Protein AF-0000000076606674 (afdb_homodimer)

Nearest PDB structures (foldseek):
  5x1y-assembly3_F  TM=9.368E-01  e=1.180E-42  Lysinibacillus sphaericus
  1xdi-assembly1_A  TM=9.245E-01  e=2.496E-40  Mycobacterium tuberculosis
  6kyy-assembly2_C  TM=9.340E-01  e=5.019E-40  Escherichia coli BL21(DE3)
  6kod-assembly2_D  TM=9.408E-01  e=8.475E-40  Escherichia coli BL21(DE3)
  4la1-assembly1_B  TM=8.938E-01  e=2.478E-38  Schistosoma japonicum

Radius of gyration: 30.11 Å; Cα contacts (8 Å, |Δi|>4): 2449; chains: 2; bounding box: 58×97×87 Å

Secondary structure (DSSP, 8-state):
-EEEEEEEE--SHHHHHHHHHHHHTT-EEEEEESS-TTGGGTTSSHHHHHHHHHHHHHHHHHT-STTSEEEEEEEE-HHHHHHHHHHHHHHHHHHHHHHHHHHHH-TTSS-EEEEEESEEEESSSSEEEEEETTEEEEEEEEEEEE---EEEPPPTT----SSSEEEGGGGGG-SS--SEEEEE--SHHHHHHHHHHHHHTSSEEEEEETTSSSSTTS-HHHHHHHHHHHHHTTEEEEETEEEEEEEEETTEEEEEEEETTS-EEEEEESEEEE-S-EEE--GGG-GGGGT----TTS---B-TT-EEEETTEEEEEEE-SGGGTS---HHHHHHHHHHHHHHHTT---PPP-GGG-EEEE--SS-EEEEE--HHHHHHHT--EEEEEEEGGG-HHHHHTT----EEEEEEESSSS-BEEEEEEESTTHHHHHHHHHHHHHTT-BHHHHTTS---SS-TTHHHHHHHHHHTT--SS-TTT-TTTEEEEEE-TTGGGGG-/-EEEEEEEE--SHHHHHHHHHHHHTT-EEEEEESS-TTGGGTTSSHHHHHHHHHHHHHHHHHT-STTSEEEEEEEE-HHHHHHHHHHHHHHHHHHHHHHHHHHHH-TTSS-EEEEEESEEEESSSSEEEEEETTEEEEEEEEEEEE---EEEPPPTT----SSSEEEGGGGGG-SS--SEEEEE--SHHHHHHHHHHHHHTSSEEEEEETTSSSSTTS-HHHHHHHHHHHHHTTEEEEETEEEEEEEEETTEEEEEEEETTS-EEEEEESEEEE-S-EEE--GGG-GGGGT----TTS---B-TT-EEEETTEEEEEEE-SGGGTS---HHHHHHHHHHHHHHHTT---PPP-GGG-EEEE--SS-EEEEE--HHHHHHHT--EEEEEEEGGG-HHHHHTT----EEEEEEESSSS-BEEEEEEESTTHHHHHHHHHHHHHTT-BHHHHTTS---SS-TTHHHHHHHHHHTT--SS-TTT-TTTEEEEEE-TTGGGGG-

Solvent-accessible surface area (backbone atoms only — not comparable to full-atom values): 49195 Å² total; per-residue (Å²): 122,53,75,29,52,32,31,27,39,21,36,17,51,13,21,42,35,20,48,44,48,30,30,67,74,36,28,41,28,35,40,29,28,62,76,55,77,32,26,49,46,27,73,47,28,61,41,25,56,43,17,45,37,41,37,18,50,52,49,41,56,40,68,40,73,84,53,26,34,42,49,44,67,69,45,75,40,49,56,45,38,47,49,49,25,50,49,43,31,49,52,52,40,47,53,52,49,49,41,40,50,47,31,52,65,42,77,87,44,70,18,27,38,42,79,42,72,21,45,57,25,38,70,28,75,47,32,34,39,31,43,35,97,90,43,73,47,52,42,33,24,71,26,36,35,45,15,54,28,58,43,74,44,77,54,87,98,51,77,72,72,49,71,39,32,23,38,76,71,27,61,80,59,50,76,53,72,46,59,23,36,37,29,39,27,34,39,68,69,25,47,28,52,50,39,30,45,28,39,60,67,63,30,48,39,35,37,34,15,64,79,63,38,40,39,71,90,51,44,65,69,56,22,51,50,52,49,51,37,41,43,73,50,58,36,44,70,38,60,32,26,41,82,71,49,76,43,85,48,96,85,34,32,41,34,34,34,39,33,78,90,69,53,70,47,79,44,78,24,45,29,36,36,48,37,72,50,66,40,39,55,47,73,77,28,40,42,63,46,44,60,47,71,62,44,97,85,46,20,38,58,56,53,76,52,20,24,26,57,45,94,90,32,77,48,60,41,27,42,15,26,36,28,39,67,53,73,81,40,66,40,50,6,28,51,34,14,36,42,30,40,33,45,76,70,69,42,82,75,78,74,77,67,74,63,26,39,48,48,66,40,70,43,74,59,26,36,18,35,29,37,50,51,63,62,58,31,55,76,69,56,49,42,30,33,39,24,36,29,33,26,73,78,29,66,32,21,43,28,61,71,43,34,64,45,31,33,34,40,32,23,39,70,56,95,65,31,32,47,48,18,37,43,28,29,16,74,62,28,57,28,29,49,51,37,54,27,53,36,38,70,69,62,34,27,56,72,61,60,70,70,54,52,53,38,60,78,21,56,50,40,43,58,56,41,24,51,26,47,75,72,64,62,26,75,72,48,42,89,61,33,58,93,44,25,50,75,46,76,49,50,76,78,68,74,65,69,84,109,122,55,75,29,53,31,30,26,40,21,37,17,50,12,22,43,33,20,47,45,48,30,29,68,72,36,27,41,29,36,40,30,29,63,73,55,78,34,28,51,47,28,72,48,28,60,40,26,55,46,16,46,36,41,37,18,49,51,49,40,56,43,68,39,74,84,52,26,34,45,46,81,40,72,46,75,41,48,57,46,37,46,50,49,24,50,50,42,31,49,53,51,40,47,53,52,48,48,42,41,50,47,30,52,64,42,79,84,44,70,16,27,38,43,80,44,70,21,44,57,25,38,69,28,74,46,31,36,38,31,43,33,97,90,41,75,48,53,40,34,24,70,24,37,36,45,16,54,28,56,43,75,46,77,55,87,96,52,77,71,72,49,70,38,30,23,39,75,71,27,62,80,59,50,76,54,71,47,59,24,36,36,29,38,25,32,42,69,68,26,46,28,51,51,38,29,44,28,38,61,68,61,30,49,37,34,38,34,15,62,77,64,38,42,39,71,89,51,43,64,69,57,22,50,51,51,49,51,37,42,44,73,51,60,37,45,71,38,59,31,28,42,82,71,49,75,45,85,48,95,86,33,31,42,33,36,33,39,33,79,89,67,51,70,47,80,43,79,26,45,29,38,37,47,35,71,50,67,40,38,56,47,74,79,29,40,41,63,46,45,61,47,72,61,46,97,83,46,20,39,61,54,54,78,51,20,24,26,57,44,94,88,32,77,47,58,41,28,42,15,26,36,28,41,67,52,72,80,38,65,38,51,6,26,51,34,13,36,41,31,41,34,44,75,70,70,44,83,74,76,73,77,67,73,64,24,40,47,46,66,40,70,43,74,59,25,37,18,35,28,40,48,52,64,61,59,32,56,76,71,56,49,44,30,33,39,24,36,28,34,26,72,77,31,66,32,21,43,28,60,71,45,35,65,47,31,36,35,41,33,22,39,71,56,96,66,31,31,49,49,18,36,43,29,31,16,74,63,26,57,28,29,49,50,37,52,26,53,34,38,70,69,62,34,28,55,73,60,59,70,70,54,50,54,37,61,76,21,56,50,40,44,57,55,43,24,48,26,48,76,71,62,62,28,77,73,48,41,90,61,34,59,90,44,24,51,75,47,74,50,50,74,78,68,74,65,69,86,112

Foldseek 3Di:
DAEWQEEEEAQALLRVLLQVLCLVLLTAYEYEHADAHRPCCQQLHDQLLVLLLVVLQVLLVQPDDPPPDHDDPRDDWLVVSLVRSVVRSVVVSVVSVVVLVVQQPDPPGSYHYHYHHFHWADQAQFKIWGQDPVGIDMYGHLFYEYEQAWFADDDPPDDQPLEAEEESRSPSVYRTQWAEEEEEAQELSSLSVLQSSLSNVRYQAEYEAQQQWRNVVADPVVRVLSVVQSVVSRYHYDGNKDWDDWDDDVQWIWTWIAHPVGDIDIDTTRHYYYHHDIAGDDVSRPCVNHQFDADPRQAFAADQLQFGAHPNDGDSYGYFAPRHVDPRDSVRRNVSSSSNSCVSSVNHDDGDDQQFPKDWRVHVFIKIKGGDHPVRCQVVQFKKKKKKAWLVPAPVCVVVVKRPKIKIWIFGPDPQRFTGMIMITTPPCVPLSVVVSVSNVVRHHLVVLQPDDDDPRDSNVRVNLRRVVVVQRHPDGCVVVVPRIDMDIDGRPVPPPVD/DAEWQEEEEAQALLRVLLQVLCLVLLTAYEYEHADAHRPCCQQLHDQLLVLLLVVLQVLLVQPDDPPPDHDPDRDDWLVVSLVRSVVRSVVVSVVSVVVLVVQQPDPPGSYHYHYHHFFWADQEQFKIWGQDPVGIDMYGHLFYEYEQAWFADDDPPDDAPLEAEEESRSPSVYRTQWAEEEEEAQELSSLSVLQSSLSNVRYQAEYEAQAQWRNVVADPVVRVLSVVQSVVSRYHYDYNKDWDDWDDDVQWIWTWIAHPVGDIDIDTTRHYYYHHDIAGDDVSRNCVNHQFDADPRQAFAADQLQFGAHPNDGDSYGYFAPRHVDPRDSVRSNVSSSSNSCVSSVNHDDGDDQQQPKDWRVHVFIKIKGGDHPVRCQVVQFKKKKKKAWLVPAPVCVVVVKRPKIKIWIFGPDPQRFTGMIMITTPPCVPLSVVVSVSNVVRHHLVVLVPDDDDPRDSNVRVNLRRVQVVQRHPDGCVVVVPRIDMDIDGHPVPPPVD

Organism: NCBI:txid889453

Sequence (998 aa):
MKQYDLVIIGSGPAGFSAAVRGVDFGMKVCLIEGGHLGGAGIMNGALTSKTMYELSLDYSIAARVDRGYRASGLTVDYKQVRNTVIQAAKEKQYQMRSQIETFARKKQMQGSITLIQGMASFSDRNTLSIKSESGEEQVKGENILIATGSRPRKYPDLEVDGERIINSEGILSLKHFPERILIIGSGIIGCEFATIFSNFKQTEVHLLDRANRVLPYEDDDISDYVAENLNGNGVTIHHTAQLRTIVKHPGYLEVILDYDDGHSKVLEVDVALISIGRISNLKSLKPENAGLTPTEKGTLEINDNCQVIINGKPSNIYAAGDVTGHSQLYSVAELQGRKAVEKMAGKVGYPLDYSHMSTLMFFKP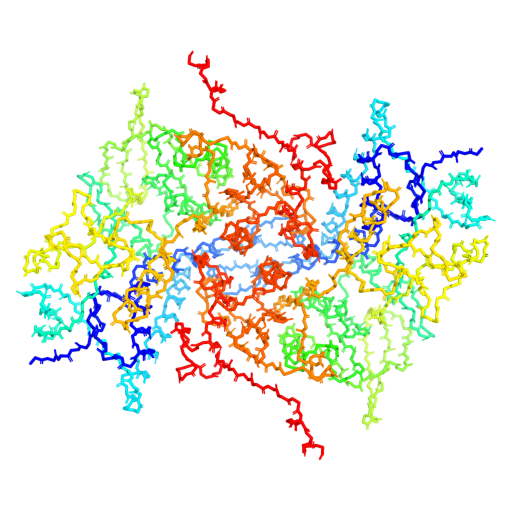EVAAVGANEKMLQKAGVAYKAAYYSNKLINRAIAMRSTTGFIKILVSDDHEQRILGMRASGPQASSYIVSVAHLINQGDSLGEVLKIFYPHPSVAEGIQECLRTIGERSIYKPMAFPDDIYIREWKPGDQKDKSMKQYDLVIIGSGPAGFSAAVRGVDFGMKVCLIEGGHLGGAGIMNGALTSKTMYELSLDYSIAARVDRGYRASGLTVDYKQVRNTVIQAAKEKQYQMRSQIETFARKKQMQGSITLIQGMASFSDRNTLSIKSESGEEQVKGENILIATGSRPRKYPDLEVDGERIINSEGILSLKHFPERILIIGSGIIGCEFATIFSNFKQTEVHLLDRANRVLPYEDDDISDYVAENLNGNGVTIHHTAQLRTIVKHPGYLEVILDYDDGHSKVLEVDVALISIGRISNLKSLKPENAGLTPTEKGTLEINDNCQVIINGKPSNIYAAGDVTGHSQLYSVAELQGRKAVEKMAGKVGYPLDYSHMSTLMFFKPEVAAVGANEKMLQKAGVAYKAAYYSNKLINRAIAMRSTTGFIKILVSDDHEQRILGMRASGPQASSYIVSVAHLINQGDSLGEVLKIFYPHPSVAEGIQECLRTIGERSIYKPMAFPDDIYIREWKPGDQKDKS

InterPro domains:
  IPR001100 Pyridine nucleotide-disulphide oxidoreductase, class I [PIRSF000350] (2-470)
  IPR004099 Pyridine nucleotide-disulphide oxidoreductase, dimerisation domain [PF02852] (358-465)
  IPR016156 FAD/NAD-linked reductase, dimerisation domain superfamily [G3DSA:3.30.390.30] (357-476)
  IPR016156 FAD/NAD-linked reductase, dimerisation domain superfamily [SSF55424] (353-474)
  IPR023753 FAD/NAD(P)-binding domain [PF07992] (4-337)
  IPR036188 FAD/NAD(P)-binding domain superfamily [G3DSA:3.50.50.60] (7-343)
  IPR036188 FAD/NAD(P)-binding domain superfamily [G3DSA:3.50.50.60] (153-276)
  IPR036188 FAD/NAD(P)-binding domain superfamily [SSF51905] (1-347)
  IPR050151 Class-I pyridine nucleotide-disulfide oxidoreductase [PTHR22912] (2-469)

Structure (mmCIF, N/CA/C/O backbone):
data_AF-0000000076606674-model_v1
#
loop_
_entity.id
_entity.type
_entity.pdbx_description
1 polymer 'Dihydrolipoamide dehydrogenase'
#
loop_
_atom_site.group_PDB
_atom_site.id
_atom_site.type_symbol
_atom_site.label_atom_id
_atom_site.label_alt_id
_atom_site.label_comp_id
_atom_site.label_asym_id
_atom_site.label_entity_id
_atom_site.label_seq_id
_atom_site.pdbx_PDB_ins_code
_atom_site.Cartn_x
_atom_site.Cartn_y
_atom_site.Cartn_z
_atom_site.occupancy
_atom_site.B_iso_or_equiv
_atom_site.auth_seq_id
_atom_site.auth_comp_id
_atom_site.auth_asym_id
_atom_site.auth_atom_id
_atom_site.pdbx_PDB_model_num
ATOM 1 N N . MET A 1 1 ? -6.473 -50.312 -1.808 1 88.12 1 MET A N 1
ATOM 2 C CA . MET A 1 1 ? -6.504 -48.969 -2.355 1 88.12 1 MET A CA 1
ATOM 3 C C . MET A 1 1 ? -6.992 -47.969 -1.312 1 88.12 1 MET A C 1
ATOM 5 O O . MET A 1 1 ? -7.988 -48.219 -0.63 1 88.12 1 MET A O 1
ATOM 9 N N . LYS A 1 2 ? -6.277 -46.906 -1.098 1 92.94 2 LYS A N 1
ATOM 10 C CA . LYS A 1 2 ? -6.641 -45.906 -0.092 1 92.94 2 LYS A CA 1
ATOM 11 C C . LYS A 1 2 ? -7.781 -45.031 -0.585 1 92.94 2 LYS A C 1
ATOM 13 O O . LYS A 1 2 ? -7.828 -44.656 -1.764 1 92.94 2 LYS A O 1
ATOM 18 N N . GLN A 1 3 ? -8.734 -44.781 0.311 1 96.88 3 GLN A N 1
ATOM 19 C CA . GLN A 1 3 ? -9.898 -43.969 -0.017 1 96.88 3 GLN A CA 1
ATOM 20 C C . GLN A 1 3 ? -9.859 -42.625 0.718 1 96.88 3 GLN A C 1
ATOM 22 O O . GLN A 1 3 ? -9.5 -42.562 1.896 1 96.88 3 GLN A O 1
ATOM 27 N N . TYR A 1 4 ? -10.188 -41.625 0.037 1 97.81 4 TYR A N 1
ATOM 28 C CA . TYR A 1 4 ? -10.195 -40.25 0.582 1 97.81 4 TYR A CA 1
ATOM 29 C C . TYR A 1 4 ? -11.516 -39.562 0.281 1 97.81 4 TYR A C 1
ATOM 31 O O . TYR A 1 4 ? -12.219 -39.938 -0.666 1 97.81 4 TYR A O 1
ATOM 39 N N . ASP A 1 5 ? -11.93 -38.594 1.152 1 98 5 ASP A N 1
ATOM 40 C CA . ASP A 1 5 ? -13.07 -37.75 0.846 1 98 5 ASP A CA 1
ATOM 41 C C . ASP A 1 5 ? -12.773 -36.844 -0.351 1 98 5 ASP A C 1
ATOM 43 O O . ASP A 1 5 ? -13.656 -36.594 -1.174 1 98 5 ASP A O 1
ATOM 47 N N . LEU A 1 6 ? -11.531 -36.406 -0.468 1 98.62 6 LEU A N 1
ATOM 48 C CA . LEU A 1 6 ? -11.094 -35.469 -1.507 1 98.62 6 LEU A CA 1
ATOM 49 C C . LEU A 1 6 ? -9.68 -35.812 -1.971 1 98.62 6 LEU A C 1
ATOM 51 O O . LEU A 1 6 ? -8.758 -35.906 -1.154 1 98.62 6 LEU A O 1
ATOM 55 N N . VAL A 1 7 ? -9.508 -36.062 -3.225 1 98.81 7 VAL A N 1
ATOM 56 C CA . VAL A 1 7 ? -8.188 -36.219 -3.844 1 98.81 7 VAL A CA 1
ATOM 57 C C . VAL A 1 7 ? -7.902 -35 -4.719 1 98.81 7 VAL A C 1
ATOM 59 O O . VAL A 1 7 ? -8.719 -34.625 -5.562 1 98.81 7 VAL A O 1
ATOM 62 N N . ILE A 1 8 ? -6.809 -34.344 -4.457 1 98.88 8 ILE A N 1
ATOM 63 C CA . ILE A 1 8 ? -6.41 -33.125 -5.172 1 98.88 8 ILE A CA 1
ATOM 64 C C . ILE A 1 8 ? -5.172 -33.406 -6.02 1 98.88 8 ILE A C 1
ATOM 66 O O . ILE A 1 8 ? -4.18 -33.938 -5.52 1 98.88 8 ILE A O 1
ATOM 70 N N . ILE A 1 9 ? -5.242 -33.094 -7.285 1 98.69 9 ILE A N 1
ATOM 71 C CA . ILE A 1 9 ? -4.094 -33.25 -8.172 1 98.69 9 ILE A CA 1
ATOM 72 C C . ILE A 1 9 ? -3.428 -31.891 -8.398 1 98.69 9 ILE A C 1
ATOM 74 O O . ILE A 1 9 ? -3.91 -31.094 -9.203 1 98.69 9 ILE A O 1
ATOM 78 N N . GLY A 1 10 ? -2.252 -31.703 -7.812 1 97.56 10 GLY A N 1
ATOM 79 C CA . GLY A 1 10 ? -1.542 -30.438 -7.867 1 97.56 10 GLY A CA 1
ATOM 80 C C . GLY A 1 10 ? -1.581 -29.672 -6.555 1 97.56 10 GLY A C 1
ATOM 81 O O . GLY A 1 10 ? -2.645 -29.516 -5.953 1 97.56 10 GLY A O 1
ATOM 82 N N . SER A 1 11 ? -0.449 -29.172 -6.125 1 96.88 11 SER A N 1
ATOM 83 C CA . SER A 1 11 ? -0.358 -28.516 -4.824 1 96.88 11 SER A CA 1
ATOM 84 C C . SER A 1 11 ? -0.132 -27.016 -4.973 1 96.88 11 SER A C 1
ATOM 86 O O . SER A 1 11 ? 0.319 -26.359 -4.035 1 96.88 11 SER A O 1
ATOM 88 N N . GLY A 1 12 ? -0.386 -26.438 -6.219 1 95.44 12 GLY A N 1
ATOM 89 C CA . GLY A 1 12 ? -0.338 -25 -6.391 1 95.44 12 GLY A CA 1
ATOM 90 C C . GLY A 1 12 ? -1.363 -24.266 -5.547 1 95.44 12 GLY A C 1
ATOM 91 O O . GLY A 1 12 ? -1.922 -24.828 -4.605 1 95.44 12 GLY A O 1
ATOM 92 N N . PRO A 1 13 ? -1.624 -23.031 -5.867 1 94.69 13 PRO A N 1
ATOM 93 C CA . PRO A 1 13 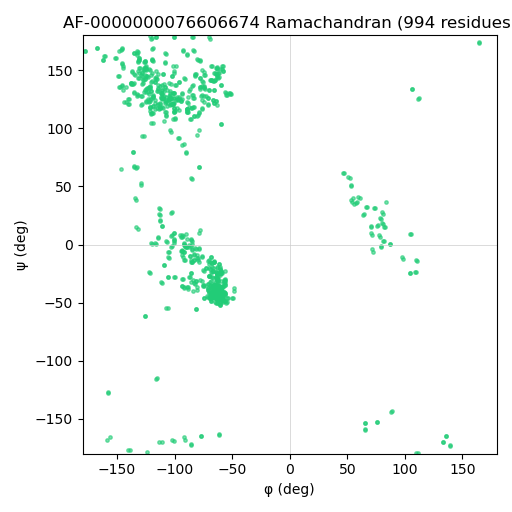? -2.521 -22.234 -5.035 1 94.69 13 PRO A CA 1
ATOM 94 C C . PRO A 1 13 ? -3.922 -22.828 -4.926 1 94.69 13 PRO A C 1
ATOM 96 O O . PRO A 1 13 ? -4.512 -22.844 -3.844 1 94.69 13 PRO A O 1
ATOM 99 N N . ALA A 1 14 ? -4.438 -23.328 -6.004 1 96.81 14 ALA A N 1
ATOM 100 C CA . ALA A 1 14 ? -5.77 -23.938 -5.988 1 96.81 14 ALA A CA 1
ATOM 101 C C . ALA A 1 14 ? -5.797 -25.188 -5.117 1 96.81 14 ALA A C 1
ATOM 103 O O . ALA A 1 14 ? -6.652 -25.328 -4.242 1 96.81 14 ALA A O 1
ATOM 104 N N . GLY A 1 15 ? -4.84 -26.047 -5.359 1 98 15 GLY A N 1
ATOM 105 C CA . GLY A 1 15 ? -4.809 -27.312 -4.645 1 98 15 GLY A CA 1
ATOM 106 C C . GLY A 1 15 ? -4.547 -27.156 -3.158 1 98 15 GLY A C 1
ATOM 107 O O . GLY A 1 15 ? -5.207 -27.781 -2.332 1 98 15 GLY A O 1
ATOM 108 N N . PHE A 1 16 ? -3.621 -26.328 -2.828 1 97.06 16 PHE A N 1
ATOM 109 C CA . PHE A 1 16 ? -3.254 -26.172 -1.426 1 97.06 16 PHE A CA 1
ATOM 110 C C . PHE A 1 16 ? -4.391 -25.531 -0.64 1 97.06 16 PHE A C 1
ATOM 112 O O . PHE A 1 16 ? -4.695 -25.953 0.48 1 97.06 16 PHE A O 1
ATOM 119 N N . SER A 1 17 ? -4.988 -24.469 -1.222 1 96.06 17 SER A N 1
ATOM 120 C CA . SER A 1 17 ? -6.121 -23.844 -0.547 1 96.06 17 SER A CA 1
ATOM 121 C C . SER A 1 17 ? -7.27 -24.828 -0.369 1 96.06 17 SER A C 1
ATOM 123 O O . SER A 1 17 ? -7.945 -24.828 0.663 1 96.06 17 SER A O 1
ATOM 125 N N . ALA A 1 18 ? -7.496 -25.672 -1.361 1 97.81 18 ALA A N 1
ATOM 126 C CA . ALA A 1 18 ? -8.539 -26.688 -1.275 1 97.81 18 ALA A CA 1
ATOM 127 C C . ALA A 1 18 ? -8.219 -27.703 -0.177 1 97.81 18 ALA A C 1
ATOM 129 O O . ALA A 1 18 ? -9.102 -28.078 0.595 1 97.81 18 ALA A O 1
ATOM 130 N N . ALA A 1 19 ? -6.977 -28.109 -0.134 1 97.81 19 ALA A N 1
ATOM 131 C CA . ALA A 1 19 ? -6.566 -29.094 0.863 1 97.81 19 ALA A CA 1
ATOM 132 C C . ALA A 1 19 ? -6.824 -28.578 2.277 1 97.81 19 ALA A C 1
ATOM 134 O O . ALA A 1 19 ? -7.414 -29.281 3.102 1 97.81 19 ALA A O 1
ATOM 135 N N . VAL A 1 20 ? -6.422 -27.391 2.475 1 95.62 20 VAL A N 1
ATOM 136 C CA . VAL A 1 20 ? -6.551 -26.797 3.807 1 95.62 20 VAL A CA 1
ATOM 137 C C . VAL A 1 20 ? -8.023 -26.578 4.137 1 95.62 20 VAL A C 1
ATOM 139 O O . VAL A 1 20 ? -8.461 -26.828 5.262 1 95.62 20 VAL A O 1
ATOM 142 N N . ARG A 1 21 ? -8.773 -26.094 3.178 1 94.88 21 ARG A N 1
ATOM 143 C CA . ARG A 1 21 ? -10.203 -25.891 3.396 1 94.88 21 ARG A CA 1
ATOM 144 C C . ARG A 1 21 ? -10.898 -27.219 3.678 1 94.88 21 ARG A C 1
ATOM 146 O O . ARG A 1 21 ? -11.844 -27.281 4.469 1 94.88 21 ARG A O 1
ATOM 153 N N . GLY A 1 22 ? -10.469 -28.297 2.998 1 96.44 22 GLY A N 1
ATOM 154 C CA . GLY A 1 22 ? -10.984 -29.625 3.27 1 96.44 22 GLY A CA 1
ATOM 155 C C . GLY A 1 22 ? -10.812 -30.047 4.715 1 96.44 22 GLY A C 1
ATOM 156 O O . GLY A 1 22 ? -11.734 -30.609 5.32 1 96.44 22 GLY A O 1
ATOM 157 N N . VAL A 1 23 ? -9.672 -29.734 5.215 1 93.81 23 VAL A N 1
ATOM 158 C CA . VAL A 1 23 ? -9.383 -30.047 6.609 1 93.81 23 VAL A CA 1
ATOM 159 C C . VAL A 1 23 ? -10.352 -29.297 7.523 1 93.81 23 VAL A C 1
ATOM 161 O O . VAL A 1 23 ? -10.805 -29.844 8.539 1 93.81 23 VAL A O 1
ATOM 164 N N . ASP A 1 24 ? -10.648 -28.078 7.168 1 92.81 24 ASP A N 1
ATOM 165 C CA . ASP A 1 24 ? -11.586 -27.281 7.953 1 92.81 24 ASP A CA 1
ATOM 166 C C . ASP A 1 24 ? -12.938 -28 8.078 1 92.81 24 ASP A C 1
ATOM 168 O O . ASP A 1 24 ? -13.633 -27.828 9.078 1 92.81 24 ASP A O 1
ATOM 172 N N . PHE A 1 25 ? -13.289 -28.797 7.055 1 94.25 25 PHE A N 1
ATOM 173 C CA . PHE A 1 25 ? -14.586 -29.453 7.039 1 94.25 25 PHE A CA 1
ATOM 174 C C . PHE A 1 25 ? -14.461 -30.906 7.469 1 94.25 25 PHE A C 1
ATOM 176 O O . PHE A 1 25 ? -15.391 -31.703 7.297 1 94.25 25 PHE A O 1
ATOM 183 N N . GLY A 1 26 ? -13.297 -31.281 7.973 1 94 26 GLY A N 1
ATOM 184 C CA . GLY A 1 26 ? -13.078 -32.594 8.516 1 94 26 GLY A CA 1
ATOM 185 C C . GLY A 1 26 ? -12.859 -33.656 7.449 1 94 26 GLY A C 1
ATOM 186 O O . GLY A 1 26 ? -13.039 -34.844 7.699 1 94 26 GLY A O 1
ATOM 187 N N . MET A 1 27 ? -12.438 -33.312 6.262 1 96.31 27 MET A N 1
ATOM 188 C CA . MET A 1 27 ? -12.25 -34.25 5.164 1 96.31 27 MET A CA 1
ATOM 189 C C . MET A 1 27 ? -10.898 -34.969 5.273 1 96.31 27 MET A C 1
ATOM 191 O O . MET A 1 27 ? -9.93 -34.375 5.781 1 96.31 27 MET A O 1
ATOM 195 N N . LYS A 1 28 ? -10.914 -36.156 4.871 1 96.69 28 LYS A N 1
ATOM 196 C CA . LYS A 1 28 ? -9.656 -36.844 4.582 1 96.69 28 LYS A CA 1
ATOM 197 C C . LYS A 1 28 ? -9.156 -36.5 3.182 1 96.69 28 LYS A C 1
ATOM 199 O O . LYS A 1 28 ? -9.703 -36.969 2.186 1 96.69 28 LYS A O 1
ATOM 204 N N . VAL A 1 29 ? -8.047 -35.75 3.137 1 98.06 29 VAL A N 1
ATOM 205 C CA . VAL A 1 29 ? -7.602 -35.156 1.87 1 98.06 29 VAL A CA 1
ATOM 206 C C . VAL A 1 29 ? -6.305 -35.844 1.426 1 98.06 29 VAL A C 1
ATOM 208 O O . VAL A 1 29 ? -5.395 -36.062 2.234 1 98.06 29 VAL A O 1
ATOM 211 N N . CYS A 1 30 ? -6.234 -36.219 0.189 1 98.19 30 CYS A N 1
ATOM 212 C CA . CYS A 1 30 ? -5 -36.656 -0.46 1 98.19 30 CYS A CA 1
ATOM 213 C C . CYS A 1 30 ? -4.523 -35.594 -1.456 1 98.19 30 CYS A C 1
ATOM 215 O O . CYS A 1 30 ? -5.219 -35.312 -2.424 1 98.19 30 CYS A O 1
ATOM 217 N N . LEU A 1 31 ? -3.402 -35 -1.187 1 98.31 31 LEU A N 1
ATOM 218 C CA . LEU A 1 31 ? -2.773 -34.031 -2.057 1 98.31 31 LEU A CA 1
ATOM 219 C C . LEU A 1 31 ? -1.638 -34.656 -2.859 1 98.31 31 LEU A C 1
ATOM 221 O O . LEU A 1 31 ? -0.637 -35.094 -2.287 1 98.31 31 LEU A O 1
ATOM 225 N N . ILE A 1 32 ? -1.799 -34.719 -4.188 1 98.12 32 ILE A N 1
ATOM 226 C CA . ILE A 1 32 ? -0.806 -35.344 -5.059 1 98.12 32 ILE A CA 1
ATOM 227 C C . ILE A 1 32 ? -0 -34.25 -5.773 1 98.12 32 ILE A C 1
ATOM 229 O O . ILE A 1 32 ? -0.571 -33.344 -6.355 1 98.12 32 ILE A O 1
ATOM 233 N N . GLU A 1 33 ? 1.271 -34.312 -5.691 1 97.06 33 GLU A N 1
ATOM 234 C CA . GLU A 1 33 ? 2.145 -33.344 -6.348 1 97.06 33 GLU A CA 1
ATOM 235 C C . GLU A 1 33 ? 3.223 -34.031 -7.172 1 97.06 33 GLU A C 1
ATOM 237 O O . GLU A 1 33 ? 4.035 -34.781 -6.633 1 97.06 33 GLU A O 1
ATOM 242 N N . GLY A 1 34 ? 3.258 -33.781 -8.477 1 93.88 34 GLY A N 1
ATOM 243 C CA . GLY A 1 34 ? 4.223 -34.375 -9.375 1 93.88 34 GLY A CA 1
ATOM 244 C C . GLY A 1 34 ? 5.539 -33.625 -9.445 1 93.88 34 GLY A C 1
ATOM 245 O O . GLY A 1 34 ? 6.57 -34.219 -9.797 1 93.88 34 GLY A O 1
ATOM 246 N N . GLY A 1 35 ? 5.516 -32.375 -9.141 1 90.56 35 GLY A N 1
ATOM 247 C CA . GLY A 1 35 ? 6.699 -31.531 -9.18 1 90.56 35 GLY A CA 1
ATOM 248 C C . GLY A 1 35 ? 7.098 -31 -7.82 1 90.56 35 GLY A C 1
ATOM 249 O O . GLY A 1 35 ? 7.391 -31.766 -6.902 1 90.56 35 GLY A O 1
ATOM 250 N N . HIS A 1 36 ? 6.996 -29.719 -7.723 1 90.31 36 HIS A N 1
ATOM 251 C CA . HIS A 1 36 ? 7.398 -29.062 -6.484 1 90.31 36 HIS A CA 1
ATOM 252 C C . HIS A 1 36 ? 6.188 -28.625 -5.668 1 90.31 36 HIS A C 1
ATOM 254 O O . HIS A 1 36 ? 5.203 -28.141 -6.227 1 90.31 36 HIS A O 1
ATOM 260 N N . LEU A 1 37 ? 6.336 -28.844 -4.359 1 93.44 37 LEU A N 1
ATOM 261 C CA . LEU A 1 37 ? 5.289 -28.375 -3.461 1 93.44 37 LEU A CA 1
ATOM 262 C C . LEU A 1 37 ? 5.039 -26.891 -3.654 1 93.44 37 LEU A C 1
ATOM 264 O O . LEU A 1 37 ? 5.98 -26.094 -3.664 1 93.44 37 LEU A O 1
ATOM 268 N N . GLY A 1 38 ? 3.832 -26.5 -3.848 1 91.88 38 GLY A N 1
ATOM 269 C CA . GLY A 1 38 ? 3.473 -25.125 -4.094 1 91.88 38 GLY A CA 1
ATOM 270 C C . GLY A 1 38 ? 3.297 -24.797 -5.566 1 91.88 38 GLY A C 1
ATOM 271 O O . GLY A 1 38 ? 2.781 -23.734 -5.918 1 91.88 38 GLY A O 1
ATOM 272 N N . GLY A 1 39 ? 3.705 -25.719 -6.426 1 86.44 39 GLY A N 1
ATOM 273 C CA . GLY A 1 39 ? 3.527 -25.578 -7.859 1 86.44 39 GLY A CA 1
ATOM 274 C C . GLY A 1 39 ? 4.32 -24.422 -8.438 1 86.44 39 GLY A C 1
ATOM 275 O O . GLY A 1 39 ? 5.348 -24.016 -7.883 1 86.44 39 GLY A O 1
ATOM 276 N N . ALA A 1 40 ? 3.873 -24 -9.586 1 71.44 40 ALA A N 1
ATOM 277 C CA . ALA A 1 40 ? 4.543 -22.906 -10.297 1 71.44 40 ALA A CA 1
ATOM 278 C C . ALA A 1 40 ? 4.48 -21.609 -9.5 1 71.44 40 ALA A C 1
ATOM 280 O O . ALA A 1 40 ? 5.359 -20.75 -9.625 1 71.44 40 ALA A O 1
ATOM 281 N N . GLY A 1 41 ? 3.613 -21.531 -8.617 1 73.25 41 GLY A N 1
ATOM 282 C CA . GLY A 1 41 ? 3.434 -20.312 -7.855 1 73.25 41 GLY A CA 1
ATOM 283 C C . GLY A 1 41 ? 4.578 -20.031 -6.898 1 73.25 41 GLY A C 1
ATOM 284 O O . GLY A 1 41 ? 4.891 -18.859 -6.621 1 73.25 41 GLY A O 1
ATOM 285 N N . ILE A 1 42 ? 5.223 -21.047 -6.469 1 78.75 42 ILE A N 1
ATOM 286 C CA . ILE A 1 42 ? 6.246 -20.875 -5.445 1 78.75 42 ILE A CA 1
ATOM 287 C C . ILE A 1 42 ? 7.633 -21.016 -6.07 1 78.75 42 ILE A C 1
ATOM 289 O O . ILE A 1 42 ? 8.438 -20.094 -6.043 1 78.75 42 ILE A O 1
ATOM 293 N N . MET A 1 43 ? 7.996 -22.047 -6.754 1 75.44 43 MET A N 1
ATOM 294 C CA . MET A 1 43 ? 9.352 -22.328 -7.215 1 75.44 43 MET A CA 1
ATOM 295 C C . MET A 1 43 ? 9.578 -21.781 -8.617 1 75.44 43 MET A C 1
ATOM 297 O O . MET A 1 43 ? 10.695 -21.391 -8.969 1 75.44 43 MET A O 1
ATOM 301 N N . ASN A 1 44 ? 8.602 -21.703 -9.43 1 71.31 44 ASN A N 1
ATOM 302 C CA . ASN A 1 44 ? 8.781 -21.281 -10.812 1 71.31 44 ASN A CA 1
ATOM 303 C C . ASN A 1 44 ? 7.711 -20.266 -11.227 1 71.31 44 ASN A C 1
ATOM 305 O O . ASN A 1 44 ? 7.238 -20.297 -12.359 1 71.31 44 ASN A O 1
ATOM 309 N N . GLY A 1 45 ? 7.527 -19.469 -10.227 1 78.44 45 GLY A N 1
ATOM 310 C CA . GLY A 1 45 ? 6.438 -18.578 -10.562 1 78.44 45 GLY A CA 1
ATOM 311 C C . GLY A 1 45 ? 6.461 -17.281 -9.758 1 78.44 45 GLY A C 1
ATOM 312 O O . GLY A 1 45 ? 7.488 -16.609 -9.695 1 78.44 45 GLY A O 1
ATOM 313 N N . ALA A 1 46 ? 5.289 -17.062 -9.188 1 79.06 46 ALA A N 1
ATOM 314 C CA . ALA A 1 46 ? 4.977 -15.742 -8.641 1 79.06 46 ALA A CA 1
ATOM 315 C C . ALA A 1 46 ? 5.938 -15.367 -7.512 1 79.06 46 ALA A C 1
ATOM 317 O O . ALA A 1 46 ? 6.477 -14.258 -7.484 1 79.06 46 ALA A O 1
ATOM 318 N N . LEU A 1 47 ? 6.273 -16.312 -6.66 1 90 47 LEU A N 1
ATOM 319 C CA . LEU A 1 47 ? 7.094 -15.953 -5.512 1 90 47 LEU A CA 1
ATOM 320 C C . LEU A 1 47 ? 8.539 -15.711 -5.934 1 90 47 LEU A C 1
ATOM 322 O O . LEU A 1 47 ? 9.148 -14.711 -5.543 1 90 47 LEU A O 1
ATOM 326 N N . THR A 1 48 ? 9.102 -16.547 -6.727 1 92.5 48 THR A N 1
ATOM 327 C CA . THR A 1 48 ? 10.5 -16.438 -7.129 1 92.5 48 THR A CA 1
ATOM 328 C C . THR A 1 48 ? 10.711 -15.219 -8.023 1 92.5 48 THR A C 1
ATOM 330 O O . THR A 1 48 ? 11.633 -14.43 -7.793 1 92.5 48 THR A O 1
ATOM 333 N N . SER A 1 49 ? 9.836 -15.102 -9.039 1 94.31 49 SER A N 1
ATOM 334 C CA . SER A 1 49 ? 9.977 -13.961 -9.938 1 94.31 49 SER A CA 1
ATOM 335 C C . SER A 1 49 ? 9.82 -12.641 -9.195 1 94.31 49 SER A C 1
ATOM 337 O O . SER A 1 49 ? 10.539 -11.68 -9.469 1 94.31 49 SER A O 1
ATOM 339 N N . LYS A 1 50 ? 8.938 -12.625 -8.242 1 95.88 50 LYS A N 1
ATOM 340 C CA . LYS A 1 50 ? 8.711 -11.391 -7.5 1 95.88 50 LYS A CA 1
ATOM 341 C C . LYS A 1 50 ? 9.844 -11.117 -6.523 1 95.88 50 LYS A C 1
ATOM 343 O O . LYS A 1 50 ? 10.188 -9.961 -6.262 1 95.88 50 LYS A O 1
ATOM 348 N N . THR A 1 51 ? 10.422 -12.164 -5.941 1 96.25 51 THR A N 1
ATOM 349 C CA . THR A 1 51 ? 11.617 -11.969 -5.129 1 96.25 51 THR A CA 1
ATOM 350 C C . THR A 1 51 ? 12.742 -11.359 -5.957 1 96.25 51 THR A C 1
ATOM 352 O O . THR A 1 51 ? 13.391 -10.406 -5.531 1 96.25 51 THR A O 1
ATOM 355 N N . MET A 1 52 ? 12.945 -11.93 -7.141 1 96.44 52 MET A N 1
ATOM 356 C CA . MET A 1 52 ? 13.969 -11.391 -8.031 1 96.44 52 MET A CA 1
ATOM 357 C C . MET A 1 52 ? 13.656 -9.938 -8.391 1 96.44 52 MET A C 1
ATOM 359 O O . MET A 1 52 ? 14.562 -9.102 -8.445 1 96.44 52 MET A O 1
ATOM 363 N N . TYR A 1 53 ? 12.43 -9.648 -8.641 1 97.31 53 TYR A N 1
ATOM 364 C CA . TYR A 1 53 ? 11.977 -8.289 -8.93 1 97.31 53 TYR A CA 1
ATOM 365 C C . TYR A 1 53 ? 12.352 -7.336 -7.801 1 97.31 53 TYR A C 1
ATOM 367 O O . TYR A 1 53 ? 12.898 -6.258 -8.039 1 97.31 53 TYR A O 1
ATOM 375 N N . GLU A 1 54 ? 12.055 -7.742 -6.566 1 96.44 54 GLU A N 1
ATOM 376 C CA . GLU A 1 54 ? 12.344 -6.914 -5.402 1 96.44 54 GLU A CA 1
ATOM 377 C C . GLU A 1 54 ? 13.844 -6.641 -5.281 1 96.44 54 GLU A C 1
ATOM 379 O O . GLU A 1 54 ? 14.25 -5.52 -4.977 1 96.44 54 GLU A O 1
ATOM 384 N N . LEU A 1 55 ? 14.617 -7.656 -5.504 1 95.75 55 LEU A N 1
ATOM 385 C CA . LEU A 1 55 ? 16.062 -7.5 -5.453 1 95.75 55 LEU A CA 1
ATOM 386 C C . LEU A 1 55 ? 16.547 -6.535 -6.535 1 95.75 55 LEU A C 1
ATOM 388 O O . LEU A 1 55 ? 17.438 -5.711 -6.289 1 95.75 55 LEU A O 1
ATOM 392 N N . SER A 1 56 ? 15.93 -6.684 -7.723 1 96.56 56 SER A N 1
ATOM 393 C CA . SER A 1 56 ? 16.312 -5.812 -8.828 1 96.56 56 SER A CA 1
ATOM 394 C C . SER A 1 56 ? 15.945 -4.359 -8.539 1 96.56 56 SER A C 1
ATOM 396 O O . SER A 1 56 ? 16.688 -3.443 -8.898 1 96.56 56 SER A O 1
ATOM 398 N N . LEU A 1 57 ? 14.844 -4.141 -7.91 1 94.69 57 LEU A N 1
ATOM 399 C CA . LEU A 1 57 ? 14.406 -2.797 -7.551 1 94.69 57 LEU A CA 1
ATOM 400 C C . LEU A 1 57 ? 15.336 -2.189 -6.5 1 94.69 57 LEU A C 1
ATOM 402 O O . LEU A 1 57 ? 15.695 -1.014 -6.59 1 94.69 57 LEU A O 1
ATOM 406 N N . ASP A 1 58 ? 15.672 -2.986 -5.473 1 92 58 ASP A N 1
ATOM 407 C CA . ASP A 1 58 ? 16.594 -2.531 -4.438 1 92 58 ASP A CA 1
ATOM 408 C C . ASP A 1 58 ? 17.922 -2.088 -5.039 1 92 58 ASP A C 1
ATOM 410 O O . ASP A 1 58 ? 18.469 -1.055 -4.652 1 92 58 ASP A O 1
ATOM 414 N N . TYR A 1 59 ? 18.406 -2.861 -5.969 1 92.75 59 TYR A N 1
ATOM 415 C CA . TYR A 1 59 ? 19.672 -2.543 -6.637 1 92.75 59 TYR A CA 1
ATOM 416 C C . TYR A 1 59 ? 19.562 -1.233 -7.406 1 92.75 59 TYR A C 1
ATOM 418 O O . TYR A 1 59 ? 20.453 -0.385 -7.332 1 92.75 59 TYR A O 1
ATOM 426 N N . SER A 1 60 ? 18.469 -1.135 -8.102 1 91.5 60 SER A N 1
ATOM 427 C CA . SER A 1 60 ? 18.25 0.061 -8.914 1 91.5 60 SER A CA 1
ATOM 428 C C . SER A 1 60 ? 18.172 1.309 -8.039 1 91.5 60 SER A C 1
ATOM 430 O O . SER A 1 60 ? 18.609 2.387 -8.438 1 91.5 60 SER A O 1
ATOM 432 N N . ILE A 1 61 ? 17.594 1.202 -6.867 1 87 61 ILE A N 1
ATOM 433 C CA . ILE A 1 61 ? 17.453 2.322 -5.945 1 87 61 ILE A CA 1
ATOM 434 C C . ILE A 1 61 ? 18.812 2.672 -5.348 1 87 61 ILE A C 1
ATOM 436 O O . ILE A 1 61 ? 19.172 3.85 -5.238 1 87 61 ILE A O 1
ATOM 440 N N . ALA A 1 62 ? 19.531 1.676 -4.953 1 87.06 62 ALA A N 1
ATOM 441 C CA . ALA A 1 62 ? 20.844 1.885 -4.379 1 87.06 62 ALA A CA 1
ATOM 442 C C . ALA A 1 62 ? 21.781 2.58 -5.375 1 87.06 62 ALA A C 1
ATOM 444 O O . ALA A 1 62 ? 22.703 3.285 -4.977 1 87.06 62 ALA A O 1
ATOM 445 N N . ALA A 1 63 ? 21.438 2.391 -6.609 1 86.12 63 ALA A N 1
ATOM 446 C CA . ALA A 1 63 ? 22.297 2.93 -7.66 1 86.12 63 ALA A CA 1
ATOM 447 C C . ALA A 1 63 ? 21.953 4.391 -7.945 1 86.12 63 ALA A C 1
ATOM 449 O O . ALA A 1 63 ? 22.703 5.078 -8.648 1 86.12 63 ALA A O 1
ATOM 450 N N . ARG A 1 64 ? 20.953 4.91 -7.328 1 80.81 64 ARG A N 1
ATOM 451 C CA . ARG A 1 64 ? 20.531 6.289 -7.582 1 80.81 64 ARG A CA 1
ATOM 452 C C . ARG A 1 64 ? 21.453 7.273 -6.859 1 80.81 64 ARG A C 1
ATOM 454 O O . ARG A 1 64 ? 21.984 6.961 -5.801 1 80.81 64 ARG A O 1
ATOM 461 N N . VAL A 1 65 ? 21.438 8.523 -7.391 1 69.38 65 VAL A N 1
ATOM 462 C CA . VAL A 1 65 ? 22.344 9.516 -6.828 1 69.38 65 VAL A CA 1
ATOM 463 C C . VAL A 1 65 ? 21.531 10.648 -6.195 1 69.38 65 VAL A C 1
ATOM 465 O O . VAL A 1 65 ? 22.094 11.555 -5.578 1 69.38 65 VAL A O 1
ATOM 468 N N . ASP A 1 66 ? 20.266 10.609 -6.211 1 71.19 66 ASP A N 1
ATOM 469 C CA . ASP A 1 66 ? 19.422 11.695 -5.727 1 71.19 66 ASP A CA 1
ATOM 470 C C . ASP A 1 66 ? 18.859 11.383 -4.344 1 71.19 66 ASP A C 1
ATOM 472 O O . ASP A 1 66 ? 17.812 11.898 -3.963 1 71.19 66 ASP A O 1
ATOM 476 N N . ARG A 1 67 ? 19.547 10.609 -3.596 1 77.94 67 ARG A N 1
ATOM 477 C CA . ARG A 1 67 ? 18.969 10.133 -2.342 1 77.94 67 ARG A CA 1
ATOM 478 C C . ARG A 1 67 ? 19.734 10.672 -1.144 1 77.94 67 ARG A C 1
ATOM 480 O O . ARG A 1 67 ? 19.422 10.344 0.002 1 77.94 67 ARG A O 1
ATOM 487 N N . GLY A 1 68 ? 20.641 11.531 -1.445 1 80.06 68 GLY A N 1
ATOM 488 C CA . GLY A 1 68 ? 21.406 12.086 -0.346 1 80.06 68 GLY A CA 1
ATOM 489 C C . GLY A 1 68 ? 22.5 11.156 0.14 1 80.06 68 GLY A C 1
ATOM 490 O O . GLY A 1 68 ? 23.203 11.469 1.104 1 80.06 68 GLY A O 1
ATOM 491 N N . TYR A 1 69 ? 22.578 9.945 -0.464 1 81.88 69 TYR A N 1
ATOM 492 C CA . TYR A 1 69 ? 23.672 9.008 -0.193 1 81.88 69 TYR A CA 1
ATOM 493 C C . TYR A 1 69 ? 24.281 8.484 -1.489 1 81.88 69 TYR A C 1
ATOM 495 O O . TYR A 1 69 ? 23.75 8.734 -2.574 1 81.88 69 TYR A O 1
ATOM 503 N N . ARG A 1 70 ? 25.469 7.984 -1.346 1 81.25 70 ARG A N 1
ATOM 504 C CA . ARG A 1 70 ? 26.156 7.438 -2.512 1 81.25 70 ARG A CA 1
ATOM 505 C C . ARG A 1 70 ? 26.75 6.066 -2.205 1 81.25 70 ARG A C 1
ATOM 507 O O . ARG A 1 70 ? 27.234 5.828 -1.1 1 81.25 70 ARG A O 1
ATOM 514 N N . ALA A 1 71 ? 26.406 5.203 -3.107 1 79.75 71 ALA A N 1
ATOM 515 C CA . ALA A 1 71 ? 27.062 3.902 -3.053 1 79.75 71 ALA A CA 1
ATOM 516 C C . ALA A 1 71 ? 28.203 3.814 -4.07 1 79.75 71 ALA A C 1
ATOM 518 O O . ALA A 1 71 ? 27.969 3.934 -5.277 1 79.75 71 ALA A O 1
ATOM 519 N N . SER A 1 72 ? 29.344 3.824 -3.525 1 78.94 72 SER A N 1
ATOM 520 C CA . SER A 1 72 ? 30.469 3.598 -4.43 1 78.94 72 SER A CA 1
ATOM 521 C C . SER A 1 72 ? 30.766 2.109 -4.582 1 78.94 72 SER A C 1
ATOM 523 O O . SER A 1 72 ? 30.578 1.333 -3.645 1 78.94 72 SER A O 1
ATOM 525 N N . GLY A 1 73 ? 30.828 1.553 -5.773 1 80.94 73 GLY A N 1
ATOM 526 C CA . GLY A 1 73 ? 31.188 0.169 -6.023 1 80.94 73 GLY A CA 1
ATOM 527 C C . GLY A 1 73 ? 30.031 -0.795 -5.883 1 80.94 73 GLY A C 1
ATOM 528 O O . GLY A 1 73 ? 30.141 -1.814 -5.199 1 80.94 73 GLY A O 1
ATOM 529 N N . LEU A 1 74 ? 28.922 -0.378 -6.273 1 86 74 LEU A N 1
ATOM 530 C CA . LEU A 1 74 ? 27.766 -1.265 -6.277 1 86 74 LEU A CA 1
ATOM 531 C C . LEU A 1 74 ? 27.969 -2.432 -7.238 1 86 74 LEU A C 1
ATOM 533 O O . LEU A 1 74 ? 28.312 -2.227 -8.406 1 86 74 LEU A O 1
ATOM 537 N N . THR A 1 75 ? 27.922 -3.641 -6.621 1 90.31 75 THR A N 1
ATOM 538 C CA . THR A 1 75 ? 28.062 -4.848 -7.426 1 90.31 75 THR A CA 1
ATOM 539 C C . THR A 1 75 ? 26.891 -5.809 -7.168 1 90.31 75 THR A C 1
ATOM 541 O O . THR A 1 75 ? 26.297 -5.777 -6.098 1 90.31 75 THR A O 1
ATOM 544 N N . VAL A 1 76 ? 26.609 -6.602 -8.211 1 92.88 76 VAL A N 1
ATOM 545 C CA . VAL A 1 76 ? 25.578 -7.617 -8.078 1 92.88 76 VAL A CA 1
ATOM 546 C C . VAL A 1 76 ? 26.031 -8.914 -8.742 1 92.88 76 VAL A C 1
ATOM 548 O O . VAL A 1 76 ? 26.734 -8.891 -9.758 1 92.88 76 VAL A O 1
ATOM 551 N N . ASP A 1 77 ? 25.703 -10 -8.023 1 93.12 77 ASP A N 1
ATOM 552 C CA . ASP A 1 77 ? 26.047 -11.344 -8.469 1 93.12 77 ASP A CA 1
ATOM 553 C C . ASP A 1 77 ? 24.797 -12.195 -8.68 1 93.12 77 ASP A C 1
ATOM 555 O O . ASP A 1 77 ? 23.984 -12.352 -7.766 1 93.12 77 ASP A O 1
ATOM 559 N N . TYR A 1 78 ? 24.781 -12.75 -9.898 1 95.81 78 TYR A N 1
ATOM 560 C CA . TYR A 1 78 ? 23.578 -13.516 -10.219 1 95.81 78 TYR A CA 1
ATOM 561 C C . TYR A 1 78 ? 23.406 -14.695 -9.273 1 95.81 78 TYR A C 1
ATOM 563 O O . TYR A 1 78 ? 22.297 -15.039 -8.883 1 95.81 78 TYR A O 1
ATOM 571 N N . LYS A 1 79 ? 24.453 -15.352 -8.938 1 94.88 79 LYS A N 1
ATOM 572 C CA . LYS A 1 79 ? 24.391 -16.516 -8.047 1 94.88 79 LYS A CA 1
ATOM 573 C C . LYS A 1 79 ? 23.797 -16.125 -6.691 1 94.88 79 LYS A C 1
ATOM 575 O O . LYS A 1 79 ? 23 -16.859 -6.129 1 94.88 79 LYS A O 1
ATOM 580 N N . GLN A 1 80 ? 24.234 -15.031 -6.211 1 94.12 80 GLN A N 1
ATOM 581 C CA . GLN A 1 80 ? 23.719 -14.562 -4.934 1 94.12 80 GLN A CA 1
ATOM 582 C C . GLN A 1 80 ? 22.234 -14.195 -5.047 1 94.12 80 GLN A C 1
ATOM 584 O O . GLN A 1 80 ? 21.453 -14.461 -4.137 1 94.12 80 GLN A O 1
ATOM 589 N N . VAL A 1 81 ? 21.906 -13.531 -6.172 1 95 81 VAL A N 1
ATOM 590 C CA . VAL A 1 81 ? 20.5 -13.211 -6.43 1 95 81 VAL A CA 1
ATOM 591 C C . VAL A 1 81 ? 19.672 -14.492 -6.449 1 95 81 VAL A C 1
ATOM 593 O O . VAL A 1 81 ? 18.672 -14.602 -5.742 1 95 81 VAL A O 1
ATOM 596 N N . ARG A 1 82 ? 20.156 -15.43 -7.18 1 94.19 82 ARG A N 1
ATOM 597 C CA . ARG A 1 82 ? 19.484 -16.719 -7.316 1 94.19 82 ARG A CA 1
ATOM 598 C C . ARG A 1 82 ? 19.328 -17.406 -5.961 1 94.19 82 ARG A C 1
ATOM 600 O O . ARG A 1 82 ? 18.266 -17.922 -5.637 1 94.19 82 ARG A O 1
ATOM 607 N N . ASN A 1 83 ? 20.359 -17.406 -5.18 1 94.12 83 ASN A N 1
ATOM 608 C CA . ASN A 1 83 ? 20.328 -18.031 -3.865 1 94.12 83 ASN A CA 1
ATOM 609 C C . ASN A 1 83 ? 19.281 -17.391 -2.961 1 94.12 83 ASN A C 1
ATOM 611 O O . ASN A 1 83 ? 18.578 -18.094 -2.227 1 94.12 83 ASN A O 1
ATOM 615 N N . THR A 1 84 ? 19.219 -16.125 -3.068 1 93.75 84 THR A N 1
ATOM 616 C CA . THR A 1 84 ? 18.234 -15.406 -2.268 1 93.75 84 THR A CA 1
ATOM 617 C C . THR A 1 84 ? 16.812 -15.758 -2.713 1 93.75 84 THR A C 1
ATOM 619 O O . THR A 1 84 ? 15.93 -15.938 -1.882 1 93.75 84 THR A O 1
ATOM 622 N N . VAL A 1 85 ? 16.625 -15.852 -3.99 1 94.88 85 VAL A N 1
ATOM 623 C CA . VAL A 1 85 ? 15.32 -16.203 -4.555 1 94.88 85 VAL A CA 1
ATOM 624 C C . VAL A 1 85 ? 14.93 -17.609 -4.121 1 94.88 85 VAL A C 1
ATOM 626 O O . VAL A 1 85 ? 13.805 -17.844 -3.68 1 94.88 85 VAL A O 1
ATOM 629 N N . ILE A 1 86 ? 15.844 -18.516 -4.172 1 93.19 86 ILE A N 1
ATOM 630 C CA . ILE A 1 86 ? 15.594 -19.906 -3.814 1 93.19 86 ILE A CA 1
ATOM 631 C C . ILE A 1 86 ? 15.289 -20 -2.322 1 93.19 86 ILE A C 1
ATOM 633 O O . ILE A 1 86 ? 14.43 -20.781 -1.909 1 93.19 86 ILE A O 1
ATOM 637 N N . GLN A 1 87 ? 15.969 -19.219 -1.56 1 93.69 87 GLN A N 1
ATOM 638 C CA . GLN A 1 87 ? 15.734 -19.203 -0.12 1 93.69 87 GLN A CA 1
ATOM 639 C C . GLN A 1 87 ? 14.297 -18.797 0.196 1 93.69 87 GLN A C 1
ATOM 641 O O . GLN A 1 87 ? 13.656 -19.391 1.069 1 93.69 87 GLN A O 1
ATOM 646 N N . ALA A 1 88 ? 13.828 -17.812 -0.492 1 93.75 88 ALA A N 1
ATOM 647 C CA . ALA A 1 88 ? 12.445 -17.375 -0.301 1 93.75 88 ALA A CA 1
ATOM 648 C C . ALA A 1 88 ? 11.461 -18.5 -0.619 1 93.75 88 ALA A C 1
ATOM 650 O O . ALA A 1 88 ? 10.508 -18.734 0.128 1 93.75 88 ALA A O 1
ATOM 651 N N . ALA A 1 89 ? 11.711 -19.188 -1.701 1 93.94 89 ALA A N 1
ATOM 652 C CA . ALA A 1 89 ? 10.852 -20.281 -2.109 1 93.94 89 ALA A CA 1
ATOM 653 C C . ALA A 1 89 ? 10.883 -21.422 -1.084 1 93.94 89 ALA A C 1
ATOM 655 O O . ALA A 1 89 ? 9.836 -21.984 -0.742 1 93.94 89 ALA A O 1
ATOM 656 N N . LYS A 1 90 ? 12.023 -21.703 -0.607 1 93.94 90 LYS A N 1
ATOM 657 C CA . LYS A 1 90 ? 12.188 -22.781 0.367 1 93.94 90 LYS A CA 1
ATOM 658 C C . LYS A 1 90 ? 11.484 -22.438 1.679 1 93.94 90 LYS A C 1
ATOM 660 O O . LYS A 1 90 ? 10.922 -23.328 2.33 1 93.94 90 LYS A O 1
ATOM 665 N N . GLU A 1 91 ? 11.578 -21.203 2.029 1 94.12 91 GLU A N 1
ATOM 666 C CA . GLU A 1 91 ? 10.883 -20.766 3.236 1 94.12 91 GLU A CA 1
ATOM 667 C C . GLU A 1 91 ? 9.383 -21.031 3.139 1 94.12 91 GLU A C 1
ATOM 669 O O . GLU A 1 91 ? 8.773 -21.531 4.082 1 94.12 91 GLU A O 1
ATOM 674 N N . LYS A 1 92 ? 8.859 -20.75 2.051 1 94.38 92 LYS A N 1
ATOM 675 C CA . LYS A 1 92 ? 7.43 -20.953 1.859 1 94.38 92 LYS A CA 1
ATOM 676 C C . LYS A 1 92 ? 7.094 -22.438 1.799 1 94.38 92 LYS A C 1
ATOM 678 O O . LYS A 1 92 ? 6.086 -22.875 2.363 1 94.38 92 LYS A O 1
ATOM 683 N N . GLN A 1 93 ? 7.926 -23.188 1.114 1 94.75 93 GLN A N 1
ATOM 684 C CA . GLN A 1 93 ? 7.703 -24.625 1.024 1 94.75 93 GLN A CA 1
ATOM 685 C C . GLN A 1 93 ? 7.785 -25.281 2.4 1 94.75 93 GLN A C 1
ATOM 687 O O . GLN A 1 93 ? 7.043 -26.234 2.688 1 94.75 93 GLN A O 1
ATOM 692 N N . TYR A 1 94 ? 8.641 -24.766 3.166 1 95.31 94 TYR A N 1
ATOM 693 C CA . TYR A 1 94 ? 8.766 -25.281 4.523 1 95.31 94 TYR A CA 1
ATOM 694 C C . TYR A 1 94 ? 7.492 -25.031 5.32 1 95.31 94 TYR A C 1
ATOM 696 O O . TYR A 1 94 ? 7.031 -25.891 6.07 1 95.31 94 TYR A O 1
ATOM 704 N N . GLN A 1 95 ? 6.984 -23.906 5.195 1 96.06 95 GLN A N 1
ATOM 705 C CA . GLN A 1 95 ? 5.73 -23.578 5.871 1 96.06 95 GLN A CA 1
ATOM 706 C C . GLN A 1 95 ? 4.605 -24.5 5.422 1 96.06 95 GLN A C 1
ATOM 708 O O . GLN A 1 95 ? 3.844 -25.016 6.25 1 96.06 95 GLN A O 1
ATOM 713 N N . MET A 1 96 ? 4.535 -24.75 4.117 1 95.88 96 MET A N 1
ATOM 714 C CA . MET A 1 96 ? 3.52 -25.641 3.566 1 95.88 96 MET A CA 1
ATOM 715 C C . MET A 1 96 ? 3.693 -27.062 4.102 1 95.88 96 MET A C 1
ATOM 717 O O . MET A 1 96 ? 2.723 -27.688 4.527 1 95.88 96 MET A O 1
ATOM 721 N N . ARG A 1 97 ? 4.902 -27.469 4.086 1 95.69 97 ARG A N 1
ATOM 722 C CA . ARG A 1 97 ? 5.195 -28.812 4.562 1 95.69 97 ARG A CA 1
ATOM 723 C C . ARG A 1 97 ? 4.859 -28.953 6.043 1 95.69 97 ARG A C 1
ATOM 725 O O . ARG A 1 97 ? 4.309 -29.969 6.469 1 95.69 97 ARG A O 1
ATOM 732 N N . SER A 1 98 ? 5.25 -27.922 6.809 1 95.44 98 SER A N 1
ATOM 733 C CA . SER A 1 98 ? 4.965 -27.938 8.242 1 95.44 98 SER A CA 1
ATOM 734 C C . SER A 1 98 ? 3.469 -28.062 8.508 1 95.44 98 SER A C 1
ATOM 736 O O . SER A 1 98 ? 3.055 -28.812 9.398 1 95.44 98 SER A O 1
ATOM 738 N N . GLN A 1 99 ? 2.699 -27.391 7.777 1 95.06 99 GLN A N 1
ATOM 739 C CA . GLN A 1 99 ? 1.251 -27.469 7.945 1 95.06 99 GLN A CA 1
ATOM 740 C C . GLN A 1 99 ? 0.725 -28.844 7.539 1 95.06 99 GLN A C 1
ATOM 742 O O . GLN A 1 99 ? -0.112 -29.438 8.234 1 95.06 99 GLN A O 1
ATOM 747 N N . ILE A 1 100 ? 1.194 -29.359 6.391 1 96 100 ILE A N 1
ATOM 748 C CA . ILE A 1 100 ? 0.763 -30.672 5.914 1 96 100 ILE A CA 1
ATOM 749 C C . ILE A 1 100 ? 1.1 -31.734 6.953 1 96 100 ILE A C 1
ATOM 751 O O . ILE A 1 100 ? 0.261 -32.562 7.281 1 96 100 ILE A O 1
ATOM 755 N N . GLU A 1 101 ? 2.271 -31.625 7.516 1 94.69 101 GLU A N 1
ATOM 756 C CA . GLU A 1 101 ? 2.715 -32.594 8.508 1 94.69 101 GLU A CA 1
ATOM 757 C C . GLU A 1 101 ? 1.889 -32.5 9.789 1 94.69 101 GLU A C 1
ATOM 759 O O . GLU A 1 101 ? 1.59 -33.5 10.422 1 94.69 101 GLU A O 1
ATOM 764 N N . THR A 1 102 ? 1.581 -31.297 10.125 1 93.56 102 THR A N 1
ATOM 765 C CA . THR A 1 102 ? 0.752 -31.078 11.305 1 93.56 102 THR A CA 1
ATOM 766 C C . THR A 1 102 ? -0.596 -31.781 11.156 1 93.56 102 THR A C 1
ATOM 768 O O . THR A 1 102 ? -1.067 -32.438 12.086 1 93.56 102 THR A O 1
ATOM 771 N N . PHE A 1 103 ? -1.193 -31.781 10.016 1 92.12 103 PHE A N 1
ATOM 772 C CA . PHE A 1 103 ? -2.529 -32.344 9.812 1 92.12 103 PHE A CA 1
ATOM 773 C C . PHE A 1 103 ? -2.459 -33.781 9.352 1 92.12 103 PHE A C 1
ATOM 775 O O . PHE A 1 103 ? -3.484 -34.469 9.258 1 92.12 103 PHE A O 1
ATOM 782 N N . ALA A 1 104 ? -1.261 -34.219 9.031 1 89.25 104 ALA A N 1
ATOM 783 C CA . ALA A 1 104 ? -1.071 -35.625 8.734 1 89.25 104 ALA A CA 1
ATOM 784 C C . ALA A 1 104 ? -0.954 -36.438 10.016 1 89.25 104 ALA A C 1
ATOM 786 O O . ALA A 1 104 ? -1.387 -37.594 10.07 1 89.25 104 ALA A O 1
ATOM 787 N N . ARG A 1 105 ? -0.325 -35.969 10.969 1 77.38 105 ARG A N 1
ATOM 788 C CA . ARG A 1 105 ? 0.03 -36.656 12.188 1 77.38 105 ARG A CA 1
ATOM 789 C C . ARG A 1 105 ? -1.103 -36.625 13.211 1 77.38 105 ARG A C 1
ATOM 791 O O . ARG A 1 105 ? -1.324 -37.562 13.953 1 77.38 105 ARG A O 1
ATOM 798 N N . LYS A 1 106 ? -1.67 -35.531 13.219 1 65.88 106 LYS A N 1
ATOM 799 C CA . LYS A 1 106 ? -2.537 -35.344 14.375 1 65.88 106 LYS A CA 1
ATOM 800 C C . LYS A 1 106 ? -3.879 -36.031 14.195 1 65.88 106 LYS A C 1
ATOM 802 O O . LYS A 1 106 ? -4.727 -35.562 13.43 1 65.88 106 LYS A O 1
ATOM 807 N N . LYS A 1 107 ? -3.912 -37.25 14.727 1 58.94 107 LYS A N 1
ATOM 808 C CA . LYS A 1 107 ? -5.051 -38.156 14.68 1 58.94 107 LYS A CA 1
ATOM 809 C C . LYS A 1 107 ? -6.301 -37.5 15.273 1 58.94 107 LYS A C 1
ATOM 811 O O . LYS A 1 107 ? -7.422 -37.875 14.922 1 58.94 107 LYS A O 1
ATOM 816 N N . GLN A 1 108 ? -6.051 -36.562 16.062 1 57.59 108 GLN A N 1
ATOM 817 C CA . GLN A 1 108 ? -7.211 -36.031 16.766 1 57.59 108 GLN A CA 1
ATOM 818 C C . GLN A 1 108 ? -7.926 -34.969 15.945 1 57.59 108 GLN A C 1
ATOM 820 O O . GLN A 1 108 ? -9.016 -34.5 16.312 1 57.59 108 GLN A O 1
ATOM 825 N N . MET A 1 109 ? -7.398 -34.844 14.75 1 65.56 109 MET A N 1
ATOM 826 C CA . MET A 1 109 ? -8.07 -33.781 14 1 65.56 109 MET A CA 1
ATOM 827 C C . MET A 1 109 ? -9.156 -34.344 13.094 1 65.56 109 MET A C 1
ATOM 829 O O . MET A 1 109 ? -9.07 -35.5 12.672 1 65.56 109 MET A O 1
ATOM 833 N N . GLN A 1 110 ? -10.234 -33.625 13.055 1 77.31 110 GLN A N 1
ATOM 834 C CA . GLN A 1 110 ? -11.375 -34.062 12.25 1 77.31 110 GLN A CA 1
ATOM 835 C C . GLN A 1 110 ? -10.977 -34.25 10.781 1 77.31 110 GLN A C 1
ATOM 837 O O . GLN A 1 110 ? -11.406 -35.188 10.125 1 77.31 110 GLN A O 1
ATOM 842 N N . GLY A 1 111 ? -10.016 -33.438 10.312 1 89.94 111 GLY A N 1
ATOM 843 C CA . GLY A 1 111 ? -9.523 -33.531 8.945 1 89.94 111 GLY A CA 1
ATOM 844 C C . GLY A 1 111 ? -8.039 -33.844 8.867 1 89.94 111 GLY A C 1
ATOM 845 O O . GLY A 1 111 ? -7.312 -33.688 9.852 1 89.94 111 GLY A O 1
ATOM 846 N N . SER A 1 112 ? -7.625 -34.344 7.715 1 94.94 112 SER A N 1
ATOM 847 C CA . SER A 1 112 ? -6.215 -34.688 7.531 1 94.94 112 SER A CA 1
ATOM 848 C C . SER A 1 112 ? -5.77 -34.438 6.09 1 94.94 112 SER A C 1
ATOM 850 O O . SER A 1 112 ? -6.602 -34.375 5.184 1 94.94 112 SER A O 1
ATOM 852 N N . ILE A 1 113 ? -4.488 -34.25 5.965 1 96.38 113 ILE A N 1
ATOM 853 C CA . ILE A 1 113 ? -3.877 -34.125 4.648 1 96.38 113 ILE A CA 1
ATOM 854 C C . ILE A 1 113 ? -2.76 -35.125 4.48 1 96.38 113 ILE A C 1
ATOM 856 O O . ILE A 1 113 ? -1.858 -35.219 5.316 1 96.38 113 ILE A O 1
ATOM 860 N N . THR A 1 114 ? -2.865 -35.906 3.48 1 95.88 114 THR A N 1
ATOM 861 C CA . THR A 1 114 ? -1.784 -36.812 3.064 1 95.88 114 THR A CA 1
ATOM 862 C C . THR A 1 114 ? -1.147 -36.312 1.771 1 95.88 114 THR A C 1
ATOM 864 O O . THR A 1 114 ? -1.835 -36.125 0.764 1 95.88 114 THR A O 1
ATOM 867 N N . LEU A 1 115 ? 0.125 -36.062 1.794 1 96.56 115 LEU A N 1
ATOM 868 C CA . LEU A 1 115 ? 0.861 -35.656 0.607 1 96.56 115 LEU A CA 1
ATOM 869 C C . LEU A 1 115 ? 1.505 -36.844 -0.087 1 96.56 115 LEU A C 1
ATOM 871 O O . LEU A 1 115 ? 2.236 -37.625 0.541 1 96.56 115 LEU A O 1
ATOM 875 N N . ILE A 1 116 ? 1.201 -37.031 -1.337 1 96.56 116 ILE A N 1
ATOM 876 C CA . ILE A 1 116 ? 1.838 -38.062 -2.143 1 96.56 116 ILE A CA 1
ATOM 877 C C . ILE A 1 116 ? 2.611 -37.438 -3.291 1 96.56 116 ILE A C 1
ATOM 879 O O . ILE A 1 116 ? 2.041 -36.688 -4.094 1 96.56 116 ILE A O 1
ATOM 883 N N . GLN A 1 117 ? 3.871 -37.688 -3.379 1 96 117 GLN A N 1
ATOM 884 C CA . GLN A 1 117 ? 4.699 -37.219 -4.484 1 96 117 GLN A CA 1
ATOM 885 C C . GLN A 1 117 ? 4.586 -38.156 -5.691 1 96 117 GLN A C 1
ATOM 887 O O . GLN A 1 117 ? 4.879 -39.344 -5.594 1 96 117 GLN A O 1
ATOM 892 N N . GLY A 1 118 ? 4.117 -37.625 -6.766 1 96.81 118 GLY A N 1
ATOM 893 C CA . GLY A 1 118 ? 3.99 -38.406 -7.977 1 96.81 118 GLY A CA 1
ATOM 894 C C . GLY A 1 118 ? 3.096 -37.781 -9.023 1 96.81 118 GLY A C 1
ATOM 895 O O . GLY A 1 118 ? 2.514 -36.719 -8.781 1 96.81 118 GLY A O 1
ATOM 896 N N . MET A 1 119 ? 3.068 -38.406 -10.164 1 97.38 119 MET A N 1
ATOM 897 C CA . MET A 1 119 ? 2.215 -37.969 -11.273 1 97.38 119 MET A CA 1
ATOM 898 C C . MET A 1 119 ? 0.917 -38.75 -11.297 1 97.38 119 MET A C 1
ATOM 900 O O . MET A 1 119 ? 0.94 -40 -11.359 1 97.38 119 MET A O 1
ATOM 904 N N . ALA A 1 120 ? -0.177 -38.062 -11.312 1 98.12 120 ALA A N 1
ATOM 905 C CA . ALA A 1 120 ? -1.476 -38.719 -11.258 1 98.12 120 ALA A CA 1
ATOM 906 C C . ALA A 1 120 ? -2.109 -38.812 -12.648 1 98.12 120 ALA A C 1
ATOM 908 O O . ALA A 1 120 ? -1.919 -37.906 -13.477 1 98.12 120 ALA A O 1
ATOM 909 N N . SER A 1 121 ? -2.85 -39.812 -12.906 1 98.25 121 SER A N 1
ATOM 910 C CA . SER A 1 121 ? -3.709 -40 -14.07 1 98.25 121 SER A CA 1
ATOM 911 C C . SER A 1 121 ? -4.988 -40.75 -13.711 1 98.25 121 SER A C 1
ATOM 913 O O . SER A 1 121 ? -5.008 -41.531 -12.766 1 98.25 121 SER A O 1
ATOM 915 N N . PHE A 1 122 ? -6.027 -40.469 -14.477 1 98.44 122 PHE A N 1
ATOM 916 C CA . PHE A 1 122 ? 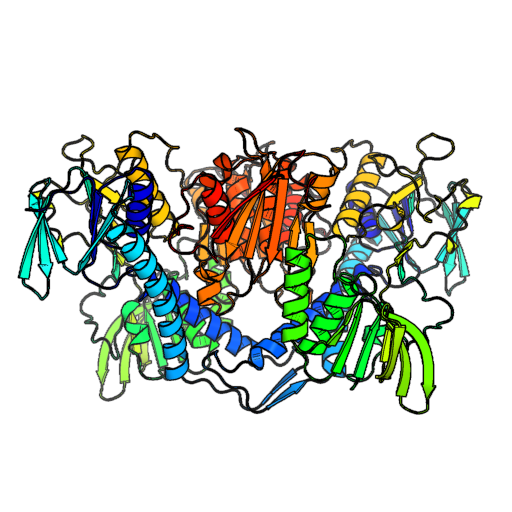-7.309 -41.125 -14.195 1 98.44 122 PHE A CA 1
ATOM 917 C C . PHE A 1 122 ? -7.301 -42.562 -14.664 1 98.44 122 PHE A C 1
ATOM 919 O O . PHE A 1 122 ? -6.93 -42.875 -15.805 1 98.44 122 PHE A O 1
ATOM 926 N N . SER A 1 123 ? -7.672 -43.5 -13.781 1 97.94 123 SER A N 1
ATOM 927 C CA . SER A 1 123 ? -8.016 -44.875 -14.156 1 97.94 123 SER A CA 1
ATOM 928 C C . SER A 1 123 ? -9.492 -45 -14.5 1 97.94 123 SER A C 1
ATOM 930 O O . SER A 1 123 ? -9.867 -45.75 -15.398 1 97.94 123 SER A O 1
ATOM 932 N N . ASP A 1 124 ? -10.234 -44.312 -13.805 1 96.56 124 ASP A N 1
ATOM 933 C CA . ASP A 1 124 ? -11.664 -44.125 -14.023 1 96.56 124 ASP A CA 1
ATOM 934 C C . ASP A 1 124 ? -12.148 -42.844 -13.328 1 96.56 124 ASP A C 1
ATOM 936 O O . ASP A 1 124 ? -11.344 -42.031 -12.875 1 96.56 124 ASP A O 1
ATOM 940 N N . ARG A 1 125 ? -13.398 -42.656 -13.227 1 95.62 125 ARG A N 1
ATOM 941 C CA . ARG A 1 125 ? -13.992 -41.406 -12.773 1 95.62 125 ARG A CA 1
ATOM 942 C C . ARG A 1 125 ? -13.602 -41.094 -11.336 1 95.62 125 ARG A C 1
ATOM 944 O O . ARG A 1 125 ? -13.469 -39.938 -10.961 1 95.62 125 ARG A O 1
ATOM 951 N N . ASN A 1 126 ? -13.391 -42.094 -10.492 1 97.31 126 ASN A N 1
ATOM 952 C CA . ASN A 1 126 ? -13.156 -41.875 -9.062 1 97.31 126 ASN A CA 1
ATOM 953 C C . ASN A 1 126 ? -11.797 -42.438 -8.633 1 97.31 126 ASN A C 1
ATOM 955 O O . ASN A 1 126 ? -11.445 -42.344 -7.453 1 97.31 126 ASN A O 1
ATOM 959 N N . THR A 1 127 ? -11.031 -43 -9.617 1 98.06 127 THR A N 1
ATOM 960 C CA . THR A 1 127 ? -9.781 -43.656 -9.266 1 98.06 127 THR A CA 1
ATOM 961 C C . THR A 1 127 ? -8.609 -43.031 -10.016 1 98.06 127 THR A C 1
ATOM 963 O O . THR A 1 127 ? -8.664 -42.875 -11.234 1 98.06 127 THR A O 1
ATOM 966 N N . LEU A 1 128 ? -7.574 -42.719 -9.289 1 98.44 128 LEU A N 1
ATOM 967 C CA . LEU A 1 128 ? -6.355 -42.156 -9.867 1 98.44 128 LEU A CA 1
ATOM 968 C C . LEU A 1 128 ? -5.188 -43.125 -9.703 1 98.44 128 LEU A C 1
ATOM 970 O O . LEU A 1 128 ? -5.055 -43.75 -8.664 1 98.44 128 LEU A O 1
ATOM 974 N N . SER A 1 129 ? -4.422 -43.25 -10.734 1 98.19 129 SER A N 1
ATOM 975 C CA . SER A 1 129 ? -3.123 -43.906 -10.664 1 98.19 129 SER A CA 1
ATOM 976 C C . SER A 1 129 ? -2 -42.906 -10.461 1 98.19 129 SER A C 1
ATOM 978 O O . SER A 1 129 ? -1.933 -41.875 -11.156 1 98.19 129 SER A O 1
ATOM 980 N N . ILE A 1 130 ? -1.187 -43.094 -9.438 1 98.19 130 ILE A N 1
ATOM 981 C CA . ILE A 1 130 ? -0.084 -42.188 -9.125 1 98.19 130 ILE A CA 1
ATOM 982 C C . ILE A 1 130 ? 1.247 -42.875 -9.398 1 98.19 130 ILE A C 1
ATOM 984 O O . ILE A 1 130 ? 1.548 -43.938 -8.812 1 98.19 130 ILE A O 1
ATOM 988 N N . LYS A 1 131 ? 1.982 -42.344 -10.281 1 97.12 131 LYS A N 1
ATOM 989 C CA . LYS A 1 131 ? 3.32 -42.875 -10.578 1 97.12 131 LYS A CA 1
ATOM 990 C C . LYS A 1 131 ? 4.387 -42.062 -9.828 1 97.12 131 LYS A C 1
ATOM 992 O O . LYS A 1 131 ? 4.465 -40.844 -9.969 1 97.12 131 LYS A O 1
ATOM 997 N N . SER A 1 132 ? 5.082 -42.688 -8.984 1 94.56 132 SER A N 1
ATOM 998 C CA . SER A 1 132 ? 6.18 -42.094 -8.234 1 94.56 132 SER A CA 1
ATOM 999 C C . SER A 1 132 ? 7.492 -42.812 -8.5 1 94.56 132 SER A C 1
ATOM 1001 O O . SER A 1 132 ? 7.543 -43.75 -9.305 1 94.56 132 SER A O 1
ATOM 1003 N N . GLU A 1 133 ? 8.539 -42.25 -7.875 1 90.25 133 GLU A N 1
ATOM 1004 C CA . GLU A 1 133 ? 9.836 -42.938 -7.98 1 90.25 133 GLU A CA 1
ATOM 1005 C C . GLU A 1 133 ? 9.805 -44.312 -7.348 1 90.25 133 GLU A C 1
ATOM 1007 O O . GLU A 1 133 ? 10.539 -45.219 -7.766 1 90.25 133 GLU A O 1
ATOM 1012 N N . SER A 1 134 ? 8.898 -44.531 -6.379 1 90.5 134 SER A N 1
ATOM 1013 C CA . SER A 1 134 ? 8.828 -45.781 -5.617 1 90.5 134 SER A CA 1
ATOM 1014 C C . SER A 1 134 ? 7.879 -46.75 -6.273 1 90.5 134 SER A C 1
ATOM 1016 O O . SER A 1 134 ? 7.809 -47.938 -5.863 1 90.5 134 SER A O 1
ATOM 1018 N N . GLY A 1 135 ? 7.184 -46.344 -7.281 1 92.38 135 GLY A N 1
ATOM 1019 C CA . GLY A 1 135 ? 6.25 -47.219 -7.949 1 92.38 135 GLY A CA 1
ATOM 1020 C C . GLY A 1 135 ? 4.918 -46.562 -8.258 1 92.38 135 GLY A C 1
ATOM 1021 O O . GLY A 1 135 ? 4.836 -45.344 -8.391 1 92.38 135 GLY A O 1
ATOM 1022 N N . GLU A 1 136 ? 4.02 -47.469 -8.555 1 95.12 136 GLU A N 1
ATOM 1023 C CA . GLU A 1 136 ? 2.676 -47.031 -8.898 1 95.12 136 GLU A CA 1
ATOM 1024 C C . GLU A 1 136 ? 1.668 -47.406 -7.82 1 95.12 136 GLU A C 1
ATOM 1026 O O . GLU A 1 136 ? 1.729 -48.5 -7.273 1 95.12 136 GLU A O 1
ATOM 1031 N N . GLU A 1 137 ? 0.893 -46.469 -7.398 1 96.12 137 GLU A N 1
ATOM 1032 C CA . GLU A 1 137 ? -0.19 -46.719 -6.461 1 96.12 137 GLU A CA 1
ATOM 1033 C C . GLU A 1 137 ? -1.499 -46.094 -6.926 1 96.12 137 GLU A C 1
ATOM 1035 O O . GLU A 1 137 ? -1.5 -45.25 -7.812 1 96.12 137 GLU A O 1
ATOM 1040 N N . GLN A 1 138 ? -2.586 -46.594 -6.43 1 97.56 138 GLN A N 1
ATOM 1041 C CA . GLN A 1 138 ? -3.9 -46.062 -6.773 1 97.56 138 GLN A CA 1
ATOM 1042 C C . GLN A 1 138 ? -4.605 -45.5 -5.547 1 97.56 138 GLN A C 1
ATOM 1044 O O . GLN A 1 138 ? -4.449 -46.031 -4.438 1 97.56 138 GLN A O 1
ATOM 1049 N N . VAL A 1 139 ? -5.312 -44.438 -5.773 1 98.12 139 VAL A N 1
ATOM 1050 C CA . VAL A 1 139 ? -6.148 -43.875 -4.727 1 98.12 139 VAL A CA 1
ATOM 1051 C C . VAL A 1 139 ? -7.547 -43.594 -5.273 1 98.12 139 VAL A C 1
ATOM 1053 O O . VAL A 1 139 ? -7.727 -43.406 -6.48 1 98.12 139 VAL A O 1
ATOM 1056 N N . LYS A 1 140 ? -8.531 -43.688 -4.449 1 98.31 140 LYS A N 1
ATOM 1057 C CA . LYS A 1 140 ? -9.922 -43.406 -4.785 1 98.31 140 LYS A CA 1
ATOM 1058 C C . LYS A 1 140 ? -10.43 -42.188 -4.012 1 98.31 140 LYS A C 1
ATOM 1060 O O . LYS A 1 140 ? -10.125 -42.031 -2.826 1 98.31 140 LYS A O 1
ATOM 1065 N N . GLY A 1 141 ? -11.078 -41.344 -4.711 1 98.06 141 GLY A N 1
ATOM 1066 C CA . GLY A 1 141 ? -11.664 -40.156 -4.078 1 98.06 141 GLY A CA 1
ATOM 1067 C C . GLY A 1 141 ? -13.164 -40.062 -4.285 1 98.06 141 GLY A C 1
ATOM 1068 O O . GLY A 1 141 ? -13.664 -40.344 -5.375 1 98.06 141 GLY A O 1
ATOM 1069 N N . GLU A 1 142 ? -13.891 -39.719 -3.17 1 98.31 142 GLU A N 1
ATOM 1070 C CA . GLU A 1 142 ? -15.289 -39.344 -3.346 1 98.31 142 GLU A CA 1
ATOM 1071 C C . GLU A 1 142 ? -15.43 -38.125 -4.246 1 98.31 142 GLU A C 1
ATOM 1073 O O . GLU A 1 142 ? -16.328 -38.062 -5.086 1 98.31 142 GLU A O 1
ATOM 1078 N N . ASN A 1 143 ? -14.633 -37.188 -4.008 1 98.56 143 ASN A N 1
ATOM 1079 C CA . ASN A 1 143 ? -14.461 -36.031 -4.855 1 98.56 143 ASN A CA 1
ATOM 1080 C C . ASN A 1 143 ? -13.031 -35.906 -5.363 1 98.56 143 ASN A C 1
ATOM 1082 O O . ASN A 1 143 ? -12.086 -36.281 -4.668 1 98.56 143 ASN A O 1
ATOM 1086 N N . ILE A 1 144 ? -12.852 -35.406 -6.57 1 98.75 144 ILE A N 1
ATOM 1087 C CA . ILE A 1 144 ? -11.539 -35.156 -7.156 1 98.75 144 ILE A CA 1
ATOM 1088 C C . ILE A 1 144 ? -11.43 -33.688 -7.602 1 98.75 144 ILE A C 1
ATOM 1090 O O . ILE A 1 144 ? -12.359 -33.156 -8.203 1 98.75 144 ILE A O 1
ATOM 1094 N N . LEU A 1 145 ? -10.375 -33.031 -7.25 1 98.88 145 LEU A N 1
ATOM 1095 C CA . LEU A 1 145 ? -10.102 -31.656 -7.719 1 98.88 145 LEU A CA 1
ATOM 1096 C C . LEU A 1 145 ? -8.875 -31.641 -8.633 1 98.88 145 LEU A C 1
ATOM 1098 O O . LEU A 1 145 ? -7.781 -32.031 -8.219 1 98.88 145 LEU A O 1
ATOM 1102 N N . ILE A 1 146 ? -9.102 -31.25 -9.844 1 98.75 146 ILE A N 1
ATOM 1103 C CA . ILE A 1 146 ? -8.016 -31.078 -10.805 1 98.75 146 ILE A CA 1
ATOM 1104 C C . ILE A 1 146 ? -7.441 -29.672 -10.672 1 98.75 146 ILE A C 1
ATOM 1106 O O . ILE A 1 146 ? -8.094 -28.688 -11.031 1 98.75 146 ILE A O 1
ATOM 1110 N N . ALA A 1 147 ? -6.254 -29.531 -10.141 1 98.19 147 ALA A N 1
ATOM 1111 C CA . ALA A 1 147 ? -5.52 -28.281 -9.953 1 98.19 147 ALA A CA 1
ATOM 1112 C C . ALA A 1 147 ? -4.102 -28.391 -10.5 1 98.19 147 ALA A C 1
ATOM 1114 O O . ALA A 1 147 ? -3.135 -28.047 -9.812 1 98.19 147 ALA A O 1
ATOM 1115 N N . THR A 1 148 ? -3.975 -28.797 -11.727 1 97.06 148 THR A N 1
ATOM 1116 C CA . THR A 1 148 ? -2.686 -29.188 -12.289 1 97.06 148 THR A CA 1
ATOM 1117 C C . THR A 1 148 ? -2.004 -27.984 -12.945 1 97.06 148 THR A C 1
ATOM 1119 O O . THR A 1 148 ? -0.874 -28.094 -13.43 1 97.06 148 THR A O 1
ATOM 1122 N N . GLY A 1 149 ? -2.652 -26.859 -12.922 1 94.5 149 GLY A N 1
ATOM 1123 C CA . GLY A 1 149 ? -2.053 -25.625 -13.383 1 94.5 149 GLY A CA 1
ATOM 1124 C C . GLY A 1 149 ? -1.752 -25.625 -14.875 1 94.5 149 GLY A C 1
ATOM 1125 O O . GLY A 1 149 ? -2.539 -26.141 -15.672 1 94.5 149 GLY A O 1
ATOM 1126 N N . SER A 1 150 ? -0.794 -24.859 -15.266 1 94.5 150 SER A N 1
ATOM 1127 C CA . SER A 1 150 ? -0.414 -24.688 -16.656 1 94.5 150 SER A CA 1
ATOM 1128 C C . SER A 1 150 ? 1.101 -24.734 -16.828 1 94.5 150 SER A C 1
ATOM 1130 O O . SER A 1 150 ? 1.841 -24.766 -15.844 1 94.5 150 SER A O 1
ATOM 1132 N N . ARG A 1 151 ? 1.571 -24.891 -18.016 1 92.5 151 ARG A N 1
ATOM 1133 C CA . ARG A 1 151 ? 2.982 -24.844 -18.391 1 92.5 151 ARG A CA 1
ATOM 1134 C C . ARG A 1 151 ? 3.225 -23.844 -19.5 1 92.5 151 ARG A C 1
ATOM 1136 O O . ARG A 1 151 ? 2.303 -23.484 -20.234 1 92.5 151 ARG A O 1
ATOM 1143 N N . PRO A 1 152 ? 4.484 -23.344 -19.656 1 92.88 152 PRO A N 1
ATOM 1144 C CA . PRO A 1 152 ? 4.781 -22.406 -20.75 1 92.88 152 PRO A CA 1
ATOM 1145 C C . PRO A 1 152 ? 4.508 -23 -22.125 1 92.88 152 PRO A C 1
ATOM 1147 O O . PRO A 1 152 ? 4.809 -24.172 -22.359 1 92.88 152 PRO A O 1
ATOM 1150 N N . ARG A 1 153 ? 3.916 -22.188 -22.922 1 94 153 ARG A N 1
ATOM 1151 C CA . ARG A 1 153 ? 3.701 -22.594 -24.312 1 94 153 ARG A CA 1
ATOM 1152 C C . ARG A 1 153 ? 5.023 -22.688 -25.062 1 94 153 ARG A C 1
ATOM 1154 O O . ARG A 1 153 ? 5.91 -21.844 -24.875 1 94 153 ARG A O 1
ATOM 1161 N N . LYS A 1 154 ? 5.121 -23.641 -25.875 1 91.62 154 LYS A N 1
ATOM 1162 C CA . LYS A 1 154 ? 6.316 -23.797 -26.688 1 91.62 154 LYS A CA 1
ATOM 1163 C C . LYS A 1 154 ? 6.242 -22.938 -27.953 1 91.62 154 LYS A C 1
ATOM 1165 O O . LYS A 1 154 ? 5.176 -22.812 -28.547 1 91.62 154 LYS A O 1
ATOM 1170 N N . TYR A 1 155 ? 7.367 -22.328 -28.219 1 92.06 155 TYR A N 1
ATOM 1171 C CA . TYR A 1 155 ? 7.461 -21.688 -29.531 1 92.06 155 TYR A CA 1
ATOM 1172 C C . TYR A 1 155 ? 7.645 -22.719 -30.625 1 92.06 155 TYR A C 1
ATOM 1174 O O . TYR A 1 155 ? 8.445 -23.641 -30.484 1 92.06 155 TYR A O 1
ATOM 1182 N N . PRO A 1 156 ? 6.859 -22.516 -31.688 1 88 156 PRO A N 1
ATOM 1183 C CA . PRO A 1 156 ? 6.996 -23.516 -32.75 1 88 156 PRO A CA 1
ATOM 1184 C C . PRO A 1 156 ? 8.43 -23.641 -33.25 1 88 156 PRO A C 1
ATOM 1186 O O . PRO A 1 156 ? 9.117 -22.625 -33.438 1 88 156 PRO A O 1
ATOM 1189 N N . ASP A 1 157 ? 9 -24.812 -33.375 1 83.69 157 ASP A N 1
ATOM 1190 C CA . ASP A 1 157 ? 10.281 -25.172 -34 1 83.69 157 ASP A CA 1
ATOM 1191 C C . ASP A 1 157 ? 11.445 -24.672 -33.125 1 83.69 157 ASP A C 1
ATOM 1193 O O . ASP A 1 157 ? 12.57 -24.531 -33.625 1 83.69 157 ASP A O 1
ATOM 1197 N N . LEU A 1 158 ? 11.188 -24.203 -31.984 1 90.25 158 LEU A N 1
ATOM 1198 C CA . LEU A 1 158 ? 12.25 -23.797 -31.078 1 90.25 158 LEU A CA 1
ATOM 1199 C C . LEU A 1 158 ? 12.258 -24.672 -29.828 1 90.25 158 LEU A C 1
ATOM 1201 O O . LEU A 1 158 ? 11.273 -24.719 -29.078 1 90.25 158 LEU A O 1
ATOM 1205 N N . GLU A 1 159 ? 13.297 -25.359 -29.641 1 91 159 GLU A N 1
ATOM 1206 C CA . GLU A 1 159 ? 13.398 -26.234 -28.484 1 91 159 GLU A CA 1
ATOM 1207 C C . GLU A 1 159 ? 14.094 -25.531 -27.312 1 91 159 GLU A C 1
ATOM 1209 O O . GLU A 1 159 ? 15.164 -24.953 -27.484 1 91 159 GLU A O 1
ATOM 1214 N N . VAL A 1 160 ? 13.445 -25.609 -26.188 1 92.94 160 VAL A N 1
ATOM 1215 C CA . VAL A 1 160 ? 14.023 -25.062 -24.969 1 92.94 160 VAL A CA 1
ATOM 1216 C C . VAL A 1 160 ? 15.133 -25.984 -24.469 1 92.94 160 VAL A C 1
ATOM 1218 O O . VAL A 1 160 ? 14.906 -27.188 -24.281 1 92.94 160 VAL A O 1
ATOM 1221 N N . ASP A 1 161 ? 16.328 -25.531 -24.297 1 91.31 161 ASP A N 1
ATOM 1222 C CA . ASP A 1 161 ? 17.438 -26.375 -23.859 1 91.31 161 ASP A CA 1
ATOM 1223 C C . ASP A 1 161 ? 17.781 -26.125 -22.391 1 91.31 161 ASP A C 1
ATOM 1225 O O . ASP A 1 161 ? 18.625 -26.812 -21.812 1 91.31 161 ASP A O 1
ATOM 1229 N N . GLY A 1 162 ? 17.125 -25.094 -21.734 1 89.06 162 GLY A N 1
ATOM 1230 C CA . GLY A 1 162 ? 17.312 -24.812 -20.328 1 89.06 162 GLY A CA 1
ATOM 1231 C C . GLY A 1 162 ? 18.609 -24.078 -20.047 1 89.06 162 GLY A C 1
ATOM 1232 O O . GLY A 1 162 ? 18.969 -23.844 -18.875 1 89.06 162 GLY A O 1
ATOM 1233 N N . GLU A 1 163 ? 19.312 -23.641 -21.078 1 91.81 163 GLU A N 1
ATOM 1234 C CA . GLU A 1 163 ? 20.594 -22.953 -20.938 1 91.81 163 GLU A CA 1
ATOM 1235 C C . GLU A 1 163 ? 20.578 -21.609 -21.656 1 91.81 163 GLU A C 1
ATOM 1237 O O . GLU A 1 163 ? 20.641 -20.562 -21.016 1 91.81 163 GLU A O 1
ATOM 1242 N N . ARG A 1 164 ? 20.375 -21.703 -22.984 1 95.69 164 ARG A N 1
ATOM 1243 C CA . ARG A 1 164 ? 20.406 -20.469 -23.766 1 95.69 164 ARG A CA 1
ATOM 1244 C C . ARG A 1 164 ? 19.016 -20.125 -24.297 1 95.69 164 ARG A C 1
ATOM 1246 O O . ARG A 1 164 ? 18.734 -18.969 -24.594 1 95.69 164 ARG A O 1
ATOM 1253 N N . ILE A 1 165 ? 18.312 -21.109 -24.562 1 96.62 165 ILE A N 1
ATOM 1254 C CA . ILE A 1 165 ? 16.891 -20.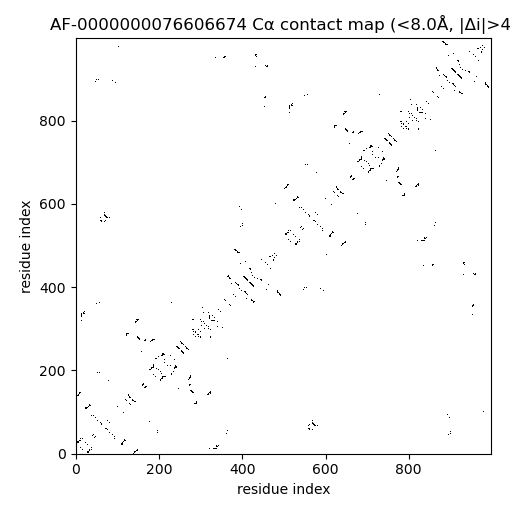953 -24.875 1 96.62 165 ILE A CA 1
ATOM 1255 C C . ILE A 1 165 ? 16.047 -21.453 -23.719 1 96.62 165 ILE A C 1
ATOM 1257 O O . ILE A 1 165 ? 16 -22.656 -23.438 1 96.62 165 ILE A O 1
ATOM 1261 N N . ILE A 1 166 ? 15.406 -20.562 -23.078 1 95.62 166 ILE A N 1
ATOM 1262 C CA . ILE A 1 166 ? 14.711 -20.906 -21.844 1 95.62 166 ILE A CA 1
ATOM 1263 C C . ILE A 1 166 ? 13.297 -20.328 -21.875 1 95.62 166 ILE A C 1
ATOM 1265 O O . ILE A 1 166 ? 12.953 -19.547 -22.766 1 95.62 166 ILE A O 1
ATOM 1269 N N . ASN A 1 167 ? 12.453 -20.797 -21.047 1 94.31 167 ASN A N 1
ATOM 1270 C CA . ASN A 1 167 ? 11.18 -20.172 -20.688 1 94.31 167 ASN A CA 1
ATOM 1271 C C . ASN A 1 167 ? 11.195 -19.672 -19.25 1 94.31 167 ASN A C 1
ATOM 1273 O O . ASN A 1 167 ? 12.25 -19.562 -18.625 1 94.31 167 ASN A O 1
ATOM 1277 N N . SER A 1 168 ? 10.055 -19.266 -18.719 1 89.56 168 SER A N 1
ATOM 1278 C CA . SER A 1 168 ? 9.984 -18.656 -17.391 1 89.56 168 SER A CA 1
ATOM 1279 C C . SER A 1 168 ? 10.477 -19.609 -16.312 1 89.56 168 SER A C 1
ATOM 1281 O O . SER A 1 168 ? 10.977 -19.172 -15.273 1 89.56 168 SER A O 1
ATOM 1283 N N . GLU A 1 169 ? 10.406 -20.875 -16.516 1 88 169 GLU A N 1
ATOM 1284 C CA . GLU A 1 169 ? 10.82 -21.875 -15.547 1 88 169 GLU A CA 1
ATOM 1285 C C . GLU A 1 169 ? 12.344 -22.031 -15.539 1 88 169 GLU A C 1
ATOM 1287 O O . GLU A 1 169 ? 12.906 -22.578 -14.586 1 88 169 GLU A O 1
ATOM 1292 N N . GLY A 1 170 ? 13.008 -21.5 -16.578 1 89.5 170 GLY A N 1
ATOM 1293 C CA . GLY A 1 170 ? 14.445 -21.703 -16.719 1 89.5 170 GLY A CA 1
ATOM 1294 C C . GLY A 1 170 ? 15.266 -20.5 -16.266 1 89.5 170 GLY A C 1
ATOM 1295 O O . GLY A 1 170 ? 16.5 -20.547 -16.297 1 89.5 170 GLY A O 1
ATOM 1296 N N . ILE A 1 171 ? 14.617 -19.5 -15.773 1 92.12 171 ILE A N 1
ATOM 1297 C CA . ILE A 1 171 ? 15.312 -18.266 -15.398 1 92.12 171 ILE A CA 1
ATOM 1298 C C . ILE A 1 171 ? 16.328 -18.562 -14.297 1 92.12 171 ILE A C 1
ATOM 1300 O O . ILE A 1 171 ? 17.453 -18.047 -14.32 1 92.12 171 ILE A O 1
ATOM 1304 N N . LEU A 1 172 ? 15.969 -19.438 -13.352 1 91.5 172 LEU A N 1
ATOM 1305 C CA . LEU A 1 172 ? 16.812 -19.719 -12.203 1 91.5 172 LEU A CA 1
ATOM 1306 C C . LEU A 1 172 ? 17.891 -20.734 -12.547 1 91.5 172 LEU A C 1
ATOM 1308 O O . LEU A 1 172 ? 18.766 -21.016 -11.734 1 91.5 172 LEU A O 1
ATOM 1312 N N . SER A 1 173 ? 17.844 -21.219 -13.773 1 91.12 173 SER A N 1
ATOM 1313 C CA . SER A 1 173 ? 18.859 -22.156 -14.211 1 91.12 173 SER A CA 1
ATOM 1314 C C . SER A 1 173 ? 20.094 -21.422 -14.75 1 91.12 173 SER A C 1
ATOM 1316 O O . SER A 1 173 ? 21.156 -22.016 -14.922 1 91.12 173 SER A O 1
ATOM 1318 N N . LEU A 1 174 ? 19.906 -20.125 -15.008 1 94.31 174 LEU A N 1
ATOM 1319 C CA . LEU A 1 174 ? 21.047 -19.328 -15.477 1 94.31 174 LEU A CA 1
ATOM 1320 C C . LEU A 1 174 ? 22.156 -19.297 -14.438 1 94.31 174 LEU A C 1
ATOM 1322 O O . LEU A 1 174 ? 21.891 -19.266 -13.234 1 94.31 174 LEU A O 1
ATOM 1326 N N . LYS A 1 175 ? 23.375 -19.234 -14.898 1 93.56 175 LYS A N 1
ATOM 1327 C CA . LYS A 1 175 ? 24.516 -19.281 -13.992 1 93.56 175 LYS A CA 1
ATOM 1328 C C . LYS A 1 175 ? 25.078 -17.891 -13.734 1 93.56 175 LYS A C 1
ATOM 1330 O O . LYS A 1 175 ? 25.75 -17.656 -12.742 1 93.56 175 LYS A O 1
ATOM 1335 N N . HIS A 1 176 ? 24.906 -17.062 -14.641 1 95.94 176 HIS A N 1
ATOM 1336 C CA . HIS A 1 176 ? 25.328 -15.664 -14.578 1 95.94 176 HIS A CA 1
ATOM 1337 C C . HIS A 1 176 ? 24.344 -14.758 -15.312 1 95.94 176 HIS A C 1
ATOM 1339 O O . HIS A 1 176 ? 23.438 -15.242 -16 1 95.94 176 HIS A O 1
ATOM 1345 N N . PHE A 1 177 ? 24.547 -13.5 -15.094 1 97.06 177 PHE A N 1
ATOM 1346 C CA . PHE A 1 177 ? 23.812 -12.57 -15.938 1 97.06 177 PHE A CA 1
ATOM 1347 C C . PHE A 1 177 ? 24.234 -12.711 -17.391 1 97.06 177 PHE A C 1
ATOM 1349 O O . PHE A 1 177 ? 25.422 -12.633 -17.719 1 97.06 177 PHE A O 1
ATOM 1356 N N . PRO A 1 178 ? 23.234 -12.977 -18.219 1 97.62 178 PRO A N 1
ATOM 1357 C CA . PRO A 1 178 ? 23.641 -12.891 -19.625 1 97.62 178 PRO A CA 1
ATOM 1358 C C . PRO A 1 178 ? 24.016 -11.477 -20.047 1 97.62 178 PRO A C 1
ATOM 1360 O O . PRO A 1 178 ? 23.453 -10.5 -19.547 1 97.62 178 PRO A O 1
ATOM 1363 N N . GLU A 1 179 ? 24.984 -11.367 -20.984 1 97.75 179 GLU A N 1
ATOM 1364 C CA . GLU A 1 179 ? 25.328 -10.047 -21.5 1 97.75 179 GLU A CA 1
ATOM 1365 C C . GLU A 1 179 ? 24.188 -9.469 -22.328 1 97.75 179 GLU A C 1
ATOM 1367 O O . GLU A 1 179 ? 23.906 -8.266 -22.266 1 97.75 179 GLU A O 1
ATOM 1372 N N . ARG A 1 180 ? 23.703 -10.328 -23.172 1 98 180 ARG A N 1
ATOM 1373 C CA . ARG A 1 180 ? 22.594 -9.961 -24.047 1 98 180 ARG A CA 1
ATOM 1374 C C . ARG A 1 180 ? 21.469 -10.984 -23.969 1 98 180 ARG A C 1
ATOM 1376 O O . ARG A 1 180 ? 21.703 -12.188 -24.062 1 98 180 ARG A O 1
ATOM 1383 N N . ILE A 1 181 ? 20.078 -10.523 -23.688 1 98.5 181 ILE A N 1
ATOM 1384 C CA . ILE A 1 181 ? 18.938 -11.414 -23.609 1 98.5 181 ILE A CA 1
ATOM 1385 C C . ILE A 1 181 ? 17.844 -10.938 -24.578 1 98.5 181 ILE A C 1
ATOM 1387 O O . ILE A 1 181 ? 17.625 -9.734 -24.734 1 98.5 181 ILE A O 1
ATOM 1391 N N . LEU A 1 182 ? 17.297 -11.867 -25.344 1 98.31 182 LEU A N 1
ATOM 1392 C CA . LEU A 1 182 ? 16.094 -11.617 -26.109 1 98.31 182 LEU A CA 1
ATOM 1393 C C . LEU A 1 182 ? 14.875 -12.234 -25.422 1 98.31 182 LEU A C 1
ATOM 1395 O O . LEU A 1 182 ? 14.844 -13.445 -25.172 1 98.31 182 LEU A O 1
ATOM 1399 N N . ILE A 1 183 ? 13.953 -11.43 -25.109 1 98 183 ILE A N 1
ATOM 1400 C CA . ILE A 1 183 ? 12.695 -11.891 -24.531 1 98 183 ILE A CA 1
ATOM 1401 C C . ILE A 1 183 ? 11.609 -11.906 -25.609 1 98 183 ILE A C 1
ATOM 1403 O O . ILE A 1 183 ? 11.305 -10.867 -26.203 1 98 183 ILE A O 1
ATOM 1407 N N . ILE A 1 184 ? 11.07 -13.039 -25.812 1 96.25 184 ILE A N 1
ATOM 1408 C CA . ILE A 1 184 ? 10.055 -13.219 -26.844 1 96.25 184 ILE A CA 1
ATOM 1409 C C . ILE A 1 184 ? 8.672 -13.234 -26.219 1 96.25 184 ILE A C 1
ATOM 1411 O O . ILE A 1 184 ? 8.305 -14.188 -25.516 1 96.25 184 ILE A O 1
ATOM 1415 N N . GLY A 1 185 ? 7.84 -12.25 -26.5 1 95 185 GLY A N 1
ATOM 1416 C CA . GLY A 1 185 ? 6.531 -12.055 -25.906 1 95 185 GLY A CA 1
ATOM 1417 C C . GLY A 1 185 ? 6.465 -10.828 -25.016 1 95 185 GLY A C 1
ATOM 1418 O O . GLY A 1 185 ? 7.242 -10.695 -24.062 1 95 185 GLY A O 1
ATOM 1419 N N . SER A 1 186 ? 5.496 -9.945 -25.281 1 95.75 186 SER A N 1
ATOM 1420 C CA . SER A 1 186 ? 5.426 -8.672 -24.578 1 95.75 186 SER A CA 1
ATOM 1421 C C . SER A 1 186 ? 4.195 -8.602 -23.688 1 95.75 186 SER A C 1
ATOM 1423 O O . SER A 1 186 ? 3.576 -7.543 -23.547 1 95.75 186 SER A O 1
ATOM 1425 N N . GLY A 1 187 ? 3.797 -9.797 -23.172 1 95.38 187 GLY A N 1
ATOM 1426 C CA . GLY A 1 187 ? 2.814 -9.836 -22.094 1 95.38 187 GLY A CA 1
ATOM 1427 C C . GLY A 1 187 ? 3.396 -9.484 -20.734 1 95.38 187 GLY A C 1
ATOM 1428 O O . GLY A 1 187 ? 4.496 -8.938 -20.656 1 95.38 187 GLY A O 1
ATOM 1429 N N . ILE A 1 188 ? 2.691 -9.781 -19.719 1 94.94 188 ILE A N 1
ATOM 1430 C CA . ILE A 1 188 ? 3.078 -9.406 -18.359 1 94.94 188 ILE A CA 1
ATOM 1431 C C . ILE A 1 188 ? 4.398 -10.07 -17.984 1 94.94 188 ILE A C 1
ATOM 1433 O O . ILE A 1 188 ? 5.328 -9.414 -17.531 1 94.94 188 ILE A O 1
ATOM 1437 N N . ILE A 1 189 ? 4.516 -11.375 -18.266 1 94.88 189 ILE A N 1
ATOM 1438 C CA . ILE A 1 189 ? 5.703 -12.133 -17.891 1 94.88 189 ILE A CA 1
ATOM 1439 C C . ILE A 1 189 ? 6.926 -11.562 -18.609 1 94.88 189 ILE A C 1
ATOM 1441 O O . ILE A 1 189 ? 7.961 -11.32 -17.969 1 94.88 189 ILE A O 1
ATOM 1445 N N . GLY A 1 190 ? 6.805 -11.32 -19.906 1 96.75 190 GLY A N 1
ATOM 1446 C CA . GLY A 1 190 ? 7.91 -10.773 -20.672 1 96.75 190 GLY A CA 1
ATOM 1447 C C . GLY A 1 190 ? 8.344 -9.398 -20.188 1 96.75 190 GLY A C 1
ATOM 1448 O O . GLY A 1 190 ? 9.531 -9.148 -19.984 1 96.75 190 GLY A O 1
ATOM 1449 N N . CYS A 1 191 ? 7.41 -8.539 -19.953 1 97.81 191 CYS A N 1
ATOM 1450 C CA . CYS A 1 191 ? 7.703 -7.184 -19.516 1 97.81 191 CYS A CA 1
ATOM 1451 C C . CYS A 1 191 ? 8.297 -7.191 -18.109 1 97.81 191 CYS A C 1
ATOM 1453 O O . CYS A 1 191 ? 9.148 -6.359 -17.781 1 97.81 191 CYS A O 1
ATOM 1455 N N . GLU A 1 192 ? 7.84 -8.094 -17.25 1 97.56 192 GLU A N 1
ATOM 1456 C CA . GLU A 1 192 ? 8.383 -8.195 -15.906 1 97.56 192 GLU A CA 1
ATOM 1457 C C . GLU A 1 192 ? 9.852 -8.609 -15.93 1 97.56 192 GLU A C 1
ATOM 1459 O O . GLU A 1 192 ? 10.688 -8 -15.25 1 97.56 192 GLU A O 1
ATOM 1464 N N . PHE A 1 193 ? 10.156 -9.602 -16.734 1 97.81 193 PHE A N 1
ATOM 1465 C CA . PHE A 1 193 ? 11.547 -10.055 -16.781 1 97.81 193 PHE A CA 1
ATOM 1466 C C . PHE A 1 193 ? 12.422 -9.023 -17.484 1 97.81 193 PHE A C 1
ATOM 1468 O O . PHE A 1 193 ? 13.594 -8.852 -17.141 1 97.81 193 PHE A O 1
ATOM 1475 N N . ALA A 1 194 ? 11.828 -8.312 -18.516 1 98.62 194 ALA A N 1
ATOM 1476 C CA . ALA A 1 194 ? 12.555 -7.191 -19.094 1 98.62 194 ALA A CA 1
ATOM 1477 C C . ALA A 1 194 ? 12.906 -6.148 -18.047 1 98.62 194 ALA A C 1
ATOM 1479 O O . ALA A 1 194 ? 14.031 -5.645 -18.016 1 98.62 194 ALA A O 1
ATOM 1480 N N . THR A 1 195 ? 11.992 -5.859 -17.156 1 98.5 195 THR A N 1
ATOM 1481 C CA . THR A 1 195 ? 12.195 -4.906 -16.078 1 98.5 195 THR A CA 1
ATOM 1482 C C . THR A 1 195 ? 13.266 -5.398 -15.109 1 98.5 195 THR A C 1
ATOM 1484 O O . THR A 1 195 ? 14.188 -4.652 -14.758 1 98.5 195 THR A O 1
ATOM 1487 N N . ILE A 1 196 ? 13.188 -6.668 -14.719 1 98 196 ILE A N 1
ATOM 1488 C CA . ILE A 1 196 ? 14.094 -7.258 -13.75 1 98 196 ILE A CA 1
ATOM 1489 C C . ILE A 1 196 ? 15.531 -7.18 -14.273 1 98 196 ILE A C 1
ATOM 1491 O O . ILE A 1 196 ? 16.422 -6.652 -13.594 1 98 196 ILE A O 1
ATOM 1495 N N . PHE A 1 197 ? 15.773 -7.613 -15.484 1 98.31 197 PHE A N 1
ATOM 1496 C CA . PHE A 1 197 ? 17.125 -7.676 -16.016 1 98.31 197 PHE A CA 1
ATOM 1497 C C . PHE A 1 197 ? 17.672 -6.277 -16.297 1 98.31 197 PHE A C 1
ATOM 1499 O O . PHE A 1 197 ? 18.844 -6.012 -16.094 1 98.31 197 PHE A O 1
ATOM 1506 N N . SER A 1 198 ? 16.781 -5.383 -16.781 1 98.31 198 SER A N 1
ATOM 1507 C CA . SER A 1 198 ? 17.234 -4.02 -17.031 1 98.31 198 SER A CA 1
ATOM 1508 C C . SER A 1 198 ? 17.547 -3.287 -15.734 1 98.31 198 SER A C 1
ATOM 1510 O O . SER A 1 198 ? 18.438 -2.443 -15.695 1 98.31 198 SER A O 1
ATOM 1512 N N . ASN A 1 199 ? 16.875 -3.57 -14.656 1 97.12 199 ASN A N 1
ATOM 1513 C CA . ASN A 1 199 ? 17.109 -2.957 -13.359 1 97.12 199 ASN A CA 1
ATOM 1514 C C . ASN A 1 199 ? 18.516 -3.234 -12.852 1 97.12 199 ASN A C 1
ATOM 1516 O O . ASN A 1 199 ? 19.156 -2.363 -12.25 1 97.12 199 ASN A O 1
ATOM 1520 N N . PHE A 1 200 ? 19 -4.477 -13.109 1 96.19 200 PHE A N 1
ATOM 1521 C CA . PHE A 1 200 ? 20.297 -4.887 -12.602 1 96.19 200 PHE A CA 1
ATOM 1522 C C . PHE A 1 200 ? 21.422 -4.227 -13.391 1 96.19 200 PHE A C 1
ATOM 1524 O O . PHE A 1 200 ? 22.562 -4.191 -12.938 1 96.19 200 PHE A O 1
ATOM 1531 N N . LYS A 1 201 ? 21.172 -3.793 -14.617 1 94.62 201 LYS A N 1
ATOM 1532 C CA . LYS A 1 201 ? 22.094 -3.074 -15.477 1 94.62 201 LYS A CA 1
ATOM 1533 C C . LYS A 1 201 ? 23.297 -3.943 -15.836 1 94.62 201 LYS A C 1
ATOM 1535 O O . LYS A 1 201 ? 24.406 -3.436 -16.016 1 94.62 201 LYS A O 1
ATOM 1540 N N . GLN A 1 202 ? 23.062 -5.254 -15.812 1 96.38 202 GLN A N 1
ATOM 1541 C CA . GLN A 1 202 ? 24.125 -6.184 -16.172 1 96.38 202 GLN A CA 1
ATOM 1542 C C . GLN A 1 202 ? 23.891 -6.781 -17.547 1 96.38 202 GLN A C 1
ATOM 1544 O O . GLN A 1 202 ? 24.781 -7.43 -18.109 1 96.38 202 GLN A O 1
ATOM 1549 N N . THR A 1 203 ? 22.703 -6.562 -18.094 1 98.31 203 THR A N 1
ATOM 1550 C CA . THR A 1 203 ? 22.25 -7.273 -19.281 1 98.31 203 THR A CA 1
ATOM 1551 C C . THR A 1 203 ? 21.656 -6.301 -20.297 1 98.31 203 THR A C 1
ATOM 1553 O O . THR A 1 203 ? 20.875 -5.426 -19.938 1 98.31 203 THR A O 1
ATOM 1556 N N . GLU A 1 204 ? 22.141 -6.375 -21.562 1 98.5 204 GLU A N 1
ATOM 1557 C CA . GLU A 1 204 ? 21.406 -5.734 -22.656 1 98.5 204 GLU A CA 1
ATOM 1558 C C . GLU A 1 204 ? 20.109 -6.477 -22.969 1 98.5 204 GLU A C 1
ATOM 1560 O O . GLU A 1 204 ? 20.141 -7.656 -23.328 1 98.5 204 GLU A O 1
ATOM 1565 N N . VAL A 1 205 ? 18.984 -5.805 -22.859 1 98.75 205 VAL A N 1
ATOM 1566 C CA . VAL A 1 205 ? 17.688 -6.488 -22.891 1 98.75 205 VAL A CA 1
ATOM 1567 C C . VAL A 1 205 ? 16.953 -6.117 -24.188 1 98.75 205 VAL A C 1
ATOM 1569 O O . VAL A 1 205 ? 16.766 -4.938 -24.469 1 98.75 205 VAL A O 1
ATOM 1572 N N . HIS A 1 206 ? 16.547 -7.129 -24.953 1 98.5 206 HIS A N 1
ATOM 1573 C CA . HIS A 1 206 ? 15.68 -7 -26.125 1 98.5 206 HIS A CA 1
ATOM 1574 C C . HIS A 1 206 ? 14.32 -7.645 -25.859 1 98.5 206 HIS A C 1
ATOM 1576 O O . HIS A 1 206 ? 14.242 -8.758 -25.344 1 98.5 206 HIS A O 1
ATOM 1582 N N . LEU A 1 207 ? 13.273 -6.91 -26.156 1 98.06 207 LEU A N 1
ATOM 1583 C CA . LEU A 1 207 ? 11.906 -7.406 -26 1 98.06 207 LEU A CA 1
ATOM 1584 C C . LEU A 1 207 ? 11.18 -7.43 -27.344 1 98.06 207 LEU A C 1
ATOM 1586 O O . LEU A 1 207 ? 11.078 -6.402 -28.016 1 98.06 207 LEU A O 1
ATOM 1590 N N . LEU A 1 208 ? 10.789 -8.57 -27.734 1 95.5 208 LEU A N 1
ATOM 1591 C CA . LEU A 1 208 ? 10.07 -8.734 -28.984 1 95.5 208 LEU A CA 1
ATOM 1592 C C . LEU A 1 208 ? 8.57 -8.586 -28.781 1 95.5 208 LEU A C 1
ATOM 1594 O O . LEU A 1 208 ? 7.98 -9.289 -27.953 1 95.5 208 LEU A O 1
ATOM 1598 N N . ASP A 1 209 ? 7.926 -7.695 -29.453 1 86.81 209 ASP A N 1
ATOM 1599 C CA . ASP A 1 209 ? 6.496 -7.395 -29.406 1 86.81 209 ASP A CA 1
ATOM 1600 C C . ASP A 1 209 ? 5.855 -7.562 -30.781 1 86.81 209 ASP A C 1
ATOM 1602 O O . ASP A 1 209 ? 6.07 -6.742 -31.688 1 86.81 209 ASP A O 1
ATOM 1606 N N . ARG A 1 210 ? 4.941 -8.469 -30.891 1 82.5 210 ARG A N 1
ATOM 1607 C CA . ARG A 1 210 ? 4.344 -8.75 -32.188 1 82.5 210 ARG A CA 1
ATOM 1608 C C . ARG A 1 210 ? 3.189 -7.797 -32.469 1 82.5 210 ARG A C 1
ATOM 1610 O O . ARG A 1 210 ? 2.895 -7.504 -33.656 1 82.5 210 ARG A O 1
ATOM 1617 N N . ALA A 1 211 ? 2.412 -7.316 -31.547 1 80.56 211 ALA A N 1
ATOM 1618 C CA . ALA A 1 211 ? 1.146 -6.602 -31.688 1 80.56 211 ALA A CA 1
ATOM 1619 C C . ALA A 1 211 ? 1.371 -5.098 -31.781 1 80.56 211 ALA A C 1
ATOM 1621 O O . ALA A 1 211 ? 0.416 -4.316 -31.766 1 80.56 211 ALA A O 1
ATOM 1622 N N . ASN A 1 212 ? 2.562 -4.598 -31.906 1 83.5 212 ASN A N 1
ATOM 1623 C CA . ASN A 1 212 ? 2.945 -3.189 -31.969 1 83.5 212 ASN A CA 1
ATOM 1624 C C . ASN A 1 212 ? 2.809 -2.51 -30.609 1 83.5 212 ASN A C 1
ATOM 1626 O O . ASN A 1 212 ? 3.129 -1.328 -30.469 1 83.5 212 ASN A O 1
ATOM 1630 N N . ARG A 1 213 ? 2.26 -3.273 -29.703 1 91.62 213 ARG A N 1
ATOM 1631 C CA . ARG A 1 213 ? 2.109 -2.707 -28.359 1 91.62 213 ARG A CA 1
ATOM 1632 C C . ARG A 1 213 ? 2.369 -3.758 -27.281 1 91.62 213 ARG A C 1
ATOM 1634 O O . ARG A 1 213 ? 1.87 -4.883 -27.375 1 91.62 213 ARG A O 1
ATOM 1641 N N . VAL A 1 214 ? 3.152 -3.299 -26.266 1 95.38 214 VAL A N 1
ATOM 1642 C CA . VAL A 1 214 ? 3.266 -4.199 -25.125 1 95.38 214 VAL A CA 1
ATOM 1643 C C . VAL A 1 214 ? 1.924 -4.289 -24.406 1 95.38 214 VAL A C 1
ATOM 1645 O O . VAL A 1 214 ? 1.103 -3.375 -24.484 1 95.38 214 VAL A O 1
ATOM 1648 N N . LEU A 1 215 ? 1.616 -5.336 -23.719 1 95.38 215 LEU A N 1
ATOM 1649 C CA . LEU A 1 215 ? 0.352 -5.551 -23.016 1 95.38 215 LEU A CA 1
ATOM 1650 C C . LEU A 1 215 ? -0.83 -5.199 -23.922 1 95.38 215 LEU A C 1
ATOM 1652 O O . LEU A 1 215 ? -1.659 -4.359 -23.562 1 95.38 215 LEU A O 1
ATOM 1656 N N . PRO A 1 216 ? -0.98 -5.844 -24.984 1 90.75 216 PRO A N 1
ATOM 1657 C CA . PRO A 1 216 ? -1.967 -5.445 -26 1 90.75 216 PRO A CA 1
ATOM 1658 C C . PRO A 1 216 ? -3.398 -5.48 -25.469 1 90.75 216 PRO A C 1
ATOM 1660 O O . PRO A 1 216 ? -4.293 -4.871 -26.062 1 90.75 216 PRO A O 1
ATOM 1663 N N . TYR A 1 217 ? -3.689 -6.137 -24.359 1 89.31 217 TYR A N 1
ATOM 1664 C CA . TYR A 1 217 ? -5.035 -6.262 -23.812 1 89.31 217 TYR A CA 1
ATOM 1665 C C . TYR A 1 217 ? -5.371 -5.07 -22.922 1 89.31 217 TYR A C 1
ATOM 1667 O O . TYR A 1 217 ? -6.527 -4.883 -22.531 1 89.31 217 TYR A O 1
ATOM 1675 N N . GLU A 1 218 ? -4.406 -4.23 -22.594 1 95.44 218 GLU A N 1
ATOM 1676 C CA . GLU A 1 218 ? -4.645 -3.039 -21.781 1 95.44 218 GLU A CA 1
ATOM 1677 C C . GLU A 1 218 ? -4.934 -1.824 -22.656 1 95.44 218 GLU A C 1
ATOM 1679 O O . GLU A 1 218 ? -4.75 -1.874 -23.875 1 95.44 218 GLU A O 1
ATOM 1684 N N . ASP A 1 219 ? -5.434 -0.734 -22.016 1 96.75 219 ASP A N 1
ATOM 1685 C CA . ASP A 1 219 ? -5.664 0.521 -22.719 1 96.75 219 ASP A CA 1
ATOM 1686 C C . ASP A 1 219 ? -4.371 1.035 -23.359 1 96.75 219 ASP A C 1
ATOM 1688 O O . ASP A 1 219 ? -3.283 0.825 -22.812 1 96.75 219 ASP A O 1
ATOM 1692 N N . ASP A 1 220 ? -4.504 1.716 -24.453 1 95.69 220 ASP A N 1
ATOM 1693 C CA . ASP A 1 220 ? -3.346 2.186 -25.203 1 95.69 220 ASP A CA 1
ATOM 1694 C C . ASP A 1 220 ? -2.467 3.1 -24.359 1 95.69 220 ASP A C 1
ATOM 1696 O O . ASP A 1 220 ? -1.239 3.047 -24.438 1 95.69 220 ASP A O 1
ATOM 1700 N N . ASP A 1 221 ? -3.072 3.9 -23.578 1 95.81 221 ASP A N 1
ATOM 1701 C CA . ASP A 1 221 ? -2.297 4.82 -22.75 1 95.81 221 ASP A CA 1
ATOM 1702 C C . ASP A 1 221 ? -1.469 4.059 -21.719 1 95.81 221 ASP A C 1
ATOM 1704 O O . ASP A 1 221 ? -0.337 4.441 -21.422 1 95.81 221 ASP A O 1
ATOM 1708 N N . ILE A 1 222 ? -1.997 2.93 -21.203 1 97 222 ILE A N 1
ATOM 1709 C CA . ILE A 1 222 ? -1.264 2.102 -20.266 1 97 222 ILE A CA 1
ATOM 1710 C C . ILE A 1 222 ? -0.104 1.406 -20.969 1 97 222 ILE A C 1
ATOM 1712 O O . ILE A 1 222 ? 1.021 1.394 -20.469 1 97 222 ILE A O 1
ATOM 1716 N N . SER A 1 223 ? -0.399 0.852 -22.141 1 96.81 223 SER A N 1
ATOM 1717 C CA . SER A 1 223 ? 0.626 0.176 -22.922 1 96.81 223 SER A CA 1
ATOM 1718 C C . SER A 1 223 ? 1.756 1.13 -23.297 1 96.81 223 SER A C 1
ATOM 1720 O O . SER A 1 223 ? 2.934 0.784 -23.188 1 96.81 223 SER A O 1
ATOM 1722 N N . ASP A 1 224 ? 1.401 2.344 -23.75 1 96.75 224 ASP A N 1
ATOM 1723 C CA . ASP A 1 224 ? 2.387 3.357 -24.109 1 96.75 224 ASP A CA 1
ATOM 1724 C C . ASP A 1 224 ? 3.234 3.756 -22.906 1 96.75 224 ASP A C 1
ATOM 1726 O O . ASP A 1 224 ? 4.453 3.898 -23.016 1 96.75 224 ASP A O 1
ATOM 1730 N N . TYR A 1 225 ? 2.543 3.904 -21.844 1 97.38 225 TYR A N 1
ATOM 1731 C CA . TYR A 1 225 ? 3.223 4.266 -20.609 1 97.38 225 TYR A CA 1
ATOM 1732 C C . TYR A 1 225 ? 4.258 3.217 -20.234 1 97.38 225 TYR A C 1
ATOM 1734 O O . TYR A 1 225 ? 5.398 3.551 -19.906 1 97.38 225 TYR A O 1
ATOM 1742 N N . VAL A 1 226 ? 3.895 1.945 -20.266 1 97.88 226 VAL A N 1
ATOM 1743 C CA . VAL A 1 226 ? 4.781 0.849 -19.891 1 97.88 226 VAL A CA 1
ATOM 1744 C C . VAL A 1 226 ? 5.945 0.764 -20.891 1 97.88 226 VAL A C 1
ATOM 1746 O O . VAL A 1 226 ? 7.098 0.587 -20.484 1 97.88 226 VAL A O 1
ATOM 1749 N N . ALA A 1 227 ? 5.652 0.916 -22.172 1 97.62 227 ALA A N 1
ATOM 1750 C CA . ALA A 1 227 ? 6.695 0.885 -23.188 1 97.62 227 ALA A CA 1
ATOM 1751 C C . ALA A 1 227 ? 7.715 1.995 -22.969 1 97.62 227 ALA A C 1
ATOM 1753 O O . ALA A 1 227 ? 8.922 1.766 -23.062 1 97.62 227 ALA A O 1
ATOM 1754 N N . GLU A 1 228 ? 7.227 3.158 -22.656 1 97.69 228 GLU A N 1
ATOM 1755 C CA . GLU A 1 228 ? 8.102 4.301 -22.406 1 97.69 228 GLU A CA 1
ATOM 1756 C C . GLU A 1 228 ? 9.008 4.051 -21.203 1 97.69 228 GLU A C 1
ATOM 1758 O O . GLU A 1 228 ? 10.195 4.379 -21.234 1 97.69 228 GLU A O 1
ATOM 1763 N N . ASN A 1 229 ? 8.445 3.504 -20.203 1 97.75 229 ASN A N 1
ATOM 1764 C CA . ASN A 1 229 ? 9.227 3.213 -19.016 1 97.75 229 ASN A CA 1
ATOM 1765 C C . ASN A 1 229 ? 10.281 2.143 -19.281 1 97.75 229 ASN A C 1
ATOM 1767 O O . ASN A 1 229 ? 11.398 2.227 -18.766 1 97.75 229 ASN A O 1
ATOM 1771 N N . LEU A 1 230 ? 9.898 1.083 -20.016 1 98.19 230 LEU A N 1
ATOM 1772 C CA . LEU A 1 230 ? 10.852 0.04 -20.391 1 98.19 230 LEU A CA 1
ATOM 1773 C C . LEU A 1 230 ? 12.008 0.618 -21.188 1 98.19 230 LEU A C 1
ATOM 1775 O O . LEU A 1 230 ? 13.172 0.349 -20.906 1 98.19 230 LEU A O 1
ATOM 1779 N N . ASN A 1 231 ? 11.664 1.445 -22.188 1 98.06 231 ASN A N 1
ATOM 1780 C CA . ASN A 1 231 ? 12.695 2.104 -22.984 1 98.06 231 ASN A CA 1
ATOM 1781 C C . ASN A 1 231 ? 13.602 2.979 -22.125 1 98.06 231 ASN A C 1
ATOM 1783 O O . ASN A 1 231 ? 14.82 2.951 -22.281 1 98.06 231 ASN A O 1
ATOM 1787 N N . GLY A 1 232 ? 12.961 3.699 -21.234 1 97.31 232 GLY A N 1
ATOM 1788 C CA . GLY A 1 232 ? 13.711 4.562 -20.344 1 97.31 232 GLY A CA 1
ATOM 1789 C C . GLY A 1 232 ? 14.633 3.801 -19.422 1 97.31 232 GLY A C 1
ATOM 1790 O O . GLY A 1 232 ? 15.633 4.344 -18.953 1 97.31 232 GLY A O 1
ATOM 1791 N N . ASN A 1 233 ? 14.297 2.545 -19.203 1 96.88 233 ASN A N 1
ATOM 1792 C CA . ASN A 1 233 ? 15.109 1.702 -18.328 1 96.88 233 ASN A CA 1
ATOM 1793 C C . ASN A 1 233 ? 16.172 0.938 -19.109 1 96.88 233 ASN A C 1
ATOM 1795 O O . ASN A 1 233 ? 16.891 0.109 -18.547 1 96.88 233 ASN A O 1
ATOM 1799 N N . GLY A 1 234 ? 16.203 1.131 -20.422 1 97.62 234 GLY A N 1
ATOM 1800 C CA . GLY A 1 234 ? 17.266 0.568 -21.219 1 97.62 234 GLY A CA 1
ATOM 1801 C C . GLY A 1 234 ? 16.844 -0.645 -22.031 1 97.62 234 GLY A C 1
ATOM 1802 O O . GLY A 1 234 ? 17.672 -1.337 -22.609 1 97.62 234 GLY A O 1
ATOM 1803 N N . VAL A 1 235 ? 15.617 -0.967 -22.094 1 98.62 235 VAL A N 1
ATOM 1804 C CA . VAL A 1 235 ? 15.109 -2.104 -22.859 1 98.62 235 VAL A CA 1
ATOM 1805 C C . VAL A 1 235 ? 14.898 -1.691 -24.312 1 98.62 235 VAL A C 1
ATOM 1807 O O . VAL A 1 235 ? 14.289 -0.655 -24.594 1 98.62 235 VAL A O 1
ATOM 1810 N N . THR A 1 236 ? 15.406 -2.404 -25.203 1 98.19 236 THR A N 1
ATOM 1811 C CA . THR A 1 236 ? 15.117 -2.201 -26.609 1 98.19 236 THR A CA 1
ATOM 1812 C C . THR A 1 236 ? 13.898 -3.023 -27.047 1 98.19 236 THR A C 1
ATOM 1814 O O . THR A 1 236 ? 13.961 -4.254 -27.094 1 98.19 236 THR A O 1
ATOM 1817 N N . ILE A 1 237 ? 12.883 -2.34 -27.391 1 97.81 237 ILE A N 1
ATOM 1818 C CA . ILE A 1 237 ? 11.664 -3.023 -27.797 1 97.81 237 ILE A CA 1
ATOM 1819 C C . ILE A 1 237 ? 11.609 -3.121 -29.312 1 97.81 237 ILE A C 1
ATOM 1821 O O . ILE A 1 237 ? 11.766 -2.117 -30.016 1 97.81 237 ILE A O 1
ATOM 1825 N N . HIS A 1 238 ? 11.469 -4.281 -29.781 1 96.62 238 HIS A N 1
ATOM 1826 C CA . HIS A 1 238 ? 11.258 -4.527 -31.203 1 96.62 238 HIS A CA 1
ATOM 1827 C C . HIS A 1 238 ? 9.773 -4.691 -31.531 1 96.62 238 HIS A C 1
ATOM 1829 O O . HIS A 1 238 ? 9.25 -5.809 -31.5 1 96.62 238 HIS A O 1
ATOM 1835 N N . HIS A 1 239 ? 9.172 -3.574 -31.875 1 92.75 239 HIS A N 1
ATOM 1836 C CA . HIS A 1 239 ? 7.754 -3.604 -32.188 1 92.75 239 HIS A CA 1
ATOM 1837 C C . HIS A 1 239 ? 7.52 -4.203 -33.594 1 92.75 239 HIS A C 1
ATOM 1839 O O . HIS A 1 239 ? 8.359 -4.07 -34.469 1 92.75 239 HIS A O 1
ATOM 1845 N N . THR A 1 240 ? 6.402 -4.824 -33.75 1 92 240 THR A N 1
ATOM 1846 C CA . THR A 1 240 ? 5.949 -5.367 -35 1 92 240 THR A CA 1
ATOM 1847 C C . THR A 1 240 ? 7 -6.305 -35.594 1 92 240 THR A C 1
ATOM 1849 O O . THR A 1 240 ? 7.301 -6.234 -36.812 1 92 240 THR A O 1
ATOM 1852 N N . ALA A 1 241 ? 7.629 -6.988 -34.781 1 92 241 ALA A N 1
ATOM 1853 C CA . ALA A 1 241 ? 8.648 -7.945 -35.188 1 92 241 ALA A CA 1
ATOM 1854 C C . ALA A 1 241 ? 8.25 -9.367 -34.812 1 92 241 ALA A C 1
ATOM 1856 O O . ALA A 1 241 ? 7.543 -9.586 -33.844 1 92 241 ALA A O 1
ATOM 1857 N N . GLN A 1 242 ? 8.711 -10.234 -35.625 1 91.69 242 GLN A N 1
ATOM 1858 C CA . GLN A 1 242 ? 8.5 -11.648 -35.375 1 91.69 242 GLN A CA 1
ATOM 1859 C C . GLN A 1 242 ? 9.812 -12.43 -35.438 1 91.69 242 GLN A C 1
ATOM 1861 O O . GLN A 1 242 ? 10.711 -12.062 -36.219 1 91.69 242 GLN A O 1
ATOM 1866 N N . LEU A 1 243 ? 9.891 -13.461 -34.656 1 94.12 243 LEU A N 1
ATOM 1867 C CA . LEU A 1 243 ? 11.07 -14.32 -34.688 1 94.12 243 LEU A CA 1
ATOM 1868 C C . LEU A 1 243 ? 11.062 -15.234 -35.906 1 94.12 243 LEU A C 1
ATOM 1870 O O . LEU A 1 243 ? 10.156 -16.062 -36.062 1 94.12 243 LEU A O 1
ATOM 1874 N N . ARG A 1 244 ? 12 -15.031 -36.688 1 93.19 244 ARG A N 1
ATOM 1875 C CA . ARG A 1 244 ? 12.125 -15.953 -37.844 1 93.19 244 ARG A CA 1
ATOM 1876 C C . ARG A 1 244 ? 12.82 -17.234 -37.406 1 93.19 244 ARG A C 1
ATOM 1878 O O . ARG A 1 244 ? 12.305 -18.344 -37.625 1 93.19 244 ARG A O 1
ATOM 1885 N N . THR A 1 245 ? 13.984 -17.031 -36.844 1 94.19 245 THR A N 1
ATOM 1886 C CA . THR A 1 245 ? 14.734 -18.219 -36.438 1 94.19 245 THR A CA 1
ATOM 1887 C C . THR A 1 245 ? 15.82 -17.844 -35.438 1 94.19 245 THR A C 1
ATOM 1889 O O . THR A 1 245 ? 16.156 -16.672 -35.281 1 94.19 245 THR A O 1
ATOM 1892 N N . ILE A 1 246 ? 16.219 -18.859 -34.719 1 96 246 ILE A N 1
ATOM 1893 C CA . ILE A 1 246 ? 17.375 -18.766 -33.844 1 96 246 ILE A CA 1
ATOM 1894 C C . ILE A 1 246 ? 18.422 -19.812 -34.281 1 96 246 ILE A C 1
ATOM 1896 O O . ILE A 1 246 ? 18.109 -21 -34.344 1 96 246 ILE A O 1
ATOM 1900 N N . VAL A 1 247 ? 19.594 -19.328 -34.531 1 95.38 247 VAL A N 1
ATOM 1901 C CA . VAL A 1 247 ? 20.703 -20.219 -34.844 1 95.38 247 VAL A CA 1
ATOM 1902 C C . VAL A 1 247 ? 21.703 -20.234 -33.688 1 95.38 247 VAL A C 1
ATOM 1904 O O . VAL A 1 247 ? 22.188 -19.188 -33.281 1 95.38 247 VAL A O 1
ATOM 1907 N N . LYS A 1 248 ? 21.984 -21.453 -33.281 1 95.5 248 LYS A N 1
ATOM 1908 C CA . LYS A 1 248 ? 22.922 -21.609 -32.156 1 95.5 248 LYS A CA 1
ATOM 1909 C C . LYS A 1 248 ? 24.375 -21.625 -32.656 1 95.5 248 LYS A C 1
ATOM 1911 O O . LYS A 1 248 ? 24.719 -22.438 -33.531 1 95.5 248 LYS A O 1
ATOM 1916 N N . HIS A 1 249 ? 25.109 -20.641 -32.219 1 95.06 249 HIS A N 1
ATOM 1917 C CA . HIS A 1 249 ? 26.547 -20.641 -32.406 1 95.06 249 HIS A CA 1
ATOM 1918 C C . HIS A 1 249 ? 27.281 -20.906 -31.094 1 95.06 249 HIS A C 1
ATOM 1920 O O . HIS A 1 249 ? 26.688 -20.875 -30.016 1 95.06 249 HIS A O 1
ATOM 1926 N N . PRO A 1 250 ? 28.656 -21.281 -31.312 1 91.5 250 PRO A N 1
ATOM 1927 C CA . PRO A 1 250 ? 29.422 -21.375 -30.078 1 91.5 250 PRO A CA 1
ATOM 1928 C C . PRO A 1 250 ? 29.469 -20.062 -29.297 1 91.5 250 PRO A C 1
ATOM 1930 O O . PRO A 1 250 ? 29.891 -19.031 -29.828 1 91.5 250 PRO A O 1
ATOM 1933 N N . GLY A 1 251 ? 28.781 -19.922 -28.297 1 91.06 251 GLY A N 1
ATOM 1934 C CA . GLY A 1 251 ? 28.922 -18.781 -27.391 1 91.06 251 GLY A CA 1
ATOM 1935 C C . GLY A 1 251 ? 27.75 -17.812 -27.484 1 91.06 251 GLY A C 1
ATOM 1936 O O . GLY A 1 251 ? 27.609 -16.938 -26.625 1 91.06 251 GLY A O 1
ATOM 1937 N N . TYR A 1 252 ? 27.047 -17.844 -28.672 1 95.88 252 TYR A N 1
ATOM 1938 C CA . TYR A 1 252 ? 25.938 -16.922 -28.766 1 95.88 252 TYR A CA 1
ATOM 1939 C C . TYR A 1 252 ? 24.812 -17.484 -29.625 1 95.88 252 TYR A C 1
ATOM 1941 O O . TYR A 1 252 ? 24.984 -18.531 -30.266 1 95.88 252 TYR A O 1
ATOM 1949 N N . LEU A 1 253 ? 23.625 -16.844 -29.547 1 97.5 253 LEU A N 1
ATOM 1950 C CA . LEU A 1 253 ? 22.469 -17.125 -30.406 1 97.5 253 LEU A CA 1
ATOM 1951 C C . LEU A 1 253 ? 22.328 -16.047 -31.469 1 97.5 253 LEU A C 1
ATOM 1953 O O . LEU A 1 253 ? 22.375 -14.844 -31.156 1 97.5 253 LEU A O 1
ATOM 1957 N N . GLU A 1 254 ? 22.297 -16.484 -32.688 1 97.88 254 GLU A N 1
ATOM 1958 C CA . GLU A 1 254 ? 21.953 -15.578 -33.781 1 97.88 254 GLU A CA 1
ATOM 1959 C C . GLU A 1 254 ? 20.453 -15.562 -34.031 1 97.88 254 GLU A C 1
ATOM 1961 O O . GLU A 1 254 ? 19.859 -16.594 -34.344 1 97.88 254 GLU A O 1
ATOM 1966 N N . VAL A 1 255 ? 19.859 -14.391 -33.812 1 97.12 255 VAL A N 1
ATOM 1967 C CA . VAL A 1 255 ? 18.406 -14.25 -33.906 1 97.12 255 VAL A CA 1
ATOM 1968 C C . VAL A 1 255 ? 18.047 -13.414 -35.125 1 97.12 255 VAL A C 1
ATOM 1970 O O . VAL A 1 255 ? 18.562 -12.297 -35.312 1 97.12 255 VAL A O 1
ATOM 1973 N N . ILE A 1 256 ? 17.219 -13.938 -35.938 1 96.88 256 ILE A N 1
ATOM 1974 C CA . ILE A 1 256 ? 16.734 -13.18 -37.094 1 96.88 256 ILE A CA 1
ATOM 1975 C C . ILE A 1 256 ? 15.289 -12.75 -36.844 1 96.88 256 ILE A C 1
ATOM 1977 O O . ILE A 1 256 ? 14.414 -13.586 -36.625 1 96.88 256 ILE A O 1
ATOM 1981 N N . LEU A 1 257 ? 15.109 -11.453 -36.844 1 96.44 257 LEU A N 1
ATOM 1982 C CA . LEU A 1 257 ? 13.789 -10.867 -36.688 1 96.44 257 LEU A CA 1
ATOM 1983 C C . LEU A 1 257 ? 13.266 -10.297 -38 1 96.44 257 LEU A C 1
ATOM 1985 O O . LEU A 1 257 ? 14.008 -9.633 -38.719 1 96.44 257 LEU A O 1
ATOM 1989 N N . ASP A 1 258 ? 12.023 -10.641 -38.281 1 96.06 258 ASP A N 1
ATOM 1990 C CA . ASP A 1 258 ? 11.344 -10.039 -39.406 1 96.06 258 ASP A CA 1
ATOM 1991 C C . ASP A 1 258 ? 10.336 -8.984 -38.969 1 96.06 258 ASP A C 1
ATOM 1993 O O . ASP A 1 258 ? 9.523 -9.234 -38.062 1 96.06 258 ASP A O 1
ATOM 1997 N N . TYR A 1 259 ? 10.422 -7.871 -39.562 1 94.44 259 TYR A N 1
ATOM 1998 C CA . TYR A 1 259 ? 9.508 -6.789 -39.25 1 94.44 259 TYR A CA 1
ATOM 1999 C C . TYR A 1 259 ? 8.375 -6.695 -40.25 1 94.44 259 TYR A C 1
ATOM 2001 O O . TYR A 1 259 ? 8.516 -7.148 -41.406 1 94.44 259 TYR A O 1
ATOM 2009 N N . ASP A 1 260 ? 7.305 -6.18 -39.844 1 91.56 260 ASP A N 1
ATOM 2010 C CA . ASP A 1 260 ? 6.125 -6.066 -40.688 1 91.56 260 ASP A CA 1
ATOM 2011 C C . ASP A 1 260 ? 6.406 -5.184 -41.906 1 91.56 260 ASP A C 1
ATOM 2013 O O . ASP A 1 260 ? 5.797 -5.359 -42.969 1 91.56 260 ASP A O 1
ATOM 2017 N N . ASP A 1 261 ? 7.297 -4.223 -41.75 1 91 261 ASP A N 1
ATOM 2018 C CA . ASP A 1 261 ? 7.57 -3.311 -42.875 1 91 261 ASP A CA 1
ATOM 2019 C C . ASP A 1 261 ? 8.484 -3.963 -43.906 1 91 261 ASP A C 1
ATOM 2021 O O . ASP A 1 261 ? 8.844 -3.336 -44.906 1 91 261 ASP A O 1
ATOM 2025 N N . GLY A 1 262 ? 8.922 -5.137 -43.625 1 91.44 262 GLY A N 1
ATOM 2026 C CA . GLY A 1 262 ? 9.609 -5.914 -44.656 1 91.44 262 GLY A CA 1
ATOM 2027 C C . GLY A 1 262 ? 11.094 -6.07 -44.375 1 91.44 262 GLY A C 1
ATOM 2028 O O . GLY A 1 262 ? 11.75 -6.93 -45 1 91.44 262 GLY A O 1
ATOM 2029 N N . HIS A 1 263 ? 11.594 -5.332 -43.5 1 93.69 263 HIS A N 1
ATOM 2030 C CA . HIS A 1 263 ? 13.023 -5.496 -43.25 1 93.69 263 HIS A CA 1
ATOM 2031 C C . HIS A 1 263 ? 13.281 -6.551 -42.188 1 93.69 263 HIS A C 1
ATOM 2033 O O . HIS A 1 263 ? 12.352 -6.984 -41.5 1 93.69 263 HIS A O 1
ATOM 2039 N N . SER A 1 264 ? 14.516 -6.988 -42.156 1 96 264 SER A N 1
ATOM 2040 C CA . SER A 1 264 ? 14.953 -7.961 -41.156 1 96 264 SER A CA 1
ATOM 2041 C C . SER A 1 264 ? 16.141 -7.449 -40.375 1 96 264 SER A C 1
ATOM 2043 O O . SER A 1 264 ? 16.875 -6.57 -40.844 1 96 264 SER A O 1
ATOM 2045 N N . LYS A 1 265 ? 16.219 -7.906 -39.188 1 95.81 265 LYS A N 1
ATOM 2046 C CA . LYS A 1 265 ? 17.344 -7.578 -38.312 1 95.81 265 LYS A CA 1
ATOM 2047 C C . LYS A 1 265 ? 17.969 -8.836 -37.719 1 95.81 265 LYS A C 1
ATOM 2049 O O . LYS A 1 265 ? 17.25 -9.781 -37.344 1 95.81 265 LYS A O 1
ATOM 2054 N N . VAL A 1 266 ? 19.281 -8.82 -37.688 1 97.31 266 VAL A N 1
ATOM 2055 C CA . VAL A 1 266 ? 20 -9.898 -37.031 1 97.31 266 VAL A CA 1
ATOM 2056 C C . VAL A 1 266 ? 20.547 -9.414 -35.688 1 97.31 266 VAL A C 1
ATOM 2058 O O . VAL A 1 266 ? 21.203 -8.375 -35.625 1 97.31 266 VAL A O 1
ATOM 2061 N N . LEU A 1 267 ? 20.188 -10.156 -34.656 1 97.06 267 LEU A N 1
ATOM 2062 C CA . LEU A 1 267 ? 20.672 -9.867 -33.312 1 97.06 267 LEU A CA 1
ATOM 2063 C C . LEU A 1 267 ? 21.547 -11.016 -32.812 1 97.06 267 LEU A C 1
ATOM 2065 O O . LEU A 1 267 ? 21.281 -12.18 -33.094 1 97.06 267 LEU A O 1
ATOM 2069 N N . GLU A 1 268 ? 22.609 -10.672 -32.094 1 97.94 268 GLU A N 1
ATOM 2070 C CA . GLU A 1 268 ? 23.359 -11.641 -31.297 1 97.94 268 GLU A CA 1
ATOM 2071 C C . GLU A 1 268 ? 23.047 -11.516 -29.812 1 97.94 268 GLU A C 1
ATOM 2073 O O . GLU A 1 268 ? 23.203 -10.438 -29.219 1 97.94 268 GLU A O 1
ATOM 2078 N N . VAL A 1 269 ? 22.547 -12.609 -29.281 1 98.31 269 VAL A N 1
ATOM 2079 C CA . VAL A 1 269 ? 22.25 -12.594 -27.859 1 98.31 269 VAL A CA 1
ATOM 2080 C C . VAL A 1 269 ? 22.812 -13.844 -27.188 1 98.31 269 VAL A C 1
ATOM 2082 O O . VAL A 1 269 ? 23.234 -14.781 -27.875 1 98.31 269 VAL A O 1
ATOM 2085 N N . ASP A 1 270 ? 22.875 -13.844 -25.891 1 98 270 ASP A N 1
ATOM 2086 C CA . ASP A 1 270 ? 23.391 -14.984 -25.125 1 98 270 ASP A CA 1
ATOM 2087 C C . ASP A 1 270 ? 22.25 -15.93 -24.734 1 98 270 ASP A C 1
ATOM 2089 O O . ASP A 1 270 ? 22.438 -17.141 -24.688 1 98 270 ASP A O 1
ATOM 2093 N N . VAL A 1 271 ? 21.109 -15.391 -24.422 1 97.81 271 VAL A N 1
ATOM 2094 C CA . VAL A 1 271 ? 19.969 -16.156 -23.938 1 97.81 271 VAL A CA 1
ATOM 2095 C C . VAL A 1 271 ? 18.688 -15.664 -24.609 1 97.81 271 VAL A C 1
ATOM 2097 O O . VAL A 1 271 ? 18.547 -14.469 -24.875 1 97.81 271 VAL A O 1
ATOM 2100 N N . ALA A 1 272 ? 17.844 -16.547 -25 1 97.69 272 ALA A N 1
ATOM 2101 C CA . ALA A 1 272 ? 16.484 -16.234 -25.453 1 97.69 272 ALA A CA 1
ATOM 2102 C C . ALA A 1 272 ? 15.445 -16.781 -24.484 1 97.69 272 ALA A C 1
ATOM 2104 O O . ALA A 1 272 ? 15.445 -17.969 -24.156 1 97.69 272 ALA A O 1
ATOM 2105 N N . LEU A 1 273 ? 14.617 -15.914 -23.953 1 97.19 273 LEU A N 1
ATOM 2106 C CA . LEU A 1 273 ? 13.531 -16.281 -23.047 1 97.19 273 LEU A CA 1
ATOM 2107 C C . LEU A 1 273 ? 12.195 -16.312 -23.797 1 97.19 273 LEU A C 1
ATOM 2109 O O . LEU A 1 273 ? 11.742 -15.289 -24.312 1 97.19 273 LEU A O 1
ATOM 2113 N N . ILE A 1 274 ? 11.594 -17.453 -23.844 1 96 274 ILE A N 1
ATOM 2114 C CA . ILE A 1 274 ? 10.305 -17.609 -24.484 1 96 274 ILE A CA 1
ATOM 2115 C C . ILE A 1 274 ? 9.18 -17.359 -23.484 1 96 274 ILE A C 1
ATOM 2117 O O . ILE A 1 274 ? 9.016 -18.109 -22.516 1 96 274 ILE A O 1
ATOM 2121 N N . SER A 1 275 ? 8.43 -16.328 -23.672 1 94.5 275 SER A N 1
ATOM 2122 C CA . SER A 1 275 ? 7.312 -15.961 -22.797 1 94.5 275 SER A CA 1
ATOM 2123 C C . SER A 1 275 ? 6.062 -15.641 -23.609 1 94.5 275 SER A C 1
ATOM 2125 O O . SER A 1 275 ? 5.551 -14.523 -23.547 1 94.5 275 SER A O 1
ATOM 2127 N N . ILE A 1 276 ? 5.492 -16.625 -24.281 1 93.69 276 ILE A N 1
ATOM 2128 C CA . ILE A 1 276 ? 4.41 -16.375 -25.234 1 93.69 276 ILE A CA 1
ATOM 2129 C C . ILE A 1 276 ? 3.113 -16.984 -24.703 1 93.69 276 ILE A C 1
ATOM 2131 O O . ILE A 1 276 ? 2.262 -17.406 -25.5 1 93.69 276 ILE A O 1
ATOM 2135 N N . GLY A 1 277 ? 3.033 -17.125 -23.453 1 91.44 277 GLY A N 1
ATOM 2136 C CA . GLY A 1 277 ? 1.807 -17.641 -22.844 1 91.44 277 GLY A CA 1
ATOM 2137 C C . GLY A 1 277 ? 1.956 -19.016 -22.25 1 91.44 277 GLY A C 1
ATOM 2138 O O . GLY A 1 277 ? 3.059 -19.562 -22.219 1 91.44 277 GLY A O 1
ATOM 2139 N N . ARG A 1 278 ? 0.879 -19.516 -21.703 1 93 278 ARG A N 1
ATOM 2140 C CA . ARG A 1 278 ? 0.865 -20.812 -21.016 1 93 278 ARG A CA 1
ATOM 2141 C C . ARG A 1 278 ? -0.308 -21.672 -21.484 1 93 278 ARG A C 1
ATOM 2143 O O . ARG A 1 278 ? -1.284 -21.141 -22.031 1 93 278 ARG A O 1
ATOM 2150 N N . ILE A 1 279 ? -0.175 -22.953 -21.312 1 94.12 279 ILE A N 1
ATOM 2151 C CA . ILE A 1 279 ? -1.229 -23.891 -21.672 1 94.12 279 ILE A CA 1
ATOM 2152 C C . ILE A 1 279 ? -1.527 -24.812 -20.5 1 94.12 279 ILE A C 1
ATOM 2154 O O . ILE A 1 279 ? -0.619 -25.203 -19.75 1 94.12 279 ILE A O 1
ATOM 2158 N N . SER A 1 280 ? -2.797 -25.203 -20.328 1 95.56 280 SER A N 1
ATOM 2159 C CA . SER A 1 280 ? -3.236 -26.016 -19.188 1 95.56 280 SER A CA 1
ATOM 2160 C C . SER A 1 280 ? -2.572 -27.391 -19.203 1 95.56 280 SER A C 1
ATOM 2162 O O . SER A 1 280 ? -2.311 -27.953 -20.266 1 95.56 280 SER A O 1
ATOM 2164 N N . ASN A 1 281 ? -2.293 -27.953 -18.031 1 94.81 281 ASN A N 1
ATOM 2165 C CA . ASN A 1 281 ? -1.732 -29.297 -17.859 1 94.81 281 ASN A CA 1
ATOM 2166 C C . ASN A 1 281 ? -2.826 -30.344 -17.688 1 94.81 281 ASN A C 1
ATOM 2168 O O . ASN A 1 281 ? -3.146 -30.734 -16.562 1 94.81 281 ASN A O 1
ATOM 2172 N N . LEU A 1 282 ? -3.355 -30.875 -18.828 1 96.5 282 LEU A N 1
ATOM 2173 C CA . LEU A 1 282 ? -4.457 -31.828 -18.703 1 96.5 282 LEU A CA 1
ATOM 2174 C C . LEU A 1 282 ? -4.098 -33.156 -19.359 1 96.5 282 LEU A C 1
ATOM 2176 O O . LEU A 1 282 ? -4.629 -34.188 -18.969 1 96.5 282 LEU A O 1
ATOM 2180 N N . LYS A 1 283 ? -3.191 -33.156 -20.281 1 92.44 283 LYS A N 1
ATOM 2181 C CA . LYS A 1 283 ? -2.936 -34.312 -21.125 1 92.44 283 LYS A CA 1
ATOM 2182 C C . LYS A 1 283 ? -2.447 -35.5 -20.312 1 92.44 283 LYS A C 1
ATOM 2184 O O . LYS A 1 283 ? -2.93 -36.625 -20.484 1 92.44 283 LYS A O 1
ATOM 2189 N N . SER A 1 284 ? -1.569 -35.219 -19.422 1 93 284 SER A N 1
ATOM 2190 C CA . SER A 1 284 ? -0.953 -36.312 -18.656 1 93 284 SER A CA 1
ATOM 2191 C C . SER A 1 284 ? -1.958 -36.969 -17.719 1 93 284 SER A C 1
ATOM 2193 O O . SER A 1 284 ? -1.71 -38.031 -17.188 1 93 284 SER A O 1
ATOM 2195 N N . LEU A 1 285 ? -3.131 -36.406 -17.516 1 97.5 285 LEU A N 1
ATOM 2196 C CA . LEU A 1 285 ? -4.133 -36.875 -16.578 1 97.5 285 LEU A CA 1
ATOM 2197 C C . LEU A 1 285 ? -4.973 -38 -17.203 1 97.5 285 LEU A C 1
ATOM 2199 O O . LEU A 1 285 ? -5.707 -38.688 -16.5 1 97.5 285 LEU A O 1
ATOM 2203 N N . LYS A 1 286 ? -4.883 -38.188 -18.531 1 97 286 LYS A N 1
ATOM 2204 C CA . LYS A 1 286 ? -5.75 -39.125 -19.25 1 97 286 LYS A CA 1
ATOM 2205 C C . LYS A 1 286 ? -7.219 -38.844 -18.922 1 97 286 LYS A C 1
ATOM 2207 O O . LYS A 1 286 ? -7.938 -39.781 -18.516 1 97 286 LYS A O 1
ATOM 2212 N N . PRO A 1 287 ? -7.598 -37.594 -19.203 1 96.56 287 PRO A N 1
ATOM 2213 C CA . PRO A 1 287 ? -8.938 -37.188 -18.781 1 96.56 287 PRO A CA 1
ATOM 2214 C C . PRO A 1 287 ? -10.047 -38.031 -19.406 1 96.56 287 PRO A C 1
ATOM 2216 O O . PRO A 1 287 ? -11.141 -38.125 -18.844 1 96.56 287 PRO A O 1
ATOM 2219 N N . GLU A 1 288 ? -9.758 -38.688 -20.516 1 95.25 288 GLU A N 1
ATOM 2220 C CA . GLU A 1 288 ? -10.727 -39.531 -21.203 1 95.25 288 GLU A CA 1
ATOM 2221 C C . GLU A 1 288 ? -11.172 -40.688 -20.328 1 95.25 288 GLU A C 1
ATOM 2223 O O . GLU A 1 288 ? -12.32 -41.156 -20.422 1 95.25 288 GLU A O 1
ATOM 2228 N N . ASN A 1 289 ? -10.312 -41.156 -19.484 1 97 289 ASN A N 1
ATOM 2229 C CA . ASN A 1 289 ? -10.625 -42.281 -18.609 1 97 289 ASN A CA 1
ATOM 2230 C C . ASN A 1 289 ? -11.688 -41.938 -17.578 1 97 289 ASN A C 1
ATOM 2232 O O . ASN A 1 289 ? -12.32 -42.812 -16.984 1 97 289 ASN A O 1
ATOM 2236 N N . ALA A 1 290 ? -11.867 -40.656 -17.344 1 96.56 290 ALA A N 1
ATOM 2237 C CA . ALA A 1 290 ? -12.859 -40.188 -16.391 1 96.56 290 ALA A CA 1
ATOM 2238 C C . ALA A 1 290 ? -14.055 -39.562 -17.094 1 96.56 290 ALA A C 1
ATOM 2240 O O . ALA A 1 290 ? -14.906 -38.938 -16.453 1 96.56 290 ALA A O 1
ATOM 2241 N N . GLY A 1 291 ? -14.055 -39.594 -18.453 1 94.94 291 GLY A N 1
ATOM 2242 C CA . GLY A 1 291 ? -15.148 -39.031 -19.219 1 94.94 291 GLY A CA 1
ATOM 2243 C C . GLY A 1 291 ? -15.023 -37.531 -19.406 1 94.94 291 GLY A C 1
ATOM 2244 O O . GLY A 1 291 ? -16.016 -36.844 -19.703 1 94.94 291 GLY A O 1
ATOM 2245 N N . LEU A 1 292 ? -13.859 -37 -19.141 1 95.81 292 LEU A N 1
ATOM 2246 C CA . LEU A 1 292 ? -13.633 -35.562 -19.281 1 95.81 292 LEU A CA 1
ATOM 2247 C C . LEU A 1 292 ? -13.219 -35.219 -20.719 1 95.81 292 LEU A C 1
ATOM 2249 O O . LEU A 1 292 ? -12.422 -35.938 -21.328 1 95.81 292 LEU A O 1
ATOM 2253 N N . THR A 1 293 ? -13.836 -34.188 -21.25 1 92.75 293 THR A N 1
ATOM 2254 C CA . THR A 1 293 ? -13.477 -33.688 -22.562 1 92.75 293 THR A CA 1
ATOM 2255 C C . THR A 1 293 ? -13.016 -32.219 -22.469 1 92.75 293 THR A C 1
ATOM 2257 O O . THR A 1 293 ? -13.828 -31.328 -22.266 1 92.75 293 THR A O 1
ATOM 2260 N N . PRO A 1 294 ? -11.711 -32.031 -22.562 1 94 294 PRO A N 1
ATOM 2261 C CA . PRO A 1 294 ? -11.234 -30.656 -22.547 1 94 294 PRO A CA 1
ATOM 2262 C C . PRO A 1 294 ? -11.82 -29.812 -23.672 1 94 294 PRO A C 1
ATOM 2264 O O . PRO A 1 294 ? -12.18 -30.344 -24.719 1 94 294 PRO A O 1
ATOM 2267 N N . THR A 1 295 ? -11.906 -28.516 -23.469 1 93.31 295 THR A N 1
ATOM 2268 C CA . THR A 1 295 ? -12.383 -27.594 -24.484 1 93.31 295 THR A CA 1
ATOM 2269 C C . THR A 1 295 ? -11.367 -27.469 -25.625 1 93.31 295 THR A C 1
ATOM 2271 O O . THR A 1 295 ? -10.281 -28.047 -25.547 1 93.31 295 THR A O 1
ATOM 2274 N N . GLU A 1 296 ? -11.734 -26.672 -26.625 1 92.12 296 GLU A N 1
ATOM 2275 C CA . GLU A 1 296 ? -10.836 -26.438 -27.75 1 92.12 296 GLU A CA 1
ATOM 2276 C C . GLU A 1 296 ? -9.57 -25.719 -27.312 1 92.12 296 GLU A C 1
ATOM 2278 O O . GLU A 1 296 ? -8.508 -25.891 -27.906 1 92.12 296 GLU A O 1
ATOM 2283 N N . LYS A 1 297 ? -9.688 -25.047 -26.234 1 91.12 297 LYS A N 1
ATOM 2284 C CA . LYS A 1 297 ? -8.555 -24.281 -25.719 1 91.12 297 LYS A CA 1
ATOM 2285 C C . LYS A 1 297 ? -7.73 -25.125 -24.734 1 91.12 297 LYS A C 1
ATOM 2287 O O . LYS A 1 297 ? -6.754 -24.641 -24.156 1 91.12 297 LYS A O 1
ATOM 2292 N N . GLY A 1 298 ? -8.156 -26.344 -24.547 1 93.94 298 GLY A N 1
ATOM 2293 C CA . GLY A 1 298 ? -7.418 -27.25 -23.672 1 93.94 298 GLY A CA 1
ATOM 2294 C C . GLY A 1 298 ? -7.711 -27.016 -22.203 1 93.94 298 GLY A C 1
ATOM 2295 O O . GLY A 1 298 ? -6.836 -27.219 -21.359 1 93.94 298 GLY A O 1
ATOM 2296 N N . THR A 1 299 ? -8.898 -26.516 -21.875 1 96.25 299 THR A N 1
ATOM 2297 C CA . THR A 1 299 ? -9.305 -26.266 -20.5 1 96.25 299 THR A CA 1
ATOM 2298 C C . THR A 1 299 ? -10.555 -27.078 -20.141 1 96.25 299 THR A C 1
ATOM 2300 O O . THR A 1 299 ? -11.109 -27.781 -21 1 96.25 299 THR A O 1
ATOM 2303 N N . LEU A 1 300 ? -10.914 -27.141 -18.891 1 96.69 300 LEU A N 1
ATOM 2304 C CA . LEU A 1 300 ? -12.117 -27.828 -18.438 1 96.69 300 LEU A CA 1
ATOM 2305 C C . LEU A 1 300 ? -13.234 -26.828 -18.156 1 96.69 300 LEU A C 1
ATOM 2307 O O . LEU A 1 300 ? -13.016 -25.812 -17.5 1 96.69 300 LEU A O 1
ATOM 2311 N N . GLU A 1 301 ? -14.398 -27.094 -18.703 1 94.81 301 GLU A N 1
ATOM 2312 C CA . GLU A 1 301 ? -15.555 -26.266 -18.406 1 94.81 301 GLU A CA 1
ATOM 2313 C C . GLU A 1 301 ? -16.078 -26.516 -17 1 94.81 301 GLU A C 1
ATOM 2315 O O . GLU A 1 301 ? -16.312 -27.656 -16.609 1 94.81 301 GLU A O 1
ATOM 2320 N N . ILE A 1 302 ? -16.234 -25.438 -16.25 1 95.75 302 ILE A N 1
ATOM 2321 C CA . ILE A 1 302 ? -16.719 -25.578 -14.875 1 95.75 302 ILE A CA 1
ATOM 2322 C C . ILE A 1 302 ? -17.953 -24.703 -14.672 1 95.75 302 ILE A C 1
ATOM 2324 O O . ILE A 1 302 ? -18.156 -23.734 -15.398 1 95.75 302 ILE A O 1
ATOM 2328 N N . ASN A 1 303 ? -18.859 -25.062 -13.727 1 94 303 ASN A N 1
ATOM 2329 C CA . ASN A 1 303 ? -19.922 -24.172 -13.289 1 94 303 ASN A CA 1
ATOM 2330 C C . ASN A 1 303 ? -19.453 -23.234 -12.18 1 94 303 ASN A C 1
ATOM 2332 O O . ASN A 1 303 ? -18.266 -23.188 -11.867 1 94 303 ASN A O 1
ATOM 2336 N N . ASP A 1 304 ? -20.281 -22.469 -11.523 1 91.12 304 ASP A N 1
ATOM 2337 C CA . ASP A 1 304 ? -19.953 -21.438 -10.547 1 91.12 304 ASP A CA 1
ATOM 2338 C C . ASP A 1 304 ? -19.438 -22.047 -9.25 1 91.12 304 ASP A C 1
ATOM 2340 O O . ASP A 1 304 ? -18.859 -21.359 -8.406 1 91.12 304 ASP A O 1
ATOM 2344 N N . ASN A 1 305 ? -19.656 -23.344 -9.117 1 93.69 305 ASN A N 1
ATOM 2345 C CA . ASN A 1 305 ? -19.172 -24.047 -7.934 1 93.69 305 ASN A CA 1
ATOM 2346 C C . ASN A 1 305 ? -17.906 -24.844 -8.227 1 93.69 305 ASN A C 1
ATOM 2348 O O . ASN A 1 305 ? -17.5 -25.688 -7.438 1 93.69 305 ASN A O 1
ATOM 2352 N N . CYS A 1 306 ? -17.297 -24.703 -9.422 1 96.25 306 CYS A N 1
ATOM 2353 C CA . CYS A 1 306 ? -16.031 -25.266 -9.867 1 96.25 306 CYS A CA 1
ATOM 2354 C C . CYS A 1 306 ? -16.188 -26.75 -10.195 1 96.25 306 CYS A C 1
ATOM 2356 O O . CYS A 1 306 ? -15.188 -27.484 -10.234 1 96.25 306 CYS A O 1
ATOM 2358 N N . GLN A 1 307 ? -17.469 -27.188 -10.352 1 96.81 307 GLN A N 1
ATOM 2359 C CA . GLN A 1 307 ? -17.703 -28.547 -10.805 1 96.81 307 GLN A CA 1
ATOM 2360 C C . GLN A 1 307 ? -17.484 -28.672 -12.312 1 96.81 307 GLN A C 1
ATOM 2362 O O . GLN A 1 307 ? -17.922 -27.812 -13.086 1 96.81 307 GLN A O 1
ATOM 2367 N N . VAL A 1 308 ? -16.75 -29.75 -12.648 1 97.81 308 VAL A N 1
ATOM 2368 C CA . VAL A 1 308 ? -16.594 -30.016 -14.078 1 97.81 308 VAL A CA 1
ATOM 2369 C C . VAL A 1 308 ? -17.891 -30.578 -14.648 1 97.81 308 VAL A C 1
ATOM 2371 O O . VAL A 1 308 ? -18.547 -31.406 -14.023 1 97.81 308 VAL A O 1
ATOM 2374 N N . ILE A 1 309 ? -18.219 -30.062 -15.789 1 94.44 309 ILE A N 1
ATOM 2375 C CA . ILE A 1 309 ? -19.438 -30.5 -16.453 1 94.44 309 ILE A CA 1
ATOM 2376 C C . ILE A 1 309 ? -19.141 -31.688 -17.359 1 94.44 309 ILE A C 1
ATOM 2378 O O . ILE A 1 309 ? -18.312 -31.594 -18.266 1 94.44 309 ILE A O 1
ATOM 2382 N N . ILE A 1 310 ? -19.719 -32.844 -17.078 1 92.06 310 ILE A N 1
ATOM 2383 C CA . ILE A 1 310 ? -19.625 -34.062 -17.891 1 92.06 310 ILE A CA 1
ATOM 2384 C C . ILE A 1 310 ? -21 -34.406 -18.453 1 92.06 310 ILE A C 1
ATOM 2386 O O . ILE A 1 310 ? -21.953 -34.625 -17.688 1 92.06 310 ILE A O 1
ATOM 2390 N N . ASN A 1 311 ? -21.125 -34.469 -19.734 1 90.38 311 ASN A N 1
ATOM 2391 C CA . ASN A 1 311 ? -22.391 -34.75 -20.391 1 90.38 311 ASN A CA 1
ATOM 2392 C C . ASN A 1 311 ? -23.5 -33.812 -19.922 1 90.38 311 ASN A C 1
ATOM 2394 O O . ASN A 1 311 ? -24.594 -34.25 -19.578 1 90.38 311 ASN A O 1
ATOM 2398 N N . GLY A 1 312 ? -23.172 -32.531 -19.703 1 90.19 312 GLY A N 1
ATOM 2399 C CA . GLY A 1 312 ? -24.125 -31.484 -19.375 1 90.19 312 GLY A CA 1
ATOM 2400 C C . GLY A 1 312 ? -24.5 -31.453 -17.906 1 90.19 312 GLY A C 1
ATOM 2401 O O . GLY A 1 312 ? -25.344 -30.656 -17.5 1 90.19 312 GLY A O 1
ATOM 2402 N N . LYS A 1 313 ? -23.891 -32.312 -17.109 1 94.5 313 LYS A N 1
ATOM 2403 C CA . LYS A 1 313 ? -24.219 -32.375 -15.68 1 94.5 313 LYS A CA 1
ATOM 2404 C C . LYS A 1 313 ? -22.984 -32.156 -14.812 1 94.5 313 LYS A C 1
ATOM 2406 O O . LYS A 1 313 ? -21.891 -32.594 -15.164 1 94.5 313 LYS A O 1
ATOM 2411 N N . PRO A 1 314 ? -23.281 -31.453 -13.672 1 94.94 314 PRO A N 1
ATOM 2412 C CA . PRO A 1 314 ? -22.156 -31.344 -12.742 1 94.94 314 PRO A CA 1
ATOM 2413 C C . PRO A 1 314 ? -21.672 -32.719 -12.234 1 94.94 314 PRO A C 1
ATOM 2415 O O . PRO A 1 314 ? -22.484 -33.594 -12.008 1 94.94 314 PRO A O 1
ATOM 2418 N N . SER A 1 315 ? -20.438 -32.875 -12.039 1 96.62 315 SER A N 1
ATOM 2419 C CA . SER A 1 315 ? -19.844 -34.125 -11.617 1 96.62 315 SER A CA 1
ATOM 2420 C C . SER A 1 315 ? -19.203 -34 -10.242 1 96.62 315 SER A C 1
ATOM 2422 O O . SER A 1 315 ? -19.281 -32.969 -9.594 1 96.62 315 SER A O 1
ATOM 2424 N N . ASN A 1 316 ? -18.672 -35.125 -9.797 1 97.56 316 ASN A N 1
ATOM 2425 C CA . ASN A 1 316 ? -17.906 -35.125 -8.555 1 97.56 316 ASN A CA 1
ATOM 2426 C C . ASN A 1 316 ? -16.453 -34.75 -8.805 1 97.56 316 ASN A C 1
ATOM 2428 O O . ASN A 1 316 ? -15.633 -34.75 -7.875 1 97.56 316 ASN A O 1
ATOM 2432 N N . ILE A 1 317 ? -16.141 -34.406 -10.07 1 98.5 317 ILE A N 1
ATOM 2433 C CA . ILE A 1 317 ? -14.836 -33.906 -10.445 1 98.5 317 ILE A CA 1
ATOM 2434 C C . ILE A 1 317 ? -14.883 -32.375 -10.539 1 98.5 317 ILE A C 1
ATOM 2436 O O . ILE A 1 317 ? -15.773 -31.812 -11.18 1 98.5 317 ILE A O 1
ATOM 2440 N N . TYR A 1 318 ? -14 -31.719 -9.797 1 98.44 318 TYR A N 1
ATOM 2441 C CA . TYR A 1 318 ? -13.844 -30.266 -9.766 1 98.44 318 TYR A CA 1
ATOM 2442 C C . TYR A 1 318 ? -12.555 -29.844 -10.461 1 98.44 318 TYR A C 1
ATOM 2444 O O . TYR A 1 318 ? -11.648 -30.656 -10.648 1 98.44 318 TYR A O 1
ATOM 2452 N N . ALA A 1 319 ? -12.508 -28.641 -10.914 1 98.56 319 ALA A N 1
ATOM 2453 C CA . ALA A 1 319 ? -11.289 -28.031 -11.453 1 98.56 319 ALA A CA 1
ATOM 2454 C C . ALA A 1 319 ? -11.102 -26.609 -10.914 1 98.56 319 ALA A C 1
ATOM 2456 O O . ALA A 1 319 ? -12.078 -25.922 -10.641 1 98.56 319 ALA A O 1
ATOM 2457 N N . ALA A 1 320 ? -9.883 -26.219 -10.727 1 97.88 320 ALA A N 1
ATOM 2458 C CA . ALA A 1 320 ? -9.555 -24.891 -10.211 1 97.88 320 ALA A CA 1
ATOM 2459 C C . ALA A 1 320 ? -8.219 -24.406 -10.758 1 97.88 320 ALA A C 1
ATOM 2461 O O . ALA A 1 320 ? -7.285 -25.188 -10.93 1 97.88 320 ALA A O 1
ATOM 2462 N N . GLY A 1 321 ? -8.133 -23.094 -10.984 1 96.25 321 GLY A N 1
ATOM 2463 C CA . GLY A 1 321 ? -6.91 -22.469 -11.469 1 96.25 321 GLY A CA 1
ATOM 2464 C C . GLY A 1 321 ? -6.809 -22.453 -12.984 1 96.25 321 GLY A C 1
ATOM 2465 O O . GLY A 1 321 ? -7.812 -22.297 -13.68 1 96.25 321 GLY A O 1
ATOM 2466 N N . ASP A 1 322 ? -5.621 -22.625 -13.461 1 95.38 322 ASP A N 1
ATOM 2467 C CA . ASP A 1 322 ? -5.316 -22.375 -14.867 1 95.38 322 ASP A CA 1
ATOM 2468 C C . ASP A 1 322 ? -6.004 -23.391 -15.766 1 95.38 322 ASP A C 1
ATOM 2470 O O . ASP A 1 322 ? -6.172 -23.172 -16.969 1 95.38 322 ASP A O 1
ATOM 2474 N N . VAL A 1 323 ? -6.477 -24.484 -15.258 1 97.25 323 VAL A N 1
ATOM 2475 C CA . VAL A 1 323 ? -7.086 -25.531 -16.062 1 97.25 323 VAL A CA 1
ATOM 2476 C C . VAL A 1 323 ? -8.531 -25.156 -16.391 1 97.25 323 VAL A C 1
ATOM 2478 O O . VAL A 1 323 ? -9.164 -25.797 -17.234 1 97.25 323 VAL A O 1
ATOM 2481 N N . THR A 1 324 ? -9.086 -24.141 -15.766 1 96.25 324 THR A N 1
ATOM 2482 C CA . THR A 1 324 ? -10.508 -23.828 -15.867 1 96.25 324 THR A CA 1
ATOM 2483 C C . THR A 1 324 ? -10.766 -22.859 -17.016 1 96.25 324 THR A C 1
ATOM 2485 O O . THR A 1 324 ? -11.922 -22.625 -17.391 1 96.25 324 THR A O 1
ATOM 2488 N N . GLY A 1 325 ? -9.719 -22.25 -17.547 1 91 325 GLY A N 1
ATOM 2489 C CA . GLY A 1 325 ? -9.891 -21.297 -18.641 1 91 325 GLY A CA 1
ATOM 2490 C C . GLY A 1 325 ? -10.172 -19.891 -18.156 1 91 325 GLY A C 1
ATOM 2491 O O . GLY A 1 325 ? -10.352 -18.984 -18.969 1 91 325 GLY A O 1
ATOM 2492 N N . HIS A 1 326 ? -10.227 -19.688 -16.891 1 90.94 326 HIS A N 1
ATOM 2493 C CA . HIS A 1 326 ? -10.336 -18.359 -16.328 1 90.94 326 HIS A CA 1
ATOM 2494 C C . HIS A 1 326 ? -8.969 -17.688 -16.203 1 90.94 326 HIS A C 1
ATOM 2496 O O . HIS A 1 326 ? -7.957 -18.266 -16.625 1 90.94 326 HIS A O 1
ATOM 2502 N N . SER A 1 327 ? -9 -16.406 -15.703 1 90.38 327 SER A N 1
ATOM 2503 C CA . SER A 1 327 ? -7.746 -15.656 -15.594 1 90.38 327 SER A CA 1
ATOM 2504 C C . SER A 1 327 ? -6.688 -16.469 -14.844 1 90.38 327 SER A C 1
ATOM 2506 O O . SER A 1 327 ? -6.973 -17.047 -13.797 1 90.38 327 SER A O 1
ATOM 2508 N N . GLN A 1 328 ? -5.574 -16.547 -15.43 1 91 328 GLN A N 1
ATOM 2509 C CA . GLN A 1 328 ? -4.477 -17.312 -14.859 1 91 328 GLN A CA 1
ATOM 2510 C C . GLN A 1 328 ? -3.779 -16.547 -13.742 1 91 328 GLN A C 1
ATOM 2512 O O . GLN A 1 328 ? -2.609 -16.172 -13.875 1 91 328 GLN A O 1
ATOM 2517 N N . LEU A 1 329 ? -4.48 -16.344 -12.688 1 91.81 329 LEU A N 1
ATOM 2518 C CA . LEU A 1 329 ? -4 -15.602 -11.523 1 91.81 329 LEU A CA 1
ATOM 2519 C C . LEU A 1 329 ? -4.012 -16.484 -10.281 1 91.81 329 LEU A C 1
ATOM 2521 O O . LEU A 1 329 ? -4.93 -17.281 -10.086 1 91.81 329 LEU A O 1
ATOM 2525 N N . TYR A 1 330 ? -2.984 -16.312 -9.5 1 92.88 330 TYR A N 1
ATOM 2526 C CA . TYR A 1 330 ? -2.857 -17.016 -8.219 1 92.88 330 TYR A CA 1
ATOM 2527 C C . TYR A 1 330 ? -4.125 -16.859 -7.391 1 92.88 330 TYR A C 1
ATOM 2529 O O . TYR A 1 330 ? -4.637 -17.828 -6.836 1 92.88 330 TYR A O 1
ATOM 2537 N N . SER A 1 331 ? -4.648 -15.641 -7.309 1 91.94 331 SER A N 1
ATOM 2538 C CA . SER A 1 331 ? -5.812 -15.32 -6.488 1 91.94 331 SER A CA 1
ATOM 2539 C C . SER A 1 331 ? -7.059 -16.047 -6.992 1 91.94 331 SER A C 1
ATOM 2541 O O . SER A 1 331 ? -7.883 -16.5 -6.199 1 91.94 331 SER A O 1
ATOM 2543 N N . VAL A 1 332 ? -7.199 -16.172 -8.266 1 92.56 332 VAL A N 1
ATOM 2544 C CA . VAL A 1 332 ? -8.328 -16.875 -8.859 1 92.56 332 VAL A CA 1
ATOM 2545 C C . VAL A 1 332 ? -8.258 -18.359 -8.5 1 92.56 332 VAL A C 1
ATOM 2547 O O . VAL A 1 332 ? -9.25 -18.953 -8.094 1 92.56 332 VAL A O 1
ATOM 2550 N N . ALA A 1 333 ? -7.059 -18.875 -8.641 1 94.75 333 ALA A N 1
ATOM 2551 C CA . ALA A 1 333 ? -6.855 -20.281 -8.328 1 94.75 333 ALA A CA 1
ATOM 2552 C C . ALA A 1 333 ? -7.211 -20.578 -6.871 1 94.75 333 ALA A C 1
ATOM 2554 O O . ALA A 1 333 ? -7.934 -21.531 -6.582 1 94.75 333 ALA A O 1
ATOM 2555 N N . GLU A 1 334 ? -6.723 -19.75 -6.012 1 93.81 334 GLU A N 1
ATOM 2556 C CA . GLU A 1 334 ? -6.965 -19.938 -4.582 1 93.81 334 GLU A CA 1
ATOM 2557 C C . GLU A 1 334 ? -8.453 -19.875 -4.262 1 93.81 334 GLU A C 1
ATOM 2559 O O . GLU A 1 334 ? -8.969 -20.703 -3.508 1 93.81 334 GLU A O 1
ATOM 2564 N N . LEU A 1 335 ? -9.125 -18.922 -4.805 1 92.31 335 LEU A N 1
ATOM 2565 C CA . LEU A 1 335 ? -10.555 -18.75 -4.547 1 92.31 335 LEU A CA 1
ATOM 2566 C C . LEU A 1 335 ? -11.344 -19.938 -5.09 1 92.31 335 LEU A C 1
ATOM 2568 O O . LEU A 1 335 ? -12.258 -20.438 -4.426 1 92.31 335 LEU A O 1
ATOM 2572 N N . GLN A 1 336 ? -11.016 -20.375 -6.281 1 95 336 GLN A N 1
ATOM 2573 C CA . GLN A 1 336 ? -11.711 -21.5 -6.883 1 95 336 GLN A CA 1
ATOM 2574 C C . GLN A 1 336 ? -11.5 -22.781 -6.07 1 95 336 GLN A C 1
ATOM 2576 O O . GLN A 1 336 ? -12.43 -23.578 -5.891 1 95 336 GLN A O 1
ATOM 2581 N N . GLY A 1 337 ? -10.25 -22.953 -5.59 1 96.31 337 GLY A N 1
ATOM 2582 C CA . GLY A 1 337 ? -9.969 -24.109 -4.742 1 96.31 337 GLY A CA 1
ATOM 2583 C C . GLY A 1 337 ? -10.836 -24.156 -3.498 1 96.31 337 GLY A C 1
ATOM 2584 O O . GLY A 1 337 ? -11.43 -25.188 -3.186 1 96.31 337 GLY A O 1
ATOM 2585 N N . ARG A 1 338 ? -10.945 -23.062 -2.836 1 93.75 338 ARG A N 1
ATOM 2586 C CA . ARG A 1 338 ? -11.766 -22.969 -1.63 1 93.75 338 ARG A CA 1
ATOM 2587 C C . ARG A 1 338 ? -13.242 -23.203 -1.951 1 93.75 338 ARG A C 1
ATOM 2589 O O . ARG A 1 338 ? -13.93 -23.938 -1.234 1 93.75 338 ARG A O 1
ATOM 2596 N N . LYS A 1 339 ? -13.672 -22.594 -3.01 1 93.75 339 LYS A N 1
ATOM 2597 C CA . LYS A 1 339 ? -15.078 -22.688 -3.398 1 93.75 339 LYS A CA 1
ATOM 2598 C C . LYS A 1 339 ? -15.461 -24.125 -3.727 1 93.75 339 LYS A C 1
ATOM 2600 O O . LYS A 1 339 ? -16.547 -24.578 -3.367 1 93.75 339 LYS A O 1
ATOM 2605 N N . ALA A 1 340 ? -14.602 -24.781 -4.445 1 96.56 340 ALA A N 1
ATOM 2606 C CA . ALA A 1 340 ? -14.852 -26.188 -4.777 1 96.56 340 ALA A CA 1
ATOM 2607 C C . ALA A 1 340 ? -15.125 -27.016 -3.518 1 96.56 340 ALA A C 1
ATOM 2609 O O . ALA A 1 340 ? -16.094 -27.766 -3.455 1 96.56 340 ALA A O 1
ATOM 2610 N N . VAL A 1 341 ? -14.305 -26.812 -2.537 1 96.81 341 VAL A N 1
ATOM 2611 C CA . VAL A 1 341 ? -14.398 -27.594 -1.312 1 96.81 341 VAL A CA 1
ATOM 2612 C C . VAL A 1 341 ? -15.656 -27.188 -0.536 1 96.81 341 VAL A C 1
ATOM 2614 O O . VAL A 1 341 ? -16.312 -28.031 0.075 1 96.81 341 VAL A O 1
ATOM 2617 N N . GLU A 1 342 ? -15.945 -25.922 -0.532 1 95.06 342 GLU A N 1
ATOM 2618 C CA . GLU A 1 342 ? -17.172 -25.469 0.126 1 95.06 342 GLU A CA 1
ATOM 2619 C C . GLU A 1 342 ? -18.406 -26.125 -0.486 1 95.06 342 GLU A C 1
ATOM 2621 O O . GLU A 1 342 ? -19.328 -26.5 0.233 1 95.06 342 GLU A O 1
ATOM 2626 N N . LYS A 1 343 ? -18.391 -26.234 -1.761 1 95.38 343 LYS A N 1
ATOM 2627 C CA . LYS A 1 343 ? -19.484 -26.938 -2.432 1 95.38 343 LYS A CA 1
ATOM 2628 C C . LYS A 1 343 ? -19.547 -28.406 -2.004 1 95.38 343 LYS A C 1
ATOM 2630 O O . LYS A 1 343 ? -20.625 -28.938 -1.718 1 95.38 343 LYS A O 1
ATOM 2635 N N . MET A 1 344 ? -18.422 -29.062 -1.958 1 97 344 MET A N 1
ATOM 2636 C CA . MET A 1 344 ? -18.344 -30.469 -1.546 1 97 344 MET A CA 1
ATOM 2637 C C . MET A 1 344 ? -18.953 -30.656 -0.157 1 97 344 MET A C 1
ATOM 2639 O O . MET A 1 344 ? -19.562 -31.688 0.12 1 97 344 MET A O 1
ATOM 2643 N N . ALA A 1 345 ? -18.75 -29.641 0.643 1 95.38 345 ALA A N 1
ATOM 2644 C CA . ALA A 1 345 ? -19.172 -29.719 2.037 1 95.38 345 ALA A CA 1
ATOM 2645 C C . ALA A 1 345 ? -20.625 -29.281 2.191 1 95.38 345 ALA A C 1
ATOM 2647 O O . ALA A 1 345 ? -21.141 -29.219 3.307 1 95.38 345 ALA A O 1
ATOM 2648 N N . GLY A 1 346 ? -21.25 -28.891 1.167 1 94.12 346 GLY A N 1
ATOM 2649 C CA . GLY A 1 346 ? -22.641 -28.484 1.208 1 94.12 346 GLY A CA 1
ATOM 2650 C C . GLY A 1 346 ? -22.828 -27.062 1.699 1 94.12 346 GLY A C 1
ATOM 2651 O O . GLY A 1 346 ? -23.891 -26.719 2.219 1 94.12 346 GLY A O 1
ATOM 2652 N N . LYS A 1 347 ? -21.766 -26.328 1.653 1 86.56 347 LYS A N 1
ATOM 2653 C CA . LYS A 1 347 ? -21.828 -24.922 2.051 1 86.56 347 LYS A CA 1
ATOM 2654 C C . LYS A 1 347 ? -21.844 -24.016 0.83 1 86.56 347 LYS A C 1
ATOM 2656 O O . LYS A 1 347 ? -20.969 -24.109 -0.041 1 86.56 347 LYS A O 1
ATOM 2661 N N . VAL A 1 348 ? -23.016 -23.609 0.442 1 73.12 348 VAL A N 1
ATOM 2662 C CA . VAL A 1 348 ? -23.094 -22.797 -0.769 1 73.12 348 VAL A CA 1
ATOM 2663 C C . VAL A 1 348 ? -22.688 -21.359 -0.45 1 73.12 348 VAL A C 1
ATOM 2665 O O . VAL A 1 348 ? -23.234 -20.734 0.465 1 73.12 348 VAL A O 1
ATOM 2668 N N . GLY A 1 349 ? -21.562 -21.016 -1.043 1 73 349 GLY A N 1
ATOM 2669 C CA . GLY A 1 349 ? -21.078 -19.641 -0.896 1 73 349 GLY A CA 1
ATOM 2670 C C . GLY A 1 349 ? -21.562 -18.719 -1.994 1 73 349 GLY A C 1
ATOM 2671 O O . GLY A 1 349 ? -22.578 -18.984 -2.635 1 73 349 GLY A O 1
ATOM 2672 N N . TYR A 1 350 ? -21.016 -17.625 -2.127 1 76.75 350 TYR A N 1
ATOM 2673 C CA . TYR A 1 350 ? -21.344 -16.625 -3.133 1 76.75 350 TYR A CA 1
ATOM 2674 C C . TYR A 1 350 ? -20.828 -17.031 -4.504 1 76.75 350 TYR A C 1
ATOM 2676 O O . TYR A 1 350 ? -19.828 -17.766 -4.605 1 76.75 350 TYR A O 1
ATOM 2684 N N . PRO A 1 351 ? -21.609 -16.641 -5.484 1 81.75 351 PRO A N 1
ATOM 2685 C CA . PRO A 1 351 ? -21.109 -16.922 -6.832 1 81.75 351 PRO A CA 1
ATOM 2686 C C . PRO A 1 351 ? -19.781 -16.25 -7.121 1 81.75 351 PRO A C 1
ATOM 2688 O O . PRO A 1 351 ? -19.469 -15.203 -6.555 1 81.75 351 PRO A O 1
ATOM 2691 N N . LEU A 1 352 ? -19.062 -16.953 -8 1 85.06 352 LEU A N 1
ATOM 2692 C CA . LEU A 1 352 ? -17.812 -16.359 -8.438 1 85.06 352 LEU A CA 1
ATOM 2693 C C . LEU A 1 352 ? -18.062 -15.086 -9.227 1 85.06 352 LEU A C 1
ATOM 2695 O O . LEU A 1 352 ? -18.891 -15.062 -10.133 1 85.06 352 LEU A O 1
ATOM 2699 N N . ASP A 1 353 ? -17.469 -13.938 -8.742 1 87.56 353 ASP A N 1
ATOM 2700 C CA . ASP A 1 353 ? -17.531 -12.641 -9.422 1 87.56 353 ASP A CA 1
ATOM 2701 C C . ASP A 1 353 ? -16.141 -12.141 -9.758 1 87.56 353 ASP A C 1
ATOM 2703 O O . ASP A 1 353 ? -15.359 -11.797 -8.859 1 87.56 353 ASP A O 1
ATOM 2707 N N . TYR A 1 354 ? -15.906 -12.109 -11.031 1 89 354 TYR A N 1
ATOM 2708 C CA . TYR A 1 354 ? -14.555 -11.75 -11.453 1 89 354 TYR A CA 1
ATOM 2709 C C . TYR A 1 354 ? -14.445 -10.25 -11.719 1 89 354 TYR A C 1
ATOM 2711 O O . TYR A 1 354 ? -13.398 -9.773 -12.164 1 89 354 TYR A O 1
ATOM 2719 N N . SER A 1 355 ? -15.477 -9.461 -11.406 1 88.5 355 SER A N 1
ATOM 2720 C CA . SER A 1 355 ? -15.531 -8.039 -11.758 1 88.5 355 SER A CA 1
ATOM 2721 C C . SER A 1 355 ? -14.57 -7.223 -10.891 1 88.5 355 SER A C 1
ATOM 2723 O O . SER A 1 355 ? -14.219 -6.098 -11.242 1 88.5 355 SER A O 1
ATOM 2725 N N . HIS A 1 356 ? -14.18 -7.758 -9.75 1 90.25 356 HIS A N 1
ATOM 2726 C CA . HIS A 1 356 ? -13.305 -7.02 -8.852 1 90.25 356 HIS A CA 1
ATOM 2727 C C . HIS A 1 356 ? -11.938 -7.676 -8.75 1 90.25 356 HIS A C 1
ATOM 2729 O O . HIS A 1 356 ? -11.219 -7.488 -7.762 1 90.25 356 HIS A O 1
ATOM 2735 N N . MET A 1 357 ? -11.602 -8.477 -9.734 1 92.12 357 MET A N 1
ATOM 2736 C CA . MET A 1 357 ? -10.305 -9.156 -9.766 1 92.12 357 MET A CA 1
ATOM 2737 C C . MET A 1 357 ? -9.18 -8.164 -10.031 1 92.12 357 MET A C 1
ATOM 2739 O O . MET A 1 357 ? -9.297 -7.309 -10.914 1 92.12 357 MET A O 1
ATOM 2743 N N . SER A 1 358 ? -8.141 -8.266 -9.25 1 94.81 358 SER A N 1
ATOM 2744 C CA . SER A 1 358 ? -6.984 -7.391 -9.414 1 94.81 358 SER A CA 1
ATOM 2745 C C . SER A 1 358 ? -5.844 -8.117 -10.125 1 94.81 358 SER A C 1
ATOM 2747 O O . SER A 1 358 ? -5.66 -9.32 -9.945 1 94.81 358 SER A O 1
ATOM 2749 N N . THR A 1 359 ? -5.137 -7.418 -10.906 1 95.56 359 THR A N 1
ATOM 2750 C CA . THR A 1 359 ? -3.912 -7.883 -11.547 1 95.56 359 THR A CA 1
ATOM 2751 C C . THR A 1 359 ? -2.738 -6.973 -11.195 1 95.56 359 THR A C 1
ATOM 2753 O O . THR A 1 359 ? -2.824 -5.754 -11.344 1 95.56 359 THR A O 1
ATOM 2756 N N . LEU A 1 360 ? -1.756 -7.594 -10.695 1 96.88 360 LEU A N 1
ATOM 2757 C CA . LEU A 1 360 ? -0.545 -6.855 -10.352 1 96.88 360 LEU A CA 1
ATOM 2758 C C . LEU A 1 360 ? 0.558 -7.113 -11.375 1 96.88 360 LEU A C 1
ATOM 2760 O O . LEU A 1 360 ? 0.814 -8.266 -11.742 1 96.88 360 LEU A O 1
ATOM 2764 N N . MET A 1 361 ? 1.144 -6.07 -11.914 1 97.62 361 MET A N 1
ATOM 2765 C CA . MET A 1 361 ? 2.244 -6.133 -12.867 1 97.62 361 MET A CA 1
ATOM 2766 C C . MET A 1 361 ? 3.486 -5.441 -12.32 1 97.62 361 MET A C 1
ATOM 2768 O O . MET A 1 361 ? 3.496 -4.223 -12.133 1 97.62 361 MET A O 1
ATOM 2772 N N . PHE A 1 362 ? 4.473 -6.223 -12.07 1 97.31 362 PHE A N 1
ATOM 2773 C CA . PHE A 1 362 ? 5.641 -5.711 -11.359 1 97.31 362 PHE A CA 1
ATOM 2774 C C . PHE A 1 362 ? 6.668 -5.156 -12.344 1 97.31 362 PHE A C 1
ATOM 2776 O O . PHE A 1 362 ? 7.645 -5.832 -12.672 1 97.31 362 PHE A O 1
ATOM 2783 N N . PHE A 1 363 ? 6.426 -4.004 -12.773 1 98.06 363 PHE A N 1
ATOM 2784 C CA . PHE A 1 363 ? 7.262 -3.186 -13.641 1 98.06 363 PHE A CA 1
ATOM 2785 C C . PHE A 1 363 ? 7.992 -2.115 -12.844 1 98.06 363 PHE A C 1
ATOM 2787 O O . PHE A 1 363 ? 8.133 -2.23 -11.625 1 98.06 363 PHE A O 1
ATOM 2794 N N . LYS A 1 364 ? 8.586 -1.16 -13.508 1 96.94 364 LYS A N 1
ATOM 2795 C CA . LYS A 1 364 ? 9.227 -0.018 -12.867 1 96.94 364 LYS A CA 1
ATOM 2796 C C . LYS A 1 364 ? 8.734 1.298 -13.453 1 96.94 364 LYS A C 1
ATOM 2798 O O . LYS A 1 364 ? 9.234 1.751 -14.484 1 96.94 364 LYS A O 1
ATOM 2803 N N . PRO A 1 365 ? 7.66 1.923 -12.82 1 96.81 365 PRO A N 1
ATOM 2804 C CA . PRO A 1 365 ? 7.035 1.455 -11.578 1 96.81 365 PRO A CA 1
ATOM 2805 C C . PRO A 1 365 ? 5.992 0.366 -11.82 1 96.81 365 PRO A C 1
ATOM 2807 O O . PRO A 1 365 ? 5.641 0.082 -12.969 1 96.81 365 PRO A O 1
ATOM 2810 N N . GLU A 1 366 ? 5.586 -0.28 -10.703 1 97.56 366 GLU A N 1
ATOM 2811 C CA . GLU A 1 366 ? 4.57 -1.323 -10.812 1 97.56 366 GLU A CA 1
ATOM 2812 C C . GLU A 1 366 ? 3.242 -0.752 -11.305 1 97.56 366 GLU A C 1
ATOM 2814 O O . GLU A 1 366 ? 2.975 0.44 -11.141 1 97.56 366 GLU A O 1
ATOM 2819 N N . VAL A 1 367 ? 2.492 -1.579 -11.961 1 98.12 367 VAL A N 1
ATOM 2820 C CA . VAL A 1 367 ? 1.147 -1.265 -12.43 1 98.12 367 VAL A CA 1
ATOM 2821 C C . VAL A 1 367 ? 0.141 -2.219 -11.789 1 98.12 367 VAL A C 1
ATOM 2823 O O . VAL A 1 367 ? 0.379 -3.426 -11.719 1 98.12 367 VAL A O 1
ATOM 2826 N N . ALA A 1 368 ? -0.869 -1.672 -11.203 1 98.12 368 ALA A N 1
ATOM 2827 C CA . ALA A 1 368 ? -1.959 -2.459 -10.633 1 98.12 368 ALA A CA 1
ATOM 2828 C C . ALA A 1 368 ? -3.277 -2.166 -11.344 1 98.12 368 ALA A C 1
ATOM 2830 O O . ALA A 1 368 ? -3.553 -1.02 -11.703 1 98.12 368 ALA A O 1
ATOM 2831 N N . ALA A 1 369 ? -4.016 -3.176 -11.555 1 97.56 369 ALA A N 1
ATOM 2832 C CA . ALA A 1 369 ? -5.293 -3.043 -12.25 1 97.56 369 ALA A CA 1
ATOM 2833 C C . ALA A 1 369 ? -6.406 -3.762 -11.492 1 97.56 369 ALA A C 1
ATOM 2835 O O . ALA A 1 369 ? -6.18 -4.812 -10.891 1 97.56 369 ALA A O 1
ATOM 2836 N N . VAL A 1 370 ? -7.574 -3.197 -11.5 1 97.19 370 VAL A N 1
ATOM 2837 C CA . VAL A 1 370 ? -8.758 -3.859 -10.961 1 97.19 370 VAL A CA 1
ATOM 2838 C C . VAL A 1 370 ? -9.992 -3.461 -11.781 1 97.19 370 VAL A C 1
ATOM 2840 O O . VAL A 1 370 ? -10.109 -2.311 -12.203 1 97.19 370 VAL A O 1
ATOM 2843 N N . GLY A 1 371 ? -10.844 -4.43 -12.094 1 95.94 371 GLY A N 1
ATOM 2844 C CA . GLY A 1 371 ? -12.086 -4.164 -12.805 1 95.94 371 GLY A CA 1
ATOM 2845 C C . GLY A 1 371 ? -11.883 -3.896 -14.281 1 95.94 371 GLY A C 1
ATOM 2846 O O . GLY A 1 371 ? -10.922 -4.391 -14.875 1 95.94 371 GLY A O 1
ATOM 2847 N N . ALA A 1 372 ? -12.766 -3.158 -14.859 1 96.69 372 ALA A N 1
ATOM 2848 C CA . ALA A 1 372 ? -12.789 -2.953 -16.312 1 96.69 372 ALA A CA 1
ATOM 2849 C C . ALA A 1 372 ? -11.789 -1.882 -16.734 1 96.69 372 ALA A C 1
ATOM 2851 O O . ALA A 1 372 ? -11.477 -0.975 -15.953 1 96.69 372 ALA A O 1
ATOM 2852 N N . ASN A 1 373 ? -11.227 -2.029 -17.859 1 97.19 373 ASN A N 1
ATOM 2853 C CA . ASN A 1 373 ? -10.516 -0.937 -18.531 1 97.19 373 ASN A CA 1
ATOM 2854 C C . ASN A 1 373 ? -11.367 -0.3 -19.625 1 97.19 373 ASN A C 1
ATOM 2856 O O . ASN A 1 373 ? -12.516 -0.689 -19.828 1 97.19 373 ASN A O 1
ATOM 2860 N N . GLU A 1 374 ? -10.875 0.707 -20.281 1 97.69 374 GLU A N 1
ATOM 2861 C CA . GLU A 1 374 ? -11.656 1.451 -21.266 1 97.69 374 GLU A CA 1
ATOM 2862 C C . GLU A 1 374 ? -12.031 0.571 -22.453 1 97.69 374 GLU A C 1
ATOM 2864 O O . GLU A 1 374 ? -13.172 0.604 -22.922 1 97.69 374 GLU A O 1
ATOM 2869 N N . LYS A 1 375 ? -11.141 -0.255 -22.953 1 96.62 375 LYS A N 1
ATOM 2870 C CA . LYS A 1 375 ? -11.391 -1.127 -24.109 1 96.62 375 LYS A CA 1
ATOM 2871 C C . LYS A 1 375 ? -12.523 -2.107 -23.812 1 96.62 375 LYS A C 1
ATOM 2873 O O . LYS A 1 375 ? -13.375 -2.354 -24.656 1 96.62 375 LYS A O 1
ATOM 2878 N N . MET A 1 376 ? -12.5 -2.662 -22.609 1 96 376 MET A N 1
ATOM 2879 C CA . MET A 1 376 ? -13.547 -3.588 -22.203 1 96 376 MET A CA 1
ATOM 2880 C C . MET A 1 376 ? -14.906 -2.904 -22.203 1 96 376 MET A C 1
ATOM 2882 O O . MET A 1 376 ? -15.891 -3.465 -22.688 1 96 376 MET A O 1
ATOM 2886 N N . LEU A 1 377 ? -14.977 -1.679 -21.641 1 97.25 377 LEU A N 1
ATOM 2887 C CA . LEU A 1 377 ? -16.234 -0.944 -21.547 1 97.25 377 LEU A CA 1
ATOM 2888 C C . LEU A 1 377 ? -16.719 -0.516 -22.922 1 97.25 377 LEU A C 1
ATOM 2890 O O . LEU A 1 377 ? -17.922 -0.586 -23.219 1 97.25 377 LEU A O 1
ATOM 2894 N N . GLN A 1 378 ? -15.805 -0.079 -23.734 1 96.88 378 GLN A N 1
ATOM 2895 C CA . GLN A 1 378 ? -16.156 0.327 -25.078 1 96.88 378 GLN A CA 1
ATOM 2896 C C . GLN A 1 378 ? -16.688 -0.854 -25.891 1 96.88 378 GLN A C 1
ATOM 2898 O O . GLN A 1 378 ? -17.688 -0.731 -26.594 1 96.88 378 GLN A O 1
ATOM 2903 N N . LYS A 1 379 ? -16.031 -1.977 -25.828 1 96 379 LYS A N 1
ATOM 2904 C CA . LYS A 1 379 ? -16.484 -3.188 -26.5 1 96 379 LYS A CA 1
ATOM 2905 C C . LYS A 1 379 ? -17.875 -3.588 -26.031 1 96 379 LYS A C 1
ATOM 2907 O O . LYS A 1 379 ? -18.688 -4.074 -26.812 1 96 379 LYS A O 1
ATOM 2912 N N . ALA A 1 380 ? -18.156 -3.369 -24.734 1 96.25 380 ALA A N 1
ATOM 2913 C CA . ALA A 1 380 ? -19.453 -3.734 -24.141 1 96.25 380 ALA A CA 1
ATOM 2914 C C . ALA A 1 380 ? -20.5 -2.652 -24.391 1 96.25 380 ALA A C 1
ATOM 2916 O O . ALA A 1 380 ? -21.672 -2.838 -24.078 1 96.25 380 ALA A O 1
ATOM 2917 N N . GLY A 1 381 ? -20.094 -1.534 -24.906 1 96.5 381 GLY A N 1
ATOM 2918 C CA . GLY A 1 381 ? -21.016 -0.434 -25.188 1 96.5 381 GLY A CA 1
ATOM 2919 C C . GLY A 1 381 ? -21.469 0.285 -23.922 1 96.5 381 GLY A C 1
ATOM 2920 O O . GLY A 1 381 ? -22.609 0.742 -23.844 1 96.5 381 GLY A O 1
ATOM 2921 N N . VAL A 1 382 ? -20.625 0.344 -22.922 1 96.81 382 VAL A N 1
ATOM 2922 C CA . VAL A 1 382 ? -20.969 0.968 -21.641 1 96.81 382 VAL A CA 1
ATOM 2923 C C . VAL A 1 382 ? -20.359 2.359 -21.562 1 96.81 382 VAL A C 1
ATOM 2925 O O . VAL A 1 382 ? -19.141 2.508 -21.672 1 96.81 382 VAL A O 1
ATOM 2928 N N . ALA A 1 383 ? -21.188 3.352 -21.375 1 97.69 383 ALA A N 1
ATOM 2929 C CA . ALA A 1 383 ? -20.703 4.723 -21.219 1 97.69 383 ALA A CA 1
ATOM 2930 C C . ALA A 1 383 ? -19.969 4.887 -19.891 1 97.69 383 ALA A C 1
ATOM 2932 O O . ALA A 1 383 ? -20.359 4.312 -18.875 1 97.69 383 ALA A O 1
ATOM 2933 N N . TYR A 1 384 ? -18.859 5.691 -19.922 1 97.56 384 TYR A N 1
ATOM 2934 C CA . TYR A 1 384 ? -18.078 5.879 -18.703 1 97.56 384 TYR A CA 1
ATOM 2935 C C . TYR A 1 384 ? -17.391 7.234 -18.703 1 97.56 384 TYR A C 1
ATOM 2937 O O . TYR A 1 384 ? -17.297 7.898 -19.734 1 97.56 384 TYR A O 1
ATOM 2945 N N . LYS A 1 385 ? -17 7.691 -17.531 1 96.75 385 LYS A N 1
ATOM 2946 C CA . LYS A 1 385 ? -16.047 8.773 -17.312 1 96.75 385 LYS A CA 1
ATOM 2947 C C . LYS A 1 385 ? -14.727 8.227 -16.766 1 96.75 385 LYS A C 1
ATOM 2949 O O . LYS A 1 385 ? -14.711 7.309 -15.953 1 96.75 385 LYS A O 1
ATOM 2954 N N . ALA A 1 386 ? -13.656 8.719 -17.312 1 97.31 386 ALA A N 1
ATOM 2955 C CA . ALA A 1 386 ? -12.32 8.344 -16.859 1 97.31 386 ALA A CA 1
ATOM 2956 C C . ALA A 1 386 ? -11.602 9.531 -16.234 1 97.31 386 ALA A C 1
ATOM 2958 O O . ALA A 1 386 ? -11.406 10.562 -16.891 1 97.31 386 ALA A O 1
ATOM 2959 N N . ALA A 1 387 ? -11.297 9.414 -14.969 1 96.94 387 ALA A N 1
ATOM 2960 C CA . ALA A 1 387 ? -10.5 10.43 -14.281 1 96.94 387 ALA A CA 1
ATOM 2961 C C . ALA A 1 387 ? -9.039 10.008 -14.18 1 96.94 387 ALA A C 1
ATOM 2963 O O . ALA A 1 387 ? -8.742 8.836 -13.945 1 96.94 387 ALA A O 1
ATOM 2964 N N . TYR A 1 388 ? -8.211 10.906 -14.422 1 98 388 TYR A N 1
ATOM 2965 C CA . TYR A 1 388 ? -6.766 10.703 -14.352 1 98 388 TYR A CA 1
ATOM 2966 C C . TYR A 1 388 ? -6.125 11.656 -13.344 1 98 388 TYR A C 1
ATOM 2968 O O . TYR A 1 388 ? -6.449 12.844 -13.312 1 98 388 TYR A O 1
ATOM 2976 N N . TYR A 1 389 ? -5.227 11.188 -12.484 1 98.38 389 TYR A N 1
ATOM 2977 C CA . TYR A 1 389 ? -4.523 11.961 -11.469 1 98.38 389 TYR A CA 1
ATOM 2978 C C . TYR A 1 389 ? -3.061 11.539 -11.375 1 98.38 389 TYR A C 1
ATOM 2980 O O . TYR A 1 389 ? -2.76 10.391 -11.047 1 98.38 389 TYR A O 1
ATOM 2988 N N . SER A 1 390 ? -2.119 12.492 -11.609 1 98.38 390 SER A N 1
ATOM 2989 C CA . SER A 1 390 ? -0.689 12.203 -11.633 1 98.38 390 SER A CA 1
ATOM 2990 C C . SER A 1 390 ? -0.127 12.062 -10.227 1 98.38 390 SER A C 1
ATOM 2992 O O . SER A 1 390 ? -0.5 12.82 -9.328 1 98.38 390 SER A O 1
ATOM 2994 N N . ASN A 1 391 ? 0.819 11.133 -10.062 1 98.19 391 ASN A N 1
ATOM 2995 C CA . ASN A 1 391 ? 1.492 10.969 -8.781 1 98.19 391 ASN A CA 1
ATOM 2996 C C . ASN A 1 391 ? 2.33 12.195 -8.422 1 98.19 391 ASN A C 1
ATOM 2998 O O . ASN A 1 391 ? 2.729 12.367 -7.273 1 98.19 391 ASN A O 1
ATOM 3002 N N . LYS A 1 392 ? 2.578 13.055 -9.391 1 97.81 392 LYS A N 1
ATOM 3003 C CA . LYS A 1 392 ? 3.33 14.289 -9.148 1 97.81 392 LYS A CA 1
ATOM 3004 C C . LYS A 1 392 ? 2.633 15.164 -8.117 1 97.81 392 LYS A C 1
ATOM 3006 O O . LYS A 1 392 ? 3.271 16 -7.469 1 97.81 392 LYS A O 1
ATOM 3011 N N . LEU A 1 393 ? 1.347 14.945 -7.977 1 97.5 393 LEU A N 1
ATOM 3012 C CA . LEU A 1 393 ? 0.562 15.82 -7.113 1 97.5 393 LEU A CA 1
ATOM 3013 C C . LEU A 1 393 ? 0.313 15.164 -5.758 1 97.5 393 LEU A C 1
ATOM 3015 O O . LEU A 1 393 ? -0.378 15.727 -4.906 1 97.5 393 LEU A O 1
ATOM 3019 N N . ILE A 1 394 ? 0.883 13.977 -5.516 1 96.44 394 ILE A N 1
ATOM 3020 C CA . ILE A 1 394 ? 0.647 13.227 -4.285 1 96.44 394 ILE A CA 1
ATOM 3021 C C . ILE A 1 394 ? 1.825 13.414 -3.332 1 96.44 394 ILE A C 1
ATOM 3023 O O . ILE A 1 394 ? 2.969 13.109 -3.682 1 96.44 394 ILE A O 1
ATOM 3027 N N . ASN A 1 395 ? 1.567 13.844 -2.115 1 95.5 395 ASN A N 1
ATOM 3028 C CA . ASN A 1 395 ? 2.602 14.195 -1.147 1 95.5 395 ASN A CA 1
ATOM 3029 C C . ASN A 1 395 ? 3.535 13.023 -0.871 1 95.5 395 ASN A C 1
ATOM 3031 O O . ASN A 1 395 ? 4.758 13.195 -0.833 1 95.5 395 ASN A O 1
ATOM 3035 N N . ARG A 1 396 ? 2.965 11.852 -0.682 1 96.62 396 ARG A N 1
ATOM 3036 C CA . ARG A 1 396 ? 3.779 10.688 -0.347 1 96.62 396 ARG A CA 1
ATOM 3037 C C . ARG A 1 396 ? 4.707 10.32 -1.499 1 96.62 396 ARG A C 1
ATOM 3039 O O . ARG A 1 396 ? 5.848 9.906 -1.277 1 96.62 396 ARG A O 1
ATOM 3046 N N . ALA A 1 397 ? 4.215 10.375 -2.715 1 96.81 397 ALA A N 1
ATOM 3047 C CA . ALA A 1 397 ? 5.059 10.102 -3.875 1 96.81 397 ALA A CA 1
ATOM 3048 C C . ALA A 1 397 ? 6.223 11.094 -3.945 1 96.81 397 ALA A C 1
ATOM 3050 O O . ALA A 1 397 ? 7.359 10.703 -4.234 1 96.81 397 ALA A O 1
ATOM 3051 N N . ILE A 1 398 ? 5.957 12.352 -3.646 1 96 398 ILE A N 1
ATOM 3052 C CA . ILE A 1 398 ? 6.984 13.391 -3.623 1 96 398 ILE A CA 1
ATOM 3053 C C . ILE A 1 398 ? 8.008 13.078 -2.539 1 96 398 ILE A C 1
ATOM 3055 O O . ILE A 1 398 ? 9.219 13.125 -2.785 1 96 398 ILE A O 1
ATOM 3059 N N . ALA A 1 399 ? 7.5 12.711 -1.361 1 95.25 399 ALA A N 1
ATOM 3060 C CA . ALA A 1 399 ? 8.391 12.383 -0.25 1 95.25 399 ALA A CA 1
ATOM 3061 C C . ALA A 1 399 ? 9.297 11.203 -0.607 1 95.25 399 ALA A C 1
ATOM 3063 O O . ALA A 1 399 ? 10.469 11.188 -0.236 1 95.25 399 ALA A O 1
ATOM 3064 N N . MET A 1 400 ? 8.75 10.242 -1.321 1 94.94 400 MET A N 1
ATOM 3065 C CA . MET A 1 400 ? 9.477 9.039 -1.715 1 94.94 400 MET A CA 1
ATOM 3066 C C . MET A 1 400 ? 10.43 9.336 -2.871 1 94.94 400 MET A C 1
ATOM 3068 O O . MET A 1 400 ? 11.234 8.484 -3.252 1 94.94 400 MET A O 1
ATOM 3072 N N . ARG A 1 401 ? 10.289 10.531 -3.436 1 93.25 401 ARG A N 1
ATOM 3073 C CA . ARG A 1 401 ? 11.016 10.898 -4.645 1 93.25 401 ARG A CA 1
ATOM 3074 C C . ARG A 1 401 ? 10.719 9.93 -5.781 1 93.25 401 ARG A C 1
ATOM 3076 O O . ARG A 1 401 ? 11.625 9.539 -6.523 1 93.25 401 ARG A O 1
ATOM 3083 N N . SER A 1 402 ? 9.562 9.477 -5.855 1 94.69 402 SER A N 1
ATOM 3084 C CA . SER A 1 402 ? 9.062 8.531 -6.852 1 94.69 402 SER A CA 1
ATOM 3085 C C . SER A 1 402 ? 7.688 8.953 -7.363 1 94.69 402 SER A C 1
ATOM 3087 O O . SER A 1 402 ? 6.676 8.336 -7.016 1 94.69 402 SER A O 1
ATOM 3089 N N . THR A 1 403 ? 7.699 9.938 -8.289 1 96.38 403 THR A N 1
ATOM 3090 C CA . THR A 1 403 ? 6.438 10.555 -8.695 1 96.38 403 THR A CA 1
ATOM 3091 C C . THR A 1 403 ? 5.984 10.023 -10.047 1 96.38 403 THR A C 1
ATOM 3093 O O . THR A 1 403 ? 4.898 10.367 -10.523 1 96.38 403 THR A O 1
ATOM 3096 N N . THR A 1 404 ? 6.781 9.125 -10.68 1 96.94 404 THR A N 1
ATOM 3097 C CA . THR A 1 404 ? 6.359 8.539 -11.945 1 96.94 404 THR A CA 1
ATOM 3098 C C . THR A 1 404 ? 5.145 7.637 -11.75 1 96.94 404 THR A C 1
ATOM 3100 O O . THR A 1 404 ? 5.16 6.742 -10.898 1 96.94 404 THR A O 1
ATOM 3103 N N . GLY A 1 405 ? 4.125 7.93 -12.484 1 97.94 405 GLY A N 1
ATOM 3104 C CA . GLY A 1 405 ? 2.93 7.109 -12.398 1 97.94 405 GLY A CA 1
ATOM 3105 C C . GLY A 1 405 ? 1.655 7.922 -12.266 1 97.94 405 GLY A C 1
ATOM 3106 O O . GLY A 1 405 ? 1.667 9.141 -12.461 1 97.94 405 GLY A O 1
ATOM 3107 N N . PHE A 1 406 ? 0.56 7.227 -11.984 1 98.44 406 PHE A N 1
ATOM 3108 C CA . PHE A 1 406 ? -0.76 7.844 -12.016 1 98.44 406 PHE A CA 1
ATOM 3109 C C . PHE A 1 406 ? -1.796 6.945 -11.359 1 98.44 406 PHE A C 1
ATOM 3111 O O . PHE A 1 406 ? -1.509 5.789 -11.039 1 98.44 406 PHE A O 1
ATOM 3118 N N . ILE A 1 407 ? -2.91 7.5 -11.148 1 98.25 407 ILE A N 1
ATOM 3119 C CA . ILE A 1 407 ? -4.152 6.797 -10.836 1 98.25 407 ILE A CA 1
ATOM 3120 C C . ILE A 1 407 ? -5.219 7.156 -11.867 1 98.25 407 ILE A C 1
ATOM 3122 O O . ILE A 1 407 ? -5.445 8.336 -12.148 1 98.25 407 ILE A O 1
ATOM 3126 N N . LYS A 1 408 ? -5.746 6.199 -12.508 1 98.5 408 LYS A N 1
ATOM 3127 C CA . LYS A 1 408 ? -6.832 6.352 -13.477 1 98.5 408 LYS A CA 1
ATOM 3128 C C . LYS A 1 408 ? -8.055 5.535 -13.062 1 98.5 408 LYS A C 1
ATOM 3130 O O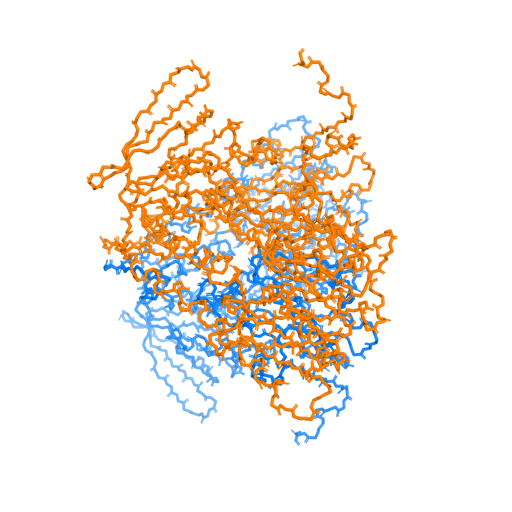 . LYS A 1 408 ? -7.977 4.309 -12.945 1 98.5 408 LYS A O 1
ATOM 3135 N N . ILE A 1 409 ? -9.164 6.18 -12.828 1 97.5 409 ILE A N 1
ATOM 3136 C CA . ILE A 1 409 ? -10.359 5.496 -12.359 1 97.5 409 ILE A CA 1
ATOM 3137 C C . ILE A 1 409 ? -11.5 5.707 -13.352 1 97.5 409 ILE A C 1
ATOM 3139 O O . ILE A 1 409 ? -11.711 6.82 -13.844 1 97.5 409 ILE A O 1
ATOM 3143 N N . LEU A 1 410 ? -12.172 4.66 -13.703 1 97.69 410 LEU A N 1
ATOM 3144 C CA . LEU A 1 410 ? -13.359 4.688 -14.555 1 97.69 410 LEU A CA 1
ATOM 3145 C C . LEU A 1 410 ? -14.633 4.57 -13.719 1 97.69 410 LEU A C 1
ATOM 3147 O O . LEU A 1 410 ? -14.734 3.691 -12.859 1 97.69 410 LEU A O 1
ATOM 3151 N N . VAL A 1 411 ? -15.594 5.445 -13.938 1 96.56 411 VAL A N 1
ATOM 3152 C CA . VAL A 1 411 ? -16.875 5.387 -13.242 1 96.56 411 VAL A CA 1
ATOM 3153 C C . VAL A 1 411 ? -18.016 5.383 -14.258 1 96.56 411 VAL A C 1
ATOM 3155 O O . VAL A 1 411 ? -17.828 5.801 -15.406 1 96.56 411 VAL A O 1
ATOM 3158 N N . SER A 1 412 ? -19.203 4.875 -13.867 1 96.44 412 SER A N 1
ATOM 3159 C CA . SER A 1 412 ? -20.375 4.887 -14.727 1 96.44 412 SER A CA 1
ATOM 3160 C C . SER A 1 412 ? -20.812 6.312 -15.047 1 96.44 412 SER A C 1
ATOM 3162 O O . SER A 1 412 ? -20.641 7.219 -14.234 1 96.44 412 SER A O 1
ATOM 3164 N N . ASP A 1 413 ? -21.297 6.465 -16.266 1 93.62 413 ASP A N 1
ATOM 3165 C CA . ASP A 1 413 ? -21.766 7.773 -16.688 1 93.62 413 ASP A CA 1
ATOM 3166 C C . ASP A 1 413 ? -23.219 7.992 -16.266 1 93.62 413 ASP A C 1
ATOM 3168 O O . ASP A 1 413 ? -24.109 8.156 -17.109 1 93.62 413 ASP A O 1
ATOM 3172 N N . ASP A 1 414 ? -23.562 7.918 -15.117 1 92.94 414 ASP A N 1
ATOM 3173 C CA . ASP A 1 414 ? -24.875 8.164 -14.523 1 92.94 414 ASP A CA 1
ATOM 3174 C C . ASP A 1 414 ? -24.75 8.891 -13.188 1 92.94 414 ASP A C 1
ATOM 3176 O O . ASP A 1 414 ? -23.656 9.328 -12.812 1 92.94 414 ASP A O 1
ATOM 3180 N N . HIS A 1 415 ? -25.828 9.117 -12.523 1 88.88 415 HIS A N 1
ATOM 3181 C CA . HIS A 1 415 ? -25.844 9.922 -11.305 1 88.88 415 HIS A CA 1
ATOM 3182 C C . HIS A 1 415 ? -25.156 9.203 -10.156 1 88.88 415 HIS A C 1
ATOM 3184 O O . HIS A 1 415 ? -24.656 9.836 -9.227 1 88.88 415 HIS A O 1
ATOM 3190 N N . GLU A 1 416 ? -25.016 7.902 -10.227 1 88.94 416 GLU A N 1
ATOM 3191 C CA . GLU A 1 416 ? -24.406 7.137 -9.148 1 88.94 416 GLU A CA 1
ATOM 3192 C C . GLU A 1 416 ? -22.875 7.16 -9.242 1 88.94 416 GLU A C 1
ATOM 3194 O O . GLU A 1 416 ? -22.188 7.098 -8.227 1 88.94 416 GLU A O 1
ATOM 3199 N N . GLN A 1 417 ? -22.375 7.199 -10.453 1 92.69 417 GLN A N 1
ATOM 3200 C CA . GLN A 1 417 ? -20.938 7.211 -10.711 1 92.69 417 GLN A CA 1
ATOM 3201 C C . GLN A 1 417 ? -20.234 6.059 -10 1 92.69 417 GLN A C 1
ATOM 3203 O O . GLN A 1 417 ? -19.266 6.266 -9.281 1 92.69 417 GLN A O 1
ATOM 3208 N N . ARG A 1 418 ? -20.766 4.859 -10.195 1 94.94 418 ARG A N 1
ATOM 3209 C CA . ARG A 1 418 ? -20.172 3.658 -9.617 1 94.94 418 ARG A CA 1
ATOM 3210 C C . ARG A 1 418 ? -18.781 3.398 -10.203 1 94.94 418 ARG A C 1
ATOM 3212 O O . ARG A 1 418 ? -18.562 3.604 -11.391 1 94.94 418 ARG A O 1
ATOM 3219 N N . ILE A 1 419 ? -17.906 2.963 -9.352 1 95.94 419 ILE A N 1
ATOM 3220 C CA . ILE A 1 419 ? -16.562 2.656 -9.805 1 95.94 419 ILE A CA 1
ATOM 3221 C C . ILE A 1 419 ? -16.578 1.39 -10.656 1 95.94 419 ILE A C 1
ATOM 3223 O O . ILE A 1 419 ? -17.062 0.346 -10.219 1 95.94 419 ILE A O 1
ATOM 3227 N N . LEU A 1 420 ? -16.031 1.473 -11.867 1 96.94 420 LEU A N 1
ATOM 3228 C CA . LEU A 1 420 ? -16.062 0.351 -12.797 1 96.94 420 LEU A CA 1
ATOM 3229 C C . LEU A 1 420 ? -14.695 -0.308 -12.906 1 96.94 420 LEU A C 1
ATOM 3231 O O . LEU A 1 420 ? -14.594 -1.487 -13.25 1 96.94 420 LEU A O 1
ATOM 3235 N N . GLY A 1 421 ? -13.672 0.416 -12.695 1 97.12 421 GLY A N 1
ATOM 3236 C CA . GLY A 1 421 ? -12.305 -0.09 -12.766 1 97.12 421 GLY A CA 1
ATOM 3237 C C . GLY A 1 421 ? -11.266 0.957 -12.43 1 97.12 421 GLY A C 1
ATOM 3238 O O . GLY A 1 421 ? -11.578 2.145 -12.328 1 97.12 421 GLY A O 1
ATOM 3239 N N . MET A 1 422 ? -10.062 0.499 -12.203 1 97.69 422 MET A N 1
ATOM 3240 C CA . MET A 1 422 ? -8.938 1.381 -11.906 1 97.69 422 MET A CA 1
ATOM 3241 C C . MET A 1 422 ? -7.633 0.799 -12.445 1 97.69 422 MET A C 1
ATOM 3243 O O . MET A 1 422 ? -7.426 -0.414 -12.398 1 97.69 422 MET A O 1
ATOM 3247 N N . ARG A 1 423 ? -6.82 1.613 -13.062 1 98.62 423 ARG A N 1
ATOM 3248 C CA . ARG A 1 423 ? -5.402 1.371 -13.312 1 98.62 423 ARG A CA 1
ATOM 3249 C C . ARG A 1 423 ? -4.531 2.371 -12.555 1 98.62 423 ARG A C 1
ATOM 3251 O O . ARG A 1 423 ? -4.844 3.562 -12.516 1 98.62 423 ARG A O 1
ATOM 3258 N N . ALA A 1 424 ? -3.557 1.854 -11.898 1 98.44 424 ALA A N 1
ATOM 3259 C CA . ALA A 1 424 ? -2.635 2.721 -11.172 1 98.44 424 ALA A CA 1
ATOM 3260 C C . ALA A 1 424 ? -1.19 2.262 -11.352 1 98.44 424 ALA A C 1
ATOM 3262 O O . ALA A 1 424 ? -0.913 1.061 -11.383 1 98.44 424 ALA A O 1
ATOM 3263 N N . SER A 1 425 ? -0.352 3.209 -11.539 1 98.44 425 SER A N 1
ATOM 3264 C CA . SER A 1 425 ? 1.086 2.965 -11.578 1 98.44 425 SER A CA 1
ATOM 3265 C C . SER A 1 425 ? 1.826 3.859 -10.586 1 98.44 425 SER A C 1
ATOM 3267 O O . SER A 1 425 ? 1.465 5.023 -10.406 1 98.44 425 SER A O 1
ATOM 3269 N N . GLY A 1 426 ? 2.787 3.389 -9.977 1 97.44 426 GLY A N 1
ATOM 3270 C CA . GLY A 1 426 ? 3.578 4.117 -9 1 97.44 426 GLY A CA 1
ATOM 3271 C C . GLY A 1 426 ? 3.951 3.273 -7.793 1 97.44 426 GLY A C 1
ATOM 3272 O O . GLY A 1 426 ? 3.707 2.066 -7.77 1 97.44 426 GLY A O 1
ATOM 3273 N N . PRO A 1 427 ? 4.52 3.906 -6.852 1 96.38 427 PRO A N 1
ATOM 3274 C CA . PRO A 1 427 ? 4.895 3.137 -5.668 1 96.38 427 PRO A CA 1
ATOM 3275 C C . PRO A 1 427 ? 3.688 2.594 -4.906 1 96.38 427 PRO A C 1
ATOM 3277 O O . PRO A 1 427 ? 2.68 3.291 -4.766 1 96.38 427 PRO A O 1
ATOM 3280 N N . GLN A 1 428 ? 3.744 1.293 -4.535 1 97 428 GLN A N 1
ATOM 3281 C CA . GLN A 1 428 ? 2.84 0.629 -3.6 1 97 428 GLN A CA 1
ATOM 3282 C C . GLN A 1 428 ? 1.452 0.453 -4.207 1 97 428 GLN A C 1
ATOM 3284 O O . GLN A 1 428 ? 0.476 0.236 -3.486 1 97 428 GLN A O 1
ATOM 3289 N N . ALA A 1 429 ? 1.354 0.619 -5.555 1 97.69 429 ALA A N 1
ATOM 3290 C CA . ALA A 1 429 ? 0.065 0.441 -6.219 1 97.69 429 ALA A CA 1
ATOM 3291 C C . ALA A 1 429 ? -0.511 -0.944 -5.938 1 97.69 429 ALA A C 1
ATOM 3293 O O . ALA A 1 429 ? -1.725 -1.1 -5.789 1 97.69 429 ALA A O 1
ATOM 3294 N N . SER A 1 430 ? 0.373 -1.901 -5.801 1 96.56 430 SER A N 1
ATOM 3295 C CA . SER A 1 430 ? -0.032 -3.283 -5.57 1 96.56 430 SER A CA 1
ATOM 3296 C C . SER A 1 430 ? -0.708 -3.441 -4.211 1 96.56 430 SER A C 1
ATOM 3298 O O . SER A 1 430 ? -1.485 -4.375 -4.004 1 96.56 430 SER A O 1
ATOM 3300 N N . SER A 1 431 ? -0.429 -2.529 -3.309 1 96.25 431 SER A N 1
ATOM 3301 C CA . SER A 1 431 ? -0.929 -2.672 -1.945 1 96.25 431 SER A CA 1
ATOM 3302 C C . SER A 1 431 ? -2.256 -1.943 -1.765 1 96.25 431 SER A C 1
ATOM 3304 O O . SER A 1 431 ? -3.141 -2.42 -1.049 1 96.25 431 SER A O 1
ATOM 3306 N N . TYR A 1 432 ? -2.387 -0.764 -2.459 1 96.75 432 TYR A N 1
ATOM 3307 C CA . TYR A 1 432 ? -3.586 0.011 -2.154 1 96.75 432 TYR A CA 1
ATOM 3308 C C . TYR A 1 432 ? -4.711 -0.32 -3.129 1 96.75 432 TYR A C 1
ATOM 3310 O O . TYR A 1 432 ? -5.859 0.075 -2.916 1 96.75 432 TYR A O 1
ATOM 3318 N N . ILE A 1 433 ? -4.449 -1.155 -4.172 1 97.12 433 ILE A N 1
ATOM 3319 C CA . ILE A 1 433 ? -5.438 -1.474 -5.199 1 97.12 433 ILE A CA 1
ATOM 3320 C C . ILE A 1 433 ? -6.613 -2.217 -4.57 1 97.12 433 ILE A C 1
ATOM 3322 O O . ILE A 1 433 ? -7.746 -2.129 -5.055 1 97.12 433 ILE A O 1
ATOM 3326 N N . VAL A 1 434 ? -6.371 -2.945 -3.459 1 95.38 434 VAL A N 1
ATOM 3327 C CA . VAL A 1 434 ? -7.387 -3.773 -2.814 1 95.38 434 VAL A CA 1
ATOM 3328 C C . VAL A 1 434 ? -8.523 -2.893 -2.301 1 95.38 434 VAL A C 1
ATOM 3330 O O . VAL A 1 434 ? -9.68 -3.324 -2.258 1 95.38 434 VAL A O 1
ATOM 3333 N N . SER A 1 435 ? -8.211 -1.654 -1.953 1 94.12 435 SER A N 1
ATOM 3334 C CA . SER A 1 435 ? -9.25 -0.748 -1.463 1 94.12 435 SER A CA 1
ATOM 3335 C C . SER A 1 435 ? -10.312 -0.503 -2.523 1 94.12 435 SER A C 1
ATOM 3337 O O . SER A 1 435 ? -11.508 -0.44 -2.209 1 94.12 435 SER A O 1
ATOM 3339 N N . VAL A 1 436 ? -9.914 -0.447 -3.77 1 94.88 436 VAL A N 1
ATOM 3340 C CA . VAL A 1 436 ? -10.852 -0.18 -4.855 1 94.88 436 VAL A CA 1
ATOM 3341 C C . VAL A 1 436 ? -11.586 -1.466 -5.234 1 94.88 436 VAL A C 1
ATOM 3343 O O . VAL A 1 436 ? -12.75 -1.43 -5.637 1 94.88 436 VAL A O 1
ATOM 3346 N N . ALA A 1 437 ? -10.859 -2.633 -5.074 1 94.12 437 ALA A N 1
ATOM 3347 C CA . ALA A 1 437 ? -11.539 -3.908 -5.285 1 94.12 437 ALA A CA 1
ATOM 3348 C C . ALA A 1 437 ? -12.758 -4.035 -4.379 1 94.12 437 ALA A C 1
ATOM 3350 O O . ALA A 1 437 ? -13.82 -4.477 -4.816 1 94.12 437 ALA A O 1
ATOM 3351 N N . HIS A 1 438 ? -12.633 -3.625 -3.109 1 92.5 438 HIS A N 1
ATOM 3352 C CA . HIS A 1 438 ? -13.75 -3.641 -2.172 1 92.5 438 HIS A CA 1
ATOM 3353 C C . HIS A 1 438 ? -14.875 -2.717 -2.635 1 92.5 438 HIS A C 1
ATOM 3355 O O . HIS A 1 438 ? -16.047 -3.078 -2.566 1 92.5 438 HIS A O 1
ATOM 3361 N N . LEU A 1 439 ? -14.508 -1.527 -3.109 1 92 439 LEU A N 1
ATOM 3362 C CA . LEU A 1 439 ? -15.492 -0.538 -3.525 1 92 439 LEU A CA 1
ATOM 3363 C C . LEU A 1 439 ? -16.281 -1.036 -4.73 1 92 439 LEU A C 1
ATOM 3365 O O . LEU A 1 439 ? -17.5 -0.853 -4.793 1 92 439 LEU A O 1
ATOM 3369 N N . ILE A 1 440 ? -15.586 -1.691 -5.684 1 93 440 ILE A N 1
ATOM 3370 C CA . ILE A 1 440 ? -16.25 -2.242 -6.859 1 93 440 ILE A CA 1
ATOM 3371 C C . ILE A 1 440 ? -17.203 -3.352 -6.434 1 93 440 ILE A C 1
ATOM 3373 O O . ILE A 1 440 ? -18.359 -3.383 -6.871 1 93 440 ILE A O 1
ATOM 3377 N N . ASN A 1 441 ? -16.734 -4.227 -5.555 1 88.75 441 ASN A N 1
ATOM 3378 C CA . ASN A 1 441 ? -17.547 -5.34 -5.082 1 88.75 441 ASN A CA 1
ATOM 3379 C C . ASN A 1 441 ? -18.844 -4.855 -4.43 1 88.75 441 ASN A C 1
ATOM 3381 O O . ASN A 1 441 ? -19.891 -5.469 -4.598 1 88.75 441 ASN A O 1
ATOM 3385 N N . GLN A 1 442 ? -18.766 -3.734 -3.715 1 87.75 442 GLN A N 1
ATOM 3386 C CA . GLN A 1 442 ? -19.891 -3.225 -2.939 1 87.75 442 GLN A CA 1
ATOM 3387 C C . GLN A 1 442 ? -20.75 -2.279 -3.773 1 87.75 442 GLN A C 1
ATOM 3389 O O . GLN A 1 442 ? -21.797 -1.808 -3.312 1 87.75 442 GLN A O 1
ATOM 3394 N N . GLY A 1 443 ? -20.328 -2.062 -4.988 1 87.75 443 GLY A N 1
ATOM 3395 C CA . GLY A 1 443 ? -21.062 -1.152 -5.859 1 87.75 443 GLY A CA 1
ATOM 3396 C C . GLY A 1 443 ? -21.016 0.287 -5.383 1 87.75 443 GLY A C 1
ATOM 3397 O O . GLY A 1 443 ? -21.984 1.031 -5.555 1 87.75 443 GLY A O 1
ATOM 3398 N N . ASP A 1 444 ? -19.891 0.63 -4.758 1 85.75 444 ASP A N 1
ATOM 3399 C CA . ASP A 1 444 ? -19.781 1.955 -4.156 1 85.75 444 ASP A CA 1
ATOM 3400 C C . ASP A 1 444 ? -19.453 3.012 -5.207 1 85.75 444 ASP A C 1
ATOM 3402 O O . ASP A 1 444 ? -19.016 2.68 -6.312 1 85.75 444 ASP A O 1
ATOM 3406 N N . SER A 1 445 ? -19.797 4.199 -4.766 1 84.38 445 SER A N 1
ATOM 3407 C CA . SER A 1 445 ? -19.641 5.359 -5.637 1 84.38 445 SER A CA 1
ATOM 3408 C C . SER A 1 445 ? -18.719 6.402 -5.012 1 84.38 445 SER A C 1
ATOM 3410 O O . SER A 1 445 ? -18.156 6.184 -3.934 1 84.38 445 SER A O 1
ATOM 3412 N N . LEU A 1 446 ? -18.562 7.457 -5.801 1 78.69 446 LEU A N 1
ATOM 3413 C CA . LEU A 1 446 ? -17.828 8.641 -5.371 1 78.69 446 LEU A CA 1
ATOM 3414 C C . LEU A 1 446 ? -18.281 9.094 -3.99 1 78.69 446 LEU A C 1
ATOM 3416 O O . LEU A 1 446 ? -17.469 9.414 -3.129 1 78.69 446 LEU A O 1
ATOM 3420 N N . GLY A 1 447 ? -19.516 9.023 -3.77 1 80.38 447 GLY A N 1
ATOM 3421 C CA . GLY A 1 447 ? -20.078 9.484 -2.51 1 80.38 447 GLY A CA 1
ATOM 3422 C C . GLY A 1 447 ? -19.531 8.734 -1.308 1 80.38 447 GLY A C 1
ATOM 3423 O O . GLY A 1 447 ? -19.266 9.328 -0.267 1 80.38 447 GLY A O 1
ATOM 3424 N N . GLU A 1 448 ? -19.281 7.445 -1.46 1 80.75 448 GLU A N 1
ATOM 3425 C CA . GLU A 1 448 ? -18.797 6.617 -0.358 1 80.75 448 GLU A CA 1
ATOM 3426 C C . GLU A 1 448 ? -17.328 6.891 -0.068 1 80.75 448 GLU A C 1
ATOM 3428 O O . GLU A 1 448 ? -16.906 6.867 1.09 1 80.75 448 GLU A O 1
ATOM 3433 N N . VAL A 1 449 ? -16.625 7.145 -1.071 1 81.25 449 VAL A N 1
ATOM 3434 C CA . VAL A 1 449 ? -15.188 7.352 -0.949 1 81.25 449 VAL A CA 1
ATOM 3435 C C . VAL A 1 449 ? -14.914 8.68 -0.241 1 81.25 449 VAL A C 1
ATOM 3437 O O . VAL A 1 449 ? -13.945 8.805 0.507 1 81.25 449 VAL A O 1
ATOM 3440 N N . LEU A 1 450 ? -15.812 9.594 -0.353 1 80.06 450 LEU A N 1
ATOM 3441 C CA . LEU A 1 450 ? -15.602 10.938 0.167 1 80.06 450 LEU A CA 1
ATOM 3442 C C . LEU A 1 450 ? -15.969 11.016 1.645 1 80.06 450 LEU A C 1
ATOM 3444 O O . LEU A 1 450 ? -15.727 12.031 2.297 1 80.06 450 LEU A O 1
ATOM 3448 N N . LYS A 1 451 ? -16.406 9.875 2.203 1 82.69 451 LYS A N 1
ATOM 3449 C CA . LYS A 1 451 ? -16.906 9.867 3.578 1 82.69 451 LYS A CA 1
ATOM 3450 C C . LYS A 1 451 ? -15.781 9.508 4.555 1 82.69 451 LYS A C 1
ATOM 3452 O O . LYS A 1 451 ? -15.961 9.609 5.773 1 82.69 451 LYS A O 1
ATOM 3457 N N . ILE A 1 452 ? -14.617 9.156 4.008 1 83.19 452 ILE A N 1
ATOM 3458 C CA . ILE A 1 452 ? -13.609 8.656 4.945 1 83.19 452 ILE A CA 1
ATOM 3459 C C . ILE A 1 452 ? -12.375 9.555 4.898 1 83.19 452 ILE A C 1
ATOM 3461 O O . ILE A 1 452 ? -12.18 10.297 3.934 1 83.19 452 ILE A O 1
ATOM 3465 N N . PHE A 1 453 ? -11.633 9.461 5.992 1 85.06 453 PHE A N 1
ATOM 3466 C CA . PHE A 1 453 ? -10.312 10.078 6.066 1 85.06 453 PHE A CA 1
ATOM 3467 C C . PHE A 1 453 ? -9.273 9.211 5.367 1 85.06 453 PHE A C 1
ATOM 3469 O O . PHE A 1 453 ? -9.023 8.07 5.777 1 85.06 453 PHE A O 1
ATOM 3476 N N . TYR A 1 454 ? -8.766 9.688 4.254 1 91.12 454 TYR A N 1
ATOM 3477 C CA . TYR A 1 454 ? -7.645 8.945 3.693 1 91.12 454 TYR A CA 1
ATOM 3478 C C . TYR A 1 454 ? -6.367 9.219 4.477 1 91.12 454 TYR A C 1
ATOM 3480 O O . TYR A 1 454 ? -6.113 10.359 4.883 1 91.12 454 TYR A O 1
ATOM 3488 N N . PRO A 1 455 ? -5.594 8.195 4.668 1 93.38 455 PRO A N 1
ATOM 3489 C CA . PRO A 1 455 ? -4.375 8.367 5.465 1 93.38 455 PRO A CA 1
ATOM 3490 C C . PRO A 1 455 ? -3.354 9.281 4.785 1 93.38 455 PRO A C 1
ATOM 3492 O O . PRO A 1 455 ? -3.182 9.219 3.566 1 93.38 455 PRO A O 1
ATOM 3495 N N . HIS A 1 456 ? -2.709 10.117 5.578 1 93.06 456 HIS A N 1
ATOM 3496 C CA . HIS A 1 456 ? -1.685 11.023 5.074 1 93.06 456 HIS A CA 1
ATOM 3497 C C . HIS A 1 456 ? -0.38 10.867 5.848 1 93.06 456 HIS A C 1
ATOM 3499 O O . HIS A 1 456 ? -0.394 10.734 7.074 1 93.06 456 HIS A O 1
ATOM 3505 N N . PRO A 1 457 ? 0.745 10.945 5.254 1 94.31 457 PRO A N 1
ATOM 3506 C CA . PRO A 1 457 ? 0.85 10.906 3.791 1 94.31 457 PRO A CA 1
ATOM 3507 C C . PRO A 1 457 ? 0.855 9.477 3.242 1 94.31 457 PRO A C 1
ATOM 3509 O O . PRO A 1 457 ? 1.563 8.617 3.764 1 94.31 457 PRO A O 1
ATOM 3512 N N . SER A 1 458 ? 0.033 9.18 2.377 1 95.44 458 SER A N 1
ATOM 3513 C CA . SER A 1 458 ? -0.043 7.891 1.701 1 95.44 458 SER A CA 1
ATOM 3514 C C . SER A 1 458 ? -0.287 8.062 0.206 1 95.44 458 SER A C 1
ATOM 3516 O O . SER A 1 458 ? -0.935 9.016 -0.217 1 95.44 458 SER A O 1
ATOM 3518 N N . VAL A 1 459 ? 0.225 7.133 -0.55 1 96.12 459 VAL A N 1
ATOM 3519 C CA . VAL A 1 459 ? 0.016 7.203 -1.993 1 96.12 459 VAL A CA 1
ATOM 3520 C C . VAL A 1 459 ? -1.455 6.949 -2.314 1 96.12 459 VAL A C 1
ATOM 3522 O O . VAL A 1 459 ? -1.965 7.43 -3.33 1 96.12 459 VAL A O 1
ATOM 3525 N N . ALA A 1 460 ? -2.125 6.285 -1.434 1 95.19 460 ALA A N 1
ATOM 3526 C CA . ALA A 1 460 ? -3.531 5.945 -1.628 1 95.19 460 ALA A CA 1
ATOM 3527 C C . ALA A 1 460 ? -4.402 7.195 -1.643 1 95.19 460 ALA A C 1
ATOM 3529 O O . ALA A 1 460 ? -5.555 7.152 -2.076 1 95.19 460 ALA A O 1
ATOM 3530 N N . GLU A 1 461 ? -3.869 8.383 -1.176 1 94.62 461 GLU A N 1
ATOM 3531 C CA . GLU A 1 461 ? -4.594 9.648 -1.244 1 94.62 461 GLU A CA 1
ATOM 3532 C C . GLU A 1 461 ? -4.949 10 -2.684 1 94.62 461 GLU A C 1
ATOM 3534 O O . GLU A 1 461 ? -5.945 10.688 -2.932 1 94.62 461 GLU A O 1
ATOM 3539 N N . GLY A 1 462 ? -4.164 9.445 -3.592 1 95.94 462 GLY A N 1
ATOM 3540 C CA . GLY A 1 462 ? -4.43 9.688 -5 1 95.94 462 GLY A CA 1
ATOM 3541 C C . GLY A 1 462 ? -5.773 9.141 -5.453 1 95.94 462 GLY A C 1
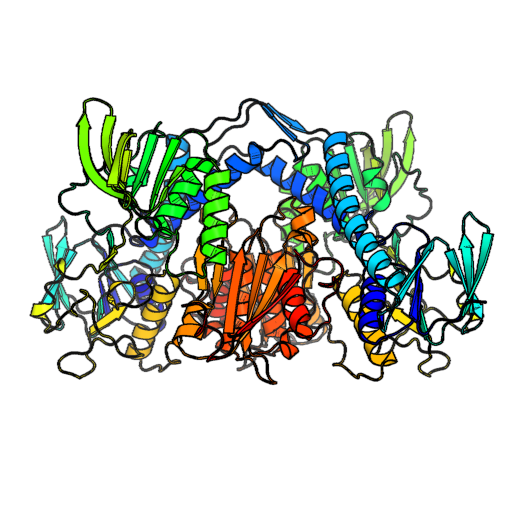ATOM 3542 O O . GLY A 1 462 ? -6.387 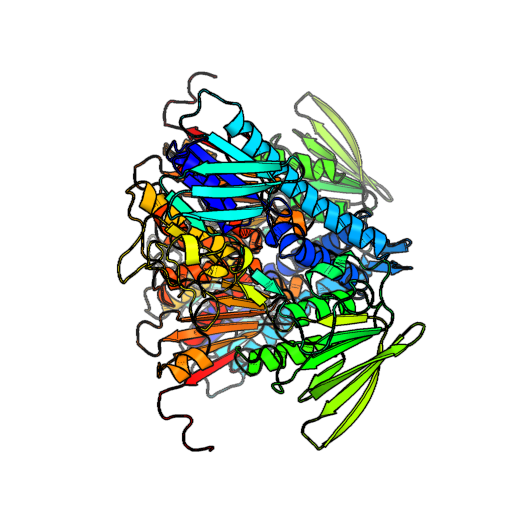9.68 -6.379 1 95.94 462 GLY A O 1
ATOM 3543 N N . ILE A 1 463 ? -6.254 8.062 -4.801 1 95.69 463 ILE A N 1
ATOM 3544 C CA . ILE A 1 463 ? -7.551 7.477 -5.141 1 95.69 463 ILE A CA 1
ATOM 3545 C C . ILE A 1 463 ? -8.656 8.492 -4.875 1 95.69 463 ILE A C 1
ATOM 3547 O O . ILE A 1 463 ? -9.477 8.766 -5.754 1 95.69 463 ILE A O 1
ATOM 3551 N N . GLN A 1 464 ? -8.633 9.062 -3.662 1 93.5 464 GLN A N 1
ATOM 3552 C CA . GLN A 1 464 ? -9.656 10.023 -3.275 1 93.5 464 GLN A CA 1
ATOM 3553 C C . GLN A 1 464 ? -9.594 11.273 -4.156 1 93.5 464 GLN A C 1
ATOM 3555 O O . GLN A 1 464 ? -10.633 11.758 -4.617 1 93.5 464 GLN A O 1
ATOM 3560 N N . GLU A 1 465 ? -8.391 11.773 -4.375 1 95.12 465 GLU A N 1
ATOM 3561 C CA . GLU A 1 465 ? -8.234 12.984 -5.176 1 95.12 465 GLU A CA 1
ATOM 3562 C C . GLU A 1 465 ? -8.633 12.734 -6.629 1 95.12 465 GLU A C 1
ATOM 3564 O O . GLU A 1 465 ? -9.227 13.609 -7.27 1 95.12 465 GLU A O 1
ATOM 3569 N N . CYS A 1 466 ? -8.328 11.547 -7.133 1 95.81 466 CYS A N 1
ATOM 3570 C CA . CYS A 1 466 ? -8.734 11.188 -8.492 1 95.81 466 CYS A CA 1
ATOM 3571 C C . CYS A 1 466 ? -10.25 11.188 -8.625 1 95.81 466 CYS A C 1
ATOM 3573 O O . CYS A 1 466 ? -10.797 11.766 -9.562 1 95.81 466 CYS A O 1
ATOM 3575 N N . LEU A 1 467 ? -10.883 10.602 -7.672 1 93.06 467 LEU A N 1
ATOM 3576 C CA . LEU A 1 467 ? -12.336 10.523 -7.715 1 93.06 467 LEU A CA 1
ATOM 3577 C C . LEU A 1 467 ? -12.969 11.898 -7.523 1 93.06 467 LEU A C 1
ATOM 3579 O O . LEU A 1 467 ? -14 12.203 -8.117 1 93.06 467 LEU A O 1
ATOM 3583 N N . ARG A 1 468 ? -12.328 12.711 -6.688 1 92.69 468 ARG A N 1
ATOM 3584 C CA . ARG A 1 468 ? -12.82 14.07 -6.457 1 92.69 468 ARG A CA 1
ATOM 3585 C C . ARG A 1 468 ? -12.766 14.891 -7.738 1 92.69 468 ARG A C 1
ATOM 3587 O O . ARG A 1 468 ? -13.531 15.852 -7.898 1 92.69 468 ARG A O 1
ATOM 3594 N N . THR A 1 469 ? -11.891 14.516 -8.625 1 92.19 469 THR A N 1
ATOM 3595 C CA . THR A 1 469 ? -11.82 15.219 -9.906 1 92.19 469 THR A CA 1
ATOM 3596 C C . THR A 1 469 ? -13.133 15.078 -10.672 1 92.19 469 THR A C 1
ATOM 3598 O O . THR A 1 469 ? -13.562 16 -11.359 1 92.19 469 THR A O 1
ATOM 3601 N N . ILE A 1 470 ? -13.789 13.969 -10.562 1 89.38 470 ILE A N 1
ATOM 3602 C CA . ILE A 1 470 ? -15.047 13.711 -11.258 1 89.38 470 ILE A CA 1
ATOM 3603 C C . ILE A 1 470 ? -16.125 14.672 -10.758 1 89.38 470 ILE A C 1
ATOM 3605 O O . ILE A 1 470 ? -16.953 15.156 -11.539 1 89.38 470 ILE A O 1
ATOM 3609 N N . GLY A 1 471 ? -16.078 15 -9.508 1 82.62 471 GLY A N 1
ATOM 3610 C CA . GLY A 1 471 ? -17.031 15.93 -8.914 1 82.62 471 GLY A CA 1
ATOM 3611 C C . GLY A 1 471 ? -16.516 17.359 -8.883 1 82.62 471 GLY A C 1
ATOM 3612 O O . GLY A 1 471 ? -17.125 18.219 -8.234 1 82.62 471 GLY A O 1
ATOM 3613 N N . GLU A 1 472 ? -15.375 17.594 -9.5 1 85.56 472 GLU A N 1
ATOM 3614 C CA . GLU A 1 472 ? -14.75 18.922 -9.578 1 85.56 472 GLU A CA 1
ATOM 3615 C C . GLU A 1 472 ? -14.43 19.453 -8.188 1 85.56 472 GLU A C 1
ATOM 3617 O O . GLU A 1 472 ? -14.688 20.625 -7.898 1 85.56 472 GLU A O 1
ATOM 3622 N N . ARG A 1 473 ? -13.977 18.609 -7.363 1 88.12 473 ARG A N 1
ATOM 3623 C CA . ARG A 1 473 ? -13.734 19.047 -5.992 1 88.12 473 ARG A CA 1
ATOM 3624 C C . ARG A 1 473 ? -12.352 18.625 -5.512 1 88.12 473 ARG A C 1
ATOM 3626 O O . ARG A 1 473 ? -12.07 18.641 -4.309 1 88.12 473 ARG A O 1
ATOM 3633 N N . SER A 1 474 ? -11.492 18.188 -6.434 1 92.94 474 SER A N 1
ATOM 3634 C CA . SER A 1 474 ? -10.133 17.844 -6.043 1 92.94 474 SER A CA 1
ATOM 3635 C C . SER A 1 474 ? -9.391 19.062 -5.504 1 92.94 474 SER A C 1
ATOM 3637 O O . SER A 1 474 ? -9.742 20.203 -5.824 1 92.94 474 SER A O 1
ATOM 3639 N N . ILE A 1 475 ? -8.422 18.859 -4.637 1 94.56 475 ILE A N 1
ATOM 3640 C CA . ILE A 1 475 ? -7.613 19.938 -4.082 1 94.56 475 ILE A CA 1
ATOM 3641 C C . ILE A 1 475 ? -6.879 20.656 -5.207 1 94.56 475 ILE A C 1
ATOM 3643 O O . ILE A 1 475 ? -6.961 21.891 -5.32 1 94.56 475 ILE A O 1
ATOM 3647 N N . TYR A 1 476 ? -6.199 19.906 -6 1 95.69 476 TYR A N 1
ATOM 3648 C CA . TYR A 1 476 ? -5.598 20.5 -7.188 1 95.69 476 TYR A CA 1
ATOM 3649 C C . TYR A 1 476 ? -6.547 20.422 -8.383 1 95.69 476 TYR A C 1
ATOM 3651 O O . TYR A 1 476 ? -7.281 19.438 -8.531 1 95.69 476 TYR A O 1
ATOM 3659 N N . LYS A 1 477 ? -6.484 21.5 -9.156 1 94.69 477 LYS A N 1
ATOM 3660 C CA . LYS A 1 477 ? -7.484 21.625 -10.211 1 94.69 477 LYS A CA 1
ATOM 3661 C C . LYS A 1 477 ? -6.859 21.453 -11.594 1 94.69 477 LYS A C 1
ATOM 3663 O O . LYS A 1 477 ? -5.73 21.891 -11.828 1 94.69 477 LYS A O 1
ATOM 3668 N N . PRO A 1 478 ? -7.688 20.859 -12.516 1 93.31 478 PRO A N 1
ATOM 3669 C CA . PRO A 1 478 ? -7.203 20.688 -13.891 1 93.31 478 PRO A CA 1
ATOM 3670 C C . PRO A 1 478 ? -6.762 22 -14.523 1 93.31 478 PRO A C 1
ATOM 3672 O O . PRO A 1 478 ? -5.844 22 -15.352 1 93.31 478 PRO A O 1
ATOM 3675 N N . MET A 1 479 ? -7.355 23.125 -14.164 1 91.56 479 MET A N 1
ATOM 3676 C CA . MET A 1 479 ? -7.027 24.422 -14.742 1 91.56 479 MET A CA 1
ATOM 3677 C C . MET A 1 479 ? -5.582 24.812 -14.438 1 91.56 479 MET A C 1
ATOM 3679 O O . MET A 1 479 ? -4.91 25.422 -15.266 1 91.56 479 MET A O 1
ATOM 3683 N N . ALA A 1 480 ? -5.191 24.422 -13.25 1 93.5 480 ALA A N 1
ATOM 3684 C CA . ALA A 1 480 ? -3.83 24.75 -12.828 1 93.5 480 ALA A CA 1
ATOM 3685 C C . ALA A 1 480 ? -2.85 23.672 -13.281 1 93.5 480 ALA A C 1
ATOM 3687 O O . ALA A 1 480 ? -1.676 23.953 -13.531 1 93.5 480 ALA A O 1
ATOM 3688 N N . PHE A 1 481 ? -3.355 22.438 -13.422 1 96.56 481 PHE A N 1
ATOM 3689 C CA . PHE A 1 481 ? -2.498 21.312 -13.75 1 96.56 481 PHE A CA 1
ATOM 3690 C C . PHE A 1 481 ? -3.129 20.438 -14.836 1 96.56 481 PHE A C 1
ATOM 3692 O O . PHE A 1 481 ? -3.367 19.25 -14.633 1 96.56 481 PHE A O 1
ATOM 3699 N N . PRO A 1 482 ? -3.258 20.953 -16.047 1 95.56 482 PRO A N 1
ATOM 3700 C CA . PRO A 1 482 ? -4.023 20.266 -17.094 1 95.56 482 PRO A CA 1
ATOM 3701 C C . PRO A 1 482 ? -3.377 18.953 -17.531 1 95.56 482 PRO A C 1
ATOM 3703 O O . PRO A 1 482 ? -4.07 18.047 -18 1 95.56 482 PRO A O 1
ATOM 3706 N N . ASP A 1 483 ? -2.031 18.859 -17.422 1 96.25 483 ASP A N 1
ATOM 3707 C CA . ASP A 1 483 ? -1.339 17.656 -17.875 1 96.25 483 ASP A CA 1
ATOM 3708 C C . ASP A 1 483 ? -1.34 16.578 -16.781 1 96.25 483 ASP A C 1
ATOM 3710 O O . ASP A 1 483 ? -1.065 15.414 -17.047 1 96.25 483 ASP A O 1
ATOM 3714 N N . ASP A 1 484 ? -1.658 16.984 -15.555 1 97.75 484 ASP A N 1
ATOM 3715 C CA . ASP A 1 484 ? -1.5 16.094 -14.414 1 97.75 484 ASP A CA 1
ATOM 3716 C C . ASP A 1 484 ? -2.855 15.641 -13.875 1 97.75 484 ASP A C 1
ATOM 3718 O O . ASP A 1 484 ? -2.938 14.68 -13.109 1 97.75 484 ASP A O 1
ATOM 3722 N N . ILE A 1 485 ? -3.9 16.375 -14.258 1 97.44 485 ILE A N 1
ATOM 3723 C CA . ILE A 1 485 ? -5.266 16.078 -13.836 1 97.44 485 ILE A CA 1
ATOM 3724 C C . ILE A 1 485 ? -6.227 16.312 -15 1 97.44 485 ILE A C 1
ATOM 3726 O O . ILE A 1 485 ? -6.285 17.406 -15.555 1 97.44 485 ILE A O 1
ATOM 3730 N N . TYR A 1 486 ? -7.02 15.297 -15.352 1 95.94 486 TYR A N 1
ATOM 3731 C CA . TYR A 1 486 ? -8.031 15.531 -16.375 1 95.94 486 TYR A CA 1
ATOM 3732 C C . TYR A 1 486 ? -9.117 14.453 -16.328 1 95.94 486 TYR A C 1
ATOM 3734 O O . TYR A 1 486 ? -8.953 13.422 -15.672 1 95.94 486 TYR A O 1
ATOM 3742 N N . ILE A 1 487 ? -10.234 14.734 -16.922 1 95.69 487 ILE A N 1
ATOM 3743 C CA . ILE A 1 487 ? -11.375 13.836 -17.062 1 95.69 487 ILE A CA 1
ATOM 3744 C C . ILE A 1 487 ? -11.719 13.664 -18.531 1 95.69 487 ILE A C 1
ATOM 3746 O O . ILE A 1 487 ? -11.672 14.617 -19.312 1 95.69 487 ILE A O 1
ATOM 3750 N N . ARG A 1 488 ? -11.953 12.414 -18.891 1 95.12 488 ARG A N 1
ATOM 3751 C CA . ARG A 1 488 ? -12.453 12.086 -20.219 1 95.12 488 ARG A CA 1
ATOM 3752 C C . ARG A 1 488 ? -13.781 11.328 -20.141 1 95.12 488 ARG A C 1
ATOM 3754 O O . ARG A 1 488 ? -14.07 10.695 -19.125 1 95.12 488 ARG A O 1
ATOM 3761 N N . GLU A 1 489 ? -14.547 11.531 -21.156 1 96 489 GLU A N 1
ATOM 3762 C CA . GLU A 1 489 ? -15.812 10.812 -21.234 1 96 489 GLU A CA 1
ATOM 3763 C C . GLU A 1 489 ? -15.93 10.039 -22.547 1 96 489 GLU A C 1
ATOM 3765 O O . GLU A 1 489 ? -15.32 10.43 -23.547 1 96 489 GLU A O 1
ATOM 3770 N N . TRP A 1 490 ? -16.547 8.922 -22.484 1 96.94 490 TRP A N 1
ATOM 3771 C CA . TRP A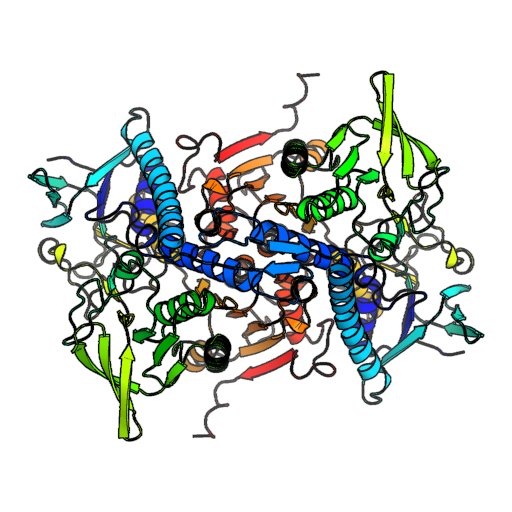 1 490 ? -16.844 8.117 -23.656 1 96.94 490 TRP A CA 1
ATOM 3772 C C . TRP A 1 490 ? -18.281 7.605 -23.625 1 96.94 490 TRP A C 1
ATOM 3774 O O . TRP A 1 490 ? -18.766 7.176 -22.578 1 96.94 490 TRP A O 1
ATOM 3784 N N . LYS A 1 491 ? -18.969 7.777 -24.719 1 96.25 491 LYS A N 1
ATOM 3785 C CA . LYS A 1 491 ? -20.328 7.254 -24.906 1 96.25 491 LYS A CA 1
ATOM 3786 C C . LYS A 1 491 ? -20.422 6.426 -26.188 1 96.25 491 LYS A C 1
ATOM 3788 O O . LYS A 1 491 ? -19.656 6.641 -27.141 1 96.25 491 LYS A O 1
ATOM 3793 N N . PRO A 1 492 ? -21.344 5.488 -26.047 1 92.38 492 PRO A N 1
ATOM 3794 C CA . PRO A 1 492 ? -21.547 4.742 -27.297 1 92.38 492 PRO A CA 1
ATOM 3795 C C . PRO A 1 492 ? -21.812 5.648 -28.5 1 92.38 492 PRO A C 1
ATOM 3797 O O . PRO A 1 492 ? -22.625 6.574 -28.391 1 92.38 492 PRO A O 1
ATOM 3800 N N . GLY A 1 493 ? -21.156 5.535 -29.672 1 86.94 493 GLY A N 1
ATOM 3801 C CA . GLY A 1 493 ? -21.312 6.367 -30.844 1 86.94 493 GLY A CA 1
ATOM 3802 C C . GLY A 1 493 ? -20.172 7.355 -31.031 1 86.94 493 GLY A C 1
ATOM 3803 O O . GLY A 1 493 ? -20.016 7.945 -32.094 1 86.94 493 GLY A O 1
ATOM 3804 N N . ASP A 1 494 ? -19.406 7.77 -29.938 1 80.12 494 ASP A N 1
ATOM 3805 C CA . ASP A 1 494 ? -18.25 8.664 -30.047 1 80.12 494 ASP A CA 1
ATOM 3806 C C . ASP A 1 494 ? -17.234 8.117 -31.047 1 80.12 494 ASP A C 1
ATOM 3808 O O . ASP A 1 494 ? -16.531 8.883 -31.703 1 80.12 494 ASP A O 1
ATOM 3812 N N . GLN A 1 495 ? -16.688 7.023 -31.219 1 60.72 495 GLN A N 1
ATOM 3813 C CA . GLN A 1 495 ? -15.609 6.48 -32.031 1 60.72 495 GLN A CA 1
ATOM 3814 C C . GLN A 1 495 ? -16.016 6.445 -33.5 1 60.72 495 GLN A C 1
ATOM 3816 O O . GLN A 1 495 ? -15.242 6 -34.375 1 60.72 495 GLN A O 1
ATOM 3821 N N . LYS A 1 496 ? -17.219 6.543 -34.031 1 45.25 496 LYS A N 1
ATOM 3822 C CA . LYS A 1 496 ? -17.391 6.145 -35.438 1 45.25 496 LYS A CA 1
ATOM 3823 C C . LYS A 1 496 ? -16.531 7.008 -36.375 1 45.25 496 LYS A C 1
ATOM 3825 O O . LYS A 1 496 ? -16.406 6.707 -37.562 1 45.25 496 LYS A O 1
ATOM 3830 N N . ASP A 1 497 ? -16.422 8.258 -36.188 1 36.28 497 ASP A N 1
ATOM 3831 C CA . ASP A 1 497 ? -15.992 8.883 -37.438 1 36.28 497 ASP A CA 1
ATOM 3832 C C . ASP A 1 497 ? -14.492 8.664 -37.656 1 36.28 497 ASP A C 1
ATOM 3834 O O . ASP A 1 497 ? -13.93 9.172 -38.625 1 36.28 497 ASP A O 1
ATOM 3838 N N . LYS A 1 498 ? -13.555 8.547 -36.75 1 33.81 498 LYS A N 1
ATOM 3839 C CA . LYS A 1 498 ? -12.219 8.641 -37.344 1 33.81 498 LYS A CA 1
ATOM 3840 C C . LYS A 1 498 ? -11.82 7.324 -38 1 33.81 498 LYS A C 1
ATOM 3842 O O . LYS A 1 498 ? -10.852 6.688 -37.594 1 33.81 498 LYS A O 1
ATOM 3847 N N . SER A 1 499 ? -12.695 6.359 -38.156 1 23.14 499 SER A N 1
ATOM 3848 C CA . SER A 1 499 ? -12.281 5.43 -39.188 1 23.14 499 SER A CA 1
ATOM 3849 C C . SER A 1 499 ? -12 6.164 -40.5 1 23.14 499 SER A C 1
ATOM 3851 O O . SER A 1 499 ? -12.773 7.035 -40.906 1 23.14 499 SER A O 1
ATOM 3853 N N . MET B 1 1 ? -10.883 49 2.811 1 88.44 1 MET B N 1
ATOM 3854 C CA . MET B 1 1 ? -10.703 47.656 3.352 1 88.44 1 MET B CA 1
ATOM 3855 C C . MET B 1 1 ? -11.258 46.625 2.396 1 88.44 1 MET B C 1
ATOM 3857 O O . MET B 1 1 ? -12.375 46.75 1.89 1 88.44 1 MET B O 1
ATOM 3861 N N . LYS B 1 2 ? -10.492 45.625 2.068 1 93.19 2 LYS B N 1
ATOM 3862 C CA . LYS B 1 2 ? -10.922 44.594 1.132 1 93.19 2 LYS B CA 1
ATOM 3863 C C . LYS B 1 2 ? -11.875 43.594 1.801 1 93.19 2 LYS B C 1
ATOM 3865 O O . LYS B 1 2 ? -11.695 43.25 2.971 1 93.19 2 LYS B O 1
ATOM 3870 N N . GLN B 1 3 ? -12.93 43.281 1.068 1 96.94 3 GLN B N 1
ATOM 3871 C CA . GLN B 1 3 ? -13.945 42.375 1.579 1 96.94 3 GLN B CA 1
ATOM 3872 C C . GLN B 1 3 ? -13.898 41.031 0.84 1 96.94 3 GLN B C 1
ATOM 3874 O O . GLN B 1 3 ? -13.742 41 -0.381 1 96.94 3 GLN B O 1
ATOM 3879 N N . TYR B 1 4 ? -14.023 40 1.565 1 97.88 4 TYR B N 1
ATOM 3880 C CA . TYR B 1 4 ? -13.992 38.625 1.023 1 97.88 4 TYR B CA 1
ATOM 3881 C C . TYR B 1 4 ? -15.172 37.812 1.534 1 97.88 4 TYR B C 1
ATOM 3883 O O . TYR B 1 4 ? -15.742 38.125 2.584 1 97.88 4 TYR B O 1
ATOM 3891 N N . ASP B 1 5 ? -15.625 36.812 0.736 1 98 5 ASP B N 1
ATOM 3892 C CA . ASP B 1 5 ? -16.609 35.844 1.222 1 98 5 ASP B CA 1
ATOM 3893 C C . ASP B 1 5 ? -16.047 35 2.35 1 98 5 ASP B C 1
ATOM 3895 O O . ASP B 1 5 ? -16.75 34.656 3.305 1 98 5 ASP B O 1
ATOM 3899 N N . LEU B 1 6 ? -14.758 34.656 2.254 1 98.62 6 LEU B N 1
ATOM 3900 C CA . LEU B 1 6 ? -14.07 33.812 3.199 1 98.62 6 LEU B CA 1
ATOM 3901 C C . LEU B 1 6 ? -12.641 34.281 3.428 1 98.62 6 LEU B C 1
ATOM 3903 O O . LEU B 1 6 ? -11.875 34.438 2.473 1 98.62 6 LEU B O 1
ATOM 3907 N N . VAL B 1 7 ? -12.297 34.562 4.641 1 98.81 7 VAL B N 1
ATOM 3908 C CA . VAL B 1 7 ? -10.914 34.812 5.039 1 98.81 7 VAL B CA 1
ATOM 3909 C C . VAL B 1 7 ? -10.375 33.656 5.848 1 98.81 7 VAL B C 1
ATOM 3911 O O . VAL B 1 7 ? -11.008 33.219 6.812 1 98.81 7 VAL B O 1
ATOM 3914 N N . ILE B 1 8 ? -9.273 33.094 5.406 1 98.88 8 ILE B N 1
ATOM 3915 C CA . ILE B 1 8 ? -8.656 31.938 6.039 1 98.88 8 ILE B CA 1
ATOM 3916 C C . ILE B 1 8 ? -7.328 32.344 6.676 1 98.88 8 ILE B C 1
ATOM 3918 O O . ILE B 1 8 ? -6.484 32.969 6.02 1 98.88 8 ILE B O 1
ATOM 3922 N N . ILE B 1 9 ? -7.156 32.062 7.938 1 98.69 9 ILE B N 1
ATOM 3923 C CA . ILE B 1 9 ? -5.898 32.312 8.625 1 98.69 9 ILE B CA 1
ATOM 3924 C C . ILE B 1 9 ? -5.082 31.031 8.734 1 98.69 9 ILE B C 1
ATOM 3926 O O . ILE B 1 9 ? -5.352 30.188 9.594 1 98.69 9 ILE B O 1
ATOM 3930 N N . GLY B 1 10 ? -4.004 30.953 7.961 1 97.62 10 GLY B N 1
ATOM 3931 C CA . GLY B 1 10 ? -3.178 29.766 7.887 1 97.62 10 GLY B CA 1
ATOM 3932 C C . GLY B 1 10 ? -3.361 28.984 6.598 1 97.62 10 GLY B C 1
ATOM 3933 O O . GLY B 1 10 ? -4.492 28.719 6.18 1 97.62 10 GLY B O 1
ATOM 3934 N N . SER B 1 11 ? -2.273 28.594 5.992 1 96.88 11 SER B N 1
ATOM 3935 C CA . SER B 1 11 ? -2.334 27.938 4.688 1 96.88 11 SER B CA 1
ATOM 3936 C C . SER B 1 11 ? -1.948 26.469 4.785 1 96.88 11 SER B C 1
ATOM 3938 O O . SER B 1 11 ? -1.599 25.844 3.781 1 96.88 11 SER B O 1
ATOM 3940 N N . GLY B 1 12 ? -1.938 25.891 6.051 1 95.44 12 GLY B N 1
ATOM 3941 C CA . GLY B 1 12 ? -1.725 24.453 6.199 1 95.44 12 GLY B CA 1
ATOM 3942 C C . GLY B 1 12 ? -2.799 23.609 5.531 1 95.44 12 GLY B C 1
ATOM 3943 O O . GLY B 1 12 ? -3.557 24.125 4.699 1 95.44 12 GLY B O 1
ATOM 3944 N N . PRO B 1 13 ? -2.883 22.359 5.879 1 94.81 13 PRO B N 1
ATOM 3945 C CA . PRO B 1 13 ? -3.822 21.469 5.199 1 94.81 13 PRO B CA 1
ATOM 3946 C C . PRO B 1 13 ? -5.273 21.922 5.324 1 94.81 13 PRO B C 1
ATOM 3948 O O . PRO B 1 13 ? -6.031 21.859 4.355 1 94.81 13 PRO B O 1
ATOM 3951 N N . ALA B 1 14 ? -5.656 22.375 6.477 1 96.88 14 ALA B N 1
ATOM 3952 C CA . ALA B 1 14 ? -7.023 22.859 6.684 1 96.88 14 ALA B CA 1
ATOM 3953 C C . ALA B 1 14 ? -7.309 24.094 5.836 1 96.88 14 ALA B C 1
ATOM 3955 O O . ALA B 1 14 ? -8.305 24.141 5.117 1 96.88 14 ALA B O 1
ATOM 3956 N N . GLY B 1 15 ? -6.414 25.047 5.926 1 98 15 GLY B N 1
ATOM 3957 C CA . GLY B 1 15 ? -6.621 26.297 5.223 1 98 15 GLY B CA 1
ATOM 3958 C C . GLY B 1 15 ? -6.59 26.156 3.715 1 98 15 GLY B C 1
ATOM 3959 O O . GLY B 1 15 ? -7.434 26.719 3.012 1 98 15 GLY B O 1
ATOM 3960 N N . PHE B 1 16 ? -5.652 25.422 3.227 1 97.12 16 PHE B N 1
ATOM 3961 C CA . PHE B 1 16 ? -5.508 25.281 1.782 1 97.12 16 PHE B CA 1
ATOM 3962 C C . PHE B 1 16 ? -6.691 24.531 1.188 1 97.12 16 PHE B C 1
ATOM 3964 O O . PHE B 1 16 ? -7.211 24.906 0.137 1 97.12 16 PHE B O 1
ATOM 3971 N N . SER B 1 17 ? -7.074 23.438 1.86 1 96.19 17 SER B N 1
ATOM 3972 C CA . SER B 1 17 ? -8.234 22.703 1.374 1 96.19 17 SER B CA 1
ATOM 3973 C C . SER B 1 17 ? -9.492 23.562 1.394 1 96.19 17 SER B C 1
ATOM 3975 O O . SER B 1 17 ? -10.32 23.484 0.485 1 96.19 17 SER B O 1
ATOM 3977 N N . ALA B 1 18 ? -9.633 24.375 2.416 1 97.88 18 ALA B N 1
ATOM 3978 C CA . ALA B 1 18 ? -10.758 25.297 2.51 1 97.88 18 ALA B CA 1
ATOM 3979 C C . ALA B 1 18 ? -10.727 26.328 1.38 1 97.88 18 ALA B C 1
ATOM 3981 O O . ALA B 1 18 ? -11.758 26.609 0.765 1 97.88 18 ALA B O 1
ATOM 3982 N N . ALA B 1 19 ? -9.555 26.844 1.131 1 97.88 19 ALA B N 1
ATOM 3983 C CA . ALA B 1 19 ? -9.406 27.859 0.084 1 97.88 19 ALA B CA 1
ATOM 3984 C C . ALA B 1 19 ? -9.844 27.312 -1.271 1 97.88 19 ALA B C 1
ATOM 3986 O O . ALA B 1 19 ? -10.625 27.938 -1.984 1 97.88 19 ALA B O 1
ATOM 3987 N N . VAL B 1 20 ? -9.367 26.156 -1.537 1 95.81 20 VAL B N 1
ATOM 3988 C CA . VAL B 1 20 ? -9.648 25.547 -2.832 1 95.81 20 VAL B CA 1
ATOM 3989 C C . VAL B 1 20 ? -11.133 25.188 -2.918 1 95.81 20 VAL B C 1
ATOM 3991 O O . VAL B 1 20 ? -11.766 25.375 -3.961 1 95.81 20 VAL B O 1
ATOM 3994 N N . ARG B 1 21 ? -11.664 24.641 -1.854 1 95 21 ARG B N 1
ATOM 3995 C CA . ARG B 1 21 ? -13.086 24.297 -1.838 1 95 21 ARG B CA 1
ATOM 3996 C C . ARG B 1 21 ? -13.945 25.547 -1.996 1 95 21 ARG B C 1
ATOM 3998 O O . ARG B 1 21 ? -15 25.516 -2.625 1 95 21 ARG B O 1
ATOM 4005 N N . GLY B 1 22 ? -13.508 26.672 -1.386 1 96.5 22 GLY B N 1
ATOM 4006 C CA . GLY B 1 22 ? -14.195 27.938 -1.563 1 96.5 22 GLY B CA 1
ATOM 4007 C C . GLY B 1 22 ? -14.297 28.359 -3.016 1 96.5 22 GLY B C 1
ATOM 4008 O O . GLY B 1 22 ? -15.344 28.828 -3.463 1 96.5 22 GLY B O 1
ATOM 4009 N N . VAL B 1 23 ? -13.234 28.141 -3.703 1 93.94 23 VAL B N 1
ATOM 4010 C CA . VAL B 1 23 ? -13.203 28.469 -5.125 1 93.94 23 VAL B CA 1
ATOM 4011 C C . VAL B 1 23 ? -14.234 27.625 -5.871 1 93.94 23 VAL B C 1
ATOM 4013 O O . VAL B 1 23 ? -14.891 28.109 -6.793 1 93.94 23 VAL B O 1
ATOM 4016 N N . ASP B 1 24 ? -14.344 26.375 -5.473 1 93.06 24 ASP B N 1
ATOM 4017 C CA . ASP B 1 24 ? -15.32 25.5 -6.098 1 93.06 24 ASP B CA 1
ATOM 4018 C C . ASP B 1 24 ? -16.734 26.078 -6.004 1 93.06 24 ASP B C 1
ATOM 4020 O O . ASP B 1 24 ? -17.562 25.844 -6.879 1 93.06 24 ASP B O 1
ATOM 4024 N N . PHE B 1 25 ? -16.984 26.859 -4.926 1 94.38 25 PHE B N 1
ATOM 4025 C CA . PHE B 1 25 ? -18.328 27.391 -4.695 1 94.38 25 PHE B CA 1
ATOM 4026 C C . PHE B 1 25 ? -18.406 28.844 -5.137 1 94.38 25 PHE B C 1
ATOM 4028 O O . PHE B 1 25 ? -19.375 29.547 -4.812 1 94.38 25 PHE B O 1
ATOM 4035 N N . GLY B 1 26 ? -17.375 29.312 -5.816 1 94.19 26 GLY B N 1
ATOM 4036 C CA . GLY B 1 26 ? -17.391 30.656 -6.383 1 94.19 26 GLY B CA 1
ATOM 4037 C C . GLY B 1 26 ? -17.094 31.734 -5.359 1 94.19 26 GLY B C 1
ATOM 4038 O O . GLY B 1 26 ? -17.438 32.906 -5.574 1 94.19 26 GLY B O 1
ATOM 4039 N N . MET B 1 27 ? -16.453 31.453 -4.266 1 96.44 27 MET B N 1
ATOM 4040 C CA . MET B 1 27 ? -16.172 32.406 -3.205 1 96.44 27 MET B CA 1
ATOM 4041 C C . MET B 1 27 ? -14.938 33.25 -3.527 1 96.44 27 MET B C 1
ATOM 4043 O O . MET B 1 27 ? -14.016 32.75 -4.191 1 96.44 27 MET B O 1
ATOM 4047 N N . LYS B 1 28 ? -15 34.438 -3.113 1 96.81 28 LYS B N 1
ATOM 4048 C CA . LYS B 1 28 ? -13.781 35.25 -3.027 1 96.81 28 LYS B CA 1
ATOM 4049 C C . LYS B 1 28 ? -13.031 34.969 -1.729 1 96.81 28 LYS B C 1
ATOM 4051 O O . LYS B 1 28 ? -13.461 35.406 -0.654 1 96.81 28 LYS B O 1
ATOM 4056 N N . VAL B 1 29 ? -11.859 34.312 -1.87 1 98.12 29 VAL B N 1
ATOM 4057 C CA . VAL B 1 29 ? -11.164 33.781 -0.696 1 98.12 29 VAL B CA 1
ATOM 4058 C C . VAL B 1 29 ? -9.883 34.594 -0.465 1 98.12 29 VAL B C 1
ATOM 4060 O O . VAL B 1 29 ? -9.141 34.875 -1.409 1 98.12 29 VAL B O 1
ATOM 4063 N N . CYS B 1 30 ? -9.648 35 0.75 1 98.25 30 CYS B N 1
ATOM 4064 C CA . CYS B 1 30 ? -8.367 35.562 1.191 1 98.25 30 CYS B CA 1
ATOM 4065 C C . CYS B 1 30 ? -7.637 34.562 2.09 1 98.25 30 CYS B C 1
ATOM 4067 O O . CYS B 1 30 ? -8.133 34.188 3.158 1 98.25 30 CYS B O 1
ATOM 4069 N N . LEU B 1 31 ? -6.527 34.062 1.627 1 98.31 31 LEU B N 1
ATOM 4070 C CA . LEU B 1 31 ? -5.676 33.156 2.379 1 98.31 31 LEU B CA 1
ATOM 4071 C C . LEU B 1 31 ? -4.488 33.906 2.988 1 98.31 31 LEU B C 1
ATOM 4073 O O . LEU B 1 31 ? -3.646 34.438 2.264 1 98.31 31 LEU B O 1
ATOM 4077 N N . ILE B 1 32 ? -4.441 33.969 4.332 1 98.12 32 ILE B N 1
ATOM 4078 C CA . ILE B 1 32 ? -3.385 34.688 5.035 1 98.12 32 ILE B CA 1
ATOM 4079 C C . ILE B 1 32 ? -2.371 33.688 5.598 1 98.12 32 ILE B C 1
ATOM 4081 O O . ILE B 1 32 ? -2.746 32.719 6.266 1 98.12 32 ILE B O 1
ATOM 4085 N N . GLU B 1 33 ? -1.14 33.844 5.309 1 97.12 33 GLU B N 1
ATOM 4086 C CA . GLU B 1 33 ? -0.081 32.969 5.805 1 97.12 33 GLU B CA 1
ATOM 4087 C C . GLU B 1 33 ? 1.048 33.781 6.441 1 97.12 33 GLU B C 1
ATOM 4089 O O . GLU B 1 33 ? 1.682 34.594 5.777 1 97.12 33 GLU B O 1
ATOM 4094 N N . GLY B 1 34 ? 1.326 33.531 7.723 1 93.88 34 GLY B N 1
ATOM 4095 C CA . GLY B 1 34 ? 2.363 34.25 8.445 1 93.88 34 GLY B CA 1
ATOM 4096 C C . GLY B 1 34 ? 3.738 33.656 8.289 1 93.88 34 GLY B C 1
ATOM 4097 O O . GLY B 1 34 ? 4.754 34.312 8.469 1 93.88 34 GLY B O 1
ATOM 4098 N N . GLY B 1 35 ? 3.787 32.375 7.988 1 90.62 35 GLY B N 1
ATOM 4099 C CA . GLY B 1 35 ? 5.035 31.656 7.828 1 90.62 35 GLY B CA 1
ATOM 4100 C C . GLY B 1 35 ? 5.242 31.141 6.418 1 90.62 35 GLY B C 1
ATOM 4101 O O . GLY B 1 35 ? 5.297 31.922 5.465 1 90.62 35 GLY B O 1
ATOM 4102 N N . HIS B 1 36 ? 5.27 29.859 6.344 1 90.19 36 HIS B N 1
ATOM 4103 C CA . HIS B 1 36 ? 5.523 29.219 5.055 1 90.19 36 HIS B CA 1
ATOM 4104 C C . HIS B 1 36 ? 4.238 28.672 4.453 1 90.19 36 HIS B C 1
ATOM 4106 O O . HIS B 1 36 ? 3.422 28.078 5.16 1 90.19 36 HIS B O 1
ATOM 4112 N N . LEU B 1 37 ? 4.137 28.891 3.135 1 93.44 37 LEU B N 1
ATOM 4113 C CA . LEU B 1 37 ? 3.006 28.312 2.418 1 93.44 37 LEU B CA 1
ATOM 4114 C C . LEU B 1 37 ? 2.936 26.812 2.643 1 93.44 37 LEU B C 1
ATOM 4116 O O . LEU B 1 37 ? 3.936 26.109 2.486 1 93.44 37 LEU B O 1
ATOM 4120 N N . GLY B 1 38 ? 1.816 26.328 3.031 1 91.81 38 GLY B N 1
ATOM 4121 C CA . GLY B 1 38 ? 1.636 24.906 3.324 1 91.81 38 GLY B CA 1
ATOM 4122 C C . GLY B 1 38 ? 1.729 24.594 4.805 1 91.81 38 GLY B C 1
ATOM 4123 O O . GLY B 1 38 ? 1.366 23.484 5.23 1 91.81 38 GLY B O 1
ATOM 4124 N N . GLY B 1 39 ? 2.203 25.547 5.594 1 86.44 39 GLY B N 1
ATOM 4125 C CA . GLY B 1 39 ? 2.275 25.391 7.035 1 86.44 39 GLY B CA 1
ATOM 4126 C C . GLY B 1 39 ? 3.248 24.312 7.473 1 86.44 39 GLY B C 1
ATOM 4127 O O . GLY B 1 39 ? 4.199 24 6.758 1 86.44 39 GLY B O 1
ATOM 4128 N N . ALA B 1 40 ? 3.037 23.859 8.664 1 72.44 40 ALA B N 1
ATOM 4129 C CA . ALA B 1 40 ? 3.9 22.844 9.25 1 72.44 40 ALA B CA 1
ATOM 4130 C C . ALA B 1 40 ? 3.832 21.531 8.453 1 72.44 40 ALA B C 1
ATOM 4132 O O . ALA B 1 40 ? 4.797 20.766 8.422 1 72.44 40 ALA B O 1
ATOM 4133 N N . GLY B 1 41 ? 2.846 21.375 7.73 1 73.12 41 GLY B N 1
ATOM 4134 C CA . GLY B 1 41 ? 2.662 20.141 6.992 1 73.12 41 GLY B CA 1
ATOM 4135 C C . GLY B 1 41 ? 3.658 19.969 5.859 1 73.12 41 GLY B C 1
ATOM 4136 O O . GLY B 1 41 ? 4.016 18.844 5.508 1 73.12 41 GLY B O 1
ATOM 4137 N N . ILE B 1 42 ? 4.137 21.031 5.348 1 78.56 42 ILE B N 1
ATOM 4138 C CA . ILE B 1 42 ? 4.996 20.953 4.172 1 78.56 42 ILE B CA 1
ATOM 4139 C C . ILE B 1 42 ? 6.441 21.25 4.566 1 78.56 42 ILE B C 1
ATOM 4141 O O . ILE B 1 42 ? 7.316 20.391 4.418 1 78.56 42 ILE B O 1
ATOM 4145 N N . MET B 1 43 ? 6.805 22.312 5.184 1 74.88 43 MET B N 1
ATOM 4146 C CA . MET B 1 43 ? 8.188 22.734 5.418 1 74.88 43 MET B CA 1
ATOM 4147 C C . MET B 1 43 ? 8.68 22.234 6.77 1 74.88 43 MET B C 1
ATOM 4149 O O . MET B 1 43 ? 9.875 21.969 6.938 1 74.88 43 MET B O 1
ATOM 4153 N N . ASN B 1 44 ? 7.855 22.078 7.723 1 70.25 44 ASN B N 1
ATOM 4154 C CA . ASN B 1 44 ? 8.297 21.703 9.062 1 70.25 44 ASN B CA 1
ATOM 4155 C C . ASN B 1 44 ? 7.441 20.578 9.641 1 70.25 44 ASN B C 1
ATOM 4157 O O . ASN B 1 44 ? 7.188 20.547 10.844 1 70.25 44 ASN B O 1
ATOM 4161 N N . GLY B 1 45 ? 7.172 19.766 8.672 1 78.19 45 GLY B N 1
ATOM 4162 C CA . GLY B 1 45 ? 6.262 18.75 9.188 1 78.19 45 GLY B CA 1
ATOM 4163 C C . GLY B 1 45 ? 6.273 17.469 8.367 1 78.19 45 GLY B C 1
ATOM 4164 O O . GLY B 1 45 ? 7.336 16.906 8.109 1 78.19 45 GLY B O 1
ATOM 4165 N N . ALA B 1 46 ? 5.043 17.125 7.988 1 78.5 46 ALA B N 1
ATOM 4166 C CA . ALA B 1 46 ? 4.758 15.789 7.488 1 78.5 46 ALA B CA 1
ATOM 4167 C C . ALA B 1 46 ? 5.551 15.5 6.215 1 78.5 46 ALA B C 1
ATOM 4169 O O . ALA B 1 46 ? 6.18 14.445 6.094 1 78.5 46 ALA B O 1
ATOM 4170 N N . LEU B 1 47 ? 5.652 16.469 5.336 1 89.5 47 LEU B N 1
ATOM 4171 C CA . LEU B 1 47 ? 6.309 16.172 4.066 1 89.5 47 LEU B CA 1
ATOM 4172 C C . LEU B 1 47 ? 7.82 16.062 4.242 1 89.5 47 LEU B C 1
ATOM 4174 O O . LEU B 1 47 ? 8.445 15.125 3.754 1 89.5 47 LEU B O 1
ATOM 4178 N N . THR B 1 48 ? 8.422 16.969 4.941 1 92.38 48 THR B N 1
ATOM 4179 C CA . THR B 1 48 ? 9.867 17 5.105 1 92.38 48 THR B CA 1
ATOM 4180 C C . THR B 1 48 ? 10.344 15.812 5.941 1 92.38 48 THR B C 1
ATOM 4182 O O . THR B 1 48 ? 11.281 15.109 5.562 1 92.38 48 THR B O 1
ATOM 4185 N N . SER B 1 49 ? 9.656 15.617 7.082 1 94.19 49 SER B N 1
ATOM 4186 C CA . SER B 1 49 ? 10.055 14.508 7.941 1 94.19 49 SER B CA 1
ATOM 4187 C C . SER B 1 49 ? 9.906 13.172 7.223 1 94.19 49 SER B C 1
ATOM 4189 O O . SER B 1 49 ? 10.742 12.281 7.371 1 94.19 49 SER B O 1
ATOM 4191 N N . LYS B 1 50 ? 8.883 13.062 6.434 1 95.81 50 LYS B N 1
ATOM 4192 C CA . LYS B 1 50 ? 8.656 11.805 5.73 1 95.81 50 LYS B CA 1
ATOM 4193 C C . LYS B 1 50 ? 9.641 11.633 4.578 1 95.81 50 LYS B C 1
ATOM 4195 O O . LYS B 1 50 ? 10.039 10.508 4.254 1 95.81 50 LYS B O 1
ATOM 4200 N N . THR B 1 51 ? 10 12.734 3.922 1 96.19 51 THR B N 1
ATOM 4201 C CA . THR B 1 51 ? 11.055 12.633 2.92 1 96.19 51 THR B CA 1
ATOM 4202 C C . THR B 1 51 ? 12.359 12.148 3.549 1 96.19 51 THR B C 1
ATOM 4204 O O . THR B 1 51 ? 13.016 11.258 3.016 1 96.19 51 THR B O 1
ATOM 4207 N N . MET B 1 52 ? 12.703 12.75 4.684 1 96.38 52 MET B N 1
ATOM 4208 C CA . MET B 1 52 ? 13.906 12.312 5.391 1 96.38 52 MET B CA 1
ATOM 4209 C C . MET B 1 52 ? 13.805 10.844 5.781 1 96.38 52 MET B C 1
ATOM 4211 O O . MET B 1 52 ? 14.781 10.102 5.684 1 96.38 52 MET B O 1
ATOM 4215 N N . TYR B 1 53 ? 12.664 10.43 6.23 1 97.31 53 TYR B N 1
ATOM 4216 C CA . TYR B 1 53 ? 12.398 9.039 6.578 1 97.31 53 TYR B CA 1
ATOM 4217 C C . TYR B 1 53 ? 12.672 8.117 5.391 1 97.31 53 TYR B C 1
ATOM 4219 O O . TYR B 1 53 ? 13.352 7.098 5.531 1 97.31 53 TYR B O 1
ATOM 4227 N N . GLU B 1 54 ? 12.133 8.484 4.23 1 96.44 54 GLU B N 1
ATOM 4228 C CA . GLU B 1 54 ? 12.312 7.684 3.027 1 96.44 54 GLU B CA 1
ATOM 4229 C C . GLU B 1 54 ? 13.789 7.551 2.664 1 96.44 54 GLU B C 1
ATOM 4231 O O . GLU B 1 54 ? 14.25 6.473 2.285 1 96.44 54 GLU B O 1
ATOM 4236 N N . LEU B 1 55 ? 14.492 8.641 2.762 1 95.69 55 LEU B N 1
ATOM 4237 C CA . LEU B 1 55 ? 15.922 8.625 2.471 1 95.69 55 LEU B CA 1
ATOM 4238 C C . LEU B 1 55 ? 16.656 7.723 3.451 1 95.69 55 LEU B C 1
ATOM 4240 O O . LEU B 1 55 ? 17.562 6.984 3.059 1 95.69 55 LEU B O 1
ATOM 4244 N N . SER B 1 56 ? 16.234 7.816 4.727 1 96.5 56 SER B N 1
ATOM 4245 C CA . SER B 1 56 ? 16.875 6.992 5.742 1 96.5 56 SER B CA 1
ATOM 4246 C C . SER B 1 56 ? 16.609 5.508 5.5 1 96.5 56 SER B C 1
ATOM 4248 O O . SER B 1 56 ? 17.484 4.672 5.727 1 96.5 56 SER B O 1
ATOM 4250 N N . LEU B 1 57 ? 15.445 5.18 5.062 1 94.62 57 LEU B N 1
ATOM 4251 C CA . LEU B 1 57 ? 15.094 3.795 4.766 1 94.62 57 LEU B CA 1
ATOM 4252 C C . LEU B 1 57 ? 15.898 3.275 3.572 1 94.62 57 LEU B C 1
ATOM 4254 O O . LEU B 1 57 ? 16.375 2.141 3.59 1 94.62 57 LEU B O 1
ATOM 4258 N N . ASP B 1 58 ? 15.977 4.098 2.51 1 91.94 58 ASP B N 1
ATOM 4259 C CA . ASP B 1 58 ? 16.75 3.727 1.331 1 91.94 58 ASP B CA 1
ATOM 4260 C C . ASP B 1 58 ? 18.203 3.42 1.704 1 91.94 58 ASP B C 1
ATOM 4262 O O . ASP B 1 58 ? 18.781 2.441 1.223 1 91.94 58 ASP B O 1
ATOM 4266 N N . TYR B 1 59 ? 18.766 4.242 2.559 1 92.75 59 TYR B N 1
ATOM 4267 C CA . TYR B 1 59 ? 20.141 4.047 3.008 1 92.75 59 TYR B CA 1
ATOM 4268 C C . TYR B 1 59 ? 20.281 2.736 3.77 1 92.75 59 TYR B C 1
ATOM 4270 O O . TYR B 1 59 ? 21.219 1.978 3.537 1 92.75 59 TYR B O 1
ATOM 4278 N N . SER B 1 60 ? 19.328 2.539 4.629 1 91.38 60 SER B N 1
ATOM 4279 C CA . SER B 1 60 ? 19.375 1.329 5.441 1 91.38 60 SER B CA 1
ATOM 4280 C C . SER B 1 60 ? 19.266 0.078 4.578 1 91.38 60 SER B C 1
ATOM 4282 O O . SER B 1 60 ? 19.875 -0.949 4.883 1 91.38 60 SER B O 1
ATOM 4284 N N . ILE B 1 61 ? 18.5 0.116 3.516 1 87 61 ILE B N 1
ATOM 4285 C CA . ILE B 1 61 ? 18.328 -1.014 2.609 1 87 61 ILE B CA 1
ATOM 4286 C C . ILE B 1 61 ? 19.594 -1.233 1.8 1 87 61 ILE B C 1
ATOM 4288 O O . ILE B 1 61 ? 20.047 -2.371 1.624 1 87 61 ILE B O 1
ATOM 4292 N N . ALA B 1 62 ? 20.125 -0.168 1.311 1 87 62 ALA B N 1
ATOM 4293 C CA . ALA B 1 62 ? 21.359 -0.25 0.529 1 87 62 ALA B CA 1
ATOM 4294 C C . ALA B 1 62 ? 22.5 -0.846 1.355 1 87 62 ALA B C 1
ATOM 4296 O O . ALA B 1 62 ? 23.422 -1.456 0.807 1 87 62 ALA B O 1
ATOM 4297 N N . ALA B 1 63 ? 22.344 -0.683 2.633 1 86.06 63 ALA B N 1
ATOM 4298 C CA . ALA B 1 63 ? 23.406 -1.129 3.525 1 86.06 63 ALA B CA 1
ATOM 4299 C C . ALA B 1 63 ? 23.266 -2.613 3.852 1 86.06 63 ALA B C 1
ATOM 4301 O O . ALA B 1 63 ? 24.172 -3.221 4.422 1 86.06 63 ALA B O 1
ATOM 4302 N N . ARG B 1 64 ? 22.234 -3.234 3.387 1 81.12 64 ARG B N 1
ATOM 4303 C CA . ARG B 1 64 ? 22 -4.645 3.693 1 81.12 64 ARG B CA 1
ATOM 4304 C C . ARG B 1 64 ? 22.891 -5.539 2.834 1 81.12 64 ARG B C 1
ATOM 4306 O O . ARG B 1 64 ? 23.234 -5.184 1.707 1 81.12 64 ARG B O 1
ATOM 4313 N N . VAL B 1 65 ? 23.078 -6.766 3.352 1 69.81 65 VAL B N 1
ATOM 4314 C CA . VAL B 1 65 ? 23.984 -7.672 2.648 1 69.81 65 VAL B CA 1
ATOM 4315 C C . VAL B 1 65 ? 23.203 -8.891 2.152 1 69.81 65 VAL B C 1
ATOM 4317 O O . VAL B 1 65 ? 23.75 -9.75 1.459 1 69.81 65 VAL B O 1
ATOM 4320 N N . ASP B 1 66 ? 21.969 -8.977 2.361 1 71.38 66 ASP B N 1
ATOM 4321 C CA . ASP B 1 66 ? 21.172 -10.156 2.014 1 71.38 66 ASP B CA 1
ATOM 4322 C C . ASP B 1 66 ? 20.359 -9.922 0.74 1 71.38 66 ASP B C 1
ATOM 4324 O O . ASP B 1 66 ? 19.328 -10.555 0.528 1 71.38 66 ASP B O 1
ATOM 4328 N N . ARG B 1 67 ? 20.828 -9.086 -0.103 1 78.06 67 ARG B N 1
ATOM 4329 C CA . ARG B 1 67 ? 20.016 -8.688 -1.244 1 78.06 67 ARG B CA 1
ATOM 4330 C C . ARG B 1 67 ? 20.625 -9.164 -2.555 1 78.06 67 ARG B C 1
ATOM 4332 O O . ARG B 1 67 ? 20.109 -8.883 -3.633 1 78.06 67 ARG B O 1
ATOM 4339 N N . GLY B 1 68 ? 21.656 -9.914 -2.408 1 80.5 68 GLY B N 1
ATOM 4340 C CA . GLY B 1 68 ? 22.297 -10.391 -3.623 1 80.5 68 GLY B CA 1
ATOM 4341 C C . GLY B 1 68 ? 23.188 -9.352 -4.266 1 80.5 68 GLY B C 1
ATOM 4342 O O . GLY B 1 68 ? 23.766 -9.594 -5.328 1 80.5 68 GLY B O 1
ATOM 4343 N N . TYR B 1 69 ? 23.25 -8.141 -3.674 1 82.06 69 TYR B N 1
ATOM 4344 C CA . TYR B 1 69 ? 24.172 -7.098 -4.102 1 82.06 69 TYR B CA 1
ATOM 4345 C C . TYR B 1 69 ? 24.922 -6.508 -2.91 1 82.06 69 TYR B C 1
ATOM 4347 O O . TYR B 1 69 ? 24.594 -6.801 -1.759 1 82.06 69 TYR B O 1
ATOM 4355 N N . ARG B 1 70 ? 26.047 -5.859 -3.221 1 81.62 70 ARG B N 1
ATOM 4356 C CA . ARG B 1 70 ? 26.844 -5.25 -2.164 1 81.62 70 ARG B CA 1
ATOM 4357 C C . ARG B 1 70 ? 27.281 -3.842 -2.555 1 81.62 70 ARG B C 1
ATOM 4359 O O . ARG B 1 70 ? 27.578 -3.578 -3.723 1 81.62 70 ARG B O 1
ATOM 4366 N N . ALA B 1 71 ? 27.156 -3.037 -1.469 1 80.56 71 ALA B N 1
ATOM 4367 C CA . ALA B 1 71 ? 27.719 -1.696 -1.613 1 80.56 71 ALA B CA 1
ATOM 4368 C C . ALA B 1 71 ? 28.984 -1.535 -0.771 1 80.56 71 ALA B C 1
ATOM 4370 O O . ALA B 1 71 ? 28.938 -1.679 0.453 1 80.56 71 ALA B O 1
ATOM 4371 N N . SER B 1 72 ? 30.156 -1.495 -1.186 1 76.62 72 SER B N 1
ATOM 4372 C CA . SER B 1 72 ? 31.391 -1.412 -0.42 1 76.62 72 SER B CA 1
ATOM 4373 C C . SER B 1 72 ? 31.672 0.02 0.022 1 76.62 72 SER B C 1
ATOM 4375 O O . SER B 1 72 ? 32.344 0.243 1.029 1 76.62 72 SER B O 1
ATOM 4377 N N . GLY B 1 73 ? 31.016 1.014 -0.373 1 81.19 73 GLY B N 1
ATOM 4378 C CA . GLY B 1 73 ? 31.281 2.402 -0.03 1 81.19 73 GLY B CA 1
ATOM 4379 C C . GLY B 1 73 ? 30.016 3.242 0.061 1 81.19 73 GLY B C 1
ATOM 4380 O O . GLY B 1 73 ? 29.906 4.277 -0.601 1 81.19 73 GLY B O 1
ATOM 4381 N N . LEU B 1 74 ? 29.281 2.795 1.073 1 86.25 74 LEU B N 1
ATOM 4382 C CA . LEU B 1 74 ? 28.062 3.566 1.277 1 86.25 74 LEU B CA 1
ATOM 4383 C C . LEU B 1 74 ? 28.312 4.758 2.193 1 86.25 74 LEU B C 1
ATOM 4385 O O . LEU B 1 74 ? 28.875 4.602 3.283 1 86.25 74 LEU B O 1
ATOM 4389 N N . THR B 1 75 ? 28.094 5.953 1.641 1 90.25 75 THR B N 1
ATOM 4390 C CA . THR B 1 75 ? 28.234 7.176 2.42 1 90.25 75 THR B CA 1
ATOM 4391 C C . THR B 1 75 ? 26.969 8.016 2.367 1 90.25 75 THR B C 1
ATOM 4393 O O . THR B 1 75 ? 26.188 7.914 1.415 1 90.25 75 THR B O 1
ATOM 4396 N N . VAL B 1 76 ? 26.797 8.773 3.459 1 92.88 76 VAL B N 1
ATOM 4397 C CA . VAL B 1 76 ? 25.656 9.688 3.51 1 92.88 76 VAL B CA 1
ATOM 4398 C C . VAL B 1 76 ? 26.094 11.023 4.098 1 92.88 76 VAL B C 1
ATOM 4400 O O . VAL B 1 76 ? 26.953 11.078 4.988 1 92.88 76 VAL B O 1
ATOM 4403 N N . ASP B 1 77 ? 25.547 12.07 3.449 1 93.25 77 ASP B N 1
ATOM 4404 C CA . ASP B 1 77 ? 25.828 13.445 3.848 1 93.25 77 ASP B CA 1
ATOM 4405 C C . ASP B 1 77 ? 24.562 14.172 4.266 1 93.25 77 ASP B C 1
ATOM 4407 O O . ASP B 1 77 ? 23.594 14.242 3.498 1 93.25 77 ASP B O 1
ATOM 4411 N N . TYR B 1 78 ? 24.672 14.734 5.473 1 95.88 78 TYR B N 1
ATOM 4412 C CA . TYR B 1 78 ? 23.469 15.375 5.992 1 95.88 78 TYR B CA 1
ATOM 4413 C C . TYR B 1 78 ? 23.047 16.531 5.098 1 95.88 78 TYR B C 1
ATOM 4415 O O . TYR B 1 78 ? 21.844 16.766 4.895 1 95.88 78 TYR B O 1
ATOM 4423 N N . LYS B 1 79 ? 23.953 17.281 4.594 1 94.88 79 LYS B N 1
ATOM 4424 C CA . LYS B 1 79 ? 23.641 18.422 3.729 1 94.88 79 LYS B CA 1
ATOM 4425 C C . LYS B 1 79 ? 22.875 17.969 2.486 1 94.88 79 LYS B C 1
ATOM 4427 O O . LYS B 1 79 ? 21.922 18.625 2.064 1 94.88 79 LYS B O 1
ATOM 4432 N N . GLN B 1 80 ? 23.344 16.922 1.938 1 94.12 80 GLN B N 1
ATOM 4433 C CA . GLN B 1 80 ? 22.672 16.391 0.758 1 94.12 80 GLN B CA 1
ATOM 4434 C C . GLN B 1 80 ? 21.266 15.875 1.106 1 94.12 80 GLN B C 1
ATOM 4436 O O . GLN B 1 80 ? 20.328 16.062 0.336 1 94.12 80 GLN B O 1
ATOM 4441 N N . VAL B 1 81 ? 21.172 15.195 2.258 1 95 81 VAL B N 1
ATOM 4442 C CA . VAL B 1 81 ? 19.875 14.742 2.738 1 95 81 VAL B CA 1
ATOM 4443 C C . VAL B 1 81 ? 18.938 15.938 2.902 1 95 81 VAL B C 1
ATOM 4445 O O . VAL B 1 81 ? 17.828 15.945 2.371 1 95 81 VAL B O 1
ATOM 4448 N N . ARG B 1 82 ? 19.438 16.922 3.555 1 94.19 82 ARG B N 1
ATOM 4449 C CA . ARG B 1 82 ? 18.672 18.141 3.809 1 94.19 82 ARG B CA 1
ATOM 4450 C C . ARG B 1 82 ? 18.25 18.797 2.502 1 94.19 82 ARG B C 1
ATOM 4452 O O . ARG B 1 82 ? 17.094 19.203 2.359 1 94.19 82 ARG B O 1
ATOM 4459 N N . ASN B 1 83 ? 19.141 18.891 1.563 1 94.06 83 ASN B N 1
ATOM 4460 C CA . ASN B 1 83 ? 18.828 19.5 0.274 1 94.06 83 ASN B CA 1
ATOM 4461 C C . ASN B 1 83 ? 17.719 18.75 -0.448 1 94.06 83 ASN B C 1
ATOM 4463 O O . ASN B 1 83 ? 16.844 19.375 -1.054 1 94.06 83 ASN B O 1
ATOM 4467 N N . THR B 1 84 ? 17.797 17.484 -0.342 1 93.69 84 THR B N 1
ATOM 4468 C CA . THR B 1 84 ? 16.766 16.672 -0.976 1 93.69 84 THR B CA 1
ATOM 4469 C C . THR B 1 84 ? 15.414 16.875 -0.302 1 93.69 84 THR B C 1
ATOM 4471 O O . THR B 1 84 ? 14.383 16.969 -0.975 1 93.69 84 THR B O 1
ATOM 4474 N N . VAL B 1 85 ? 15.422 16.969 0.988 1 94.81 85 VAL B N 1
ATOM 4475 C CA . VAL B 1 85 ? 14.203 17.203 1.761 1 94.81 85 VAL B CA 1
ATOM 4476 C C . VAL B 1 85 ? 13.609 18.562 1.405 1 94.81 85 VAL B C 1
ATOM 4478 O O . VAL B 1 85 ? 12.406 18.672 1.155 1 94.81 85 VAL B O 1
ATOM 4481 N N . ILE B 1 86 ? 14.43 19.531 1.313 1 93.12 86 ILE B N 1
ATOM 4482 C CA . ILE B 1 86 ? 13.992 20.891 1.009 1 93.12 86 ILE B CA 1
ATOM 4483 C C . ILE B 1 86 ? 13.438 20.953 -0.415 1 93.12 86 ILE B C 1
ATOM 4485 O O . ILE B 1 86 ? 12.453 21.641 -0.676 1 93.12 86 ILE B O 1
ATOM 4489 N N . GLN B 1 87 ? 14.062 20.234 -1.287 1 93.56 87 GLN B N 1
ATOM 4490 C CA . GLN B 1 87 ? 13.594 20.188 -2.668 1 93.56 87 GLN B CA 1
ATOM 4491 C C . GLN B 1 87 ? 12.172 19.625 -2.748 1 93.56 87 GLN B C 1
ATOM 4493 O O . GLN B 1 87 ? 11.344 20.141 -3.5 1 93.56 87 GLN B O 1
ATOM 4498 N N . ALA B 1 88 ? 11.922 18.609 -1.994 1 93.56 88 ALA B N 1
ATOM 4499 C CA . ALA B 1 88 ? 10.578 18.031 -1.959 1 93.56 88 ALA B CA 1
ATOM 4500 C C . ALA B 1 88 ? 9.555 19.062 -1.473 1 93.56 88 ALA B C 1
ATOM 4502 O O . ALA B 1 88 ? 8.469 19.188 -2.049 1 93.56 88 ALA B O 1
ATOM 4503 N N . ALA B 1 89 ? 9.906 19.766 -0.442 1 93.69 89 ALA B N 1
ATOM 4504 C CA . ALA B 1 89 ? 9.016 20.797 0.114 1 93.69 89 ALA B CA 1
ATOM 4505 C C . ALA B 1 89 ? 8.766 21.906 -0.894 1 93.69 89 ALA B C 1
ATOM 4507 O O . ALA B 1 89 ? 7.629 22.359 -1.054 1 93.69 89 ALA B O 1
ATOM 4508 N N . LYS B 1 90 ? 9.789 22.312 -1.547 1 93.81 90 LYS B N 1
ATOM 4509 C CA . LYS B 1 90 ? 9.68 23.391 -2.525 1 93.81 90 LYS B CA 1
ATOM 4510 C C . LYS B 1 90 ? 8.805 22.969 -3.707 1 93.81 90 LYS B C 1
ATOM 4512 O O . LYS B 1 90 ? 8.062 23.781 -4.254 1 93.81 90 LYS B O 1
ATOM 4517 N N . GLU B 1 91 ? 8.961 21.734 -4.074 1 94 91 GLU B N 1
ATOM 4518 C CA . GLU B 1 91 ? 8.125 21.219 -5.156 1 94 91 GLU B CA 1
ATOM 4519 C C . GLU B 1 91 ? 6.641 21.328 -4.812 1 94 91 GLU B C 1
ATOM 4521 O O . GLU B 1 91 ? 5.84 21.766 -5.641 1 94 91 GLU B O 1
ATOM 4526 N N . LYS B 1 92 ? 6.332 21.016 -3.654 1 94.25 92 LYS B N 1
ATOM 4527 C CA . LYS B 1 92 ? 4.938 21.094 -3.227 1 94.25 92 LYS B CA 1
ATOM 4528 C C . LYS B 1 92 ? 4.469 22.531 -3.102 1 94.25 92 LYS B C 1
ATOM 4530 O O . LYS B 1 92 ? 3.35 22.859 -3.492 1 94.25 92 LYS B O 1
ATOM 4535 N N . GLN B 1 93 ? 5.328 23.359 -2.561 1 94.62 93 GLN B N 1
ATOM 4536 C CA . GLN B 1 93 ? 4.984 24.766 -2.422 1 94.62 93 GLN B CA 1
ATOM 4537 C C . GLN B 1 93 ? 4.777 25.422 -3.785 1 94.62 93 GLN B C 1
ATOM 4539 O O . GLN B 1 93 ? 3.918 26.297 -3.939 1 94.62 93 GLN B O 1
ATOM 4544 N N . TYR B 1 94 ? 5.555 24.984 -4.684 1 95.25 94 TYR B N 1
ATOM 4545 C CA . TYR B 1 94 ? 5.402 25.5 -6.039 1 95.25 94 TYR B CA 1
ATOM 4546 C C . TYR B 1 94 ? 4.047 25.125 -6.621 1 95.25 94 TYR B C 1
ATOM 4548 O O . TYR B 1 94 ? 3.395 25.938 -7.277 1 95.25 94 TYR B O 1
ATOM 4556 N N . GLN B 1 95 ? 3.674 23.953 -6.422 1 96.12 95 GLN B N 1
ATOM 4557 C CA . GLN B 1 95 ? 2.365 23.516 -6.891 1 96.12 95 GLN B CA 1
ATOM 4558 C C . GLN B 1 95 ? 1.245 24.328 -6.258 1 96.12 95 GLN B C 1
ATOM 4560 O O . GLN B 1 95 ? 0.313 24.75 -6.941 1 96.12 95 GLN B O 1
ATOM 4565 N N . MET B 1 96 ? 1.366 24.578 -4.957 1 95.88 96 MET B N 1
ATOM 4566 C CA . MET B 1 96 ? 0.374 25.359 -4.238 1 95.88 96 MET B CA 1
ATOM 4567 C C . MET B 1 96 ? 0.321 26.797 -4.785 1 95.88 96 MET B C 1
ATOM 4569 O O . MET B 1 96 ? -0.761 27.312 -5.043 1 95.88 96 MET B O 1
ATOM 4573 N N . ARG B 1 97 ? 1.469 27.312 -4.961 1 95.69 97 ARG B N 1
ATOM 4574 C CA . ARG B 1 97 ? 1.554 28.672 -5.469 1 95.69 97 ARG B CA 1
ATOM 4575 C C . ARG B 1 97 ? 0.972 28.766 -6.875 1 95.69 97 ARG B C 1
ATOM 4577 O O . ARG B 1 97 ? 0.264 29.719 -7.195 1 95.69 97 ARG B O 1
ATOM 4584 N N . SER B 1 98 ? 1.332 27.781 -7.695 1 95.56 98 SER B N 1
ATOM 4585 C CA . SER B 1 98 ? 0.821 27.75 -9.062 1 95.56 98 SER B CA 1
ATOM 4586 C C . SER B 1 98 ? -0.704 27.734 -9.086 1 95.56 98 SER B C 1
ATOM 4588 O O . SER B 1 98 ? -1.325 28.438 -9.891 1 95.56 98 SER B O 1
ATOM 4590 N N . GLN B 1 99 ? -1.283 27 -8.25 1 95.19 99 GLN B N 1
ATOM 4591 C CA . GLN B 1 99 ? -2.74 26.953 -8.188 1 95.19 99 GLN B CA 1
ATOM 4592 C C . GLN B 1 99 ? -3.32 28.266 -7.688 1 95.19 99 GLN B C 1
ATOM 4594 O O . GLN B 1 99 ? -4.309 28.766 -8.234 1 95.19 99 GLN B O 1
ATOM 4599 N N . ILE B 1 100 ? -2.721 28.828 -6.621 1 96.12 100 ILE B N 1
ATOM 4600 C CA . ILE B 1 100 ? -3.191 30.094 -6.07 1 96.12 100 ILE B CA 1
ATOM 4601 C C . ILE B 1 100 ? -3.129 31.172 -7.141 1 96.12 100 ILE B C 1
ATOM 4603 O O . ILE B 1 100 ? -4.082 31.938 -7.324 1 96.12 100 ILE B O 1
ATOM 4607 N N . GLU B 1 101 ? -2.059 31.172 -7.891 1 94.88 101 GLU B N 1
ATOM 4608 C CA . GLU B 1 101 ? -1.873 32.188 -8.93 1 94.88 101 GLU B CA 1
ATOM 4609 C C . GLU B 1 101 ? -2.879 31.984 -10.062 1 94.88 101 GLU B C 1
ATOM 4611 O O . GLU B 1 101 ? -3.367 32.969 -10.641 1 94.88 101 GLU B O 1
ATOM 4616 N N . THR B 1 102 ? -3.125 30.766 -10.352 1 93.94 102 THR B N 1
ATOM 4617 C CA . THR B 1 102 ? -4.105 30.453 -11.391 1 93.94 102 THR B CA 1
ATOM 4618 C C . THR B 1 102 ? -5.473 31.031 -11.023 1 93.94 102 THR B C 1
ATOM 4620 O O . THR B 1 102 ? -6.148 31.625 -11.867 1 93.94 102 THR B O 1
ATOM 4623 N N . PHE B 1 103 ? -5.875 30.984 -9.805 1 92.5 103 PHE B N 1
ATOM 4624 C CA . PHE B 1 103 ? -7.207 31.406 -9.383 1 92.5 103 PHE B CA 1
ATOM 4625 C C . PHE B 1 103 ? -7.203 32.875 -8.938 1 92.5 103 PHE B C 1
ATOM 4627 O O . PHE B 1 103 ? -8.258 33.438 -8.672 1 92.5 103 PHE B O 1
ATOM 4634 N N . ALA B 1 104 ? -6.02 33.406 -8.805 1 89.56 104 ALA B N 1
ATOM 4635 C CA . ALA B 1 104 ? -5.918 34.844 -8.531 1 89.56 104 ALA B CA 1
ATOM 4636 C C . ALA B 1 104 ? -6.082 35.656 -9.812 1 89.56 104 ALA B C 1
ATOM 4638 O O . ALA B 1 104 ? -6.625 36.75 -9.781 1 89.56 104 ALA B O 1
ATOM 4639 N N . ARG B 1 105 ? -5.59 35.188 -10.859 1 78.38 105 ARG B N 1
ATOM 4640 C CA . ARG B 1 105 ? -5.496 35.938 -12.109 1 78.38 105 ARG B CA 1
ATOM 4641 C C . ARG B 1 105 ? -6.75 35.75 -12.953 1 78.38 105 ARG B C 1
ATOM 4643 O O . ARG B 1 105 ? -7.191 36.656 -13.641 1 78.38 105 ARG B O 1
ATOM 4650 N N . LYS B 1 106 ? -7.203 34.625 -12.875 1 66.5 106 LYS B N 1
ATOM 4651 C CA . LYS B 1 106 ? -8.211 34.312 -13.891 1 66.5 106 LYS B CA 1
ATOM 4652 C C . LYS B 1 106 ? -9.562 34.906 -13.516 1 66.5 106 LYS B C 1
ATOM 4654 O O . LYS B 1 106 ? -10.219 34.406 -12.586 1 66.5 106 LYS B O 1
ATOM 4659 N N . LYS B 1 107 ? -9.805 36.031 -14.117 1 59.84 107 LYS B N 1
ATOM 4660 C CA . LYS B 1 107 ? -11.008 36.844 -13.898 1 59.84 107 LYS B CA 1
ATOM 4661 C C . LYS B 1 107 ? -12.258 36.062 -14.266 1 59.84 107 LYS B C 1
ATOM 4663 O O . LYS B 1 107 ? -13.344 36.344 -13.75 1 59.84 107 LYS B O 1
ATOM 4668 N N . GLN B 1 108 ? -12.055 35.062 -15.031 1 58.28 108 GLN B N 1
ATOM 4669 C CA . GLN B 1 108 ? -13.242 34.406 -15.539 1 58.28 108 GLN B CA 1
ATOM 4670 C C . GLN B 1 108 ? -13.703 33.312 -14.578 1 58.28 108 GLN B C 1
ATOM 4672 O O . GLN B 1 108 ? -14.789 32.75 -14.742 1 58.28 108 GLN B O 1
ATOM 4677 N N . MET B 1 109 ? -12.992 33.281 -13.484 1 67.56 109 MET B N 1
ATOM 4678 C CA . MET B 1 109 ? -13.414 32.188 -12.609 1 67.56 109 MET B CA 1
ATOM 4679 C C . MET B 1 109 ? -14.391 32.688 -11.555 1 67.56 109 MET B C 1
ATOM 4681 O O . MET B 1 109 ? -14.344 33.844 -11.164 1 67.56 109 MET B O 1
ATOM 4685 N N . GLN B 1 110 ? -15.367 31.875 -11.32 1 78 110 GLN B N 1
ATOM 4686 C CA . GLN B 1 110 ? -16.391 32.219 -10.344 1 78 110 GLN B CA 1
ATOM 4687 C C . GLN B 1 110 ? -15.789 32.438 -8.961 1 78 110 GLN B C 1
ATOM 4689 O O . GLN B 1 110 ? -16.203 33.375 -8.242 1 78 110 GLN B O 1
ATOM 4694 N N . GLY B 1 111 ? -14.727 31.75 -8.648 1 90.19 111 GLY B N 1
ATOM 4695 C CA . GLY B 1 111 ? -14.031 31.891 -7.379 1 90.19 111 GLY B CA 1
ATOM 4696 C C . GLY B 1 111 ? -12.594 32.344 -7.535 1 90.19 111 GLY B C 1
ATOM 4697 O O . GLY B 1 111 ? -12.023 32.25 -8.625 1 90.19 111 GLY B O 1
ATOM 4698 N N . SER B 1 112 ? -12.062 32.906 -6.477 1 95.12 112 SER B N 1
ATOM 4699 C CA . SER B 1 112 ? -10.68 33.406 -6.52 1 95.12 112 SER B CA 1
ATOM 4700 C C . SER B 1 112 ? -9.984 33.219 -5.172 1 95.12 112 SER B C 1
ATOM 4702 O O . SER B 1 112 ? -10.648 33.062 -4.141 1 95.12 112 SER B O 1
ATOM 4704 N N . ILE B 1 113 ? -8.688 33.156 -5.254 1 96.5 113 ILE B N 1
ATOM 4705 C CA . ILE B 1 113 ? -7.863 33.062 -4.051 1 96.5 113 ILE B CA 1
ATOM 4706 C C . ILE B 1 113 ? -6.836 34.219 -4.059 1 96.5 113 ILE B C 1
ATOM 4708 O O . ILE B 1 113 ? -6.098 34.375 -5.031 1 96.5 113 ILE B O 1
ATOM 4712 N N . THR B 1 114 ? -6.855 35 -3.045 1 95.88 114 THR B N 1
ATOM 4713 C CA . THR B 1 114 ? -5.809 35.969 -2.803 1 95.88 114 THR B CA 1
ATOM 4714 C C . THR B 1 114 ? -4.926 35.562 -1.635 1 95.88 114 THR B C 1
ATOM 4716 O O . THR B 1 114 ? -5.418 35.312 -0.531 1 95.88 114 THR B O 1
ATOM 4719 N N . LEU B 1 115 ? -3.656 35.438 -1.88 1 96.62 115 LEU B N 1
ATOM 4720 C CA . LEU B 1 115 ? -2.699 35.094 -0.833 1 96.62 115 LEU B CA 1
ATOM 4721 C C . LEU B 1 115 ? -2.068 36.344 -0.245 1 96.62 115 LEU B C 1
ATOM 4723 O O . LEU B 1 115 ? -1.525 37.188 -0.978 1 96.62 115 LEU B O 1
ATOM 4727 N N . ILE B 1 116 ? -2.18 36.531 1.044 1 96.62 116 ILE B N 1
ATOM 4728 C CA . ILE B 1 116 ? -1.522 37.625 1.739 1 96.62 116 ILE B CA 1
ATOM 4729 C C . ILE B 1 116 ? -0.514 37.062 2.744 1 96.62 116 ILE B C 1
ATOM 4731 O O . ILE B 1 116 ? -0.873 36.281 3.627 1 96.62 116 ILE B O 1
ATOM 4735 N N . GLN B 1 117 ? 0.719 37.469 2.629 1 96.12 117 GLN B N 1
ATOM 4736 C CA . GLN B 1 117 ? 1.756 37.094 3.582 1 96.12 117 GLN B CA 1
ATOM 4737 C C . GLN B 1 117 ? 1.751 38 4.797 1 96.12 117 GLN B C 1
ATOM 4739 O O . GLN B 1 117 ? 1.899 39.219 4.656 1 96.12 117 GLN B O 1
ATOM 4744 N N . GLY B 1 118 ? 1.517 37.438 5.938 1 96.81 118 GLY B N 1
ATOM 4745 C CA . GLY B 1 118 ? 1.507 38.25 7.156 1 96.81 118 GLY B CA 1
ATOM 4746 C C . GLY B 1 118 ? 0.861 37.531 8.328 1 96.81 118 GLY B C 1
ATOM 4747 O O . GLY B 1 118 ? 0.357 36.406 8.18 1 96.81 118 GLY B O 1
ATOM 4748 N N . MET B 1 119 ? 0.95 38.156 9.469 1 97.38 119 MET B N 1
ATOM 4749 C CA . MET B 1 119 ? 0.334 37.656 10.695 1 97.38 119 MET B CA 1
ATOM 4750 C C . MET B 1 119 ? -1.016 38.344 10.938 1 97.38 119 MET B C 1
ATOM 4752 O O . MET B 1 119 ? -1.104 39.562 10.992 1 97.38 119 MET B O 1
ATOM 4756 N N . ALA B 1 120 ? -2.01 37.5 11.117 1 98.12 120 ALA B N 1
ATOM 4757 C CA . ALA B 1 120 ? -3.359 38.062 11.281 1 98.12 120 ALA B CA 1
ATOM 4758 C C . ALA B 1 120 ? -3.766 38.094 12.75 1 98.12 120 ALA B C 1
ATOM 4760 O O . ALA B 1 120 ? -3.359 37.219 13.531 1 98.12 120 ALA B O 1
ATOM 4761 N N . SER B 1 121 ? -4.547 39.031 13.117 1 98.25 121 SER B N 1
ATOM 4762 C CA . SER B 1 121 ? -5.215 39.125 14.414 1 98.25 121 SER B CA 1
ATOM 4763 C C . SER B 1 121 ? -6.602 39.75 14.273 1 98.25 121 SER B C 1
ATOM 4765 O O . SER B 1 121 ? -6.848 40.531 13.352 1 98.25 121 SER B O 1
ATOM 4767 N N . PHE B 1 122 ? -7.469 39.406 15.195 1 98.44 122 PHE B N 1
ATOM 4768 C CA . PHE B 1 122 ? -8.836 39.906 15.133 1 98.44 122 PHE B CA 1
ATOM 4769 C C . PHE B 1 122 ? -8.891 41.375 15.602 1 98.44 122 PHE B C 1
ATOM 4771 O O . PHE B 1 122 ? -8.367 41.688 16.672 1 98.44 122 PHE B O 1
ATOM 4778 N N . SER B 1 123 ? -9.484 42.25 14.797 1 97.94 123 SER B N 1
ATOM 4779 C CA . SER B 1 123 ? -9.883 43.594 15.234 1 97.94 123 SER B CA 1
ATOM 4780 C C . SER B 1 123 ? -11.297 43.562 15.812 1 97.94 123 SER B C 1
ATOM 4782 O O . SER B 1 123 ? -11.586 44.312 16.766 1 97.94 123 SER B O 1
ATOM 4784 N N . ASP B 1 124 ? -12.07 42.844 15.242 1 96.56 124 ASP B N 1
ATOM 4785 C CA . ASP B 1 124 ? -13.414 42.5 15.695 1 96.56 124 ASP B CA 1
ATOM 4786 C C . ASP B 1 124 ? -13.883 41.156 15.086 1 96.56 124 ASP B C 1
ATOM 4788 O O . ASP B 1 124 ? -13.078 40.438 14.508 1 96.56 124 ASP B O 1
ATOM 4792 N N . ARG B 1 125 ? -15.117 40.875 15.172 1 95.75 125 ARG B N 1
ATOM 4793 C CA . ARG B 1 125 ? -15.648 39.562 14.82 1 95.75 125 ARG B CA 1
ATOM 4794 C C . ARG B 1 125 ? -15.461 39.281 13.336 1 95.75 125 ARG B C 1
ATOM 4796 O O . ARG B 1 125 ? -15.273 38.125 12.938 1 95.75 125 ARG B O 1
ATOM 4803 N N . ASN B 1 126 ? -15.5 40.281 12.477 1 97.38 126 ASN B N 1
ATOM 4804 C CA . ASN B 1 126 ? -15.477 40.062 11.031 1 97.38 126 ASN B CA 1
ATOM 4805 C C . ASN B 1 126 ? -14.266 40.719 10.383 1 97.38 126 ASN B C 1
ATOM 4807 O O . ASN B 1 126 ? -14.086 40.656 9.164 1 97.38 126 ASN B O 1
ATOM 4811 N N . THR B 1 127 ? -13.406 41.375 11.234 1 98.12 127 THR B N 1
ATOM 4812 C CA . THR B 1 127 ? -12.297 42.156 10.688 1 98.12 127 THR B CA 1
ATOM 4813 C C . THR B 1 127 ? -10.961 41.656 11.234 1 98.12 127 THR B C 1
ATOM 4815 O O . THR B 1 127 ? -10.805 41.5 12.445 1 98.12 127 THR B O 1
ATOM 4818 N N . LEU B 1 128 ? -10.039 41.406 10.344 1 98.44 128 LEU B N 1
ATOM 4819 C CA . LEU B 1 128 ? -8.695 40.969 10.711 1 98.44 128 LEU B CA 1
ATOM 4820 C C . LEU B 1 128 ? -7.664 42.062 10.359 1 98.44 128 LEU B C 1
ATOM 4822 O O . LEU B 1 128 ? -7.766 42.688 9.312 1 98.44 128 LEU B O 1
ATOM 4826 N N . SER B 1 129 ? -6.766 42.281 11.266 1 98.25 129 SER B N 1
ATOM 4827 C CA . SER B 1 129 ? -5.562 43.062 10.992 1 98.25 129 SER B CA 1
ATOM 4828 C C . SER B 1 129 ? -4.402 42.156 10.594 1 98.25 129 SER B C 1
ATOM 4830 O O . SER B 1 129 ? -4.125 41.156 11.258 1 98.25 129 SER B O 1
ATOM 4832 N N . ILE B 1 130 ? -3.789 42.406 9.453 1 98.19 130 ILE B N 1
ATOM 4833 C CA . ILE B 1 130 ? -2.672 41.625 8.961 1 98.19 130 ILE B CA 1
ATOM 4834 C C . ILE B 1 130 ? -1.386 42.438 9.016 1 98.19 130 ILE B C 1
ATOM 4836 O O . ILE B 1 130 ? -1.287 43.5 8.391 1 98.19 130 ILE B O 1
ATOM 4840 N N . LYS B 1 131 ? -0.468 42 9.758 1 97.19 131 LYS B N 1
ATOM 4841 C CA . LYS B 1 131 ? 0.845 42.625 9.836 1 97.19 131 LYS B CA 1
ATOM 4842 C C . LYS B 1 131 ? 1.846 41.938 8.922 1 97.19 131 LYS B C 1
ATOM 4844 O O . LYS B 1 131 ? 2.068 40.719 9.039 1 97.19 131 LYS B O 1
ATOM 4849 N N . SER B 1 132 ? 2.326 42.594 7.977 1 94.56 132 SER B N 1
ATOM 4850 C CA . SER B 1 132 ? 3.338 42.094 7.055 1 94.56 132 SER B CA 1
ATOM 4851 C C . SER B 1 132 ? 4.605 42.938 7.102 1 94.56 132 SER B C 1
ATOM 4853 O O . SER B 1 132 ? 4.699 43.875 7.898 1 94.56 132 SER B O 1
ATOM 4855 N N . GLU B 1 133 ? 5.586 42.5 6.312 1 90.31 133 GLU B N 1
ATOM 4856 C CA . GLU B 1 133 ? 6.816 43.281 6.207 1 90.31 133 GLU B CA 1
ATOM 4857 C C . GLU B 1 133 ? 6.551 44.656 5.598 1 90.31 133 GLU B C 1
ATOM 4859 O O . GLU B 1 133 ? 7.258 45.594 5.891 1 90.31 133 GLU B O 1
ATOM 4864 N N . SER B 1 134 ? 5.469 44.75 4.797 1 90.5 134 SER B N 1
ATOM 4865 C CA . SER B 1 134 ? 5.16 45.969 4.07 1 90.5 134 SER B CA 1
ATOM 4866 C C . SER B 1 134 ? 4.238 46.875 4.883 1 90.5 134 SER B C 1
ATOM 4868 O O . SER B 1 134 ? 3.99 48.031 4.496 1 90.5 134 SER B O 1
ATOM 4870 N N . GLY B 1 135 ? 3.775 46.406 5.98 1 92.44 135 GLY B N 1
ATOM 4871 C CA . GLY B 1 135 ? 2.885 47.219 6.801 1 92.44 135 GLY B CA 1
ATOM 4872 C C . GLY B 1 135 ? 1.688 46.438 7.316 1 92.44 135 GLY B C 1
ATOM 4873 O O . GLY B 1 135 ? 1.746 45.219 7.453 1 92.44 135 GLY B O 1
ATOM 4874 N N . GLU B 1 136 ? 0.761 47.25 7.77 1 95.19 136 GLU B N 1
ATOM 4875 C CA . GLU B 1 136 ? -0.459 46.688 8.328 1 95.19 136 GLU B CA 1
ATOM 4876 C C . GLU B 1 136 ? -1.661 46.969 7.426 1 95.19 136 GLU B C 1
ATOM 4878 O O . GLU B 1 136 ? -1.796 48.062 6.879 1 95.19 136 GLU B O 1
ATOM 4883 N N . GLU B 1 137 ? -2.398 45.938 7.121 1 96.12 137 GLU B N 1
ATOM 4884 C CA . GLU B 1 137 ? -3.643 46.094 6.375 1 96.12 137 GLU B CA 1
ATOM 4885 C C . GLU B 1 137 ? -4.789 45.344 7.043 1 96.12 137 GLU B C 1
ATOM 4887 O O . GLU B 1 137 ? -4.566 44.5 7.914 1 96.12 137 GLU B O 1
ATOM 4892 N N . GLN B 1 138 ? -5.984 45.75 6.734 1 97.62 138 GLN B N 1
ATOM 4893 C CA . GLN B 1 138 ? -7.168 45.094 7.285 1 97.62 138 GLN B CA 1
ATOM 4894 C C . GLN B 1 138 ? -8.008 44.438 6.184 1 97.62 138 GLN B C 1
ATOM 4896 O O . GLN B 1 138 ? -8.078 44.969 5.07 1 97.62 138 GLN B O 1
ATOM 4901 N N . VAL B 1 139 ? -8.562 43.344 6.52 1 98.12 139 VAL B N 1
ATOM 4902 C CA . VAL B 1 139 ? -9.5 42.656 5.621 1 98.12 139 VAL B CA 1
ATOM 4903 C C . VAL B 1 139 ? -10.766 42.281 6.387 1 98.12 139 VAL B C 1
ATOM 4905 O O . VAL B 1 139 ? -10.719 42.062 7.605 1 98.12 139 VAL B O 1
ATOM 4908 N N . LYS B 1 140 ? -11.867 42.281 5.727 1 98.31 140 LYS B N 1
ATOM 4909 C CA . LYS B 1 140 ? -13.148 41.844 6.289 1 98.31 140 LYS B CA 1
ATOM 4910 C C . LYS B 1 140 ? -13.656 40.594 5.602 1 98.31 140 LYS B C 1
ATOM 4912 O O . LYS B 1 140 ? -13.539 40.438 4.383 1 98.31 140 LYS B O 1
ATOM 4917 N N . GLY B 1 141 ? -14.094 39.688 6.395 1 98.12 141 GLY B N 1
ATOM 4918 C CA . GLY B 1 141 ? -14.664 38.438 5.859 1 98.12 141 GLY B CA 1
ATOM 4919 C C . GLY B 1 141 ? -16.094 38.219 6.305 1 98.12 141 GLY B C 1
ATOM 4920 O O . GLY B 1 141 ? -16.438 38.438 7.465 1 98.12 141 GLY B O 1
ATOM 4921 N N . GLU B 1 142 ? -16.953 37.781 5.324 1 98.31 142 GLU B N 1
ATOM 4922 C CA . GLU B 1 142 ? -18.266 37.281 5.723 1 98.31 142 GLU B CA 1
ATOM 4923 C C . GLU B 1 142 ? -18.141 36.062 6.629 1 98.31 142 GLU B C 1
ATOM 4925 O O . GLU B 1 142 ? -18.891 35.906 7.602 1 98.31 142 GLU B O 1
ATOM 4930 N N . ASN B 1 143 ? -17.312 35.188 6.258 1 98.56 143 ASN B N 1
ATOM 4931 C CA . ASN B 1 143 ? -16.891 34.062 7.059 1 98.56 143 ASN B CA 1
ATOM 4932 C C . ASN B 1 143 ? -15.383 34.094 7.324 1 98.56 143 ASN B C 1
ATOM 4934 O O . ASN B 1 143 ? -14.609 34.531 6.484 1 98.56 143 ASN B O 1
ATOM 4938 N N . ILE B 1 144 ? -14.969 33.594 8.484 1 98.81 144 ILE B N 1
ATOM 4939 C CA . ILE B 1 144 ? -13.562 33.5 8.852 1 98.81 144 ILE B CA 1
ATOM 4940 C C . ILE B 1 144 ? -13.242 32.062 9.258 1 98.81 144 ILE B C 1
ATOM 4942 O O . ILE B 1 144 ? -14.008 31.438 10 1 98.81 144 ILE B O 1
ATOM 4946 N N . LEU B 1 145 ? -12.195 31.484 8.734 1 98.88 145 LEU B N 1
ATOM 4947 C CA . LEU B 1 145 ? -11.719 30.156 9.141 1 98.88 145 LEU B CA 1
ATOM 4948 C C . LEU B 1 145 ? -10.367 30.266 9.844 1 98.88 145 LEU B C 1
ATOM 4950 O O . LEU B 1 145 ? -9.391 30.734 9.258 1 98.88 145 LEU B O 1
ATOM 4954 N N . ILE B 1 146 ? -10.367 29.875 11.078 1 98.75 146 ILE B N 1
ATOM 4955 C CA . ILE B 1 146 ? -9.125 29.797 11.844 1 98.75 146 ILE B CA 1
ATOM 4956 C C . ILE B 1 146 ? -8.445 28.453 11.609 1 98.75 146 ILE B C 1
ATOM 4958 O O . ILE B 1 146 ? -8.93 27.422 12.07 1 98.75 146 ILE B O 1
ATOM 4962 N N . ALA B 1 147 ? -7.352 28.422 10.883 1 98.19 147 ALA B N 1
ATOM 4963 C CA . ALA B 1 147 ? -6.547 27.25 10.57 1 98.19 147 ALA B CA 1
ATOM 4964 C C . ALA B 1 147 ? -5.074 27.484 10.875 1 98.19 147 ALA B C 1
ATOM 4966 O O . ALA B 1 147 ? -4.207 27.234 10.039 1 98.19 147 ALA B O 1
ATOM 4967 N N . THR B 1 148 ? -4.789 27.938 12.07 1 97.12 148 THR B N 1
ATOM 4968 C CA . THR B 1 148 ? -3.467 28.438 12.422 1 97.12 148 THR B CA 1
ATOM 4969 C C . THR B 1 148 ? -2.576 27.312 12.945 1 97.12 148 THR B C 1
ATOM 4971 O O . THR B 1 148 ? -1.398 27.531 13.234 1 97.12 148 THR B O 1
ATOM 4974 N N . GLY B 1 149 ? -3.113 26.141 13.031 1 94.56 149 GLY B N 1
ATOM 4975 C CA . GLY B 1 149 ? -2.332 24.969 13.383 1 94.56 149 GLY B CA 1
ATOM 4976 C C . GLY B 1 149 ? -1.788 25.016 14.797 1 94.56 149 GLY B C 1
ATOM 4977 O O . GLY B 1 149 ? -2.479 25.453 15.719 1 94.56 149 GLY B O 1
ATOM 4978 N N . SER B 1 150 ? -0.707 24.344 15.016 1 94.5 150 SER B N 1
ATOM 4979 C CA . SER B 1 150 ? -0.087 24.219 16.328 1 94.5 150 SER B CA 1
ATOM 4980 C C . SER B 1 150 ? 1.424 24.406 16.25 1 94.5 150 SER B C 1
ATOM 4982 O O . SER B 1 150 ? 1.984 24.516 15.156 1 94.5 150 SER B O 1
ATOM 4984 N N . ARG B 1 151 ? 2.062 24.625 17.328 1 92.5 151 ARG B N 1
ATOM 4985 C CA . ARG B 1 151 ? 3.512 24.719 17.469 1 92.5 151 ARG B CA 1
ATOM 4986 C C . ARG B 1 151 ? 4.031 23.75 18.531 1 92.5 151 ARG B C 1
ATOM 4988 O O . ARG B 1 151 ? 3.279 23.328 19.406 1 92.5 151 ARG B O 1
ATOM 4995 N N . PRO B 1 152 ? 5.336 23.375 18.469 1 92.88 152 PRO B N 1
ATOM 4996 C CA . PRO B 1 152 ? 5.895 22.484 19.484 1 92.88 152 PRO B CA 1
ATOM 4997 C C . PRO B 1 152 ? 5.797 23.062 20.906 1 92.88 152 PRO B C 1
ATOM 4999 O O . PRO B 1 152 ? 6.016 24.25 21.094 1 92.88 152 PRO B O 1
ATOM 5002 N N . ARG B 1 153 ? 5.426 22.188 21.781 1 94.06 153 ARG B N 1
ATOM 5003 C CA . ARG B 1 153 ? 5.402 22.578 23.188 1 94.06 153 ARG B CA 1
ATOM 5004 C C . ARG B 1 153 ? 6.816 22.812 23.703 1 94.06 153 ARG B C 1
ATOM 5006 O O . ARG B 1 153 ? 7.738 22.062 23.375 1 94.06 153 ARG B O 1
ATOM 5013 N N . LYS B 1 154 ? 6.953 23.781 24.5 1 91.75 154 LYS B N 1
ATOM 5014 C CA . LYS B 1 154 ? 8.25 24.062 25.109 1 91.75 154 LYS B CA 1
ATOM 5015 C C . LYS B 1 154 ? 8.461 23.219 26.359 1 91.75 154 LYS B C 1
ATOM 5017 O O . LYS B 1 154 ? 7.527 22.984 27.125 1 91.75 154 LYS B O 1
ATOM 5022 N N . TYR B 1 155 ? 9.672 22.703 26.438 1 92.31 155 TYR B N 1
ATOM 5023 C CA . TYR B 1 155 ? 10.039 22.094 27.719 1 92.31 155 TYR B CA 1
ATOM 5024 C C . TYR B 1 155 ? 10.297 23.156 28.781 1 92.31 155 TYR B C 1
ATOM 5026 O O . TYR B 1 155 ? 10.969 24.156 28.516 1 92.31 155 TYR B O 1
ATOM 5034 N N . PRO B 1 156 ? 9.719 22.906 29.953 1 88.19 156 PRO B N 1
ATOM 5035 C CA . PRO B 1 156 ? 9.93 23.906 30.984 1 88.19 156 PRO B CA 1
ATOM 5036 C C . PRO B 1 156 ? 11.406 24.188 31.25 1 88.19 156 PRO B C 1
ATOM 5038 O O . PRO B 1 156 ? 12.211 23.25 31.328 1 88.19 156 PRO B O 1
ATOM 5041 N N . ASP B 1 157 ? 11.875 25.406 31.281 1 83.88 157 ASP B N 1
ATOM 5042 C CA . ASP B 1 157 ? 13.188 25.891 31.672 1 83.88 157 ASP B CA 1
ATOM 5043 C C . ASP B 1 157 ? 14.25 25.5 30.641 1 83.88 157 ASP B C 1
ATOM 5045 O O . ASP B 1 157 ? 15.438 25.469 30.938 1 83.88 157 ASP B O 1
ATOM 5049 N N . LEU B 1 158 ? 13.844 25.016 29.547 1 90.5 158 LEU B N 1
ATOM 5050 C CA . LEU B 1 158 ? 14.773 24.688 28.484 1 90.5 158 LEU B CA 1
ATOM 5051 C C . LEU B 1 158 ? 14.5 25.547 27.25 1 90.5 158 LEU B C 1
ATOM 5053 O O . LEU B 1 158 ? 13.414 25.469 26.656 1 90.5 158 LEU B O 1
ATOM 5057 N N . GLU B 1 159 ? 15.414 26.328 26.906 1 91.12 159 GLU B N 1
ATOM 5058 C CA . GLU B 1 159 ? 15.242 27.203 25.75 1 91.12 159 GLU B CA 1
ATOM 5059 C C . GLU B 1 159 ? 15.805 26.547 24.484 1 91.12 159 GLU B C 1
ATOM 5061 O O . GLU B 1 159 ? 16.938 26.078 24.469 1 91.12 159 GLU B O 1
ATOM 5066 N N . VAL B 1 160 ? 14.984 26.562 23.469 1 92.94 160 VAL B N 1
ATOM 5067 C CA . VAL B 1 160 ? 15.406 26.062 22.172 1 92.94 160 VAL B CA 1
ATOM 5068 C C . VAL B 1 160 ? 16.328 27.094 21.5 1 92.94 160 VAL B C 1
ATOM 5070 O O . VAL B 1 160 ? 15.969 28.266 21.375 1 92.94 160 VAL B O 1
ATOM 5073 N N . ASP B 1 161 ? 17.5 26.75 21.109 1 91.31 161 ASP B N 1
ATOM 5074 C CA . ASP B 1 161 ? 18.453 27.688 20.5 1 91.31 161 ASP B CA 1
ATOM 5075 C C . ASP B 1 161 ? 18.562 27.453 19 1 91.31 161 ASP B C 1
ATOM 5077 O O . ASP B 1 161 ? 19.234 28.203 18.297 1 91.31 161 ASP B O 1
ATOM 5081 N N . GLY B 1 162 ? 17.906 26.359 18.453 1 88.94 162 GLY B N 1
ATOM 5082 C CA . GLY B 1 162 ? 17.891 26.094 17.031 1 88.94 162 GLY B CA 1
ATOM 5083 C C . GLY B 1 162 ? 19.188 25.469 16.531 1 88.94 162 GLY B C 1
ATOM 5084 O O . GLY B 1 162 ? 19.359 25.266 15.328 1 88.94 162 GLY B O 1
ATOM 5085 N N . GLU B 1 163 ? 20.078 25.125 17.438 1 91.81 163 GLU B N 1
ATOM 5086 C CA . GLU B 1 163 ? 21.375 24.562 17.078 1 91.81 163 GLU B CA 1
ATOM 5087 C C . GLU B 1 163 ? 21.609 23.234 17.797 1 91.81 163 GLU B C 1
ATOM 5089 O O . GLU B 1 163 ? 21.672 22.188 17.141 1 91.81 163 GLU B O 1
ATOM 5094 N N . ARG B 1 164 ? 21.625 23.328 19.125 1 95.75 164 ARG B N 1
ATOM 5095 C CA . ARG B 1 164 ? 21.906 22.109 19.875 1 95.75 164 ARG B CA 1
ATOM 5096 C C . ARG B 1 164 ? 20.672 21.641 20.641 1 95.75 164 ARG B C 1
ATOM 5098 O O . ARG B 1 164 ? 20.562 20.469 21 1 95.75 164 ARG B O 1
ATOM 5105 N N . ILE B 1 165 ? 19.922 22.547 21.031 1 96.62 165 ILE B N 1
ATOM 5106 C CA . ILE B 1 165 ? 18.594 22.25 21.578 1 96.62 165 ILE B CA 1
ATOM 5107 C C . ILE B 1 165 ? 17.516 22.656 20.578 1 96.62 165 ILE B C 1
ATOM 5109 O O . ILE B 1 165 ? 17.312 23.844 20.328 1 96.62 165 ILE B O 1
ATOM 5113 N N . ILE B 1 166 ? 16.891 21.703 20.047 1 95.69 166 ILE B N 1
ATOM 5114 C CA . ILE B 1 166 ? 15.969 21.984 18.953 1 95.69 166 ILE B CA 1
ATOM 5115 C C . ILE B 1 166 ? 14.641 21.266 19.203 1 95.69 166 ILE B C 1
ATOM 5117 O O . ILE B 1 166 ? 14.523 20.469 20.141 1 95.69 166 ILE B O 1
ATOM 5121 N N . ASN B 1 167 ? 13.633 21.625 18.516 1 94.31 167 ASN B N 1
ATOM 5122 C CA . ASN B 1 167 ? 12.391 20.875 18.375 1 94.31 167 ASN B CA 1
ATOM 5123 C C . ASN B 1 167 ? 12.211 20.375 16.938 1 94.31 167 ASN B C 1
ATOM 5125 O O . ASN B 1 167 ? 13.156 20.375 16.156 1 94.31 167 ASN B O 1
ATOM 5129 N N . SER B 1 168 ? 11.047 19.859 16.609 1 89.56 168 SER B N 1
ATOM 5130 C CA . SER B 1 168 ? 10.82 19.219 15.305 1 89.56 168 SER B CA 1
ATOM 5131 C C . SER B 1 168 ? 11.039 20.219 14.172 1 89.56 168 SER B C 1
ATOM 5133 O O . SER B 1 168 ? 11.398 19.828 13.055 1 89.56 168 SER B O 1
ATOM 5135 N N . GLU B 1 169 ? 10.891 21.469 14.398 1 87.88 169 GLU B N 1
ATOM 5136 C CA . GLU B 1 169 ? 11.047 22.5 13.367 1 87.88 169 GLU B CA 1
ATOM 5137 C C . GLU B 1 169 ? 12.516 22.812 13.117 1 87.88 169 GLU B C 1
ATOM 5139 O O . GLU B 1 169 ? 12.867 23.406 12.102 1 87.88 169 GLU B O 1
ATOM 5144 N N . GLY B 1 170 ? 13.391 22.344 14.031 1 89.44 170 GLY B N 1
ATOM 5145 C CA . GLY B 1 170 ? 14.805 22.688 13.945 1 89.44 170 GLY B CA 1
ATOM 5146 C C . GLY B 1 170 ? 15.648 21.578 13.344 1 89.44 170 GLY B C 1
ATOM 5147 O O . GLY B 1 170 ? 16.859 21.734 13.172 1 89.44 170 GLY B O 1
ATOM 5148 N N . ILE B 1 171 ? 15.031 20.5 12.961 1 92.06 171 ILE B N 1
ATOM 5149 C CA . ILE B 1 171 ? 15.766 19.344 12.469 1 92.06 171 ILE B CA 1
ATOM 5150 C C . ILE B 1 171 ? 16.547 19.719 11.219 1 92.06 171 ILE B C 1
ATOM 5152 O O . ILE B 1 171 ? 17.719 19.328 11.062 1 92.06 171 ILE B O 1
ATOM 5156 N N . LEU B 1 172 ? 15.961 20.531 10.352 1 91.5 172 LEU B N 1
ATOM 5157 C CA . LEU B 1 172 ? 16.578 20.891 9.078 1 91.5 172 LEU B CA 1
ATOM 5158 C C . LEU B 1 172 ? 17.594 22 9.25 1 91.5 172 LEU B C 1
ATOM 5160 O O . LEU B 1 172 ? 18.297 22.359 8.297 1 91.5 172 LEU B O 1
ATOM 5164 N N . SER B 1 173 ? 17.688 22.5 10.477 1 91 173 SER B N 1
ATOM 5165 C CA . SER B 1 173 ? 18.688 23.531 10.742 1 91 173 SER B CA 1
ATOM 5166 C C . SER B 1 173 ? 20.047 22.938 11.07 1 91 173 SER B C 1
ATOM 5168 O O . SER B 1 173 ? 21.062 23.641 11.062 1 91 173 SER B O 1
ATOM 5170 N N . LEU B 1 174 ? 20.031 21.625 11.336 1 94.31 174 LEU B N 1
ATOM 5171 C CA . LEU B 1 174 ? 21.297 20.953 11.609 1 94.31 174 LEU B CA 1
ATOM 5172 C C . LEU B 1 174 ? 22.234 21.016 10.406 1 94.31 174 LEU B C 1
ATOM 5174 O O . LEU B 1 174 ? 21.766 20.953 9.258 1 94.31 174 LEU B O 1
ATOM 5178 N N . LYS B 1 175 ? 23.5 21.078 10.656 1 93.56 175 LYS B N 1
ATOM 5179 C CA . LYS B 1 175 ? 24.469 21.219 9.578 1 93.56 175 LYS B CA 1
ATOM 5180 C C . LYS B 1 175 ? 25.109 19.875 9.227 1 93.56 175 LYS B C 1
ATOM 5182 O O . LYS B 1 175 ? 25.641 19.703 8.133 1 93.56 175 LYS B O 1
ATOM 5187 N N . HIS B 1 176 ? 25.172 19.062 10.148 1 96 176 HIS B N 1
ATOM 5188 C CA . HIS B 1 176 ? 25.719 17.703 10.008 1 96 176 HIS B CA 1
ATOM 5189 C C . HIS B 1 176 ? 24.969 16.719 10.891 1 96 176 HIS B C 1
ATOM 5191 O O . HIS B 1 176 ? 24.141 17.109 11.719 1 96 176 HIS B O 1
ATOM 5197 N N . PHE B 1 177 ? 25.25 15.484 10.625 1 97.06 177 PHE B N 1
ATOM 5198 C CA . PHE B 1 177 ? 24.75 14.492 11.57 1 97.06 177 PHE B CA 1
ATOM 5199 C C . PHE B 1 177 ? 25.391 14.688 12.945 1 97.06 177 PHE B C 1
ATOM 5201 O O . PHE B 1 177 ? 26.625 14.719 13.062 1 97.06 177 PHE B O 1
ATOM 5208 N N . PRO B 1 178 ? 24.516 14.867 13.922 1 97.62 178 PRO B N 1
ATOM 5209 C CA . PRO B 1 178 ? 25.141 14.836 15.25 1 97.62 178 PRO B CA 1
ATOM 5210 C C . PRO B 1 178 ? 25.734 13.461 15.586 1 97.62 178 PRO B C 1
ATOM 5212 O O . PRO B 1 178 ? 25.188 12.438 15.18 1 97.62 178 PRO B O 1
ATOM 5215 N N . GLU B 1 179 ? 26.844 13.453 16.359 1 97.75 179 GLU B N 1
ATOM 5216 C CA . GLU B 1 179 ? 27.375 12.172 16.797 1 97.75 179 GLU B CA 1
ATOM 5217 C C . GLU B 1 179 ? 26.453 11.5 17.797 1 97.75 179 GLU B C 1
ATOM 5219 O O . GLU B 1 179 ? 26.281 10.281 17.766 1 97.75 179 GLU B O 1
ATOM 5224 N N . ARG B 1 180 ? 26.031 12.32 18.719 1 98.06 180 ARG B N 1
ATOM 5225 C CA . ARG B 1 180 ? 25.125 11.852 19.766 1 98.06 180 ARG B CA 1
ATOM 5226 C C . ARG B 1 180 ? 23.906 12.766 19.859 1 98.06 180 ARG B C 1
ATOM 5228 O O . ARG B 1 180 ? 24.047 13.984 19.938 1 98.06 180 ARG B O 1
ATOM 5235 N N . ILE B 1 181 ? 22.547 12.172 19.812 1 98.56 181 ILE B N 1
ATOM 5236 C CA . ILE B 1 181 ? 21.328 12.945 19.938 1 98.56 181 ILE B CA 1
ATOM 5237 C C . ILE B 1 181 ? 20.469 12.383 21.062 1 98.56 181 ILE B C 1
ATOM 5239 O O . ILE B 1 181 ? 20.391 11.164 21.25 1 98.56 181 ILE B O 1
ATOM 5243 N N . LEU B 1 182 ? 19.953 13.258 21.906 1 98.38 182 LEU B N 1
ATOM 5244 C CA . LEU B 1 182 ? 18.922 12.898 22.875 1 98.38 182 LEU B CA 1
ATOM 5245 C C . LEU B 1 182 ? 17.547 13.391 22.391 1 98.38 182 LEU B C 1
ATOM 5247 O O . LEU B 1 182 ? 17.375 14.586 22.141 1 98.38 182 LEU B O 1
ATOM 5251 N N . ILE B 1 183 ? 16.688 12.492 22.234 1 98.06 183 ILE B N 1
ATOM 5252 C CA . ILE B 1 183 ? 15.305 12.828 21.875 1 98.06 183 ILE B CA 1
ATOM 5253 C C . ILE B 1 183 ? 14.414 12.742 23.109 1 98.06 183 ILE B C 1
ATOM 5255 O O . ILE B 1 183 ? 14.32 11.688 23.75 1 98.06 183 ILE B O 1
ATOM 5259 N N . ILE B 1 184 ? 13.812 13.82 23.406 1 96.44 184 ILE B N 1
ATOM 5260 C CA . ILE B 1 184 ? 12.969 13.914 24.594 1 96.44 184 ILE B CA 1
ATOM 5261 C C . ILE B 1 184 ? 11.5 13.781 24.203 1 96.44 184 ILE B C 1
ATOM 5263 O O . ILE B 1 184 ? 10.938 14.688 23.578 1 96.44 184 ILE B O 1
ATOM 5267 N N . GLY B 1 185 ? 10.836 12.719 24.625 1 95.19 185 GLY B N 1
ATOM 5268 C CA . GLY B 1 185 ? 9.477 12.383 24.234 1 95.19 185 GLY B CA 1
ATOM 5269 C C . GLY B 1 185 ? 9.383 11.148 23.359 1 95.19 185 GLY B C 1
ATOM 5270 O O . GLY B 1 185 ? 10 11.094 22.297 1 95.19 185 GLY B O 1
ATOM 5271 N N . SER B 1 186 ? 8.562 10.18 23.781 1 96 186 SER B N 1
ATOM 5272 C CA . SER B 1 186 ? 8.5 8.898 23.094 1 96 186 SER B CA 1
ATOM 5273 C C . SER B 1 186 ? 7.152 8.703 22.406 1 96 186 SER B C 1
ATOM 5275 O O . SER B 1 186 ? 6.629 7.586 22.375 1 96 186 SER B O 1
ATOM 5277 N N . GLY B 1 187 ? 6.555 9.844 21.984 1 95.62 187 GLY B N 1
ATOM 5278 C CA . GLY B 1 187 ? 5.41 9.773 21.094 1 95.62 187 GLY B CA 1
ATOM 5279 C C . GLY B 1 187 ? 5.789 9.469 19.656 1 95.62 187 GLY B C 1
ATOM 5280 O O . GLY B 1 187 ? 6.91 9.031 19.375 1 95.62 187 GLY B O 1
ATOM 5281 N N . ILE B 1 188 ? 4.902 9.688 18.75 1 95 188 ILE B N 1
ATOM 5282 C CA . ILE B 1 188 ? 5.094 9.336 17.344 1 95 188 ILE B CA 1
ATOM 5283 C C . ILE B 1 188 ? 6.262 10.133 16.781 1 95 188 ILE B C 1
ATOM 5285 O O . ILE B 1 188 ? 7.16 9.562 16.156 1 95 188 ILE B O 1
ATOM 5289 N N . ILE B 1 189 ? 6.297 11.438 17.047 1 94.94 189 ILE B N 1
ATOM 5290 C CA . ILE B 1 189 ? 7.324 12.312 16.484 1 94.94 189 ILE B CA 1
ATOM 5291 C C . ILE B 1 189 ? 8.703 11.867 16.969 1 94.94 189 ILE B C 1
ATOM 5293 O O . ILE B 1 189 ? 9.633 11.719 16.172 1 94.94 189 ILE B O 1
ATOM 5297 N N . GLY B 1 190 ? 8.82 11.633 18.281 1 96.81 190 GLY B N 1
ATOM 5298 C CA . GLY B 1 190 ? 10.094 11.195 18.828 1 96.81 190 GLY B CA 1
ATOM 5299 C C . GLY B 1 190 ? 10.562 9.867 18.281 1 96.81 190 GLY B C 1
ATOM 5300 O O . GLY B 1 190 ? 11.727 9.734 17.891 1 96.81 190 GLY B O 1
ATOM 5301 N N . CYS B 1 191 ? 9.703 8.922 18.203 1 97.88 191 CYS B N 1
ATOM 5302 C CA . CYS B 1 191 ? 10.047 7.598 17.703 1 97.88 191 CYS B CA 1
ATOM 5303 C C . CYS B 1 191 ? 10.398 7.648 16.219 1 97.88 191 CYS B C 1
ATOM 5305 O O . CYS B 1 191 ? 11.258 6.898 15.758 1 97.88 191 CYS B O 1
ATOM 5307 N N . GLU B 1 192 ? 9.719 8.492 15.461 1 97.56 192 GLU B N 1
ATOM 5308 C CA . GLU B 1 192 ? 10.023 8.633 14.039 1 97.56 192 GLU B CA 1
ATOM 5309 C C . GLU B 1 192 ? 11.43 9.188 13.828 1 97.56 192 GLU B C 1
ATOM 5311 O O . GLU B 1 192 ? 12.188 8.664 13.016 1 97.56 192 GLU B O 1
ATOM 5316 N N . PHE B 1 193 ? 11.766 10.227 14.578 1 97.81 193 PHE B N 1
ATOM 5317 C CA . PHE B 1 193 ? 13.094 10.805 14.406 1 97.81 193 PHE B CA 1
ATOM 5318 C C . PHE B 1 193 ? 14.164 9.867 14.945 1 97.81 193 PHE B C 1
ATOM 5320 O O . PHE B 1 193 ? 15.273 9.812 14.406 1 97.81 193 PHE B O 1
ATOM 5327 N N . ALA B 1 194 ? 13.812 9.109 16.047 1 98.62 194 ALA B N 1
ATOM 5328 C CA . ALA B 1 194 ? 14.734 8.078 16.5 1 98.62 194 ALA B CA 1
ATOM 5329 C C . ALA B 1 194 ? 15.008 7.062 15.391 1 98.62 194 ALA B C 1
ATOM 5331 O O . ALA B 1 194 ? 16.156 6.672 15.172 1 98.62 194 ALA B O 1
ATOM 5332 N N . THR B 1 195 ? 14 6.676 14.672 1 98.5 195 THR B N 1
ATOM 5333 C CA . THR B 1 195 ? 14.109 5.734 13.562 1 98.5 195 THR B CA 1
ATOM 5334 C C . THR B 1 195 ? 14.961 6.324 12.438 1 98.5 195 THR B C 1
ATOM 5336 O O . THR B 1 195 ? 15.875 5.672 11.93 1 98.5 195 THR B O 1
ATOM 5339 N N . ILE B 1 196 ? 14.688 7.578 12.078 1 97.94 196 ILE B N 1
ATOM 5340 C CA . ILE B 1 196 ? 15.359 8.25 10.969 1 97.94 196 ILE B CA 1
ATOM 5341 C C . ILE B 1 196 ? 16.859 8.312 11.25 1 97.94 196 ILE B C 1
ATOM 5343 O O . ILE B 1 196 ? 17.672 7.871 10.43 1 97.94 196 ILE B O 1
ATOM 5347 N N . PHE B 1 197 ? 17.266 8.781 12.406 1 98.31 197 PHE B N 1
ATOM 5348 C CA . PHE B 1 197 ? 18.672 8.984 12.711 1 98.31 197 PHE B CA 1
ATOM 5349 C C . PHE B 1 197 ? 19.375 7.645 12.891 1 98.31 197 PHE B C 1
ATOM 5351 O O . PHE B 1 197 ? 20.531 7.492 12.492 1 98.31 197 PHE B O 1
ATOM 5358 N N . SER B 1 198 ? 18.672 6.668 13.5 1 98.31 198 SER B N 1
ATOM 5359 C CA . SER B 1 198 ? 19.297 5.359 13.664 1 98.31 198 SER B CA 1
ATOM 5360 C C . SER B 1 198 ? 19.469 4.648 12.328 1 98.31 198 SER B C 1
ATOM 5362 O O . SER B 1 198 ? 20.422 3.896 12.133 1 98.31 198 SER B O 1
ATOM 5364 N N . ASN B 1 199 ? 18.594 4.852 11.375 1 97.12 199 ASN B N 1
ATOM 5365 C CA . ASN B 1 199 ? 18.672 4.254 10.047 1 97.12 199 ASN B CA 1
ATOM 5366 C C . ASN B 1 199 ? 19.953 4.664 9.32 1 97.12 199 ASN B C 1
ATOM 5368 O O . ASN B 1 199 ? 20.562 3.852 8.625 1 97.12 199 ASN B O 1
ATOM 5372 N N . PHE B 1 200 ? 20.344 5.953 9.516 1 96.19 200 PHE B N 1
ATOM 5373 C CA . PHE B 1 200 ? 21.5 6.484 8.797 1 96.19 200 PHE B CA 1
ATOM 5374 C C . PHE B 1 200 ? 22.797 5.949 9.391 1 96.19 200 PHE B C 1
ATOM 5376 O O . PHE B 1 200 ? 23.859 6.023 8.758 1 96.19 200 PHE B O 1
ATOM 5383 N N . LYS B 1 201 ? 22.781 5.496 10.641 1 94.62 201 LYS B N 1
ATOM 5384 C CA . LYS B 1 201 ? 23.906 4.879 11.336 1 94.62 201 LYS B CA 1
ATOM 5385 C C . LYS B 1 201 ? 25.062 5.863 11.508 1 94.62 201 LYS B C 1
ATOM 5387 O O . LYS B 1 201 ? 26.234 5.465 11.5 1 94.62 201 LYS B O 1
ATOM 5392 N N . GLN B 1 202 ? 24.703 7.148 11.523 1 96.38 202 GLN B N 1
ATOM 5393 C CA . GLN B 1 202 ? 25.719 8.18 11.711 1 96.38 202 GLN B CA 1
ATOM 5394 C C . GLN B 1 202 ? 25.656 8.766 13.125 1 96.38 202 GLN B C 1
ATOM 5396 O O . GLN B 1 202 ? 26.547 9.5 13.539 1 96.38 202 GLN B O 1
ATOM 5401 N N . THR B 1 203 ? 24.578 8.438 13.844 1 98.31 203 THR B N 1
ATOM 5402 C CA . THR B 1 203 ? 24.266 9.109 15.102 1 98.31 203 THR B CA 1
ATOM 5403 C C . THR B 1 203 ? 23.938 8.094 16.188 1 98.31 203 THR B C 1
ATOM 5405 O O . THR B 1 203 ? 23.188 7.148 15.961 1 98.31 203 THR B O 1
ATOM 5408 N N . GLU B 1 204 ? 24.609 8.219 17.359 1 98.5 204 GLU B N 1
ATOM 5409 C CA . GLU B 1 204 ? 24.141 7.516 18.547 1 98.5 204 GLU B CA 1
ATOM 5410 C C . GLU B 1 204 ? 22.844 8.133 19.078 1 98.5 204 GLU B C 1
ATOM 5412 O O . GLU B 1 204 ? 22.828 9.312 19.438 1 98.5 204 GLU B O 1
ATOM 5417 N N . VAL B 1 205 ? 21.781 7.359 19.141 1 98.81 205 VAL B N 1
ATOM 5418 C CA . VAL B 1 205 ? 20.469 7.914 19.406 1 98.81 205 VAL B CA 1
ATOM 5419 C C . VAL B 1 205 ? 19.984 7.488 20.797 1 98.81 205 VAL B C 1
ATOM 5421 O O . VAL B 1 205 ? 19.953 6.293 21.109 1 98.81 205 VAL B O 1
ATOM 5424 N N . HIS B 1 206 ? 19.609 8.469 21.641 1 98.56 206 HIS B N 1
ATOM 5425 C CA . HIS B 1 206 ? 18.969 8.266 22.922 1 98.56 206 HIS B CA 1
ATOM 5426 C C . HIS B 1 206 ? 17.531 8.766 22.906 1 98.56 206 HIS B C 1
ATOM 5428 O O . HIS B 1 206 ? 17.25 9.867 22.422 1 98.56 206 HIS B O 1
ATOM 5434 N N . LEU B 1 207 ? 16.625 7.945 23.359 1 98.19 207 LEU B N 1
ATOM 5435 C CA . LEU B 1 207 ? 15.211 8.305 23.422 1 98.19 207 LEU B CA 1
ATOM 5436 C C . LEU B 1 207 ? 14.711 8.266 24.859 1 98.19 207 LEU B C 1
ATOM 5438 O O . LEU B 1 207 ? 14.82 7.242 25.531 1 98.19 207 LEU B O 1
ATOM 5442 N N . LEU B 1 208 ? 14.273 9.367 25.312 1 95.88 208 LEU B N 1
ATOM 5443 C CA . LEU B 1 208 ? 13.75 9.477 26.672 1 95.88 208 LEU B CA 1
ATOM 5444 C C . LEU B 1 208 ? 12.258 9.164 26.719 1 95.88 208 LEU B C 1
ATOM 5446 O O . LEU B 1 208 ? 11.477 9.797 26.016 1 95.88 208 LEU B O 1
ATOM 5450 N N . ASP B 1 209 ? 11.844 8.203 27.484 1 88.06 209 ASP B N 1
ATOM 5451 C CA . ASP B 1 209 ? 10.469 7.742 27.656 1 88.06 209 ASP B CA 1
ATOM 5452 C C . ASP B 1 209 ? 10.039 7.84 29.125 1 88.06 209 ASP B C 1
ATOM 5454 O O . ASP B 1 209 ? 10.453 7.023 29.953 1 88.06 209 ASP B O 1
ATOM 5458 N N . ARG B 1 210 ? 9.094 8.664 29.391 1 84.38 210 ARG B N 1
ATOM 5459 C CA . ARG B 1 210 ? 8.695 8.891 30.781 1 84.38 210 ARG B CA 1
ATOM 5460 C C . ARG B 1 210 ? 7.703 7.828 31.25 1 84.38 210 ARG B C 1
ATOM 5462 O O . ARG B 1 210 ? 7.633 7.523 32.438 1 84.38 210 ARG B O 1
ATOM 5469 N N . ALA B 1 211 ? 6.879 7.25 30.453 1 82.06 211 ALA B N 1
ATOM 5470 C CA . ALA B 1 211 ? 5.727 6.422 30.797 1 82.06 211 ALA B CA 1
ATOM 5471 C C . ALA B 1 211 ? 6.105 4.941 30.828 1 82.06 211 ALA B C 1
ATOM 5473 O O . ALA B 1 211 ? 5.234 4.078 30.953 1 82.06 211 ALA B O 1
ATOM 5474 N N . ASN B 1 212 ? 7.352 4.551 30.734 1 83.88 212 ASN B N 1
ATOM 5475 C CA . ASN B 1 212 ? 7.867 3.188 30.719 1 83.88 212 ASN B CA 1
ATOM 5476 C C . ASN B 1 212 ? 7.535 2.484 29.391 1 83.88 212 ASN B C 1
ATOM 5478 O O . ASN B 1 212 ? 7.879 1.315 29.203 1 83.88 212 ASN B O 1
ATOM 5482 N N . ARG B 1 213 ? 6.809 3.219 28.609 1 91.94 213 ARG B N 1
ATOM 5483 C CA . ARG B 1 213 ? 6.441 2.637 27.312 1 91.94 213 ARG B CA 1
ATOM 5484 C C . ARG B 1 213 ? 6.406 3.701 26.219 1 91.94 213 ARG B C 1
ATOM 5486 O O . ARG B 1 213 ? 5.805 4.762 26.406 1 91.94 213 ARG B O 1
ATOM 5493 N N . VAL B 1 214 ? 7.062 3.32 25.094 1 95.62 214 VAL B N 1
ATOM 5494 C CA . VAL B 1 214 ? 6.898 4.227 23.953 1 95.62 214 VAL B CA 1
ATOM 5495 C C . VAL B 1 214 ? 5.457 4.184 23.453 1 95.62 214 VAL B C 1
ATOM 5497 O O . VAL B 1 214 ? 4.754 3.189 23.656 1 95.62 214 VAL B O 1
ATOM 5500 N N . LEU B 1 215 ? 4.938 5.195 22.844 1 95.5 215 LEU B N 1
ATOM 5501 C CA . LEU B 1 215 ? 3.561 5.285 22.375 1 95.5 215 LEU B CA 1
ATOM 5502 C C . LEU B 1 215 ? 2.582 4.82 23.453 1 95.5 215 LEU B C 1
ATOM 5504 O O . LEU B 1 215 ? 1.786 3.906 23.219 1 95.5 215 LEU B O 1
ATOM 5508 N N . PRO B 1 216 ? 2.549 5.449 24.531 1 91.06 216 PRO B N 1
ATOM 5509 C CA . PRO B 1 216 ? 1.789 4.957 25.688 1 91.06 216 PRO B CA 1
ATOM 5510 C C . PRO B 1 216 ? 0.292 4.848 25.391 1 91.06 216 PRO B C 1
ATOM 5512 O O . PRO B 1 216 ? -0.429 4.16 26.125 1 91.06 216 PRO B O 1
ATOM 5515 N N . TYR B 1 217 ? -0.242 5.461 24.359 1 89.69 217 TYR B N 1
ATOM 5516 C CA . TYR B 1 217 ? -1.665 5.449 24.047 1 89.69 217 TYR B CA 1
ATOM 5517 C C . TYR B 1 217 ? -2.025 4.227 23.203 1 89.69 217 TYR B C 1
ATOM 5519 O O . TYR B 1 217 ? -3.205 3.93 23.016 1 89.69 217 TYR B O 1
ATOM 5527 N N . GLU B 1 218 ? -1.054 3.488 22.719 1 95.56 218 GLU B N 1
ATOM 5528 C CA . GLU B 1 218 ? -1.301 2.273 21.938 1 95.56 218 GLU B CA 1
ATOM 5529 C C . GLU B 1 218 ? -1.32 1.041 22.844 1 95.56 218 GLU B C 1
ATOM 5531 O O . GLU B 1 218 ? -0.941 1.114 24.016 1 95.56 218 GLU B O 1
ATOM 5536 N N . ASP B 1 219 ? -1.812 -0.099 22.281 1 96.81 219 ASP B N 1
ATOM 5537 C CA . ASP B 1 219 ? -1.798 -1.366 23 1 96.81 219 ASP B CA 1
ATOM 5538 C C . ASP B 1 219 ? -0.377 -1.751 23.406 1 96.81 219 ASP B C 1
ATOM 5540 O O . ASP B 1 219 ? 0.583 -1.437 22.703 1 96.81 219 ASP B O 1
ATOM 5544 N N . ASP B 1 220 ? -0.258 -2.436 24.5 1 95.81 220 ASP B N 1
ATOM 5545 C CA . ASP B 1 220 ? 1.048 -2.783 25.047 1 95.81 220 ASP B CA 1
ATOM 5546 C C . ASP B 1 220 ? 1.859 -3.611 24.062 1 95.81 220 ASP B C 1
ATOM 5548 O O . ASP B 1 220 ? 3.074 -3.436 23.938 1 95.81 220 ASP B O 1
ATOM 5552 N N . ASP B 1 221 ? 1.222 -4.473 23.391 1 95.88 221 ASP B N 1
ATOM 5553 C CA . ASP B 1 221 ? 1.938 -5.312 22.438 1 95.88 221 ASP B CA 1
ATOM 5554 C C . ASP B 1 221 ? 2.504 -4.48 21.297 1 95.88 221 ASP B C 1
ATOM 5556 O O . ASP B 1 221 ? 3.602 -4.75 20.797 1 95.88 221 ASP B O 1
ATOM 5560 N N . ILE B 1 222 ? 1.794 -3.414 20.875 1 97.06 222 ILE B N 1
ATOM 5561 C CA . ILE B 1 222 ? 2.273 -2.52 19.828 1 97.06 222 ILE B CA 1
ATOM 5562 C C . ILE B 1 222 ? 3.461 -1.709 20.344 1 97.06 222 ILE B C 1
ATOM 5564 O O . ILE B 1 222 ? 4.48 -1.588 19.672 1 97.06 222 ILE B O 1
ATOM 5568 N N . SER B 1 223 ? 3.312 -1.184 21.562 1 97 223 SER B N 1
ATOM 5569 C CA . SER B 1 223 ? 4.383 -0.404 22.172 1 97 223 SER B CA 1
ATOM 5570 C C . SER B 1 223 ? 5.645 -1.239 22.344 1 97 223 SER B C 1
ATOM 5572 O O . SER B 1 223 ? 6.746 -0.779 22.047 1 97 223 SER B O 1
ATOM 5574 N N . ASP B 1 224 ? 5.492 -2.479 22.828 1 96.94 224 ASP B N 1
ATOM 5575 C CA . ASP B 1 224 ? 6.617 -3.387 23.016 1 96.94 224 ASP B CA 1
ATOM 5576 C C . ASP B 1 224 ? 7.293 -3.705 21.688 1 96.94 224 ASP B C 1
ATOM 5578 O O . ASP B 1 224 ? 8.523 -3.723 21.594 1 96.94 224 ASP B O 1
ATOM 5582 N N . TYR B 1 225 ? 6.449 -3.938 20.75 1 97.44 225 TYR B N 1
ATOM 5583 C CA . TYR B 1 225 ? 6.945 -4.234 19.422 1 97.44 225 TYR B CA 1
ATOM 5584 C C . TYR B 1 225 ? 7.797 -3.088 18.891 1 97.44 225 TYR B C 1
ATOM 5586 O O . TYR B 1 225 ? 8.898 -3.309 18.375 1 97.44 225 TYR B O 1
ATOM 5594 N N . VAL B 1 226 ? 7.328 -1.854 19 1 97.94 226 VAL B N 1
ATOM 5595 C CA . VAL B 1 226 ? 8.031 -0.676 18.5 1 97.94 226 VAL B CA 1
ATOM 5596 C C . VAL B 1 226 ? 9.32 -0.472 19.281 1 97.94 226 VAL B C 1
ATOM 5598 O O . VAL B 1 226 ? 10.375 -0.188 18.703 1 97.94 226 VAL B O 1
ATOM 5601 N N . ALA B 1 227 ? 9.258 -0.643 20.594 1 97.75 227 ALA B N 1
ATOM 5602 C CA . ALA B 1 227 ? 10.445 -0.503 21.438 1 97.75 227 ALA B CA 1
ATOM 5603 C C . ALA B 1 227 ? 11.523 -1.511 21.031 1 97.75 227 ALA B C 1
ATOM 5605 O O . ALA B 1 227 ? 12.703 -1.165 20.938 1 97.75 227 ALA B O 1
ATOM 5606 N N . GLU B 1 228 ? 11.102 -2.721 20.797 1 97.75 228 GLU B N 1
ATOM 5607 C CA . GLU B 1 228 ? 12.031 -3.771 20.391 1 97.75 228 GLU B CA 1
ATOM 5608 C C . GLU B 1 228 ? 12.703 -3.441 19.062 1 97.75 228 GLU B C 1
ATOM 5610 O O . GLU B 1 228 ? 13.906 -3.654 18.906 1 97.75 228 GLU B O 1
ATOM 5615 N N . ASN B 1 229 ? 11.938 -2.965 18.172 1 97.75 229 ASN B N 1
ATOM 5616 C CA . ASN B 1 229 ? 12.477 -2.604 16.875 1 97.75 229 ASN B CA 1
ATOM 5617 C C . ASN B 1 229 ? 13.453 -1.433 16.969 1 97.75 229 ASN B C 1
ATOM 5619 O O . ASN B 1 229 ? 14.477 -1.409 16.297 1 97.75 229 ASN B O 1
ATOM 5623 N N . LEU B 1 230 ? 13.094 -0.407 17.781 1 98.25 230 LEU B N 1
ATOM 5624 C CA . LEU B 1 230 ? 13.984 0.727 18 1 98.25 230 LEU B CA 1
ATOM 5625 C C . LEU B 1 230 ? 15.312 0.269 18.609 1 98.25 230 LEU B C 1
ATOM 5627 O O . LEU B 1 230 ? 16.375 0.648 18.125 1 98.25 230 LEU B O 1
ATOM 5631 N N . ASN B 1 231 ? 15.219 -0.585 19.625 1 98.12 231 ASN B N 1
ATOM 5632 C CA . ASN B 1 231 ? 16.422 -1.135 20.234 1 98.12 231 ASN B CA 1
ATOM 5633 C C . ASN B 1 231 ? 17.266 -1.923 19.234 1 98.12 231 ASN B C 1
ATOM 5635 O O . ASN B 1 231 ? 18.484 -1.775 19.188 1 98.12 231 ASN B O 1
ATOM 5639 N N . GLY B 1 232 ? 16.547 -2.709 18.469 1 97.31 232 GLY B N 1
ATOM 5640 C CA . GLY B 1 232 ? 17.219 -3.502 17.453 1 97.31 232 GLY B CA 1
ATOM 5641 C C . GLY B 1 232 ? 17.922 -2.66 16.391 1 97.31 232 GLY B C 1
ATOM 5642 O O . GLY B 1 232 ? 18.875 -3.105 15.766 1 97.31 232 GLY B O 1
ATOM 5643 N N . ASN B 1 233 ? 17.422 -1.439 16.234 1 96.94 233 ASN B N 1
ATOM 5644 C CA . ASN B 1 233 ? 18 -0.529 15.258 1 96.94 233 ASN B CA 1
ATOM 5645 C C . ASN B 1 233 ? 19.094 0.344 15.867 1 96.94 233 ASN B C 1
ATOM 5647 O O . ASN B 1 233 ? 19.625 1.233 15.195 1 96.94 233 ASN B O 1
ATOM 5651 N N . GLY B 1 234 ? 19.344 0.171 17.156 1 97.62 234 GLY B N 1
ATOM 5652 C CA . GLY B 1 234 ? 20.469 0.842 17.781 1 97.62 234 GLY B CA 1
ATOM 5653 C C . GLY B 1 234 ? 20.062 2.012 18.656 1 97.62 234 GLY B C 1
ATOM 5654 O O . GLY B 1 234 ? 20.906 2.787 19.109 1 97.62 234 GLY B O 1
ATOM 5655 N N . VAL B 1 235 ? 18.828 2.213 18.922 1 98.62 235 VAL B N 1
ATOM 5656 C CA . VAL B 1 235 ? 18.359 3.301 19.766 1 98.62 235 VAL B CA 1
ATOM 5657 C C . VAL B 1 235 ? 18.422 2.885 21.234 1 98.62 235 VAL B C 1
ATOM 5659 O O . VAL B 1 235 ? 17.984 1.795 21.609 1 98.62 235 VAL B O 1
ATOM 5662 N N . THR B 1 236 ? 19 3.654 22.031 1 98.31 236 THR B N 1
ATOM 5663 C CA . THR B 1 236 ? 18.953 3.439 23.484 1 98.31 236 THR B CA 1
ATOM 5664 C C . THR B 1 236 ? 17.75 4.141 24.094 1 98.31 236 THR B C 1
ATOM 5666 O O . THR B 1 236 ? 17.703 5.371 24.141 1 98.31 236 THR B O 1
ATOM 5669 N N . ILE B 1 237 ? 16.891 3.357 24.594 1 98 237 ILE B N 1
ATOM 5670 C CA . ILE B 1 237 ? 15.695 3.922 25.203 1 98 237 ILE B CA 1
ATOM 5671 C C . ILE B 1 237 ? 15.875 4.031 26.719 1 98 237 ILE B C 1
ATOM 5673 O O . ILE B 1 237 ? 16.25 3.053 27.375 1 98 237 ILE B O 1
ATOM 5677 N N . HIS B 1 238 ? 15.695 5.18 27.219 1 97 238 HIS B N 1
ATOM 5678 C CA . HIS B 1 238 ? 15.695 5.418 28.656 1 97 238 HIS B CA 1
ATOM 5679 C C . HIS B 1 238 ? 14.281 5.445 29.219 1 97 238 HIS B C 1
ATOM 5681 O O . HIS B 1 238 ? 13.656 6.508 29.281 1 97 238 HIS B O 1
ATOM 5687 N N . HIS B 1 239 ? 13.859 4.273 29.641 1 93.5 239 HIS B N 1
ATOM 5688 C CA . HIS B 1 239 ? 12.523 4.168 30.203 1 93.5 239 HIS B CA 1
ATOM 5689 C C . HIS B 1 239 ? 12.461 4.762 31.609 1 93.5 239 HIS B C 1
ATOM 5691 O O . HIS B 1 239 ? 13.445 4.715 32.344 1 93.5 239 HIS B O 1
ATOM 5697 N N . THR B 1 240 ? 11.328 5.289 31.938 1 92.81 240 THR B N 1
ATOM 5698 C CA . THR B 1 240 ? 11.039 5.809 33.281 1 92.81 240 THR B CA 1
ATOM 5699 C C . THR B 1 240 ? 12.078 6.852 33.688 1 92.81 240 THR B C 1
ATOM 5701 O O . THR B 1 240 ? 12.562 6.84 34.812 1 92.81 240 THR B O 1
ATOM 5704 N N . ALA B 1 241 ? 12.5 7.574 32.75 1 92.56 241 ALA B N 1
ATOM 5705 C CA . ALA B 1 241 ? 13.477 8.633 32.969 1 92.56 241 ALA B CA 1
ATOM 5706 C C . ALA B 1 241 ? 12.883 10.008 32.688 1 92.56 241 ALA B C 1
ATOM 5708 O O . ALA B 1 241 ? 12.008 10.141 31.844 1 92.56 241 ALA B O 1
ATOM 5709 N N . GLN B 1 242 ? 13.367 10.914 33.438 1 92.06 242 GLN B N 1
ATOM 5710 C CA . GLN B 1 242 ? 12.977 12.305 33.219 1 92.06 242 GLN B CA 1
ATOM 5711 C C . GLN B 1 242 ? 14.203 13.203 33.094 1 92.06 242 GLN B C 1
ATOM 5713 O O . GLN B 1 242 ? 15.242 12.938 33.688 1 92.06 242 GLN B O 1
ATOM 5718 N N . LEU B 1 243 ? 14.062 14.242 32.312 1 94.5 243 LEU B N 1
ATOM 5719 C CA . LEU B 1 243 ? 15.141 15.203 32.156 1 94.5 243 LEU B CA 1
ATOM 5720 C C . LEU B 1 243 ? 15.242 16.125 33.375 1 94.5 243 LEU B C 1
ATOM 5722 O O . LEU B 1 243 ? 14.297 16.859 33.656 1 94.5 243 LEU B O 1
ATOM 5726 N N . ARG B 1 244 ? 16.312 16.031 34 1 93.44 244 ARG B N 1
ATOM 5727 C CA . ARG B 1 244 ? 16.531 16.969 35.094 1 93.44 244 ARG B CA 1
ATOM 5728 C C . ARG B 1 244 ? 17.016 18.312 34.562 1 93.44 244 ARG B C 1
ATOM 5730 O O . ARG B 1 244 ? 16.438 19.359 34.875 1 93.44 244 ARG B O 1
ATOM 5737 N N . THR B 1 245 ? 18.094 18.203 33.812 1 94.31 245 THR B N 1
ATOM 5738 C CA . THR B 1 245 ? 18.656 19.453 33.312 1 94.31 245 THR B CA 1
ATOM 5739 C C . THR B 1 245 ? 19.594 19.172 32.125 1 94.31 245 THR B C 1
ATOM 5741 O O . THR B 1 245 ? 20 18.031 31.906 1 94.31 245 THR B O 1
ATOM 5744 N N . ILE B 1 246 ? 19.766 20.219 31.375 1 96.19 246 ILE B N 1
ATOM 5745 C CA . ILE B 1 246 ? 20.781 20.234 30.328 1 96.19 246 ILE B CA 1
ATOM 5746 C C . ILE B 1 246 ? 21.766 21.375 30.562 1 96.19 246 ILE B C 1
ATOM 5748 O O . ILE B 1 246 ? 21.359 22.531 30.703 1 96.19 246 ILE B O 1
ATOM 5752 N N . VAL B 1 247 ? 23 21 30.641 1 95.44 247 VAL B N 1
ATOM 5753 C CA . VAL B 1 247 ? 24.062 22 30.781 1 95.44 247 VAL B CA 1
ATOM 5754 C C . VAL B 1 247 ? 24.844 22.109 29.469 1 95.44 247 VAL B C 1
ATOM 5756 O O . VAL B 1 247 ? 25.359 21.109 28.969 1 95.44 247 VAL B O 1
ATOM 5759 N N . LYS B 1 248 ? 24.938 23.328 29.016 1 95.56 248 LYS B N 1
ATOM 5760 C CA . LYS B 1 248 ? 25.672 23.562 27.766 1 95.56 248 LYS B CA 1
ATOM 5761 C C . LYS B 1 248 ? 27.172 23.719 28.016 1 95.56 248 LYS B C 1
ATOM 5763 O O . LYS B 1 248 ? 27.578 24.562 28.828 1 95.56 248 LYS B O 1
ATOM 5768 N N . HIS B 1 249 ? 27.906 22.812 27.453 1 95.25 249 HIS B N 1
ATOM 5769 C CA . HIS B 1 249 ? 29.359 22.953 27.422 1 95.25 249 HIS B CA 1
ATOM 5770 C C . HIS B 1 249 ? 29.844 23.281 26.016 1 95.25 249 HIS B C 1
ATOM 5772 O O . HIS B 1 249 ? 29.078 23.188 25.047 1 95.25 249 HIS B O 1
ATOM 5778 N N . PRO B 1 250 ? 31.203 23.766 26.031 1 90.5 250 PRO B N 1
ATOM 5779 C CA . PRO B 1 250 ? 31.75 23.922 24.688 1 90.5 250 PRO B CA 1
ATOM 5780 C C . PRO B 1 250 ? 31.781 22.625 23.891 1 90.5 250 PRO B C 1
ATOM 5782 O O . PRO B 1 250 ? 32.312 21.625 24.359 1 90.5 250 PRO B O 1
ATOM 5785 N N . GLY B 1 251 ? 30.969 22.391 23.016 1 91.38 251 GLY B N 1
ATOM 5786 C CA . GLY B 1 251 ? 31.062 21.281 22.078 1 91.38 251 GLY B CA 1
ATOM 5787 C C . GLY B 1 251 ? 30.016 20.203 22.344 1 91.38 251 GLY B C 1
ATOM 5788 O O . GLY B 1 251 ? 29.812 19.312 21.5 1 91.38 251 GLY B O 1
ATOM 5789 N N . TYR B 1 252 ? 29.516 20.172 23.656 1 96.06 252 TYR B N 1
ATOM 5790 C CA . TYR B 1 252 ? 28.516 19.141 23.922 1 96.06 252 TYR B CA 1
ATOM 5791 C C . TYR B 1 252 ? 27.5 19.625 24.938 1 96.06 252 TYR B C 1
ATOM 5793 O O . TYR B 1 252 ? 27.672 20.672 25.562 1 96.06 252 TYR B O 1
ATOM 5801 N N . LEU B 1 253 ? 26.391 18.859 25.062 1 97.56 253 LEU B N 1
ATOM 5802 C CA . LEU B 1 253 ? 25.375 19.031 26.094 1 97.56 253 LEU B CA 1
ATOM 5803 C C . LEU B 1 253 ? 25.5 17.953 27.172 1 97.56 253 LEU B C 1
ATOM 5805 O O . LEU B 1 253 ? 25.594 16.766 26.844 1 97.56 253 LEU B O 1
ATOM 5809 N N . GLU B 1 254 ? 25.625 18.406 28.375 1 97.94 254 GLU B N 1
ATOM 5810 C CA . GLU B 1 254 ? 25.547 17.484 29.5 1 97.94 254 GLU B CA 1
ATOM 5811 C C . GLU B 1 254 ? 24.125 17.328 29.984 1 97.94 254 GLU B C 1
ATOM 5813 O O . GLU B 1 254 ? 23.5 18.312 30.422 1 97.94 254 GLU B O 1
ATOM 5818 N N . VAL B 1 255 ? 23.625 16.109 29.859 1 97.25 255 VAL B N 1
ATOM 5819 C CA . VAL B 1 255 ? 22.219 15.828 30.188 1 97.25 255 VAL B CA 1
ATOM 5820 C C . VAL B 1 255 ? 22.156 14.969 31.453 1 97.25 255 VAL B C 1
ATOM 5822 O O . VAL B 1 255 ? 22.781 13.914 31.531 1 97.25 255 VAL B O 1
ATOM 5825 N N . ILE B 1 256 ? 21.422 15.43 32.375 1 97 256 ILE B N 1
ATOM 5826 C CA . ILE B 1 256 ? 21.203 14.641 33.594 1 97 256 ILE B CA 1
ATOM 5827 C C . ILE B 1 256 ? 19.781 14.07 33.562 1 97 256 ILE B C 1
ATOM 5829 O O . ILE B 1 256 ? 18.812 14.82 33.531 1 97 256 ILE B O 1
ATOM 5833 N N . LEU B 1 257 ? 19.734 12.758 33.625 1 96.62 257 LEU B N 1
ATOM 5834 C CA . LEU B 1 257 ? 18.469 12.047 33.656 1 96.62 257 LEU B CA 1
ATOM 5835 C C . LEU B 1 257 ? 18.219 11.438 35.031 1 96.62 257 LEU B C 1
ATOM 5837 O O . LEU B 1 257 ? 19.125 10.859 35.625 1 96.62 257 LEU B O 1
ATOM 5841 N N . ASP B 1 258 ? 17.016 11.672 35.5 1 96.38 258 ASP B N 1
ATOM 5842 C CA . ASP B 1 258 ? 16.594 11.023 36.75 1 96.38 258 ASP B CA 1
ATOM 5843 C C . ASP B 1 258 ? 15.625 9.867 36.438 1 96.38 258 ASP B C 1
ATOM 5845 O O . ASP B 1 258 ? 14.664 10.031 35.688 1 96.38 258 ASP B O 1
ATOM 5849 N N . TYR B 1 259 ? 15.906 8.781 37.031 1 94.94 259 TYR B N 1
ATOM 5850 C CA . TYR B 1 259 ? 15.062 7.609 36.844 1 94.94 259 TYR B CA 1
ATOM 5851 C C . TYR B 1 259 ? 14.125 7.414 38.031 1 94.94 259 TYR B C 1
ATOM 5853 O O . TYR B 1 259 ? 14.414 7.883 39.156 1 94.94 259 TYR B O 1
ATOM 5861 N N . ASP B 1 260 ? 13.055 6.809 37.812 1 92.38 260 ASP B N 1
ATOM 5862 C CA . ASP B 1 260 ? 12.047 6.586 38.844 1 92.38 260 ASP B CA 1
ATOM 5863 C C . ASP B 1 260 ? 12.609 5.738 39.969 1 92.38 260 ASP B C 1
ATOM 5865 O O . ASP B 1 260 ? 12.172 5.863 41.125 1 92.38 260 ASP B O 1
ATOM 5869 N N . ASP B 1 261 ? 13.562 4.867 39.688 1 91.62 261 ASP B N 1
ATOM 5870 C CA . ASP B 1 261 ? 14.109 3.998 40.719 1 91.62 261 ASP B CA 1
ATOM 5871 C C . ASP B 1 261 ? 15.109 4.75 41.594 1 91.62 261 ASP B C 1
ATOM 5873 O O . ASP B 1 261 ? 15.703 4.172 42.5 1 91.62 261 ASP B O 1
ATOM 5877 N N . GLY B 1 262 ? 15.375 5.957 41.281 1 91.88 262 GLY B N 1
ATOM 5878 C CA . GLY B 1 262 ? 16.141 6.809 42.188 1 91.88 262 GLY B CA 1
ATOM 5879 C C . GLY B 1 262 ? 17.547 7.105 41.656 1 91.88 262 GLY B C 1
ATOM 5880 O O . GLY B 1 262 ? 18.203 8.023 42.156 1 91.88 262 GLY B O 1
ATOM 5881 N N . HIS B 1 263 ? 17.938 6.41 40.719 1 93.94 263 HIS B N 1
ATOM 5882 C CA . HIS B 1 263 ? 19.297 6.707 40.219 1 93.94 263 HIS B CA 1
ATOM 5883 C C . HIS B 1 263 ? 19.266 7.77 39.125 1 93.94 263 HIS B C 1
ATOM 5885 O O . HIS B 1 263 ? 18.203 8.109 38.625 1 93.94 263 HIS B O 1
ATOM 5891 N N . SER B 1 264 ? 20.438 8.32 38.906 1 96.19 264 SER B N 1
ATOM 5892 C CA . SER B 1 264 ? 20.609 9.328 37.875 1 96.19 264 SER B CA 1
ATOM 5893 C C . SER B 1 264 ? 21.703 8.922 36.906 1 96.19 264 SER B C 1
ATOM 5895 O O . SER B 1 264 ? 22.578 8.117 37.25 1 96.19 264 SER B O 1
ATOM 5897 N N . LYS B 1 265 ? 21.547 9.359 35.719 1 96 265 LYS B N 1
ATOM 5898 C CA . LYS B 1 265 ? 22.547 9.133 34.656 1 96 265 LYS B CA 1
ATOM 5899 C C . LYS B 1 265 ? 22.938 10.438 34 1 96 265 LYS B C 1
ATOM 5901 O O . LYS B 1 265 ? 22.094 11.297 33.75 1 96 265 LYS B O 1
ATOM 5906 N N . VAL B 1 266 ? 24.203 10.539 33.75 1 97.44 266 VAL B N 1
ATOM 5907 C CA . VAL B 1 266 ? 24.719 11.672 32.969 1 97.44 266 VAL B CA 1
ATOM 5908 C C . VAL B 1 266 ? 25.078 11.227 31.562 1 97.44 266 VAL B C 1
ATOM 5910 O O . VAL B 1 266 ? 25.812 10.25 31.391 1 97.44 266 VAL B O 1
ATOM 5913 N N . LEU B 1 267 ? 24.484 11.93 30.625 1 97.19 267 LEU B N 1
ATOM 5914 C CA . LEU B 1 267 ? 24.781 11.672 29.219 1 97.19 267 LEU B CA 1
ATOM 5915 C C . LEU B 1 267 ? 25.438 12.883 28.562 1 97.19 267 LEU B C 1
ATOM 5917 O O . LEU B 1 267 ? 25.109 14.023 28.922 1 97.19 267 LEU B O 1
ATOM 5921 N N . GLU B 1 268 ? 26.391 12.641 27.688 1 98 268 GLU B N 1
ATOM 5922 C CA . GLU B 1 268 ? 26.906 13.672 26.781 1 98 268 GLU B CA 1
ATOM 5923 C C . GLU B 1 268 ? 26.359 13.5 25.375 1 98 268 GLU B C 1
ATOM 5925 O O . GLU B 1 268 ? 26.531 12.445 24.766 1 98 268 GLU B O 1
ATOM 5930 N N . VAL B 1 269 ? 25.688 14.531 24.938 1 98.38 269 VAL B N 1
ATOM 5931 C CA . VAL B 1 269 ? 25.156 14.469 23.578 1 98.38 269 VAL B CA 1
ATOM 5932 C C . VAL B 1 269 ? 25.484 15.766 22.844 1 98.38 269 VAL B C 1
ATOM 5934 O O . VAL B 1 269 ? 25.922 16.75 23.453 1 98.38 269 VAL B O 1
ATOM 5937 N N . ASP B 1 270 ? 25.328 15.766 21.547 1 98.06 270 ASP B N 1
ATOM 5938 C CA . ASP B 1 270 ? 25.594 16.938 20.719 1 98.06 270 ASP B CA 1
ATOM 5939 C C . ASP B 1 270 ? 24.328 17.766 20.531 1 98.06 270 ASP B C 1
ATOM 5941 O O . ASP B 1 270 ? 24.375 19 20.453 1 98.06 270 ASP B O 1
ATOM 5945 N N . VAL B 1 271 ? 23.203 17.125 20.391 1 97.81 271 VAL B N 1
ATOM 5946 C CA . VAL B 1 271 ? 21.938 17.766 20.109 1 97.81 271 VAL B CA 1
ATOM 5947 C C . VAL B 1 271 ? 20.844 17.156 20.984 1 97.81 271 VAL B C 1
ATOM 5949 O O . VAL B 1 271 ? 20.859 15.953 21.266 1 97.81 271 VAL B O 1
ATOM 5952 N N . ALA B 1 272 ? 19.984 17.969 21.516 1 97.75 272 ALA B N 1
ATOM 5953 C CA . ALA B 1 272 ? 18.75 17.531 22.188 1 97.75 272 ALA B CA 1
ATOM 5954 C C . ALA B 1 272 ? 17.516 17.953 21.406 1 97.75 272 ALA B C 1
ATOM 5956 O O . ALA B 1 272 ? 17.359 19.141 21.078 1 97.75 272 ALA B O 1
ATOM 5957 N N . LEU B 1 273 ? 16.703 17.016 21 1 97.19 273 LEU B N 1
ATOM 5958 C CA . LEU B 1 273 ? 15.461 17.266 20.297 1 97.19 273 LEU B CA 1
ATOM 5959 C C . LEU B 1 273 ? 14.273 17.172 21.25 1 97.19 273 LEU B C 1
ATOM 5961 O O . LEU B 1 273 ? 14.008 16.109 21.828 1 97.19 273 LEU B O 1
ATOM 5965 N N . ILE B 1 274 ? 13.578 18.25 21.406 1 96.12 274 ILE B N 1
ATOM 5966 C CA . ILE B 1 274 ? 12.391 18.297 22.25 1 96.12 274 ILE B CA 1
ATOM 5967 C C . ILE B 1 274 ? 11.156 17.906 21.438 1 96.12 274 ILE B C 1
ATOM 5969 O O . ILE B 1 274 ? 10.766 18.625 20.516 1 96.12 274 ILE B O 1
ATOM 5973 N N . SER B 1 275 ? 10.547 16.812 21.75 1 94.5 275 SER B N 1
ATOM 5974 C CA . SER B 1 275 ? 9.352 16.328 21.062 1 94.5 275 SER B CA 1
ATOM 5975 C C . SER B 1 275 ? 8.289 15.891 22.062 1 94.5 275 SER B C 1
ATOM 5977 O O . SER B 1 275 ? 7.891 14.727 22.094 1 94.5 275 SER B O 1
ATOM 5979 N N . ILE B 1 276 ? 7.742 16.828 22.828 1 93.88 276 ILE B N 1
ATOM 5980 C CA . ILE B 1 276 ? 6.859 16.484 23.938 1 93.88 276 ILE B CA 1
ATOM 5981 C C . ILE B 1 276 ? 5.441 16.969 23.641 1 93.88 276 ILE B C 1
ATOM 5983 O O . ILE B 1 276 ? 4.695 17.328 24.547 1 93.88 276 ILE B O 1
ATOM 5987 N N . GLY B 1 277 ? 5.129 17.078 22.391 1 91.56 277 GLY B N 1
ATOM 5988 C CA . GLY B 1 277 ? 3.779 17.453 22 1 91.56 277 GLY B CA 1
ATOM 5989 C C . GLY B 1 277 ? 3.695 18.844 21.406 1 91.56 277 GLY B C 1
ATOM 5990 O O . GLY B 1 277 ? 4.719 19.5 21.203 1 91.56 277 GLY B O 1
ATOM 5991 N N . ARG B 1 278 ? 2.5 19.234 21.047 1 93 278 ARG B N 1
ATOM 5992 C CA . ARG B 1 278 ? 2.248 20.516 20.375 1 93 278 ARG B CA 1
ATOM 5993 C C . ARG B 1 278 ? 1.094 21.25 21.047 1 93 278 ARG B C 1
ATOM 5995 O O . ARG B 1 278 ? 0.279 20.641 21.75 1 93 278 ARG B O 1
ATOM 6002 N N . ILE B 1 279 ? 1.065 22.547 20.859 1 94.25 279 ILE B N 1
ATOM 6003 C CA . ILE B 1 279 ? 0.001 23.375 21.406 1 94.25 279 ILE B CA 1
ATOM 6004 C C . ILE B 1 279 ? -0.573 24.266 20.297 1 94.25 279 ILE B C 1
ATOM 6006 O O . ILE B 1 279 ? 0.161 24.734 19.422 1 94.25 279 ILE B O 1
ATOM 6010 N N . SER B 1 280 ? -1.872 24.547 20.344 1 95.56 280 SER B N 1
ATOM 6011 C CA . SER B 1 280 ? -2.568 25.297 19.312 1 95.56 280 SER B CA 1
ATOM 6012 C C . SER B 1 280 ? -2.045 26.719 19.219 1 95.56 280 SER B C 1
ATOM 6014 O O . SER B 1 280 ? -1.659 27.312 20.234 1 95.56 280 SER B O 1
ATOM 6016 N N . ASN B 1 281 ? -2.033 27.312 18.016 1 94.88 281 ASN B N 1
ATOM 6017 C CA . ASN B 1 281 ? -1.639 28.688 17.766 1 94.88 281 ASN B CA 1
ATOM 6018 C C . ASN B 1 281 ? -2.844 29.625 17.781 1 94.88 281 ASN B C 1
ATOM 6020 O O . ASN B 1 281 ? -3.379 29.969 16.719 1 94.88 281 ASN B O 1
ATOM 6024 N N . LEU B 1 282 ? -3.229 30.109 18.984 1 96.62 282 LEU B N 1
ATOM 6025 C CA . LEU B 1 282 ? -4.422 30.953 19.062 1 96.62 282 LEU B CA 1
ATOM 6026 C C . LEU B 1 282 ? -4.09 32.312 19.641 1 96.62 282 LEU B C 1
ATOM 6028 O O . LEU B 1 282 ? -4.773 33.312 19.359 1 96.62 282 LEU B O 1
ATOM 6032 N N . LYS B 1 283 ? -3.039 32.406 20.406 1 92.62 283 LYS B N 1
ATOM 6033 C CA . LYS B 1 283 ? -2.76 33.594 21.219 1 92.62 283 LYS B CA 1
ATOM 6034 C C . LYS B 1 283 ? -2.529 34.812 20.328 1 92.62 283 LYS B C 1
ATOM 6036 O O . LYS B 1 283 ? -3.082 35.875 20.594 1 92.62 283 LYS B O 1
ATOM 6041 N N . SER B 1 284 ? -1.781 34.625 19.312 1 93.25 284 SER B N 1
ATOM 6042 C CA . SER B 1 284 ? -1.402 35.75 18.469 1 93.25 284 SER B CA 1
ATOM 6043 C C . SER B 1 284 ? -2.605 36.312 17.703 1 93.25 284 SER B C 1
ATOM 6045 O O . SER B 1 284 ? -2.549 37.406 17.156 1 93.25 284 SER B O 1
ATOM 6047 N N . LEU B 1 285 ? -3.734 35.625 17.703 1 97.56 285 LEU B N 1
ATOM 6048 C CA . LEU B 1 285 ? -4.918 36 16.938 1 97.56 285 LEU B CA 1
ATOM 6049 C C . LEU B 1 285 ? -5.742 37.062 17.703 1 97.56 285 LEU B C 1
ATOM 6051 O O . LEU B 1 285 ? -6.645 37.656 17.141 1 97.56 285 LEU B O 1
ATOM 6055 N N . LYS B 1 286 ? -5.457 37.281 18.984 1 97.12 286 LYS B N 1
ATOM 6056 C CA . LYS B 1 286 ? -6.277 38.125 19.844 1 97.12 286 LYS B CA 1
ATOM 6057 C C . LYS B 1 286 ? -7.75 37.719 19.75 1 97.12 286 LYS B C 1
ATOM 6059 O O . LYS B 1 286 ? -8.609 38.562 19.484 1 97.12 286 LYS B O 1
ATOM 6064 N N . PRO B 1 287 ? -7.961 36.406 20.094 1 96.69 287 PRO B N 1
ATOM 6065 C CA . PRO B 1 287 ? -9.312 35.875 19.891 1 96.69 287 PRO B CA 1
ATOM 6066 C C . PRO B 1 287 ? -10.367 36.625 20.703 1 96.69 287 PRO B C 1
ATOM 6068 O O . PRO B 1 287 ? -11.547 36.625 20.328 1 96.69 287 PRO B O 1
ATOM 6071 N N . GLU B 1 288 ? -9.969 37.312 21.75 1 95.31 288 GLU B N 1
ATOM 6072 C CA . GLU B 1 288 ? -10.891 38.062 22.594 1 95.31 288 GLU B CA 1
ATOM 6073 C C . GLU B 1 288 ? -11.578 39.188 21.812 1 95.31 288 GLU B C 1
ATOM 6075 O O . GLU B 1 288 ? -12.734 39.531 22.094 1 95.31 288 GLU B O 1
ATOM 6080 N N . ASN B 1 289 ? -10.914 39.719 20.844 1 97.12 289 ASN B N 1
ATOM 6081 C CA . ASN B 1 289 ? -11.477 40.812 20.031 1 97.12 289 ASN B CA 1
ATOM 6082 C C . ASN B 1 289 ? -12.648 40.344 19.188 1 97.12 289 ASN B C 1
ATOM 6084 O O . ASN B 1 289 ? -13.453 41.125 18.719 1 97.12 289 ASN B O 1
ATOM 6088 N N . ALA B 1 290 ? -12.742 39.062 18.984 1 96.62 290 ALA B N 1
ATOM 6089 C CA . ALA B 1 290 ? -13.828 38.469 18.203 1 96.62 290 ALA B CA 1
ATOM 6090 C C . ALA B 1 290 ? -14.836 37.75 19.094 1 96.62 290 ALA B C 1
ATOM 6092 O O . ALA B 1 290 ? -15.719 37.062 18.594 1 96.62 290 ALA B O 1
ATOM 6093 N N . GLY B 1 291 ? -14.609 37.812 20.422 1 95.06 291 GLY B N 1
ATOM 6094 C CA . GLY B 1 291 ? -15.5 37.125 21.359 1 95.06 291 GLY B CA 1
ATOM 6095 C C . GLY B 1 291 ? -15.203 35.656 21.516 1 95.06 291 GLY B C 1
ATOM 6096 O O . GLY B 1 291 ? -16.062 34.875 21.969 1 95.06 291 GLY B O 1
ATOM 6097 N N . LEU B 1 292 ? -14.055 35.25 21.062 1 95.94 292 LEU B N 1
ATOM 6098 C CA . LEU B 1 292 ? -13.672 33.844 21.156 1 95.94 292 LEU B CA 1
ATOM 6099 C C . LEU B 1 292 ? -13 33.531 22.484 1 95.94 292 LEU B C 1
ATOM 6101 O O . LEU B 1 292 ? -12.188 34.344 22.969 1 95.94 292 LEU B O 1
ATOM 6105 N N . THR B 1 293 ? -13.422 32.469 23.125 1 92.94 293 THR B N 1
ATOM 6106 C CA . THR B 1 293 ? -12.805 32 24.344 1 92.94 293 THR B CA 1
ATOM 6107 C C . THR B 1 293 ? -12.234 30.594 24.172 1 92.94 293 THR B C 1
ATOM 6109 O O . THR B 1 293 ? -12.984 29.625 24.094 1 92.94 293 THR B O 1
ATOM 6112 N N . PRO B 1 294 ? -10.914 30.516 24.047 1 94.12 294 PRO B N 1
ATOM 6113 C CA . PRO B 1 294 ? -10.32 29.188 23.953 1 94.12 294 PRO B CA 1
ATOM 6114 C C . PRO B 1 294 ? -10.641 28.297 25.156 1 94.12 294 PRO B C 1
ATOM 6116 O O . PRO B 1 294 ? -10.867 28.812 26.25 1 94.12 294 PRO B O 1
ATOM 6119 N N . THR B 1 295 ? -10.633 27.016 24.953 1 93.44 295 THR B N 1
ATOM 6120 C CA . THR B 1 295 ? -10.836 26.047 26.031 1 93.44 295 THR B CA 1
ATOM 6121 C C . THR B 1 295 ? -9.648 26.047 26.984 1 93.44 295 THR B C 1
ATOM 6123 O O . THR B 1 295 ? -8.641 26.719 26.734 1 93.44 295 THR B O 1
ATOM 6126 N N . GLU B 1 296 ? -9.773 25.234 28.031 1 92.31 296 GLU B N 1
ATOM 6127 C CA . GLU B 1 296 ? -8.688 25.078 29 1 92.31 296 GLU B CA 1
ATOM 6128 C C . GLU B 1 296 ? -7.441 24.484 28.344 1 92.31 296 GLU B C 1
ATOM 6130 O O . GLU B 1 296 ? -6.316 24.766 28.75 1 92.31 296 GLU B O 1
ATOM 6135 N N . LYS B 1 297 ? -7.664 23.797 27.297 1 91.38 297 LYS B N 1
ATOM 6136 C CA . LYS B 1 297 ? -6.562 23.141 26.594 1 91.38 297 LYS B CA 1
ATOM 6137 C C . LYS B 1 297 ? -5.996 24.047 25.5 1 91.38 297 LYS B C 1
ATOM 6139 O O . LYS B 1 297 ? -5.078 23.656 24.781 1 91.38 297 LYS B O 1
ATOM 6144 N N . GLY B 1 298 ? -6.566 25.203 25.391 1 94 298 GLY B N 1
ATOM 6145 C CA . GLY B 1 298 ? -6.066 26.156 24.406 1 94 298 GLY B CA 1
ATOM 6146 C C . GLY B 1 298 ? -6.574 25.906 23 1 94 298 GLY B C 1
ATOM 6147 O O . GLY B 1 298 ? -5.879 26.172 22.031 1 94 298 GLY B O 1
ATOM 6148 N N . THR B 1 299 ? -7.746 25.281 22.875 1 96.31 299 THR B N 1
ATOM 6149 C CA . THR B 1 299 ? -8.352 24.984 21.578 1 96.31 299 THR B CA 1
ATOM 6150 C C . THR B 1 299 ? -9.703 25.672 21.438 1 96.31 299 THR B C 1
ATOM 6152 O O . THR B 1 299 ? -10.172 26.328 22.391 1 96.31 299 THR B O 1
ATOM 6155 N N . LEU B 1 300 ? -10.273 25.688 20.281 1 96.75 300 LEU B N 1
ATOM 6156 C CA . LEU B 1 300 ? -11.594 26.25 20.031 1 96.75 300 LEU B CA 1
ATOM 6157 C C . LEU B 1 300 ? -12.648 25.156 19.922 1 96.75 300 LEU B C 1
ATOM 6159 O O . LEU B 1 300 ? -12.445 24.156 19.234 1 96.75 300 LEU B O 1
ATOM 6163 N N . GLU B 1 301 ? -13.727 25.328 20.641 1 94.88 301 GLU B N 1
ATOM 6164 C CA . GLU B 1 301 ? -14.836 24.375 20.547 1 94.88 301 GLU B CA 1
ATOM 6165 C C . GLU B 1 301 ? -15.602 24.562 19.234 1 94.88 301 GLU B C 1
ATOM 6167 O O . GLU B 1 301 ? -16 25.688 18.906 1 94.88 301 GLU B O 1
ATOM 6172 N N . ILE B 1 302 ? -15.773 23.484 18.516 1 95.81 302 ILE B N 1
ATOM 6173 C CA . ILE B 1 302 ? -16.484 23.562 17.234 1 95.81 302 ILE B CA 1
ATOM 6174 C C . ILE B 1 302 ? -17.641 22.562 17.234 1 95.81 302 ILE B C 1
ATOM 6176 O O . ILE B 1 302 ? -17.625 21.578 17.984 1 95.81 302 ILE B O 1
ATOM 6180 N N . ASN B 1 303 ? -18.719 22.828 16.453 1 94 303 ASN B N 1
ATOM 6181 C CA . ASN B 1 303 ? -19.75 21.844 16.188 1 94 303 ASN B CA 1
ATOM 6182 C C . ASN B 1 303 ? -19.391 20.938 15.008 1 94 303 ASN B C 1
ATOM 6184 O O . ASN B 1 303 ? -18.266 21 14.508 1 94 303 ASN B O 1
ATOM 6188 N N . ASP B 1 304 ? -20.234 20.078 14.5 1 91.19 304 ASP B N 1
ATOM 6189 C CA . ASP B 1 304 ? -19.953 19.078 13.469 1 91.19 304 ASP B CA 1
ATOM 6190 C C . ASP B 1 304 ? -19.719 19.719 12.109 1 91.19 304 ASP B C 1
ATOM 6192 O O . ASP B 1 304 ? -19.219 19.078 11.188 1 91.19 304 ASP B O 1
ATOM 6196 N N . ASN B 1 305 ? -20.078 21 12.031 1 93.75 305 ASN B N 1
ATOM 6197 C CA . ASN B 1 305 ? -19.859 21.734 10.781 1 93.75 305 ASN B CA 1
ATOM 6198 C C . ASN B 1 305 ? -18.656 22.641 10.875 1 93.75 305 ASN B C 1
ATOM 6200 O O . ASN B 1 305 ? -18.469 23.531 10.039 1 93.75 305 ASN B O 1
ATOM 6204 N N . CYS B 1 306 ? -17.859 22.578 11.953 1 96.31 306 CYS B N 1
ATOM 6205 C CA . CYS B 1 306 ? -16.594 23.266 12.188 1 96.31 306 CYS B CA 1
ATOM 6206 C C . CYS B 1 306 ? -16.828 24.719 12.539 1 96.31 306 CYS B C 1
ATOM 6208 O O . CYS B 1 306 ? -15.922 25.547 12.422 1 96.31 306 CYS B O 1
ATOM 6210 N N . GLN B 1 307 ? -18.109 25.031 12.914 1 96.88 307 GLN B N 1
ATOM 6211 C CA . GLN B 1 307 ? -18.391 26.375 13.406 1 96.88 307 GLN B CA 1
ATOM 6212 C C . GLN B 1 307 ? -17.938 26.531 14.859 1 96.88 307 GLN B C 1
ATOM 6214 O O . GLN B 1 307 ? -18.156 25.641 15.68 1 96.88 307 GLN B O 1
ATOM 6219 N N . VAL B 1 308 ? -17.281 27.672 15.086 1 97.88 308 VAL B N 1
ATOM 6220 C CA . VAL B 1 308 ? -16.906 27.984 16.469 1 97.88 308 VAL B CA 1
ATOM 6221 C C . VAL B 1 308 ? -18.141 28.422 17.25 1 97.88 308 VAL B C 1
ATOM 6223 O O . VAL B 1 308 ? -18.969 29.172 16.734 1 97.88 308 VAL B O 1
ATOM 6226 N N . ILE B 1 309 ? -18.219 27.875 18.422 1 94.44 309 ILE B N 1
ATOM 6227 C CA . ILE B 1 309 ? -19.359 28.203 19.281 1 94.44 309 ILE B CA 1
ATOM 6228 C C . ILE B 1 309 ? -19.031 29.422 20.125 1 94.44 309 ILE B C 1
ATOM 6230 O O . ILE B 1 309 ? -18.062 29.422 20.891 1 94.44 309 ILE B O 1
ATOM 6234 N N . ILE B 1 310 ? -19.766 30.531 19.953 1 92.06 310 ILE B N 1
ATOM 6235 C CA . ILE B 1 310 ? -19.656 31.734 20.75 1 92.06 310 ILE B CA 1
ATOM 6236 C C . ILE B 1 310 ? -20.953 31.969 21.516 1 92.06 310 ILE B C 1
ATOM 6238 O O . ILE B 1 310 ? -22.031 32.062 20.922 1 92.06 310 ILE B O 1
ATOM 6242 N N . ASN B 1 311 ? -20.875 32 22.812 1 90.38 311 ASN B N 1
ATOM 6243 C CA . ASN B 1 311 ? -22.047 32.188 23.672 1 90.38 311 ASN B CA 1
ATOM 6244 C C . ASN B 1 311 ? -23.109 31.141 23.359 1 90.38 311 ASN B C 1
ATOM 6246 O O . ASN B 1 311 ? -24.297 31.484 23.203 1 90.38 311 ASN B O 1
ATOM 6250 N N . GLY B 1 312 ? -22.703 29.906 23.109 1 90.12 312 GLY B N 1
ATOM 6251 C CA . GLY B 1 312 ? -23.594 28.766 22.938 1 90.12 312 GLY B CA 1
ATOM 6252 C C . GLY B 1 312 ? -24.188 28.688 21.547 1 90.12 312 GLY B C 1
ATOM 6253 O O . GLY B 1 312 ? -25.016 27.812 21.266 1 90.12 312 GLY B O 1
ATOM 6254 N N . LYS B 1 313 ? -23.797 29.594 20.641 1 94.5 313 LYS B N 1
ATOM 6255 C CA . LYS B 1 313 ? -24.359 29.609 19.297 1 94.5 313 LYS B CA 1
ATOM 6256 C C . LYS B 1 313 ? -23.266 29.5 18.25 1 94.5 313 LYS B C 1
ATOM 6258 O O . LYS B 1 313 ? -22.172 30.047 18.422 1 94.5 313 LYS B O 1
ATOM 6263 N N . PRO B 1 314 ? -23.672 28.781 17.156 1 94.94 314 PRO B N 1
ATOM 6264 C CA . PRO B 1 314 ? -22.719 28.766 16.062 1 94.94 314 PRO B CA 1
ATOM 6265 C C . PRO B 1 314 ? -22.453 30.156 15.484 1 94.94 314 PRO B C 1
ATOM 6267 O O . PRO B 1 314 ? -23.375 30.969 15.391 1 94.94 314 PRO B O 1
ATOM 6270 N N . SER B 1 315 ? -21.281 30.422 15.102 1 96.69 315 SER B N 1
ATOM 6271 C CA . SER B 1 315 ? -20.891 31.734 14.594 1 96.69 315 SER B CA 1
ATOM 6272 C C . SER B 1 315 ? -20.469 31.656 13.133 1 96.69 315 SER B C 1
ATOM 6274 O O . SER B 1 315 ? -20.562 30.609 12.508 1 96.69 315 SER B O 1
ATOM 6276 N N . ASN B 1 316 ? -20.125 32.812 12.609 1 97.62 316 ASN B N 1
ATOM 6277 C CA . ASN B 1 316 ? -19.578 32.875 11.266 1 97.62 316 ASN B CA 1
ATOM 6278 C C . ASN B 1 316 ? -18.062 32.625 11.266 1 97.62 316 ASN B C 1
ATOM 6280 O O . ASN B 1 316 ? -17.422 32.719 10.219 1 97.62 316 ASN B O 1
ATOM 6284 N N . ILE B 1 317 ? -17.547 32.344 12.477 1 98.5 317 ILE B N 1
ATOM 6285 C CA . ILE B 1 317 ? -16.141 31.969 12.625 1 98.5 317 ILE B CA 1
ATOM 6286 C C . ILE B 1 317 ? -16.031 30.438 12.711 1 98.5 317 ILE B C 1
ATOM 6288 O O . ILE B 1 317 ? -16.75 29.812 13.484 1 98.5 317 ILE B O 1
ATOM 6292 N N . TYR B 1 318 ? -15.219 29.875 11.828 1 98.44 318 TYR B N 1
ATOM 6293 C CA . TYR B 1 318 ? -14.93 28.438 11.773 1 98.44 318 TYR B CA 1
ATOM 6294 C C . TYR B 1 318 ? -13.516 28.156 12.242 1 98.44 318 TYR B C 1
ATOM 6296 O O . TYR B 1 318 ? -12.672 29.047 12.281 1 98.44 318 TYR B O 1
ATOM 6304 N N . ALA B 1 319 ? -13.281 26.969 12.68 1 98.56 319 ALA B N 1
ATOM 6305 C CA . ALA B 1 319 ? -11.945 26.484 13.008 1 98.56 319 ALA B CA 1
ATOM 6306 C C . ALA B 1 319 ? -11.711 25.078 12.438 1 98.56 319 ALA B C 1
ATOM 6308 O O . ALA B 1 319 ? -12.648 24.281 12.32 1 98.56 319 ALA B O 1
ATOM 6309 N N . ALA B 1 320 ? -10.508 24.797 12.039 1 97.94 320 ALA B N 1
ATOM 6310 C CA . ALA B 1 320 ? -10.148 23.5 11.469 1 97.94 320 ALA B CA 1
ATOM 6311 C C . ALA B 1 320 ? -8.703 23.141 11.797 1 97.94 320 ALA B C 1
ATOM 6313 O O . ALA B 1 320 ? -7.828 24.016 11.828 1 97.94 320 ALA B O 1
ATOM 6314 N N . GLY B 1 321 ? -8.461 21.844 12 1 96.31 321 GLY B N 1
ATOM 6315 C CA . GLY B 1 321 ? -7.121 21.344 12.273 1 96.31 321 GLY B CA 1
ATOM 6316 C C . GLY B 1 321 ? -6.77 21.344 13.75 1 96.31 321 GLY B C 1
ATOM 6317 O O . GLY B 1 321 ? -7.629 21.094 14.594 1 96.31 321 GLY B O 1
ATOM 6318 N N . ASP B 1 322 ? -5.543 21.641 14.023 1 95.5 322 ASP B N 1
ATOM 6319 C CA . ASP B 1 322 ? -4.992 21.422 15.359 1 95.5 322 ASP B CA 1
ATOM 6320 C C . ASP B 1 322 ? -5.617 22.391 16.359 1 95.5 322 ASP B C 1
ATOM 6322 O O . ASP B 1 322 ? -5.562 22.156 17.578 1 95.5 322 ASP B O 1
ATOM 6326 N N . VAL B 1 323 ? -6.262 23.422 15.945 1 97.31 323 VAL B N 1
ATOM 6327 C CA . VAL B 1 323 ? -6.832 24.422 16.844 1 97.31 323 VAL B CA 1
ATOM 6328 C C . VAL B 1 323 ? -8.156 23.906 17.406 1 97.31 323 VAL B C 1
ATOM 6330 O O . VAL B 1 323 ? -8.703 24.5 18.344 1 97.31 323 VAL B O 1
ATOM 6333 N N . THR B 1 324 ? -8.711 22.828 16.875 1 96.31 324 THR B N 1
ATOM 6334 C CA . THR B 1 324 ? -10.062 22.391 17.203 1 96.31 324 THR B CA 1
ATOM 6335 C C . THR B 1 324 ? -10.031 21.406 18.375 1 96.31 324 THR B C 1
ATOM 6337 O O . THR B 1 324 ? -11.078 21.062 18.922 1 96.31 324 THR B O 1
ATOM 6340 N N . GLY B 1 325 ? -8.859 20.906 18.719 1 91.12 325 GLY B N 1
ATOM 6341 C CA . GLY B 1 325 ? -8.766 19.953 19.812 1 91.12 325 GLY B CA 1
ATOM 6342 C C . GLY B 1 325 ? -8.984 18.516 19.375 1 91.12 325 GLY B C 1
ATOM 6343 O O . GLY B 1 325 ? -8.953 17.594 20.203 1 91.12 325 GLY B O 1
ATOM 6344 N N . HIS B 1 326 ? -9.211 18.297 18.141 1 91 326 HIS B N 1
ATOM 6345 C CA . HIS B 1 326 ? -9.281 16.953 17.594 1 91 326 HIS B CA 1
ATOM 6346 C C . HIS B 1 326 ? -7.898 16.422 17.234 1 91 326 HIS B C 1
ATOM 6348 O O . HIS B 1 326 ? -6.891 17.094 17.5 1 91 326 HIS B O 1
ATOM 6354 N N . SER B 1 327 ? -7.883 15.141 16.734 1 90.56 327 SER B N 1
ATOM 6355 C CA . SER B 1 327 ? -6.602 14.523 16.406 1 90.56 327 SER B CA 1
ATOM 6356 C C . SER B 1 327 ? -5.762 15.422 15.508 1 90.56 327 SER B C 1
ATOM 6358 O O . SER B 1 327 ? -6.266 15.969 14.531 1 90.56 327 SER B O 1
ATOM 6360 N N . GLN B 1 328 ? -4.574 15.617 15.898 1 91.12 328 GLN B N 1
ATOM 6361 C CA . GLN B 1 328 ? -3.664 16.484 15.164 1 91.12 328 GLN B CA 1
ATOM 6362 C C . GLN B 1 328 ? -3.088 15.773 13.945 1 91.12 328 GLN B C 1
ATOM 6364 O O . GLN B 1 328 ? -1.884 15.523 13.875 1 91.12 328 GLN B O 1
ATOM 6369 N N . LEU B 1 329 ? -3.934 15.5 13.016 1 91.81 329 LEU B N 1
ATOM 6370 C CA . LEU B 1 329 ? -3.584 14.797 11.789 1 91.81 329 LEU B CA 1
ATOM 6371 C C . LEU B 1 329 ? -3.885 15.648 10.562 1 91.81 329 LEU B C 1
ATOM 6373 O O . LEU B 1 329 ? -4.898 16.359 10.531 1 91.81 329 LEU B O 1
ATOM 6377 N N . TYR B 1 330 ? -2.984 15.578 9.633 1 92.88 330 TYR B N 1
ATOM 6378 C CA . TYR B 1 330 ? -3.135 16.266 8.352 1 92.88 330 TYR B CA 1
ATOM 6379 C C . TYR B 1 330 ? -4.496 15.992 7.734 1 92.88 330 TYR B C 1
ATOM 6381 O O . TYR B 1 330 ? -5.184 16.906 7.277 1 92.88 330 TYR B O 1
ATOM 6389 N N . SER B 1 331 ? -4.91 14.727 7.738 1 92.19 331 SER B N 1
ATOM 6390 C CA . SER B 1 331 ? -6.156 14.289 7.113 1 92.19 331 SER B CA 1
ATOM 6391 C C . SER B 1 331 ? -7.367 14.891 7.82 1 92.19 331 SER B C 1
ATOM 6393 O O . SER B 1 331 ? -8.352 15.25 7.176 1 92.19 331 SER B O 1
ATOM 6395 N N . VAL B 1 332 ? -7.312 15.016 9.094 1 92.75 332 VAL B N 1
ATOM 6396 C CA . VAL B 1 332 ? -8.391 15.617 9.875 1 92.75 332 VAL B CA 1
ATOM 6397 C C . VAL B 1 332 ? -8.516 17.094 9.531 1 92.75 332 VAL B C 1
ATOM 6399 O O . VAL B 1 332 ? -9.617 17.594 9.297 1 92.75 332 VAL B O 1
ATOM 6402 N N . ALA B 1 333 ? -7.367 17.719 9.477 1 94.94 333 ALA B N 1
ATOM 6403 C CA . ALA B 1 333 ? -7.355 19.141 9.141 1 94.94 333 ALA B CA 1
ATOM 6404 C C . ALA B 1 333 ? -7.969 19.391 7.766 1 94.94 333 ALA B C 1
ATOM 6406 O O . ALA B 1 333 ? -8.812 20.281 7.605 1 94.94 333 ALA B O 1
ATOM 6407 N N . GLU B 1 334 ? -7.547 18.609 6.828 1 94 334 GLU B N 1
ATOM 6408 C CA . GLU B 1 334 ? -8.031 18.766 5.461 1 94 334 GLU B CA 1
ATOM 6409 C C . GLU B 1 334 ? -9.547 18.562 5.387 1 94 334 GLU B C 1
ATOM 6411 O O . GLU B 1 334 ? -10.25 19.328 4.734 1 94 334 GLU B O 1
ATOM 6416 N N . LEU B 1 335 ? -10.023 17.547 6.027 1 92.56 335 LEU B N 1
ATOM 6417 C CA . LEU B 1 335 ? -11.453 17.25 6.004 1 92.56 335 LEU B CA 1
ATOM 6418 C C . LEU B 1 335 ? -12.258 18.344 6.68 1 92.56 335 LEU B C 1
ATOM 6420 O O . LEU B 1 335 ? -13.312 18.75 6.176 1 92.56 335 LEU B O 1
ATOM 6424 N N . GLN B 1 336 ? -11.789 18.828 7.801 1 95.19 336 GLN B N 1
ATOM 6425 C CA . GLN B 1 336 ? -12.477 19.891 8.516 1 95.19 336 GLN B CA 1
ATOM 6426 C C . GLN B 1 336 ? -12.523 21.172 7.695 1 95.19 336 GLN B C 1
ATOM 6428 O O . GLN B 1 336 ? -13.539 21.875 7.676 1 95.19 336 GLN B O 1
ATOM 6433 N N . GLY B 1 337 ? -11.391 21.469 7.02 1 96.44 337 GLY B N 1
ATOM 6434 C CA . GLY B 1 337 ? -11.367 22.625 6.148 1 96.44 337 GLY B CA 1
ATOM 6435 C C . GLY B 1 337 ? -12.422 22.578 5.059 1 96.44 337 GLY B C 1
ATOM 6436 O O . GLY B 1 337 ? -13.156 23.547 4.855 1 96.44 337 GLY B O 1
ATOM 6437 N N . ARG B 1 338 ? -12.531 21.469 4.414 1 93.94 338 ARG B N 1
ATOM 6438 C CA . ARG B 1 338 ? -13.523 21.297 3.359 1 93.94 338 ARG B CA 1
ATOM 6439 C C . ARG B 1 338 ? -14.938 21.391 3.916 1 93.94 338 ARG B C 1
ATOM 6441 O O . ARG B 1 338 ? -15.805 22.047 3.328 1 93.94 338 ARG B O 1
ATOM 6448 N N . LYS B 1 339 ? -15.141 20.75 5.031 1 93.94 339 LYS B N 1
ATOM 6449 C CA . LYS B 1 339 ? -16.469 20.719 5.645 1 93.94 339 LYS B CA 1
ATOM 6450 C C . LYS B 1 339 ? -16.922 22.109 6.043 1 93.94 339 LYS B C 1
ATOM 6452 O O . LYS B 1 339 ? -18.094 22.469 5.871 1 93.94 339 LYS B O 1
ATOM 6457 N N . ALA B 1 340 ? -16.016 22.875 6.609 1 96.62 340 ALA B N 1
ATOM 6458 C CA . ALA B 1 340 ? -16.344 24.25 6.984 1 96.62 340 ALA B CA 1
ATOM 6459 C C . ALA B 1 340 ? -16.891 25.016 5.793 1 96.62 340 ALA B C 1
ATOM 6461 O O . ALA B 1 340 ? -17.938 25.688 5.895 1 96.62 340 ALA B O 1
ATOM 6462 N N . VAL B 1 341 ? -16.234 24.891 4.691 1 96.88 341 VAL B N 1
ATOM 6463 C CA . VAL B 1 341 ? -16.609 25.656 3.504 1 96.88 341 VAL B CA 1
ATOM 6464 C C . VAL B 1 341 ? -17.922 25.125 2.941 1 96.88 341 VAL B C 1
ATOM 6466 O O . VAL B 1 341 ? -18.75 25.891 2.449 1 96.88 341 VAL B O 1
ATOM 6469 N N . GLU B 1 342 ? -18.078 23.828 2.977 1 95.12 342 GLU B N 1
ATOM 6470 C CA . GLU B 1 342 ? -19.344 23.25 2.525 1 95.12 342 GLU B CA 1
ATOM 6471 C C . GLU B 1 342 ? -20.516 23.797 3.334 1 95.12 342 GLU B C 1
ATOM 6473 O O . GLU B 1 342 ? -21.578 24.078 2.779 1 95.12 342 GLU B O 1
ATOM 6478 N N . LYS B 1 343 ? -20.312 23.922 4.59 1 95.44 343 LYS B N 1
ATOM 6479 C CA . LYS B 1 343 ? -21.344 24.531 5.434 1 95.44 343 LYS B CA 1
ATOM 6480 C C . LYS B 1 343 ? -21.609 25.969 5.027 1 95.44 343 LYS B C 1
ATOM 6482 O O . LYS B 1 343 ? -22.766 26.391 4.926 1 95.44 343 LYS B O 1
ATOM 6487 N N . MET B 1 344 ? -20.594 26.734 4.805 1 97 344 MET B N 1
ATOM 6488 C CA . MET B 1 344 ? -20.719 28.125 4.395 1 97 344 MET B CA 1
ATOM 6489 C C . MET B 1 344 ? -21.547 28.25 3.121 1 97 344 MET B C 1
ATOM 6491 O O . MET B 1 344 ? -22.297 29.219 2.955 1 97 344 MET B O 1
ATOM 6495 N N . ALA B 1 345 ? -21.375 27.25 2.299 1 95.38 345 ALA B N 1
ATOM 6496 C CA . ALA B 1 345 ? -22.031 27.281 0.993 1 95.38 345 ALA B CA 1
ATOM 6497 C C . ALA B 1 345 ? -23.438 26.703 1.074 1 95.38 345 ALA B C 1
ATOM 6499 O O . ALA B 1 345 ? -24.125 26.578 0.059 1 95.38 345 ALA B O 1
ATOM 6500 N N . GLY B 1 346 ? -23.844 26.281 2.174 1 94.06 346 GLY B N 1
ATOM 6501 C CA . GLY B 1 346 ? -25.188 25.734 2.357 1 94.06 346 GLY B CA 1
ATOM 6502 C C . GLY B 1 346 ? -25.312 24.297 1.896 1 94.06 346 GLY B C 1
ATOM 6503 O O . GLY B 1 346 ? -26.406 23.844 1.551 1 94.06 346 GLY B O 1
ATOM 6504 N N . LYS B 1 347 ? -24.203 23.656 1.77 1 86.62 347 LYS B N 1
ATOM 6505 C CA . LYS B 1 347 ? -24.203 22.25 1.38 1 86.62 347 LYS B CA 1
ATOM 6506 C C . LYS B 1 347 ? -23.922 21.359 2.582 1 86.62 347 LYS B C 1
ATOM 6508 O O . LYS B 1 347 ? -22.953 21.547 3.305 1 86.62 347 LYS B O 1
ATOM 6513 N N . VAL B 1 348 ? -24.984 20.828 3.15 1 73 348 VAL B N 1
ATOM 6514 C CA . VAL B 1 348 ? -24.781 20.031 4.355 1 73 348 VAL B CA 1
ATOM 6515 C C . VAL B 1 348 ? -24.281 18.641 3.973 1 73 348 VAL B C 1
ATOM 6517 O O . VAL B 1 348 ? -24.922 17.953 3.162 1 73 348 VAL B O 1
ATOM 6520 N N . GLY B 1 349 ? -23.047 18.406 4.375 1 72.88 349 GLY B N 1
ATOM 6521 C CA . GLY B 1 349 ? -22.453 17.094 4.152 1 72.88 349 GLY B CA 1
ATOM 6522 C C . GLY B 1 349 ? -22.688 16.141 5.312 1 72.88 349 GLY B C 1
ATOM 6523 O O . GLY B 1 349 ? -23.594 16.344 6.121 1 72.88 349 GLY B O 1
ATOM 6524 N N . TYR B 1 350 ? -22.031 15.086 5.316 1 76.5 350 TYR B N 1
ATOM 6525 C CA . TYR B 1 350 ? -22.109 14.07 6.355 1 76.5 350 TYR B CA 1
ATOM 6526 C C . TYR B 1 350 ? -21.406 14.539 7.625 1 76.5 350 TYR B C 1
ATOM 6528 O O . TYR B 1 350 ? -20.469 15.344 7.566 1 76.5 350 TYR B O 1
ATOM 6536 N N . PRO B 1 351 ? -21.984 14.094 8.727 1 81.62 351 PRO B N 1
ATOM 6537 C CA . PRO B 1 351 ? -21.297 14.43 9.977 1 81.62 351 PRO B CA 1
ATOM 6538 C C . PRO B 1 351 ? -19.859 13.891 10.031 1 81.62 351 PRO B C 1
ATOM 6540 O O . PRO B 1 351 ? -19.562 12.867 9.414 1 81.62 351 PRO B O 1
ATOM 6543 N N . LEU B 1 352 ? -19.094 14.672 10.789 1 85.19 352 LEU B N 1
ATOM 6544 C CA . LEU B 1 352 ? -17.734 14.203 11 1 85.19 352 LEU B CA 1
ATOM 6545 C C . LEU B 1 352 ? -17.719 12.906 11.805 1 85.19 352 LEU B C 1
ATOM 6547 O O . LEU B 1 352 ? -18.359 12.812 12.844 1 85.19 352 LEU B O 1
ATOM 6551 N N . ASP B 1 353 ? -17.109 11.82 11.211 1 87.62 353 ASP B N 1
ATOM 6552 C CA . ASP B 1 353 ? -16.938 10.531 11.867 1 87.62 353 ASP B CA 1
ATOM 6553 C C . ASP B 1 353 ? -15.453 10.164 11.969 1 87.62 353 ASP B C 1
ATOM 6555 O O . ASP B 1 353 ? -14.805 9.906 10.953 1 87.62 353 ASP B O 1
ATOM 6559 N N . TYR B 1 354 ? -15.008 10.148 13.188 1 89.12 354 TYR B N 1
ATOM 6560 C CA . TYR B 1 354 ? -13.578 9.93 13.383 1 89.12 354 TYR B CA 1
ATOM 6561 C C . TYR B 1 354 ? -13.281 8.453 13.602 1 89.12 354 TYR B C 1
ATOM 6563 O O . TYR B 1 354 ? -12.133 8.086 13.875 1 89.12 354 TYR B O 1
ATOM 6571 N N . SER B 1 355 ? -14.258 7.566 13.461 1 88.38 355 SER B N 1
ATOM 6572 C CA . SER B 1 355 ? -14.109 6.156 13.797 1 88.38 355 SER B CA 1
ATOM 6573 C C . SER B 1 355 ? -13.234 5.43 12.789 1 88.38 355 SER B C 1
ATOM 6575 O O . SER B 1 355 ? -12.727 4.34 13.07 1 88.38 355 SER B O 1
ATOM 6577 N N . HIS B 1 356 ? -13.078 5.98 11.609 1 90.19 356 HIS B N 1
ATOM 6578 C CA . HIS B 1 356 ? -12.297 5.32 10.57 1 90.19 356 HIS B CA 1
ATOM 6579 C C . HIS B 1 356 ? -11.023 6.105 10.258 1 90.19 356 HIS B C 1
ATOM 6581 O O . HIS B 1 356 ? -10.461 5.969 9.172 1 90.19 356 HIS B O 1
ATOM 6587 N N . MET B 1 357 ? -10.625 6.949 11.188 1 92.12 357 MET B N 1
ATOM 6588 C CA . MET B 1 357 ? -9.414 7.746 11.016 1 92.12 357 MET B CA 1
ATOM 6589 C C . MET B 1 357 ? -8.164 6.867 11.102 1 92.12 357 MET B C 1
ATOM 6591 O O . MET B 1 357 ? -8.062 6.02 11.984 1 92.12 357 MET B O 1
ATOM 6595 N N . SER B 1 358 ? -7.281 7.059 10.164 1 94.75 358 SER B N 1
ATOM 6596 C CA . SER B 1 358 ? -6.031 6.301 10.148 1 94.75 358 SER B CA 1
ATOM 6597 C C . SER B 1 358 ? -4.867 7.141 10.664 1 94.75 358 SER B C 1
ATOM 6599 O O . SER B 1 358 ? -4.84 8.359 10.469 1 94.75 358 SER B O 1
ATOM 6601 N N . THR B 1 359 ? -3.986 6.523 11.328 1 95.56 359 THR B N 1
ATOM 6602 C CA . THR B 1 359 ? -2.725 7.113 11.766 1 95.56 359 THR B CA 1
ATOM 6603 C C . THR B 1 359 ? -1.54 6.32 11.219 1 95.56 359 THR B C 1
ATOM 6605 O O . THR B 1 359 ? -1.478 5.098 11.375 1 95.56 359 THR B O 1
ATOM 6608 N N . LEU B 1 360 ? -0.717 7.027 10.562 1 96.88 360 LEU B N 1
ATOM 6609 C CA . LEU B 1 360 ? 0.488 6.406 10.023 1 96.88 360 LEU B CA 1
ATOM 6610 C C . LEU B 1 360 ? 1.71 6.773 10.859 1 96.88 360 LEU B C 1
ATOM 6612 O O . LEU B 1 360 ? 1.905 7.941 11.203 1 96.88 360 LEU B O 1
ATOM 6616 N N . MET B 1 361 ? 2.475 5.797 11.273 1 97.62 361 MET B N 1
ATOM 6617 C CA . MET B 1 361 ? 3.705 5.969 12.039 1 97.62 361 MET B CA 1
ATOM 6618 C C . MET B 1 361 ? 4.898 5.398 11.281 1 97.62 361 MET B C 1
ATOM 6620 O O . MET B 1 361 ? 4.996 4.184 11.094 1 97.62 361 MET B O 1
ATOM 6624 N N . PHE B 1 362 ? 5.754 6.266 10.891 1 97.25 362 PHE B N 1
ATOM 6625 C CA . PHE B 1 362 ? 6.828 5.863 9.992 1 97.25 362 PHE B CA 1
ATOM 6626 C C . PHE B 1 362 ? 8.055 5.414 10.781 1 97.25 362 PHE B C 1
ATOM 6628 O O . PHE B 1 362 ? 9.016 6.172 10.93 1 97.25 362 PHE B O 1
ATOM 6635 N N . PHE B 1 363 ? 7.984 4.262 11.25 1 98.06 363 PHE B N 1
ATOM 6636 C CA . PHE B 1 363 ? 9.023 3.533 11.961 1 98.06 363 PHE B CA 1
ATOM 6637 C C . PHE B 1 363 ? 9.711 2.529 11.047 1 98.06 363 PHE B C 1
ATOM 6639 O O . PHE B 1 363 ? 9.625 2.641 9.82 1 98.06 363 PHE B O 1
ATOM 6646 N N . LYS B 1 364 ? 10.508 1.655 11.602 1 96.94 364 LYS B N 1
ATOM 6647 C CA . LYS B 1 364 ? 11.148 0.576 10.852 1 96.94 364 LYS B CA 1
ATOM 6648 C C . LYS B 1 364 ? 10.875 -0.778 11.5 1 96.94 364 LYS B C 1
ATOM 6650 O O . LYS B 1 364 ? 11.57 -1.172 12.438 1 96.94 364 LYS B O 1
ATOM 6655 N N . PRO B 1 365 ? 9.789 -1.521 11.047 1 96.81 365 PRO B N 1
ATOM 6656 C CA . PRO B 1 365 ? 8.93 -1.132 9.922 1 96.81 365 PRO B CA 1
ATOM 6657 C C . PRO B 1 365 ? 7.836 -0.148 10.328 1 96.81 365 PRO B C 1
ATOM 6659 O O . PRO B 1 365 ? 7.652 0.114 11.523 1 96.81 365 PRO B O 1
ATOM 6662 N N . GLU B 1 366 ? 7.203 0.452 9.305 1 97.5 366 GLU B N 1
ATOM 6663 C CA . GLU B 1 366 ? 6.121 1.393 9.578 1 97.5 366 GLU B CA 1
ATOM 6664 C C . GLU B 1 366 ? 4.953 0.699 10.273 1 97.5 366 GLU B C 1
ATOM 6666 O O . GLU B 1 366 ? 4.773 -0.513 10.141 1 97.5 366 GLU B O 1
ATOM 6671 N N . VAL B 1 367 ? 4.242 1.448 11.055 1 98.12 367 VAL B N 1
ATOM 6672 C CA . VAL B 1 367 ? 3.029 1.011 11.734 1 98.12 367 VAL B CA 1
ATOM 6673 C C . VAL B 1 367 ? 1.845 1.857 11.273 1 98.12 367 VAL B C 1
ATOM 6675 O O . VAL B 1 367 ? 1.953 3.082 11.164 1 98.12 367 VAL B O 1
ATOM 6678 N N . ALA B 1 368 ? 0.808 1.216 10.867 1 98.12 368 ALA B N 1
ATOM 6679 C CA . ALA B 1 368 ? -0.431 1.892 10.492 1 98.12 368 ALA B CA 1
ATOM 6680 C C . ALA B 1 368 ? -1.581 1.478 11.406 1 98.12 368 ALA B C 1
ATOM 6682 O O . ALA B 1 368 ? -1.683 0.312 11.797 1 98.12 368 ALA B O 1
ATOM 6683 N N . ALA B 1 369 ? -2.369 2.416 11.75 1 97.62 369 ALA B N 1
ATOM 6684 C CA . ALA B 1 369 ? -3.494 2.168 12.648 1 97.62 369 ALA B CA 1
ATOM 6685 C C . ALA B 1 369 ? -4.781 2.766 12.086 1 97.62 369 ALA B C 1
ATOM 6687 O O . ALA B 1 369 ? -4.762 3.832 11.469 1 97.62 369 ALA B O 1
ATOM 6688 N N . VAL B 1 370 ? -5.875 2.086 12.281 1 97.19 370 VAL B N 1
ATOM 6689 C CA . VAL B 1 370 ? -7.191 2.623 11.953 1 97.19 370 VAL B CA 1
ATOM 6690 C C . VAL B 1 370 ? -8.227 2.113 12.961 1 97.19 370 VAL B C 1
ATOM 6692 O O . VAL B 1 370 ? -8.156 0.96 13.391 1 97.19 370 VAL B O 1
ATOM 6695 N N . GLY B 1 371 ? -9.109 2.994 13.414 1 95.94 371 GLY B N 1
ATOM 6696 C CA . GLY B 1 371 ? -10.188 2.613 14.32 1 95.94 371 GLY B CA 1
ATOM 6697 C C . GLY B 1 371 ? -9.711 2.383 15.742 1 95.94 371 GLY B C 1
ATOM 6698 O O . GLY B 1 371 ? -8.727 2.98 16.172 1 95.94 371 GLY B O 1
ATOM 6699 N N . ALA B 1 372 ? -10.406 1.561 16.453 1 96.62 372 ALA B N 1
ATOM 6700 C CA . ALA B 1 372 ? -10.172 1.369 17.875 1 96.62 372 ALA B CA 1
ATOM 6701 C C . ALA B 1 372 ? -9.016 0.403 18.125 1 96.62 372 ALA B C 1
ATOM 6703 O O . ALA B 1 372 ? -8.75 -0.471 17.297 1 96.62 372 ALA B O 1
ATOM 6704 N N . ASN B 1 373 ? -8.297 0.611 19.156 1 97.12 373 ASN B N 1
ATOM 6705 C CA . ASN B 1 373 ? -7.387 -0.402 19.688 1 97.12 373 ASN B CA 1
ATOM 6706 C C . ASN B 1 373 ? -7.98 -1.111 20.891 1 97.12 373 ASN B C 1
ATOM 6708 O O . ASN B 1 373 ? -9.117 -0.834 21.281 1 97.12 373 ASN B O 1
ATOM 6712 N N . GLU B 1 374 ? -7.289 -2.061 21.453 1 97.69 374 GLU B N 1
ATOM 6713 C CA . GLU B 1 374 ? -7.824 -2.871 22.531 1 97.69 374 GLU B CA 1
ATOM 6714 C C . GLU B 1 374 ? -8.086 -2.025 23.781 1 97.69 374 GLU B C 1
ATOM 6716 O O . GLU B 1 374 ? -9.125 -2.17 24.422 1 97.69 374 GLU B O 1
ATOM 6721 N N . LYS B 1 375 ? -7.203 -1.123 24.156 1 96.69 375 LYS B N 1
ATOM 6722 C CA . LYS B 1 375 ? -7.348 -0.274 25.328 1 96.69 375 LYS B CA 1
ATOM 6723 C C . LYS B 1 375 ? -8.602 0.591 25.234 1 96.69 375 LYS B C 1
ATOM 6725 O O . LYS B 1 375 ? -9.32 0.756 26.219 1 96.69 375 LYS B O 1
ATOM 6730 N N . MET B 1 376 ? -8.828 1.141 24.062 1 95.94 376 MET B N 1
ATOM 6731 C CA . MET B 1 376 ? -10.016 1.959 23.828 1 95.94 376 MET B CA 1
ATOM 6732 C C . MET B 1 376 ? -11.289 1.146 24.047 1 95.94 376 MET B C 1
ATOM 6734 O O . MET B 1 376 ? -12.219 1.611 24.703 1 95.94 376 MET B O 1
ATOM 6738 N N . LEU B 1 377 ? -11.32 -0.078 23.5 1 97.19 377 LEU B N 1
ATOM 6739 C CA . LEU B 1 377 ? -12.5 -0.932 23.594 1 97.19 377 LEU B CA 1
ATOM 6740 C C . LEU B 1 377 ? -12.719 -1.398 25.031 1 97.19 377 LEU B C 1
ATOM 6742 O O . LEU B 1 377 ? -13.852 -1.442 25.516 1 97.19 377 LEU B O 1
ATOM 6746 N N . GLN B 1 378 ? -11.641 -1.75 25.672 1 96.81 378 GLN B N 1
ATOM 6747 C CA . GLN B 1 378 ? -11.727 -2.182 27.062 1 96.81 378 GLN B CA 1
ATOM 6748 C C . GLN B 1 378 ? -12.227 -1.054 27.953 1 96.81 378 GLN B C 1
ATOM 6750 O O . GLN B 1 378 ? -13.094 -1.27 28.812 1 96.81 378 GLN B O 1
ATOM 6755 N N . LYS B 1 379 ? -11.703 0.127 27.797 1 96.06 379 LYS B N 1
ATOM 6756 C CA . LYS B 1 379 ? -12.156 1.291 28.547 1 96.06 379 LYS B CA 1
ATOM 6757 C C . LYS B 1 379 ? -13.641 1.554 28.312 1 96.06 379 LYS B C 1
ATOM 6759 O O . LYS B 1 379 ? -14.359 1.96 29.234 1 96.06 379 LYS B O 1
ATOM 6764 N N . ALA B 1 380 ? -14.109 1.307 27.078 1 96.25 380 ALA B N 1
ATOM 6765 C CA . ALA B 1 380 ? -15.5 1.544 26.703 1 96.25 380 ALA B CA 1
ATOM 6766 C C . ALA B 1 380 ? -16.391 0.367 27.109 1 96.25 380 ALA B C 1
ATOM 6768 O O . ALA B 1 380 ? -17.609 0.437 27 1 96.25 380 ALA B O 1
ATOM 6769 N N . GLY B 1 381 ? -15.812 -0.708 27.547 1 96.44 381 GLY B N 1
ATOM 6770 C CA . GLY B 1 381 ? -16.562 -1.892 27.938 1 96.44 381 GLY B CA 1
ATOM 6771 C C . GLY B 1 381 ? -17.141 -2.654 26.766 1 96.44 381 GLY B C 1
ATOM 6772 O O . GLY B 1 381 ? -18.234 -3.221 26.875 1 96.44 381 GLY B O 1
ATOM 6773 N N . VAL B 1 382 ? -16.484 -2.627 25.656 1 96.75 382 VAL B N 1
ATOM 6774 C CA . VAL B 1 382 ? -16.953 -3.289 24.438 1 96.75 382 VAL B CA 1
ATOM 6775 C C . VAL B 1 382 ? -16.219 -4.613 24.25 1 96.75 382 VAL B C 1
ATOM 6777 O O . VAL B 1 382 ? -14.992 -4.641 24.156 1 96.75 382 VAL B O 1
ATOM 6780 N N . ALA B 1 383 ? -16.984 -5.68 24.188 1 97.69 383 ALA B N 1
ATOM 6781 C CA . ALA B 1 383 ? -16.406 -6.996 23.938 1 97.69 383 ALA B CA 1
ATOM 6782 C C . ALA B 1 383 ? -15.867 -7.098 22.516 1 97.69 383 ALA B C 1
ATOM 6784 O O . ALA B 1 383 ? -16.469 -6.57 21.578 1 97.69 383 ALA B O 1
ATOM 6785 N N . TYR B 1 384 ? -14.695 -7.789 22.359 1 97.5 384 TYR B N 1
ATOM 6786 C CA . TYR B 1 384 ? -14.117 -7.91 21.031 1 97.5 384 TYR B CA 1
ATOM 6787 C C . TYR B 1 384 ? -13.305 -9.195 20.906 1 97.5 384 TYR B C 1
ATOM 6789 O O . TYR B 1 384 ? -12.984 -9.836 21.906 1 97.5 384 TYR B O 1
ATOM 6797 N N . LYS B 1 385 ? -13.07 -9.617 19.688 1 96.69 385 LYS B N 1
ATOM 6798 C CA . LYS B 1 385 ? -12.062 -10.602 19.312 1 96.69 385 LYS B CA 1
ATOM 6799 C C . LYS B 1 385 ? -10.906 -9.938 18.562 1 96.69 385 LYS B C 1
ATOM 6801 O O . LYS B 1 385 ? -11.117 -9.031 17.766 1 96.69 385 LYS B O 1
ATOM 6806 N N . ALA B 1 386 ? -9.719 -10.32 18.938 1 97.25 386 ALA B N 1
ATOM 6807 C CA . ALA B 1 386 ? -8.523 -9.828 18.266 1 97.25 386 ALA B CA 1
ATOM 6808 C C . ALA B 1 386 ? -7.809 -10.945 17.516 1 97.25 386 ALA B C 1
ATOM 6810 O O . ALA B 1 386 ? -7.406 -11.945 18.109 1 97.25 386 ALA B O 1
ATOM 6811 N N . ALA B 1 387 ? -7.734 -10.797 16.203 1 96.88 387 ALA B N 1
ATOM 6812 C CA . ALA B 1 387 ? -6.973 -11.742 15.391 1 96.88 387 ALA B CA 1
ATOM 6813 C C . ALA B 1 387 ? -5.594 -11.18 15.047 1 96.88 387 ALA B C 1
ATOM 6815 O O . ALA B 1 387 ? -5.453 -9.984 14.773 1 96.88 387 ALA B O 1
ATOM 6816 N N . TYR B 1 388 ? -4.645 -11.992 15.148 1 98 388 TYR B N 1
ATOM 6817 C CA . TYR B 1 388 ? -3.262 -11.641 14.844 1 98 388 TYR B CA 1
ATOM 6818 C C . TYR B 1 388 ? -2.703 -12.539 13.742 1 98 388 TYR B C 1
ATOM 6820 O O . TYR B 1 388 ? -2.908 -13.758 13.766 1 98 388 TYR B O 1
ATOM 6828 N N . TYR B 1 389 ? -1.995 -11.992 12.75 1 98.38 389 TYR B N 1
ATOM 6829 C CA . TYR B 1 389 ? -1.396 -12.711 11.633 1 98.38 389 TYR B CA 1
ATOM 6830 C C . TYR B 1 389 ? -0.018 -12.148 11.297 1 98.38 389 TYR B C 1
ATOM 6832 O O . TYR B 1 389 ? 0.113 -10.977 10.93 1 98.38 389 TYR B O 1
ATOM 6840 N N . SER B 1 390 ? 1.029 -13 11.367 1 98.38 390 SER B N 1
ATOM 6841 C CA . SER B 1 390 ? 2.41 -12.578 11.164 1 98.38 390 SER B CA 1
ATOM 6842 C C . SER B 1 390 ? 2.719 -12.391 9.68 1 98.38 390 SER B C 1
ATOM 6844 O O . SER B 1 390 ? 2.277 -13.188 8.844 1 98.38 390 SER B O 1
ATOM 6846 N N . ASN B 1 391 ? 3.531 -11.375 9.367 1 98.12 391 ASN B N 1
ATOM 6847 C CA . ASN B 1 391 ? 3.963 -11.156 7.992 1 98.12 391 ASN B CA 1
ATOM 6848 C C . ASN B 1 391 ? 4.852 -12.297 7.496 1 98.12 391 ASN B C 1
ATOM 6850 O O . ASN B 1 391 ? 5.074 -12.43 6.293 1 98.12 391 ASN B O 1
ATOM 6854 N N . LYS B 1 392 ? 5.336 -13.125 8.406 1 97.81 392 LYS B N 1
ATOM 6855 C CA . LYS B 1 392 ? 6.16 -14.273 8.031 1 97.81 392 LYS B CA 1
ATOM 6856 C C . LYS B 1 392 ? 5.391 -15.219 7.109 1 97.81 392 LYS B C 1
ATOM 6858 O O . LYS B 1 392 ? 5.996 -15.992 6.363 1 97.81 392 LYS B O 1
ATOM 6863 N N . LEU B 1 393 ? 4.086 -15.125 7.191 1 97.5 393 LEU B N 1
ATOM 6864 C CA . LEU B 1 393 ? 3.26 -16.078 6.457 1 97.5 393 LEU B CA 1
ATOM 6865 C C . LEU B 1 393 ? 2.729 -15.461 5.168 1 97.5 393 LEU B C 1
ATOM 6867 O O . LEU B 1 393 ? 1.971 -16.109 4.434 1 97.5 393 LEU B O 1
ATOM 6871 N N . ILE B 1 394 ? 3.129 -14.242 4.84 1 96.5 394 ILE B N 1
ATOM 6872 C CA . ILE B 1 394 ? 2.623 -13.523 3.676 1 96.5 394 ILE B CA 1
ATOM 6873 C C . ILE B 1 394 ? 3.641 -13.602 2.541 1 96.5 394 ILE B C 1
ATOM 6875 O O . ILE B 1 394 ? 4.789 -13.18 2.701 1 96.5 394 ILE B O 1
ATOM 6879 N N . ASN B 1 395 ? 3.236 -14.055 1.378 1 95.5 395 ASN B N 1
ATOM 6880 C CA . ASN B 1 395 ? 4.129 -14.32 0.253 1 95.5 395 ASN B CA 1
ATOM 6881 C C . ASN B 1 395 ? 4.887 -13.062 -0.166 1 95.5 395 ASN B C 1
ATOM 6883 O O . ASN B 1 395 ? 6.094 -13.109 -0.405 1 95.5 395 ASN B O 1
ATOM 6887 N N . ARG B 1 396 ? 4.176 -11.953 -0.255 1 96.62 396 ARG B N 1
ATOM 6888 C CA . ARG B 1 396 ? 4.805 -10.719 -0.71 1 96.62 396 ARG B CA 1
ATOM 6889 C C . ARG B 1 396 ? 5.867 -10.25 0.278 1 96.62 396 ARG B C 1
ATOM 6891 O O . ARG B 1 396 ? 6.91 -9.734 -0.124 1 96.62 396 ARG B O 1
ATOM 6898 N N . ALA B 1 397 ? 5.59 -10.344 1.562 1 96.88 397 ALA B N 1
ATOM 6899 C CA . ALA B 1 397 ? 6.582 -9.984 2.57 1 96.88 397 ALA B CA 1
ATOM 6900 C C . ALA B 1 397 ? 7.832 -10.844 2.441 1 96.88 397 ALA B C 1
ATOM 6902 O O . ALA B 1 397 ? 8.953 -10.344 2.543 1 96.88 397 ALA B O 1
ATOM 6903 N N . ILE B 1 398 ? 7.645 -12.133 2.174 1 96.06 398 ILE B N 1
ATOM 6904 C CA . ILE B 1 398 ? 8.75 -13.055 1.976 1 96.06 398 ILE B CA 1
ATOM 6905 C C . ILE B 1 398 ? 9.555 -12.648 0.738 1 96.06 398 ILE B C 1
ATOM 6907 O O . ILE B 1 398 ? 10.781 -12.578 0.782 1 96.06 398 ILE B O 1
ATOM 6911 N N . ALA B 1 399 ? 8.82 -12.359 -0.334 1 95.38 399 ALA B N 1
ATOM 6912 C CA . ALA B 1 399 ? 9.477 -11.953 -1.573 1 95.38 399 ALA B CA 1
ATOM 6913 C C . ALA B 1 399 ? 10.305 -10.688 -1.361 1 95.38 399 ALA B C 1
ATOM 6915 O O . ALA B 1 399 ? 11.398 -10.555 -1.921 1 95.38 399 ALA B O 1
ATOM 6916 N N . MET B 1 400 ? 9.789 -9.766 -0.562 1 95 400 MET B N 1
ATOM 6917 C CA . MET B 1 400 ? 10.453 -8.5 -0.285 1 95 400 MET B CA 1
ATOM 6918 C C . MET B 1 400 ? 11.609 -8.695 0.694 1 95 400 MET B C 1
ATOM 6920 O O . MET B 1 400 ? 12.383 -7.762 0.942 1 95 400 MET B O 1
ATOM 6924 N N . ARG B 1 401 ? 11.68 -9.883 1.282 1 93.38 401 ARG B N 1
ATOM 6925 C CA . ARG B 1 401 ? 12.633 -10.172 2.352 1 93.38 401 ARG B CA 1
ATOM 6926 C C . ARG B 1 401 ? 12.438 -9.227 3.529 1 93.38 401 ARG B C 1
ATOM 6928 O O . ARG B 1 401 ? 13.414 -8.734 4.105 1 93.38 401 ARG B O 1
ATOM 6935 N N . SER B 1 402 ? 11.266 -8.898 3.789 1 94.75 402 SER B N 1
ATOM 6936 C CA . SER B 1 402 ? 10.844 -8 4.863 1 94.75 402 SER B CA 1
ATOM 6937 C C . SER B 1 402 ? 9.625 -8.547 5.59 1 94.75 402 SER B C 1
ATOM 6939 O O . SER B 1 402 ? 8.516 -8.047 5.41 1 94.75 402 SER B O 1
ATOM 6941 N N . THR B 1 403 ? 9.883 -9.516 6.504 1 96.38 403 THR B N 1
ATOM 6942 C CA . THR B 1 403 ? 8.773 -10.25 7.098 1 96.38 403 THR B CA 1
ATOM 6943 C C . THR B 1 403 ? 8.492 -9.758 8.516 1 96.38 403 THR B C 1
ATOM 6945 O O . THR B 1 403 ? 7.535 -10.203 9.156 1 96.38 403 THR B O 1
ATOM 6948 N N . THR B 1 404 ? 9.297 -8.781 9.016 1 96.94 404 THR B N 1
ATOM 6949 C CA . THR B 1 404 ? 9.031 -8.227 10.336 1 96.94 404 THR B CA 1
ATOM 6950 C C . THR B 1 404 ? 7.719 -7.453 10.344 1 96.94 404 THR B C 1
ATOM 6952 O O . THR B 1 404 ? 7.508 -6.562 9.516 1 96.94 404 THR B O 1
ATOM 6955 N N . GLY B 1 405 ? 6.863 -7.848 11.234 1 97.94 405 GLY B N 1
ATOM 6956 C CA . GLY B 1 405 ? 5.594 -7.148 11.359 1 97.94 405 GLY B CA 1
ATOM 6957 C C . GLY B 1 405 ? 4.402 -8.086 11.43 1 97.94 405 GLY B C 1
ATOM 6958 O O . GLY B 1 405 ? 4.562 -9.289 11.617 1 97.94 405 GLY B O 1
ATOM 6959 N N . PHE B 1 406 ? 3.197 -7.496 11.328 1 98.44 406 PHE B N 1
ATOM 6960 C CA . PHE B 1 406 ? 1.968 -8.242 11.57 1 98.44 406 PHE B CA 1
ATOM 6961 C C . PHE B 1 406 ? 0.753 -7.453 11.094 1 98.44 406 PHE B C 1
ATOM 6963 O O . PHE B 1 406 ? 0.869 -6.281 10.734 1 98.44 406 PHE B O 1
ATOM 6970 N N . ILE B 1 407 ? -0.312 -8.125 11.07 1 98.25 407 ILE B N 1
ATOM 6971 C CA . ILE B 1 407 ? -1.648 -7.547 10.977 1 98.25 407 ILE B CA 1
ATOM 6972 C C . ILE B 1 407 ? -2.49 -8 12.164 1 98.25 407 ILE B C 1
ATOM 6974 O O . ILE B 1 407 ? -2.551 -9.188 12.477 1 98.25 407 ILE B O 1
ATOM 6978 N N . LYS B 1 408 ? -3 -7.086 12.883 1 98.44 408 LYS B N 1
ATOM 6979 C CA . LYS B 1 408 ? -3.893 -7.332 14.016 1 98.44 408 LYS B CA 1
ATOM 6980 C C . LYS B 1 408 ? -5.238 -6.637 13.82 1 98.44 408 LYS B C 1
ATOM 6982 O O . LYS B 1 408 ? -5.297 -5.414 13.695 1 98.44 408 LYS B O 1
ATOM 6987 N N . ILE B 1 409 ? -6.301 -7.391 13.766 1 97.44 409 ILE B N 1
ATOM 6988 C CA . ILE B 1 409 ? -7.625 -6.832 13.508 1 97.44 409 ILE B CA 1
ATOM 6989 C C . ILE B 1 409 ? -8.555 -7.141 14.68 1 97.44 409 ILE B C 1
ATOM 6991 O O . ILE B 1 409 ? -8.57 -8.266 15.188 1 97.44 409 ILE B O 1
ATOM 6995 N N . LEU B 1 410 ? -9.258 -6.156 15.148 1 97.62 410 LEU B N 1
ATOM 6996 C CA . LEU B 1 410 ? -10.281 -6.297 16.188 1 97.62 410 LEU B CA 1
ATOM 6997 C C . LEU B 1 410 ? -11.672 -6.312 15.562 1 97.62 410 LEU B C 1
ATOM 6999 O O . LEU B 1 410 ? -12.008 -5.457 14.742 1 97.62 410 LEU B O 1
ATOM 7003 N N . VAL B 1 411 ? -12.492 -7.285 15.93 1 96.5 411 VAL B N 1
ATOM 7004 C CA . VAL B 1 411 ? -13.867 -7.363 15.453 1 96.5 411 VAL B CA 1
ATOM 7005 C C . VAL B 1 411 ? -14.82 -7.461 16.641 1 96.5 411 VAL B C 1
ATOM 7007 O O . VAL B 1 411 ? -14.414 -7.852 17.75 1 96.5 411 VAL B O 1
ATOM 7010 N N . SER B 1 412 ? -16.094 -7.074 16.453 1 96.31 412 SER B N 1
ATOM 7011 C CA . SER B 1 412 ? -17.109 -7.191 17.5 1 96.31 412 SER B CA 1
ATOM 7012 C C . SER B 1 412 ? -17.359 -8.648 17.875 1 96.31 412 SER B C 1
ATOM 7014 O O . SER B 1 412 ? -17.219 -9.547 17.031 1 96.31 412 SER B O 1
ATOM 7016 N N . ASP B 1 413 ? -17.609 -8.836 19.156 1 93.44 413 ASP B N 1
ATOM 7017 C CA . ASP B 1 413 ? -17.875 -10.188 19.641 1 93.44 413 ASP B CA 1
ATOM 7018 C C . ASP B 1 413 ? -19.359 -10.547 19.453 1 93.44 413 ASP B C 1
ATOM 7020 O O . ASP B 1 413 ? -20.062 -10.812 20.438 1 93.44 413 ASP B O 1
ATOM 7024 N N . ASP B 1 414 ? -19.891 -10.492 18.391 1 92.62 414 ASP B N 1
ATOM 7025 C CA . ASP B 1 414 ? -21.25 -10.875 18.016 1 92.62 414 ASP B CA 1
ATOM 7026 C C . ASP B 1 414 ? -21.266 -11.602 16.672 1 92.62 414 ASP B C 1
ATOM 7028 O O . ASP B 1 414 ? -20.219 -11.938 16.125 1 92.62 414 ASP B O 1
ATOM 7032 N N . HIS B 1 415 ? -22.422 -11.953 16.188 1 88.75 415 HIS B N 1
ATOM 7033 C CA . HIS B 1 415 ? -22.547 -12.773 14.977 1 88.75 415 HIS B CA 1
ATOM 7034 C C . HIS B 1 415 ? -22.109 -12 13.734 1 88.75 415 HIS B C 1
ATOM 7036 O O . HIS B 1 415 ? -21.703 -12.594 12.734 1 88.75 415 HIS B O 1
ATOM 7042 N N . GLU B 1 416 ? -22.094 -10.695 13.789 1 88.56 416 GLU B N 1
ATOM 7043 C CA . GLU B 1 416 ? -21.734 -9.883 12.625 1 88.56 416 GLU B CA 1
ATOM 7044 C C . GLU B 1 416 ? -20.234 -9.758 12.477 1 88.56 416 GLU B C 1
ATOM 7046 O O . GLU B 1 416 ? -19.719 -9.641 11.359 1 88.56 416 GLU B O 1
ATOM 7051 N N . GLN B 1 417 ? -19.531 -9.719 13.586 1 92.31 417 GLN B N 1
ATOM 7052 C CA . GLN B 1 417 ? -18.078 -9.586 13.609 1 92.31 417 GLN B CA 1
ATOM 7053 C C . GLN B 1 417 ? -17.625 -8.383 12.805 1 92.31 417 GLN B C 1
ATOM 7055 O O . GLN B 1 417 ? -16.75 -8.5 11.93 1 92.31 417 GLN B O 1
ATOM 7060 N N . ARG B 1 418 ? -18.234 -7.238 13.094 1 94.81 418 ARG B N 1
ATOM 7061 C CA . ARG B 1 418 ? -17.859 -5.992 12.43 1 94.81 418 ARG B CA 1
ATOM 7062 C C . ARG B 1 418 ? -16.438 -5.586 12.781 1 94.81 418 ARG B C 1
ATOM 7064 O O . ARG B 1 418 ? -16 -5.758 13.922 1 94.81 418 ARG B O 1
ATOM 7071 N N . ILE B 1 419 ? -15.758 -5.074 11.805 1 95.88 419 ILE B N 1
ATOM 7072 C CA . ILE B 1 419 ? -14.391 -4.633 12.031 1 95.88 419 ILE B CA 1
ATOM 7073 C C . ILE B 1 419 ? -14.391 -3.367 12.891 1 95.88 419 ILE B C 1
ATOM 7075 O O . ILE B 1 419 ? -15.047 -2.383 12.547 1 95.88 419 ILE B O 1
ATOM 7079 N N . LEU B 1 420 ? -13.656 -3.385 14 1 96.88 420 LEU B N 1
ATOM 7080 C CA . LEU B 1 420 ? -13.648 -2.264 14.93 1 96.88 420 LEU B CA 1
ATOM 7081 C C . LEU B 1 420 ? -12.352 -1.472 14.82 1 96.88 420 LEU B C 1
ATOM 7083 O O . LEU B 1 420 ? -12.312 -0.285 15.148 1 96.88 420 LEU B O 1
ATOM 7087 N N . GLY B 1 421 ? -11.305 -2.096 14.43 1 97.12 421 GLY B N 1
ATOM 7088 C CA . GLY B 1 421 ? -10.008 -1.459 14.281 1 97.12 421 GLY B CA 1
ATOM 7089 C C . GLY B 1 421 ? -8.938 -2.4 13.766 1 97.12 421 GLY B C 1
ATOM 7090 O O . GLY B 1 421 ? -9.148 -3.613 13.703 1 97.12 421 GLY B O 1
ATOM 7091 N N . MET B 1 422 ? -7.84 -1.833 13.352 1 97.69 422 MET B N 1
ATOM 7092 C CA . MET B 1 422 ? -6.699 -2.604 12.867 1 97.69 422 MET B CA 1
ATOM 7093 C C . MET B 1 422 ? -5.387 -1.895 13.188 1 97.69 422 MET B C 1
ATOM 7095 O O . MET B 1 422 ? -5.305 -0.667 13.117 1 97.69 422 MET B O 1
ATOM 7099 N N . ARG B 1 423 ? -4.41 -2.621 13.656 1 98.62 423 ARG B N 1
ATOM 7100 C CA . ARG B 1 423 ? -3.002 -2.24 13.672 1 98.62 423 ARG B CA 1
ATOM 7101 C C . ARG B 1 423 ? -2.176 -3.156 12.773 1 98.62 423 ARG B C 1
ATOM 7103 O O . ARG B 1 423 ? -2.381 -4.371 12.766 1 98.62 423 ARG B O 1
ATOM 7110 N N . ALA B 1 424 ? -1.37 -2.557 11.977 1 98.44 424 ALA B N 1
ATOM 7111 C CA . ALA B 1 424 ? -0.499 -3.334 11.094 1 98.44 424 ALA B CA 1
ATOM 7112 C C . ALA B 1 424 ? 0.904 -2.736 11.047 1 98.44 424 ALA B C 1
ATOM 7114 O O . ALA B 1 424 ? 1.064 -1.513 11.047 1 98.44 424 ALA B O 1
ATOM 7115 N N . SER B 1 425 ? 1.844 -3.59 11.055 1 98.44 425 SER B N 1
ATOM 7116 C CA . SER B 1 425 ? 3.238 -3.205 10.867 1 98.44 425 SER B CA 1
ATOM 7117 C C . SER B 1 425 ? 3.891 -4.031 9.758 1 98.44 425 SER B C 1
ATOM 7119 O O . SER B 1 425 ? 3.619 -5.227 9.625 1 98.44 425 SER B O 1
ATOM 7121 N N . GLY B 1 426 ? 4.691 -3.479 9.008 1 97.44 426 GLY B N 1
ATOM 7122 C CA . GLY B 1 426 ? 5.375 -4.133 7.906 1 97.44 426 GLY B CA 1
ATOM 7123 C C . GLY B 1 426 ? 5.465 -3.266 6.664 1 97.44 426 GLY B C 1
ATOM 7124 O O . GLY B 1 426 ? 5.109 -2.086 6.695 1 97.44 426 GLY B O 1
ATOM 7125 N N . PRO B 1 427 ? 5.93 -3.848 5.637 1 96.31 427 PRO B N 1
ATOM 7126 C CA . PRO B 1 427 ? 6.031 -3.053 4.41 1 96.31 427 PRO B CA 1
ATOM 7127 C C . PRO B 1 427 ? 4.668 -2.633 3.865 1 96.31 427 PRO B C 1
ATOM 7129 O O . PRO B 1 427 ? 3.723 -3.426 3.881 1 96.31 427 PRO B O 1
ATOM 7132 N N . GLN B 1 428 ? 4.539 -1.336 3.506 1 97 428 GLN B N 1
ATOM 7133 C CA . GLN B 1 428 ? 3.436 -0.768 2.738 1 97 428 GLN B CA 1
ATOM 7134 C C . GLN B 1 428 ? 2.154 -0.726 3.566 1 97 428 GLN B C 1
ATOM 7136 O O . GLN B 1 428 ? 1.057 -0.613 3.016 1 97 428 GLN B O 1
ATOM 7141 N N . ALA B 1 429 ? 2.293 -0.885 4.918 1 97.69 429 ALA B N 1
ATOM 7142 C CA . ALA B 1 429 ? 1.119 -0.83 5.785 1 97.69 429 ALA B CA 1
ATOM 7143 C C . ALA B 1 429 ? 0.37 0.489 5.613 1 97.69 429 ALA B C 1
ATOM 7145 O O . ALA B 1 429 ? -0.861 0.521 5.664 1 97.69 429 ALA B O 1
ATOM 7146 N N . SER B 1 430 ? 1.12 1.527 5.34 1 96.62 430 SER B N 1
ATOM 7147 C CA . SER B 1 430 ? 0.548 2.861 5.188 1 96.62 430 SER B CA 1
ATOM 7148 C C . SER B 1 430 ? -0.353 2.939 3.959 1 96.62 430 SER B C 1
ATOM 7150 O O . SER B 1 430 ? -1.244 3.789 3.891 1 96.62 430 SER B O 1
ATOM 7152 N N . SER B 1 431 ? -0.137 2.051 3.018 1 96.31 431 SER B N 1
ATOM 7153 C CA . SER B 1 431 ? -0.863 2.133 1.755 1 96.31 431 SER B CA 1
ATOM 7154 C C . SER B 1 431 ? -2.123 1.273 1.785 1 96.31 431 SER B C 1
ATOM 7156 O O . SER B 1 431 ? -3.15 1.649 1.217 1 96.31 431 SER B O 1
ATOM 7158 N N . TYR B 1 432 ? -2.021 0.1 2.49 1 96.75 432 TYR B N 1
ATOM 7159 C CA . TYR B 1 432 ? -3.17 -0.793 2.381 1 96.75 432 TYR B CA 1
ATOM 7160 C C . TYR B 1 432 ? -4.148 -0.568 3.527 1 96.75 432 TYR B C 1
ATOM 7162 O O . TYR B 1 432 ? -5.27 -1.077 3.502 1 96.75 432 TYR B O 1
ATOM 7170 N N . ILE B 1 433 ? -3.805 0.297 4.527 1 97.19 433 ILE B N 1
ATOM 7171 C CA . ILE B 1 433 ? -4.637 0.521 5.703 1 97.19 433 ILE B CA 1
ATOM 7172 C C . ILE B 1 433 ? -5.969 1.141 5.281 1 97.19 433 ILE B C 1
ATOM 7174 O O . ILE B 1 433 ? -6.988 0.944 5.945 1 97.19 433 ILE B O 1
ATOM 7178 N N . VAL B 1 434 ? -5.984 1.88 4.156 1 95.38 434 VAL B N 1
ATOM 7179 C CA . VAL B 1 434 ? -7.168 2.598 3.689 1 95.38 434 VAL B CA 1
ATOM 7180 C C . VAL B 1 434 ? -8.281 1.605 3.361 1 95.38 434 VAL B C 1
ATOM 7182 O O . VAL B 1 434 ? -9.461 1.919 3.508 1 95.38 434 VAL B O 1
ATOM 7185 N N . SER B 1 435 ? -7.906 0.398 2.961 1 94.12 435 SER B N 1
ATOM 7186 C CA . SER B 1 435 ? -8.914 -0.611 2.637 1 94.12 435 SER B CA 1
ATOM 7187 C C . SER B 1 435 ? -9.758 -0.955 3.855 1 94.12 435 SER B C 1
ATOM 7189 O O . SER B 1 435 ? -10.977 -1.147 3.738 1 94.12 435 SER B O 1
ATOM 7191 N N . VAL B 1 436 ? -9.156 -0.956 5.016 1 94.81 436 VAL B N 1
ATOM 7192 C CA . VAL B 1 436 ? -9.875 -1.304 6.238 1 94.81 436 VAL B CA 1
ATOM 7193 C C . VAL B 1 436 ? -10.656 -0.092 6.742 1 94.81 436 VAL B C 1
ATOM 7195 O O . VAL B 1 436 ? -11.734 -0.239 7.324 1 94.81 436 VAL B O 1
ATOM 7198 N N . ALA B 1 437 ? -10.086 1.142 6.469 1 94.12 437 ALA B N 1
ATOM 7199 C CA . ALA B 1 437 ? -10.836 2.348 6.801 1 94.12 437 ALA B CA 1
ATOM 7200 C C . ALA B 1 437 ? -12.195 2.352 6.105 1 94.12 437 ALA B C 1
ATOM 7202 O O . ALA B 1 437 ? -13.211 2.697 6.715 1 94.12 437 ALA B O 1
ATOM 7203 N N . HIS B 1 438 ? -12.25 1.932 4.836 1 92.44 438 HIS B N 1
ATOM 7204 C CA . HIS B 1 438 ? -13.5 1.83 4.09 1 92.44 438 HIS B CA 1
ATOM 7205 C C . HIS B 1 438 ? -14.438 0.81 4.727 1 92.44 438 HIS B C 1
ATOM 7207 O O . HIS B 1 438 ? -15.641 1.058 4.855 1 92.44 438 HIS B O 1
ATOM 7213 N N . LEU B 1 439 ? -13.891 -0.331 5.125 1 91.88 439 LEU B N 1
ATOM 7214 C CA . LEU B 1 439 ? -14.695 -1.405 5.691 1 91.88 439 LEU B CA 1
ATOM 7215 C C . LEU B 1 439 ? -15.32 -0.974 7.012 1 91.88 439 LEU B C 1
ATOM 7217 O O . LEU B 1 439 ? -16.484 -1.273 7.277 1 91.88 439 LEU B O 1
ATOM 7221 N N . ILE B 1 440 ? -14.539 -0.245 7.836 1 92.88 440 ILE B N 1
ATOM 7222 C CA . ILE B 1 440 ? -15.047 0.253 9.109 1 92.88 440 ILE B CA 1
ATOM 7223 C C . ILE B 1 440 ? -16.172 1.26 8.859 1 92.88 440 ILE B C 1
ATOM 7225 O O . ILE B 1 440 ? -17.234 1.184 9.477 1 92.88 440 ILE B O 1
ATOM 7229 N N . ASN B 1 441 ? -15.938 2.164 7.918 1 88.44 441 ASN B N 1
ATOM 7230 C CA . ASN B 1 441 ? -16.922 3.191 7.598 1 88.44 441 ASN B CA 1
ATOM 7231 C C . ASN B 1 441 ? -18.25 2.576 7.16 1 88.44 441 ASN B C 1
ATOM 7233 O O . ASN B 1 441 ? -19.312 3.086 7.508 1 88.44 441 ASN B O 1
ATOM 7237 N N . GLN B 1 442 ? -18.188 1.469 6.434 1 87.38 442 GLN B N 1
ATOM 7238 C CA . GLN B 1 442 ? -19.359 0.847 5.848 1 87.38 442 GLN B CA 1
ATOM 7239 C C . GLN B 1 442 ? -19.984 -0.173 6.801 1 87.38 442 GLN B C 1
ATOM 7241 O O . GLN B 1 442 ? -21.031 -0.742 6.516 1 87.38 442 GLN B O 1
ATOM 7246 N N . GLY B 1 443 ? -19.344 -0.348 7.938 1 87.19 443 GLY B N 1
ATOM 7247 C CA . GLY B 1 443 ? -19.828 -1.319 8.906 1 87.19 443 GLY B CA 1
ATOM 7248 C C . GLY B 1 443 ? -19.719 -2.752 8.414 1 87.19 443 GLY B C 1
ATOM 7249 O O . GLY B 1 443 ? -20.547 -3.594 8.75 1 87.19 443 GLY B O 1
ATOM 7250 N N . ASP B 1 444 ? -18.688 -2.994 7.609 1 85.38 444 ASP B N 1
ATOM 7251 C CA . ASP B 1 444 ? -18.531 -4.305 6.984 1 85.38 444 ASP B CA 1
ATOM 7252 C C . ASP B 1 444 ? -17.906 -5.309 7.953 1 85.38 444 ASP B C 1
ATOM 7254 O O . ASP B 1 444 ? -17.344 -4.918 8.977 1 85.38 444 ASP B O 1
ATOM 7258 N N . SER B 1 445 ? -18.172 -6.543 7.562 1 84.19 445 SER B N 1
ATOM 7259 C CA . SER B 1 445 ? -17.734 -7.668 8.391 1 84.19 445 SER B CA 1
ATOM 7260 C C . SER B 1 445 ? -16.859 -8.625 7.594 1 84.19 445 SER B C 1
ATOM 7262 O O . SER B 1 445 ? -16.5 -8.352 6.445 1 84.19 445 SER B O 1
ATOM 7264 N N . LEU B 1 446 ? -16.469 -9.68 8.32 1 78.44 446 LEU B N 1
ATOM 7265 C CA . LEU B 1 446 ? -15.719 -10.789 7.746 1 78.44 446 LEU B CA 1
ATOM 7266 C C . LEU B 1 446 ? -16.375 -11.281 6.457 1 78.44 446 LEU B C 1
ATOM 7268 O O . LEU B 1 446 ? -15.688 -11.531 5.465 1 78.44 446 LEU B O 1
ATOM 7272 N N . GLY B 1 447 ? -17.625 -11.281 6.441 1 80.56 447 GLY B N 1
ATOM 7273 C CA . GLY B 1 447 ? -18.359 -11.773 5.285 1 80.56 447 GLY B CA 1
ATOM 7274 C C . GLY B 1 447 ? -18.078 -10.984 4.02 1 80.56 447 GLY B C 1
ATOM 7275 O O . GLY B 1 447 ? -17.938 -11.562 2.941 1 80.56 447 GLY B O 1
ATOM 7276 N N . GLU B 1 448 ? -17.891 -9.695 4.145 1 80.81 448 GLU B N 1
ATOM 7277 C CA . GLU B 1 448 ? -17.641 -8.836 2.99 1 80.81 448 GLU B CA 1
ATOM 7278 C C . GLU B 1 448 ? -16.219 -8.992 2.469 1 80.81 448 GLU B C 1
ATOM 7280 O O . GLU B 1 448 ? -15.992 -8.953 1.259 1 80.81 448 GLU B O 1
ATOM 7285 N N . VAL B 1 449 ? -15.359 -9.188 3.348 1 81.38 449 VAL B N 1
ATOM 7286 C CA . VAL B 1 449 ? -13.945 -9.297 2.998 1 81.38 449 VAL B CA 1
ATOM 7287 C C . VAL B 1 449 ? -13.695 -10.594 2.232 1 81.38 449 VAL B C 1
ATOM 7289 O O . VAL B 1 449 ? -12.852 -10.641 1.339 1 81.38 449 VAL B O 1
ATOM 7292 N N . LEU B 1 450 ? -14.5 -11.578 2.453 1 80 450 LEU B N 1
ATOM 7293 C CA . LEU B 1 450 ? -14.289 -12.898 1.879 1 80 450 LEU B CA 1
ATOM 7294 C C . LEU B 1 450 ? -14.883 -12.992 0.479 1 80 450 LEU B C 1
ATOM 7296 O O . LEU B 1 450 ? -14.672 -13.977 -0.229 1 80 450 LEU B O 1
ATOM 7300 N N . LYS B 1 451 ? -15.508 -11.883 0.035 1 82.75 451 LYS B N 1
ATOM 7301 C CA . LYS B 1 451 ? -16.219 -11.914 -1.237 1 82.75 451 LYS B CA 1
ATOM 7302 C C . LYS B 1 451 ? -15.328 -11.445 -2.381 1 82.75 451 LYS B C 1
ATOM 7304 O O . LYS B 1 451 ? -15.711 -11.523 -3.551 1 82.75 451 LYS B O 1
ATOM 7309 N N . ILE B 1 452 ? -14.109 -11 -2.035 1 83.19 452 ILE B N 1
ATOM 7310 C CA . ILE B 1 452 ? -13.32 -10.414 -3.115 1 83.19 452 ILE B CA 1
ATOM 7311 C C . ILE B 1 452 ? -12.023 -11.203 -3.291 1 83.19 452 ILE B C 1
ATOM 7313 O O . ILE B 1 452 ? -11.602 -11.93 -2.387 1 83.19 452 ILE B O 1
ATOM 7317 N N . PHE B 1 453 ? -11.484 -11.031 -4.48 1 84.75 453 PHE B N 1
ATOM 7318 C CA . PHE B 1 453 ? -10.148 -11.516 -4.785 1 84.75 453 PHE B CA 1
ATOM 7319 C C . PHE B 1 453 ? -9.094 -10.555 -4.25 1 84.75 453 PHE B C 1
ATOM 7321 O O . PHE B 1 453 ? -9.016 -9.398 -4.684 1 84.75 453 PHE B O 1
ATOM 7328 N N . TYR B 1 454 ? -8.375 -10.984 -3.227 1 91 454 TYR B N 1
ATOM 7329 C CA . TYR B 1 454 ? -7.25 -10.141 -2.842 1 91 454 TYR B CA 1
ATOM 7330 C C . TYR B 1 454 ? -6.094 -10.289 -3.824 1 91 454 TYR B C 1
ATOM 7332 O O . TYR B 1 454 ? -5.797 -11.391 -4.281 1 91 454 TYR B O 1
ATOM 7340 N N . PRO B 1 455 ? -5.469 -9.188 -4.129 1 93.38 455 PRO B N 1
ATOM 7341 C CA . PRO B 1 455 ? -4.379 -9.242 -5.102 1 93.38 455 PRO B CA 1
ATOM 7342 C C . PRO B 1 455 ? -3.178 -10.047 -4.602 1 93.38 455 PRO B C 1
ATOM 7344 O O . PRO B 1 455 ? -2.83 -9.969 -3.42 1 93.38 455 PRO B O 1
ATOM 7347 N N . HIS B 1 456 ? -2.576 -10.805 -5.488 1 93.06 456 HIS B N 1
ATOM 7348 C CA . HIS B 1 456 ? -1.401 -11.609 -5.164 1 93.06 456 HIS B CA 1
ATOM 7349 C C . HIS B 1 456 ? -0.264 -11.336 -6.145 1 93.06 456 HIS B C 1
ATOM 7351 O O . HIS B 1 456 ? -0.492 -11.219 -7.352 1 93.06 456 HIS B O 1
ATOM 7357 N N . PRO B 1 457 ? 0.94 -11.289 -5.738 1 94.25 457 PRO B N 1
ATOM 7358 C CA . PRO B 1 457 ? 1.281 -11.227 -4.312 1 94.25 457 PRO B CA 1
ATOM 7359 C C . PRO B 1 457 ? 1.234 -9.797 -3.762 1 94.25 457 PRO B C 1
ATOM 7361 O O . PRO B 1 457 ? 1.76 -8.875 -4.383 1 94.25 457 PRO B O 1
ATOM 7364 N N . SER B 1 458 ? 0.53 -9.594 -2.773 1 95.5 458 SER B N 1
ATOM 7365 C CA . SER B 1 458 ? 0.43 -8.312 -2.084 1 95.5 458 SER B CA 1
ATOM 7366 C C . SER B 1 458 ? 0.453 -8.492 -0.57 1 95.5 458 SER B C 1
ATOM 7368 O O . SER B 1 458 ? -0.026 -9.508 -0.055 1 95.5 458 SER B O 1
ATOM 7370 N N . VAL B 1 459 ? 0.997 -7.52 0.103 1 96.12 459 VAL B N 1
ATOM 7371 C CA . VAL B 1 459 ? 1.035 -7.598 1.56 1 96.12 459 VAL B CA 1
ATOM 7372 C C . VAL B 1 459 ? -0.381 -7.488 2.121 1 96.12 459 VAL B C 1
ATOM 7374 O O . VAL B 1 459 ? -0.668 -8 3.203 1 96.12 459 VAL B O 1
ATOM 7377 N N . ALA B 1 460 ? -1.245 -6.895 1.37 1 95.12 460 ALA B N 1
ATOM 7378 C CA . ALA B 1 460 ? -2.627 -6.691 1.795 1 95.12 460 ALA B CA 1
ATOM 7379 C C . ALA B 1 460 ? -3.359 -8.023 1.938 1 95.12 460 ALA B C 1
ATOM 7381 O O . ALA B 1 460 ? -4.426 -8.094 2.557 1 95.12 460 ALA B O 1
ATOM 7382 N N . GLU B 1 461 ? -2.801 -9.156 1.385 1 94.5 461 GLU B N 1
ATOM 7383 C CA . GLU B 1 461 ? -3.379 -10.484 1.555 1 94.5 461 GLU B CA 1
ATOM 7384 C C . GLU B 1 461 ? -3.463 -10.867 3.029 1 94.5 461 GLU B C 1
ATOM 7386 O O . GLU B 1 461 ? -4.332 -11.648 3.426 1 94.5 461 GLU B O 1
ATOM 7391 N N . GLY B 1 462 ? -2.596 -10.234 3.803 1 95.88 462 GLY B N 1
ATOM 7392 C CA . GLY B 1 462 ? -2.607 -10.492 5.234 1 95.88 462 GLY B CA 1
ATOM 7393 C C . GLY B 1 462 ? -3.904 -10.086 5.906 1 95.88 462 GLY B C 1
ATOM 7394 O O . GLY B 1 462 ? -4.301 -10.68 6.91 1 95.88 462 GLY B O 1
ATOM 7395 N N . ILE B 1 463 ? -4.59 -9.062 5.355 1 95.62 463 ILE B N 1
ATOM 7396 C CA . ILE B 1 463 ? -5.863 -8.609 5.906 1 95.62 463 ILE B CA 1
ATOM 7397 C C . ILE B 1 463 ? -6.895 -9.734 5.82 1 95.62 463 ILE B C 1
ATOM 7399 O O . ILE B 1 463 ? -7.527 -10.078 6.82 1 95.62 463 ILE B O 1
ATOM 7403 N N . GLN B 1 464 ? -7.008 -10.305 4.602 1 93.5 464 GLN B N 1
ATOM 7404 C CA . GLN B 1 464 ? -7.98 -11.367 4.383 1 93.5 464 GLN B CA 1
ATOM 7405 C C . GLN B 1 464 ? -7.652 -12.594 5.234 1 93.5 464 GLN B C 1
ATOM 7407 O O . GLN B 1 464 ? -8.547 -13.18 5.855 1 93.5 464 GLN B O 1
ATOM 7412 N N . GLU B 1 465 ? -6.391 -12.969 5.246 1 95.12 465 GLU B N 1
ATOM 7413 C CA . GLU B 1 465 ? -5.988 -14.148 6.004 1 95.12 465 GLU B CA 1
ATOM 7414 C C . GLU B 1 465 ? -6.16 -13.93 7.504 1 95.12 465 GLU B C 1
ATOM 7416 O O . GLU B 1 465 ? -6.547 -14.852 8.227 1 95.12 465 GLU B O 1
ATOM 7421 N N . CYS B 1 466 ? -5.902 -12.711 7.965 1 95.75 466 CYS B N 1
ATOM 7422 C CA . CYS B 1 466 ? -6.105 -12.391 9.375 1 95.75 466 CYS B CA 1
ATOM 7423 C C . CYS B 1 466 ? -7.574 -12.539 9.758 1 95.75 466 CYS B C 1
ATOM 7425 O O . CYS B 1 466 ? -7.895 -13.164 10.773 1 95.75 466 CYS B O 1
ATOM 7427 N N . LEU B 1 467 ? -8.406 -12.023 8.938 1 93 467 LEU B N 1
ATOM 7428 C CA . LEU B 1 467 ? -9.836 -12.086 9.227 1 93 467 LEU B CA 1
ATOM 7429 C C . LEU B 1 467 ? -10.344 -13.523 9.125 1 93 467 LEU B C 1
ATOM 7431 O O . LEU B 1 467 ? -11.234 -13.922 9.883 1 93 467 LEU B O 1
ATOM 7435 N N . ARG B 1 468 ? -9.789 -14.273 8.18 1 92.44 468 ARG B N 1
ATOM 7436 C CA . ARG B 1 468 ? -10.18 -15.672 8.023 1 92.44 468 ARG B CA 1
ATOM 7437 C C . ARG B 1 468 ? -9.836 -16.484 9.266 1 92.44 468 ARG B C 1
ATOM 7439 O O . ARG B 1 468 ? -10.469 -17.5 9.539 1 92.44 468 ARG B O 1
ATOM 7446 N N . THR B 1 469 ? -8.867 -16.016 10.008 1 92.06 469 THR B N 1
ATOM 7447 C CA . THR B 1 469 ? -8.523 -16.703 11.242 1 92.06 469 THR B CA 1
ATOM 7448 C C . THR B 1 469 ? -9.695 -16.688 12.219 1 92.06 469 THR B C 1
ATOM 7450 O O . THR B 1 469 ? -9.906 -17.656 12.953 1 92.06 469 THR B O 1
ATOM 7453 N N . ILE B 1 470 ? -10.469 -15.656 12.227 1 89.19 470 ILE B N 1
ATOM 7454 C CA . ILE B 1 470 ? -11.609 -15.523 13.125 1 89.19 470 ILE B CA 1
ATOM 7455 C C . ILE B 1 470 ? -12.656 -16.594 12.789 1 89.19 470 ILE B C 1
ATOM 7457 O O . ILE B 1 470 ? -13.281 -17.156 13.688 1 89.19 470 ILE B O 1
ATOM 7461 N N . GLY B 1 471 ? -12.781 -16.922 11.539 1 82.31 471 GLY B N 1
ATOM 7462 C CA . GLY B 1 471 ? -13.727 -17.938 11.102 1 82.31 471 GLY B CA 1
ATOM 7463 C C . GLY B 1 471 ? -13.094 -19.312 10.961 1 82.31 471 GLY B C 1
ATOM 7464 O O . GLY B 1 471 ? -13.703 -20.219 10.406 1 82.31 471 GLY B O 1
ATOM 7465 N N . GLU B 1 472 ? -11.844 -19.422 11.406 1 85.06 472 GLU B N 1
ATOM 7466 C CA . GLU B 1 472 ? -11.094 -20.672 11.359 1 85.06 472 GLU B CA 1
ATOM 7467 C C . GLU B 1 472 ? -10.953 -21.188 9.93 1 85.06 472 GLU B C 1
ATOM 7469 O O . GLU B 1 472 ? -11.164 -22.375 9.672 1 85.06 472 GLU B O 1
ATOM 7474 N N . ARG B 1 473 ? -10.711 -20.297 9.055 1 87.62 473 ARG B N 1
ATOM 7475 C CA . ARG B 1 473 ? -10.656 -20.734 7.66 1 87.62 473 ARG B CA 1
ATOM 7476 C C . ARG B 1 473 ? -9.422 -20.156 6.961 1 87.62 473 ARG B C 1
ATOM 7478 O O . ARG B 1 473 ? -9.352 -20.156 5.73 1 87.62 473 ARG B O 1
ATOM 7485 N N . SER B 1 474 ? -8.469 -19.641 7.73 1 92.69 474 SER B N 1
ATOM 7486 C CA . SER B 1 474 ? -7.23 -19.156 7.129 1 92.69 474 SER B CA 1
ATOM 7487 C C . SER B 1 474 ? -6.469 -20.297 6.461 1 92.69 474 SER B C 1
ATOM 7489 O O . SER B 1 474 ? -6.645 -21.469 6.824 1 92.69 474 SER B O 1
ATOM 7491 N N . ILE B 1 475 ? -5.68 -20 5.441 1 94.38 475 ILE B N 1
ATOM 7492 C CA . ILE B 1 475 ? -4.875 -21 4.754 1 94.38 475 ILE B CA 1
ATOM 7493 C C . ILE B 1 475 ? -3.895 -21.641 5.738 1 94.38 475 ILE B C 1
ATOM 7495 O O . ILE B 1 475 ? -3.84 -22.875 5.859 1 94.38 475 ILE B O 1
ATOM 7499 N N . TYR B 1 476 ? -3.168 -20.812 6.41 1 95.62 476 TYR B N 1
ATOM 7500 C CA . TYR B 1 476 ? -2.322 -21.344 7.477 1 95.62 476 TYR B CA 1
ATOM 7501 C C . TYR B 1 476 ? -3.061 -21.328 8.812 1 95.62 476 TYR B C 1
ATOM 7503 O O . TYR B 1 476 ? -3.832 -20.406 9.094 1 95.62 476 TYR B O 1
ATOM 7511 N N . LYS B 1 477 ? -2.785 -22.375 9.562 1 94.62 477 LYS B N 1
ATOM 7512 C CA . LYS B 1 477 ? -3.588 -22.594 10.766 1 94.62 477 LYS B CA 1
ATOM 7513 C C . LYS B 1 477 ? -2.764 -22.344 12.031 1 94.62 477 LYS B C 1
ATOM 7515 O O . LYS B 1 477 ? -1.578 -22.688 12.07 1 94.62 477 LYS B O 1
ATOM 7520 N N . PRO B 1 478 ? -3.484 -21.828 13.078 1 93.19 478 PRO B N 1
ATOM 7521 C CA . PRO B 1 478 ? -2.803 -21.609 14.352 1 93.19 478 PRO B CA 1
ATOM 7522 C C . PRO B 1 478 ? -2.141 -22.875 14.898 1 93.19 478 PRO B C 1
ATOM 7524 O O . PRO B 1 478 ? -1.104 -22.797 15.562 1 93.19 478 PRO B O 1
ATOM 7527 N N . MET B 1 479 ? -2.67 -24.031 14.641 1 91.31 479 MET B N 1
ATOM 7528 C CA . MET B 1 479 ? -2.139 -25.297 15.148 1 91.31 479 MET B CA 1
ATOM 7529 C C . MET B 1 479 ? -0.732 -25.547 14.609 1 91.31 479 MET B C 1
ATOM 7531 O O . MET B 1 479 ? 0.12 -26.094 15.312 1 91.31 479 MET B O 1
ATOM 7535 N N . ALA B 1 480 ? -0.584 -25.156 13.383 1 93.25 480 ALA B N 1
ATOM 7536 C CA . ALA B 1 480 ? 0.718 -25.344 12.75 1 93.25 480 ALA B CA 1
ATOM 7537 C C . ALA B 1 480 ? 1.651 -24.172 13.047 1 93.25 480 ALA B C 1
ATOM 7539 O O . ALA B 1 480 ? 2.871 -24.344 13.102 1 93.25 480 ALA B O 1
ATOM 7540 N N . PHE B 1 481 ? 1.06 -23 13.266 1 96.5 481 PHE B N 1
ATOM 7541 C CA . PHE B 1 481 ? 1.846 -21.797 13.461 1 96.5 481 PHE B CA 1
ATOM 7542 C C . PHE B 1 481 ? 1.32 -20.984 14.641 1 96.5 481 PHE B C 1
ATOM 7544 O O . PHE B 1 481 ? 0.93 -19.828 14.484 1 96.5 481 PHE B O 1
ATOM 7551 N N . PRO B 1 482 ? 1.44 -21.484 15.844 1 95.44 482 PRO B N 1
ATOM 7552 C CA . PRO B 1 482 ? 0.793 -20.875 17.016 1 95.44 482 PRO B CA 1
ATOM 7553 C C . PRO B 1 482 ? 1.378 -19.516 17.359 1 95.44 482 PRO B C 1
ATOM 7555 O O . PRO B 1 482 ? 0.687 -18.672 17.938 1 95.44 482 PRO B O 1
ATOM 7558 N N . ASP B 1 483 ? 2.678 -19.281 17.031 1 96.19 483 ASP B N 1
ATOM 7559 C CA . ASP B 1 483 ? 3.314 -18.016 17.375 1 96.19 483 ASP B CA 1
ATOM 7560 C C . ASP B 1 483 ? 3.031 -16.953 16.312 1 96.19 483 ASP B C 1
ATOM 7562 O O . ASP B 1 483 ? 3.227 -15.766 16.547 1 96.19 483 ASP B O 1
ATOM 7566 N N . ASP B 1 484 ? 2.557 -17.406 15.148 1 97.75 484 ASP B N 1
ATOM 7567 C CA . ASP B 1 484 ? 2.434 -16.5 14.008 1 97.75 484 ASP B CA 1
ATOM 7568 C C . ASP B 1 484 ? 0.968 -16.188 13.711 1 97.75 484 ASP B C 1
ATOM 7570 O O . ASP B 1 484 ? 0.666 -15.242 12.984 1 97.75 484 ASP B O 1
ATOM 7574 N N . ILE B 1 485 ? 0.078 -17.016 14.242 1 97.38 485 ILE B N 1
ATOM 7575 C CA . ILE B 1 485 ? -1.36 -16.859 14.062 1 97.38 485 ILE B CA 1
ATOM 7576 C C . ILE B 1 485 ? -2.084 -17.156 15.375 1 97.38 485 ILE B C 1
ATOM 7578 O O . ILE B 1 485 ? -1.937 -18.25 15.93 1 97.38 485 ILE B O 1
ATOM 7582 N N . TYR B 1 486 ? -2.902 -16.219 15.852 1 95.88 486 TYR B N 1
ATOM 7583 C CA . TYR B 1 486 ? -3.703 -16.531 17.031 1 95.88 486 TYR B CA 1
ATOM 7584 C C . TYR B 1 486 ? -4.887 -15.586 17.156 1 95.88 486 TYR B C 1
ATOM 7586 O O . TYR B 1 486 ? -4.93 -14.547 16.5 1 95.88 486 TYR B O 1
ATOM 7594 N N . ILE B 1 487 ? -5.848 -15.969 17.938 1 95.62 487 ILE B N 1
ATOM 7595 C CA . ILE B 1 487 ? -7.039 -15.195 18.266 1 95.62 487 ILE B CA 1
ATOM 7596 C C . ILE B 1 487 ? -7.152 -15.047 19.781 1 95.62 487 ILE B C 1
ATOM 7598 O O . ILE B 1 487 ? -6.887 -15.992 20.516 1 95.62 487 ILE B O 1
ATOM 7602 N N . ARG B 1 488 ? -7.438 -13.82 20.172 1 95.06 488 ARG B N 1
ATOM 7603 C CA . ARG B 1 488 ? -7.746 -13.531 21.578 1 95.06 488 ARG B CA 1
ATOM 7604 C C . ARG B 1 488 ? -9.125 -12.906 21.703 1 95.06 488 ARG B C 1
ATOM 7606 O O . ARG B 1 488 ? -9.641 -12.312 20.766 1 95.06 488 ARG B O 1
ATOM 7613 N N . GLU B 1 489 ? -9.695 -13.164 22.828 1 96 489 GLU B N 1
ATOM 7614 C CA . GLU B 1 489 ? -11 -12.57 23.125 1 96 489 GLU B CA 1
ATOM 7615 C C . GLU B 1 489 ? -10.969 -11.812 24.453 1 96 489 GLU B C 1
ATOM 7617 O O . GLU B 1 489 ? -10.18 -12.133 25.344 1 96 489 GLU B O 1
ATOM 7622 N N . TRP B 1 490 ? -11.711 -10.766 24.484 1 96.88 490 TRP B N 1
ATOM 7623 C CA . TRP B 1 490 ? -11.883 -9.984 25.703 1 96.88 490 TRP B CA 1
ATOM 7624 C C . TRP B 1 490 ? -13.344 -9.609 25.922 1 96.88 490 TRP B C 1
ATOM 7626 O O . TRP B 1 490 ? -14.031 -9.234 24.969 1 96.88 490 TRP B O 1
ATOM 7636 N N . LYS B 1 491 ? -13.836 -9.852 27.109 1 96.19 491 LYS B N 1
ATOM 7637 C CA . LYS B 1 491 ? -15.18 -9.461 27.5 1 96.19 491 LYS B CA 1
ATOM 7638 C C . LYS B 1 491 ? -15.156 -8.633 28.797 1 96.19 491 LYS B C 1
ATOM 7640 O O . LYS B 1 491 ? -14.234 -8.773 29.594 1 96.19 491 LYS B O 1
ATOM 7645 N N . PRO B 1 492 ? -16.172 -7.801 28.812 1 92.25 492 PRO B N 1
ATOM 7646 C CA . PRO B 1 492 ? -16.25 -7.066 30.078 1 92.25 492 PRO B CA 1
ATOM 7647 C C . PRO B 1 492 ? -16.234 -7.988 31.297 1 92.25 492 PRO B C 1
ATOM 7649 O O . PRO B 1 492 ? -16.953 -8.992 31.328 1 92.25 492 PRO B O 1
ATOM 7652 N N . GLY B 1 493 ? -15.414 -7.801 32.344 1 86.75 493 GLY B N 1
ATOM 7653 C CA . GLY B 1 493 ? -15.289 -8.641 33.531 1 86.75 493 GLY B CA 1
ATOM 7654 C C . GLY B 1 493 ? -14.047 -9.508 33.531 1 86.75 493 GLY B C 1
ATOM 7655 O O . GLY B 1 493 ? -13.664 -10.062 34.562 1 86.75 493 GLY B O 1
ATOM 7656 N N . ASP B 1 494 ? -13.438 -9.859 32.312 1 79.69 494 ASP B N 1
ATOM 7657 C CA . ASP B 1 494 ? -12.203 -10.641 32.25 1 79.69 494 ASP B CA 1
ATOM 7658 C C . ASP B 1 494 ? -11.094 -9.992 33.062 1 79.69 494 ASP B C 1
ATOM 7660 O O . ASP B 1 494 ? -10.234 -10.688 33.594 1 79.69 494 ASP B O 1
ATOM 7664 N N . GLN B 1 495 ? -10.609 -8.859 33.125 1 60.47 495 GLN B N 1
ATOM 7665 C CA . GLN B 1 495 ? -9.469 -8.227 33.781 1 60.47 495 GLN B CA 1
ATOM 7666 C C . GLN B 1 495 ? -9.633 -8.203 35.281 1 60.47 495 GLN B C 1
ATOM 7668 O O . GLN B 1 495 ? -8.781 -7.676 36 1 60.47 495 GLN B O 1
ATOM 7673 N N . LYS B 1 496 ? -10.711 -8.391 36.031 1 44.81 496 LYS B N 1
ATOM 7674 C CA . LYS B 1 496 ? -10.68 -7.984 37.438 1 44.81 496 LYS B CA 1
ATOM 7675 C C . LYS B 1 496 ? -9.602 -8.75 38.188 1 44.81 496 LYS B C 1
ATOM 7677 O O . LYS B 1 496 ? -9.32 -8.438 39.344 1 44.81 496 LYS B O 1
ATOM 7682 N N . ASP B 1 497 ? -9.406 -9.984 38 1 36.06 497 ASP B N 1
ATOM 7683 C CA . ASP B 1 497 ? -8.727 -10.539 39.156 1 36.06 497 ASP B CA 1
ATOM 7684 C C . ASP B 1 497 ? -7.242 -10.156 39.156 1 36.06 497 ASP B C 1
ATOM 7686 O O . ASP B 1 497 ? -6.484 -10.602 40.031 1 36.06 497 ASP B O 1
ATOM 7690 N N . LYS B 1 498 ? -6.469 -9.953 38.125 1 33.25 498 LYS B N 1
ATOM 7691 C CA . LYS B 1 498 ? -5.066 -9.914 38.531 1 33.25 498 LYS B CA 1
ATOM 7692 C C . LYS B 1 498 ? -4.711 -8.578 39.156 1 33.25 498 LYS B C 1
ATOM 7694 O O . LYS B 1 498 ? -3.68 -7.98 38.844 1 33.25 498 LYS B O 1
ATOM 7699 N N . SER B 1 499 ? -5.645 -7.711 39.5 1 22.42 499 SER B N 1
ATOM 7700 C CA . SER B 1 499 ? -5.16 -6.809 40.531 1 22.42 499 SER B CA 1
ATOM 7701 C C . SER B 1 499 ? -4.641 -7.582 41.75 1 22.42 499 SER B C 1
ATOM 7703 O O . SER B 1 499 ? -5.27 -8.547 42.188 1 22.42 499 SER B O 1
#

pLDDT: mean 93.01, std 8.09, range [22.42, 98.88]